Protein 7AYX (pdb70)

Radius of gyration: 32.82 Å; Cα contacts (8 Å, |Δi|>4): 1297; chains: 2; bounding box: 99×53×92 Å

Sequence (791 aa):
NDLSALTRLPFDRRIEEFFMYLGGRRGTEAVGESREPGVWEVFRYDEAVQVLGDHRTFSSDMNHFIPEEQRQLARAARGNFVGIDPPDHTQLRGLVSQAFSPRVTAALEPRIGRLAEQLLDDIVAERGDKASCDLVGEFAGPLSAIVIAELFGIPESDHTMIAEWAKALLGAMQNTADLVRRAGEYLVHHITERRARPQDDLTSRLATTEVDGKRLDDEEIVGVIGMFLIAGYLPASVLTANTVMALDEHPAALAEVRSDPALLPGAIEEVLRWRPPLVRDQRLTTRDADLGGRTVPAGSMVCVWLASAHRDPFRFENPDLFDIHRNAGRHLAFGKGIHYCLGAPLARLEARIAVETLLRRFERIEIPRDESVEFHESIGVLGPVRLPTTLFARRLNDLSALTRLPFDRRIEEFFMYLGGRRGTEAVGESREPGVWEVFRYDEAVQVLGDHRTFSSDMNHFIPEEQRQLARAARGNFVGIDPPDHTQLRGLVSQAFSPRVTAALEPRIGRLAEQLLDDIVAERGDKASCDLVGEFAGPLSAIVIAELFGIPESDHTMIAEWAKALLGAMQNTADLVRRAGEYLVHHITERRARPQDDLTSRLATTEVDGKRLDDEEIVGVIGMFLIAGYLPASVLTANTVMALDEHPAALAEVRSDPALLPGAIEEVLRWRPPLVRDQRLTTRDADLGGRTVPAGSMVCVWLASAHRDPFRFENPDLFDIHRNAGRHLAFGKGIHYCLGAPLARLEARIAVETLLRRFERIEIPRDESVEFHESIGVLGPVRLPTTLFARR

Solvent-accessible surface area: 36573 Å² total; per-residue (Å²): 56,94,32,70,30,13,36,180,44,27,12,54,115,5,23,91,68,5,28,123,33,0,22,48,48,24,60,112,51,12,1,1,92,20,196,108,144,39,24,19,4,0,0,45,15,94,32,0,36,86,0,3,40,50,55,166,3,2,0,12,20,84,46,81,107,62,73,156,167,130,34,133,181,24,144,36,75,134,2,36,8,84,24,22,32,49,107,92,4,88,90,23,47,29,2,0,49,106,3,17,12,112,167,15,9,58,60,5,69,76,88,2,20,148,22,0,58,86,16,0,63,78,6,35,83,135,90,34,109,136,0,63,10,21,2,10,34,64,0,0,2,22,0,0,0,12,1,10,1,40,4,1,12,10,57,152,97,32,19,104,100,12,14,97,39,0,109,64,38,32,58,140,138,132,104,48,43,68,47,79,167,161,19,18,68,55,6,51,126,13,0,63,68,18,95,64,144,80,105,122,9,0,0,5,69,1,5,84,26,92,46,142,60,101,138,4,67,45,90,30,0,14,15,0,1,13,14,23,7,92,58,24,15,22,25,9,1,0,3,2,1,0,0,9,2,0,0,37,73,48,100,73,13,33,57,65,1,70,94,62,69,83,46,0,58,31,0,2,36,0,0,3,0,29,5,0,8,70,0,72,39,59,13,12,0,28,108,88,2,114,4,28,89,103,79,0,64,49,40,6,56,0,9,0,4,5,0,0,0,0,14,3,60,108,64,5,28,42,18,92,84,15,39,10,113,20,126,3,59,142,18,2,14,24,12,89,42,51,35,79,47,36,24,0,67,10,13,77,20,3,0,54,10,0,1,50,4,0,14,106,53,1,68,110,12,73,25,39,201,87,118,49,5,88,22,20,106,38,34,5,11,3,0,0,38,133,0,44,4,36,0,58,27,136,260,114,82,93,34,67,41,7,30,186,46,27,13,54,115,6,23,92,69,6,27,125,10,0,21,45,11,25,61,113,49,13,1,0,94,23,182,114,141,40,26,19,7,1,0,44,13,95,32,0,33,84,0,3,43,50,57,167,3,2,0,11,21,83,44,79,108,62,75,141,169,137,46,138,182,26,132,35,78,133,2,39,8,85,22,26,34,47,110,91,2,88,79,20,48,30,1,0,48,111,3,17,12,110,168,14,8,60,62,9,69,76,100,2,19,154,21,0,56,96,16,0,64,82,11,33,83,166,121,34,109,109,0,54,11,23,1,10,34,77,0,0,2,23,0,0,0,10,1,9,2,40,4,1,13,9,48,142,98,31,19,103,100,13,15,96,38,0,108,65,38,31,70,133,139,133,93,52,42,68,48,80,165,162,18,19,63,57,6,50,126,12,0,62,66,19,95,64,145,78,104,122,10,0,0,6,71,1,6,83,26,91,46,141,61,102,136,5,66,44,92,28,0,15,16,0,1,14,17,23,8,91,58,24,15,22,26,9,1,0,2,2,1,0,0,8,2,0,1,36,72,50,101,72,12,17,58,68,1,68,93,63,69,84,44,0,60,31,0,2,36,0,0,2,0,29,5,0,8,70,0,73,39,59,14,11,0,29,109,88,2,111,4,27,88,102,80,0,65,48,42,5,56,0,7,0,5,5,0,0,0,0,13,4,60,108,66,5,28,42,17,93,85,14,40,9,113,18,124,3,58,140,17,0,14,22,12,90,43,54,35,77,47,34,22,0,69,10,13,76,22,3,0,52,10,0,1,50,4,0,15,107,54,2,62,85,10,86,18,33,181,85,126,49,4,86,22,22,135,38,36,5,11,3,0,0,41,136,0,45,4,29,0,56,27,138,257

Foldseek 3Di:
DPLLVLLVDQQVVSLVVLLVVLVVDVVPFQKADDPPDFAIEGQAQVQLQVLLAPCVFWPLALCPPPDPVRCPVSPDFQQDLSRHDPPVNVVSCVLLDVLLDVVLLVVCLVVLLVVLVVLVVVQCVVAPQWGKDWCLLSHLLLSQQQSLCVQAPPDPVCSVVSSVLLLVQPLVPPVVVVSLVVLLVVQLVVLVVCLVPNDSHSSVSLNPDDDPRDHGDSRSSSNNSVNCSVVGRQQLSQLLVLLVVVCVVPVVSVVVCLVPVVLSLLLSLLSCLQFQQFQWDKTAGCAFDDGRNDTRGHGGIYIYGLNSNQQHCVPAPPRNDRDSPDPSVSRQSQHDHPSRHPCVSNSSSSSSSNVVVLSQFFVDKAWDSDSQFNCSSDSRGRGGNTTIIIGRTDD/DDPLLVLLPDQQVVSLVVLLVVLVVDVVPFQKADDPPDFAIEGQAQVQLQVLLAPCVFWPLALCPPPDPVRCPVSDDFAQDLSRHGPPVNVVSCVLLDVLLDVVLLVVCLVVLLVVLVVLVVVQCVVPPQWGKDWCLLSHLLLSQQQSLCVQAPPDPVCSVVSSVLLLVLPLPVPVVVVSLVVLLVVQLVVLVVCLVPNDSHSSVSLNPDDDPRDHGDSRSSSNNSVNCSHVGRQQLSQLLVLLVVVCVVPVVSVVVCLVPVVLSLLLSLLSCLQFQQFQWDKTAGCAFDDGRNDTRGHGGIYIYGLNSNQQHCVPAPPRNDRDSPDPSVSRQSQHDHPSRHPCVSNSSSSSSSNVVVLSQFFVDKAWDSDSQFNCRSDSRGRGGNTTIIIGRTDD

InterPro domains:
  IPR001128 Cytochrome P450 [PF00067] (46-388)
  IPR002397 Cytochrome P450, B-class [PR00359] (85-96)
  IPR002397 Cytochrome P450, B-class [PR00359] (135-151)
  IPR002397 Cytochrome P450, B-class [PR00359] (152-167)
  IPR002397 Cytochrome P450, B-class [PR00359] (199-221)
  IPR002397 Cytochrome P450, B-class [PR00359] (280-291)
  IPR002397 Cytochrome P450, B-class [PR00359] (297-324)
  IPR002397 Cytochrome P450, B-class [PR00359] (325-340)
  IPR002397 Cytochrome P450, B-class [PR00359] (346-355)
  IPR002397 Cytochrome P450, B-class [PR00359] (355-366)
  IPR017972 Cytochrome P450, conserved site [PS00086] (348-357)
  IPR036396 Cytochrome P450 superfamily [G3DSA:1.10.630.10] (1-407)
  IPR036396 Cytochrome P450 superfamily [SSF48264] (26-408)

Organism: NCBI:txid457431

Structure (mmCIF, N/CA/C/O backbone):
data_7AYX
#
_entry.id   7AYX
#
_cell.length_a   149.263
_cell.length_b   149.263
_cell.length_c   107.188
_cell.angle_alpha   90.000
_cell.angle_beta   90.000
_cell.angle_gamma   120.000
#
_symmetry.space_group_name_H-M   'P 3 2 1'
#
loop_
_entity.id
_entity.type
_entity.pdbx_description
1 polymer 'Cytochrome P450 113A1'
2 non-polymer 'PROTOPORPHYRIN IX CONTAINING FE'
3 non-polymer 'SULFATE ION'
4 water water
#
loop_
_atom_site.group_PDB
_atom_site.id
_atom_site.type_symbol
_atom_site.label_atom_id
_atom_site.label_alt_id
_atom_site.label_comp_id
_atom_site.label_asym_id
_atom_site.label_entity_id
_atom_site.label_seq_id
_atom_site.pdbx_PDB_ins_code
_atom_site.Cartn_x
_atom_site.Cartn_y
_atom_site.Cartn_z
_atom_site.occupancy
_atom_site.B_iso_or_equiv
_atom_site.auth_seq_id
_atom_site.auth_comp_id
_atom_site.auth_asym_id
_atom_site.auth_atom_id
_atom_site.pdbx_PDB_model_num
ATOM 1 N N . ASN A 1 5 ? -55.417 94.176 38.933 1.00 96.12 2 ASN A N 1
ATOM 2 C CA . ASN A 1 5 ? -56.120 92.925 39.325 1.00 96.39 2 ASN A CA 1
ATOM 3 C C . ASN A 1 5 ? -56.158 92.810 40.854 1.00 95.93 2 ASN A C 1
ATOM 4 O O . ASN A 1 5 ? -57.238 92.485 41.383 1.00 93.95 2 ASN A O 1
ATOM 9 N N . ASP A 1 6 ? -55.030 93.067 41.527 1.00 95.58 3 ASP A N 1
ATOM 10 C CA . ASP A 1 6 ? -54.971 93.024 43.014 1.00 94.08 3 ASP A CA 1
ATOM 11 C C . ASP A 1 6 ? -55.511 91.683 43.519 1.00 91.93 3 ASP A C 1
ATOM 12 O O . ASP A 1 6 ? -56.379 91.698 44.411 1.00 91.05 3 ASP A O 1
ATOM 17 N N . LEU A 1 7 ? -55.026 90.573 42.958 1.00 88.27 4 LEU A N 1
ATOM 18 C CA . LEU A 1 7 ? -55.498 89.218 43.352 1.00 85.55 4 LEU A CA 1
ATOM 19 C C . LEU A 1 7 ? -55.182 88.957 44.829 1.00 84.01 4 LEU A C 1
ATOM 20 O O . LEU A 1 7 ? -55.993 88.289 45.491 1.00 83.03 4 LEU A O 1
ATOM 25 N N . SER A 1 8 ? -54.041 89.450 45.319 1.00 82.82 5 SER A N 1
ATOM 26 C CA . SER A 1 8 ? -53.637 89.235 46.734 1.00 81.39 5 SER A CA 1
ATOM 27 C C . SER A 1 8 ? -54.685 89.847 47.667 1.00 80.33 5 SER A C 1
ATOM 28 O O . SER A 1 8 ? -54.958 89.247 48.719 1.00 80.12 5 SER A O 1
ATOM 31 N N . ALA A 1 9 ? -55.240 91.001 47.295 1.00 79.24 6 ALA A N 1
ATOM 32 C CA . ALA A 1 9 ? -56.286 91.660 48.110 1.00 77.96 6 ALA A CA 1
ATOM 33 C C . ALA A 1 9 ? -57.524 90.764 48.217 1.00 76.90 6 ALA A C 1
ATOM 34 O O . ALA A 1 9 ? -58.161 90.781 49.285 1.00 76.30 6 ALA A O 1
ATOM 36 N N . LEU A 1 10 ? -57.866 90.035 47.149 1.00 74.90 7 LEU A N 1
ATOM 37 C CA . LEU A 1 10 ? -59.093 89.191 47.149 1.00 72.63 7 LEU A CA 1
ATOM 38 C C . LEU A 1 10 ? -58.989 88.139 48.256 1.00 71.12 7 LEU A C 1
ATOM 39 O O . LEU A 1 10 ? -60.011 87.890 48.916 1.00 70.21 7 LEU A O 1
ATOM 44 N N . THR A 1 11 ? -57.805 87.554 48.448 1.00 69.57 8 THR A N 1
ATOM 45 C CA . THR A 1 11 ? -57.618 86.475 49.455 1.00 68.57 8 THR A CA 1
ATOM 46 C C . THR A 1 11 ? -57.898 86.994 50.869 1.00 68.42 8 THR A C 1
ATOM 47 O O . THR A 1 11 ? -58.024 86.155 51.779 1.00 67.48 8 THR A O 1
ATOM 51 N N . ARG A 1 12 ? -57.996 88.314 51.043 1.00 68.47 9 ARG A N 1
ATOM 52 C CA . ARG A 1 12 ? -58.258 88.898 52.350 1.00 68.47 9 ARG A CA 1
ATOM 53 C C . ARG A 1 12 ? -59.711 89.337 52.560 1.00 66.70 9 ARG A C 1
ATOM 54 O O . ARG A 1 12 ? -60.117 89.565 53.699 1.00 67.23 9 ARG A O 1
ATOM 62 N N . LEU A 1 13 ? -60.489 89.439 51.472 1.00 64.10 10 LEU A N 1
ATOM 63 C CA . LEU A 1 13 ? -61.909 89.800 51.550 1.00 61.93 10 LEU A CA 1
ATOM 64 C C . LEU A 1 13 ? -62.719 88.710 52.247 1.00 60.25 10 LEU A C 1
ATOM 65 O O . LEU A 1 13 ? -62.294 87.559 52.287 1.00 59.39 10 LEU A O 1
ATOM 70 N N . PRO A 1 14 ? -63.911 89.023 52.809 1.00 60.04 11 PRO A N 1
ATOM 71 C CA . PRO A 1 14 ? -64.795 87.979 53.327 1.00 60.46 11 PRO A CA 1
ATOM 72 C C . PRO A 1 14 ? -65.126 86.997 52.197 1.00 61.52 11 PRO A C 1
ATOM 73 O O . PRO A 1 14 ? -65.251 87.418 51.041 1.00 62.68 11 PRO A O 1
ATOM 77 N N . PHE A 1 15 ? -65.251 85.708 52.533 1.00 61.71 12 PHE A N 1
ATOM 78 C CA . PHE A 1 15 ? -65.360 84.636 51.542 1.00 60.82 12 PHE A CA 1
ATOM 79 C C . PHE A 1 15 ? -66.432 84.910 50.479 1.00 61.66 12 PHE A C 1
ATOM 80 O O . PHE A 1 15 ? -66.187 84.708 49.293 1.00 61.42 12 PHE A O 1
ATOM 88 N N . ASP A 1 16 ? -67.605 85.387 50.910 1.00 62.99 13 ASP A N 1
ATOM 89 C CA . ASP A 1 16 ? -68.732 85.631 50.000 1.00 64.50 13 ASP A CA 1
ATOM 90 C C . ASP A 1 16 ? -68.386 86.635 48.893 1.00 65.38 13 ASP A C 1
ATOM 91 O O . ASP A 1 16 ? -68.721 86.419 47.723 1.00 64.38 13 ASP A O 1
ATOM 96 N N . ARG A 1 17 ? -67.697 87.717 49.271 1.00 66.98 14 ARG A N 1
ATOM 97 C CA . ARG A 1 17 ? -67.281 88.760 48.334 1.00 68.40 14 ARG A CA 1
ATOM 98 C C . ARG A 1 17 ? -65.974 88.426 47.605 1.00 64.40 14 ARG A C 1
ATOM 99 O O . ARG A 1 17 ? -65.694 88.982 46.537 1.00 62.28 14 ARG A O 1
ATOM 107 N N . ARG A 1 18 ? -65.177 87.523 48.189 1.00 61.09 15 ARG A N 1
ATOM 108 C CA . ARG A 1 18 ? -64.000 86.968 47.521 1.00 59.32 15 ARG A CA 1
ATOM 109 C C . ARG A 1 18 ? -64.422 86.189 46.283 1.00 59.48 15 ARG A C 1
ATOM 110 O O . ARG A 1 18 ? -63.860 86.380 45.204 1.00 58.29 15 ARG A O 1
ATOM 118 N N . ILE A 1 19 ? -65.409 85.301 46.467 1.00 59.79 16 ILE A N 1
ATOM 119 C CA . ILE A 1 19 ? -65.993 84.500 45.393 1.00 59.13 16 ILE A CA 1
ATOM 120 C C . ILE A 1 19 ? -66.508 85.435 44.305 1.00 59.21 16 ILE A C 1
ATOM 121 O O . ILE A 1 19 ? -66.161 85.271 43.138 1.00 58.73 16 ILE A O 1
ATOM 126 N N . GLU A 1 20 ? -67.319 86.419 44.712 1.00 60.20 17 GLU A N 1
ATOM 127 C CA . GLU A 1 20 ? -67.881 87.435 43.819 1.00 61.65 17 GLU A CA 1
ATOM 128 C C . GLU A 1 20 ? -66.847 88.103 42.923 1.00 60.35 17 GLU A C 1
ATOM 129 O O . GLU A 1 20 ? -66.917 88.004 41.697 1.00 59.79 17 GLU A O 1
ATOM 135 N N . GLU A 1 21 ? -65.896 88.801 43.549 1.00 59.15 18 GLU A N 1
ATOM 136 C CA . GLU A 1 21 ? -64.930 89.614 42.824 1.00 58.88 18 GLU A CA 1
ATOM 137 C C . GLU A 1 21 ? -63.881 88.774 42.099 1.00 55.99 18 GLU A C 1
ATOM 138 O O . GLU A 1 21 ? -63.285 89.232 41.122 1.00 54.84 18 GLU A O 1
ATOM 144 N N . PHE A 1 22 ? -63.677 87.540 42.573 1.00 53.52 19 PHE A N 1
ATOM 145 C CA . PHE A 1 22 ? -62.830 86.571 41.889 1.00 51.19 19 PHE A CA 1
ATOM 146 C C . PHE A 1 22 ? -63.418 86.226 40.515 1.00 50.53 19 PHE A C 1
ATOM 147 O O . PHE A 1 22 ? -62.723 86.299 39.503 1.00 49.48 19 PHE A O 1
ATOM 155 N N . PHE A 1 23 ? -64.708 85.870 40.495 1.00 50.17 20 PHE A N 1
ATOM 156 C CA . PHE A 1 23 ? -65.413 85.504 39.263 1.00 50.09 20 PHE A CA 1
ATOM 157 C C . PHE A 1 23 ? -65.731 86.704 38.374 1.00 51.62 20 PHE A C 1
ATOM 158 O O . PHE A 1 23 ? -65.782 86.563 37.150 1.00 52.66 20 PHE A O 1
ATOM 166 N N . MET A 1 24 ? -65.935 87.876 38.988 1.00 52.95 21 MET A N 1
ATOM 167 C CA . MET A 1 24 ? -66.024 89.133 38.243 1.00 53.75 21 MET A CA 1
ATOM 168 C C . MET A 1 24 ? -64.715 89.393 37.508 1.00 52.16 21 MET A C 1
ATOM 169 O O . MET A 1 24 ? -64.733 89.718 36.323 1.00 52.52 21 MET A O 1
ATOM 174 N N . TYR A 1 25 ? -63.586 89.239 38.214 1.00 50.11 22 TYR A N 1
ATOM 175 C CA . TYR A 1 25 ? -62.261 89.428 37.624 1.00 49.08 22 TYR A CA 1
ATOM 176 C C . TYR A 1 25 ? -62.089 88.548 36.385 1.00 49.54 22 TYR A C 1
ATOM 177 O O . TYR A 1 25 ? -61.739 89.046 35.307 1.00 49.00 22 TYR A O 1
ATOM 186 N N . LEU A 1 26 ? -62.345 87.243 36.556 1.00 50.19 23 LEU A N 1
ATOM 187 C CA . LEU A 1 26 ? -62.204 86.242 35.494 1.00 50.08 23 LEU A CA 1
ATOM 188 C C . LEU A 1 26 ? -63.179 86.497 34.344 1.00 50.00 23 LEU A C 1
ATOM 189 O O . LEU A 1 26 ? -62.796 86.413 33.177 1.00 50.45 23 LEU A O 1
ATOM 194 N N . GLY A 1 27 ? -64.432 86.821 34.688 1.00 49.75 24 GLY A N 1
ATOM 195 C CA . GLY A 1 27 ? -65.469 87.152 33.725 1.00 49.97 24 GLY A CA 1
ATOM 196 C C . GLY A 1 27 ? -65.091 88.273 32.768 1.00 50.27 24 GLY A C 1
ATOM 197 O O . GLY A 1 27 ? -65.221 88.128 31.549 1.00 49.71 24 GLY A O 1
ATOM 198 N N . GLY A 1 28 ? -64.619 89.390 33.336 1.00 50.38 25 GLY A N 1
ATOM 199 C CA . GLY A 1 28 ? -64.221 90.568 32.589 1.00 50.38 25 GLY A CA 1
ATOM 200 C C . GLY A 1 28 ? -63.163 90.271 31.550 1.00 50.67 25 GLY A C 1
ATOM 201 O O . GLY A 1 28 ? -63.303 90.646 30.387 1.00 51.44 25 GLY A O 1
ATOM 202 N N . ARG A 1 29 ? -62.103 89.579 31.973 1.00 50.74 26 ARG A N 1
ATOM 203 C CA . ARG A 1 29 ? -61.000 89.228 31.090 1.00 51.19 26 ARG A CA 1
ATOM 204 C C . ARG A 1 29 ? -61.399 88.160 30.071 1.00 51.34 26 ARG A C 1
ATOM 205 O O . ARG A 1 29 ? -61.069 88.275 28.898 1.00 51.39 26 ARG A O 1
ATOM 213 N N . ARG A 1 30 ? -62.123 87.132 30.526 1.00 51.91 27 ARG A N 1
ATOM 214 C CA . ARG A 1 30 ? -62.603 86.058 29.649 1.00 52.31 27 ARG A CA 1
ATOM 215 C C . ARG A 1 30 ? -63.493 86.612 28.541 1.00 53.26 27 ARG A C 1
ATOM 216 O O . ARG A 1 30 ? -63.419 86.165 27.393 1.00 53.20 27 ARG A O 1
ATOM 224 N N . GLY A 1 31 ? -64.344 87.577 28.908 1.00 53.83 28 GLY A N 1
ATOM 225 C CA . GLY A 1 31 ? -65.226 88.258 27.980 1.00 54.28 28 GLY A CA 1
ATOM 226 C C . GLY A 1 31 ? -64.504 88.820 26.773 1.00 54.70 28 GLY A C 1
ATOM 227 O O . GLY A 1 31 ? -65.001 88.711 25.662 1.00 54.65 28 GLY A O 1
ATOM 228 N N . THR A 1 32 ? -63.320 89.402 26.999 1.00 55.77 29 THR A N 1
ATOM 229 C CA . THR A 1 32 ? -62.554 90.089 25.962 1.00 56.97 29 THR A CA 1
ATOM 230 C C . THR A 1 32 ? -61.543 89.184 25.255 1.00 57.84 29 THR A C 1
ATOM 231 O O . THR A 1 32 ? -61.367 89.287 24.045 1.00 58.92 29 THR A O 1
ATOM 235 N N . GLU A 1 33 ? -60.881 88.309 26.021 1.00 58.88 30 GLU A N 1
ATOM 236 C CA . GLU A 1 33 ? -59.723 87.547 25.549 1.00 59.21 30 GLU A CA 1
ATOM 237 C C . GLU A 1 33 ? -59.699 86.115 26.089 1.00 58.97 30 GLU A C 1
ATOM 238 O O . GLU A 1 33 ? -60.063 85.866 27.239 1.00 59.02 30 GLU A O 1
ATOM 244 N N . ALA A 1 34 ? -59.253 85.183 25.241 1.00 58.38 31 ALA A N 1
ATOM 245 C CA . ALA A 1 34 ? -59.058 83.789 25.618 1.00 58.23 31 ALA A CA 1
ATOM 246 C C . ALA A 1 34 ? -57.808 83.645 26.482 1.00 58.55 31 ALA A C 1
ATOM 247 O O . ALA A 1 34 ? -57.797 82.901 27.460 1.00 57.69 31 ALA A O 1
ATOM 249 N N . VAL A 1 35 ? -56.757 84.370 26.087 1.00 60.17 32 VAL A N 1
ATOM 250 C CA . VAL A 1 35 ? -55.451 84.371 26.731 1.00 60.83 32 VAL A CA 1
ATOM 251 C C . VAL A 1 35 ? -55.036 85.817 26.956 1.00 61.83 32 VAL A C 1
ATOM 252 O O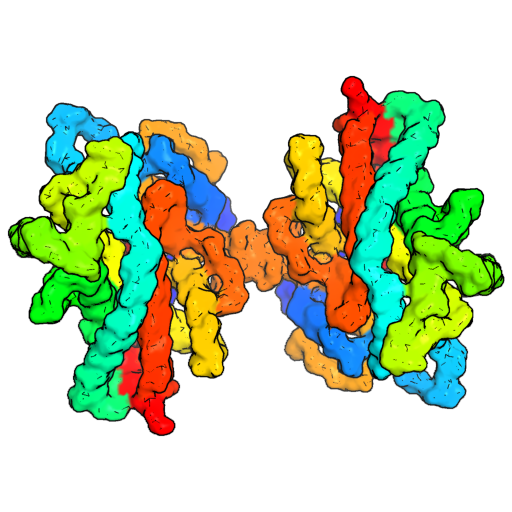 . VAL A 1 35 ? -55.434 86.704 26.206 1.00 62.87 32 VAL A O 1
ATOM 256 N N . GLY A 1 36 ? -54.226 86.047 27.993 1.00 62.94 33 GLY A N 1
ATOM 257 C CA . GLY A 1 36 ? -53.686 87.365 28.273 1.00 63.87 33 GLY A CA 1
ATOM 258 C C . GLY A 1 36 ? -52.486 87.335 29.191 1.00 63.45 33 GLY A C 1
ATOM 259 O O . GLY A 1 36 ? -52.184 86.309 29.793 1.00 63.42 33 GLY A O 1
ATOM 260 N N . GLU A 1 37 ? -51.805 88.480 29.291 1.00 63.53 34 GLU A N 1
ATOM 261 C CA . GLU A 1 37 ? -50.689 88.663 30.202 1.00 65.10 34 GLU A CA 1
ATOM 262 C C . GLU A 1 37 ? -51.250 89.171 31.517 1.00 66.13 34 GLU A C 1
ATOM 263 O O . GLU A 1 37 ? -52.326 89.764 31.546 1.00 65.16 34 GLU A O 1
ATOM 269 N N . SER A 1 38 ? -50.476 88.951 32.586 1.00 68.70 35 SER A N 1
ATOM 270 C CA . SER A 1 38 ? -50.882 89.392 33.943 1.00 71.37 35 SER A CA 1
ATOM 271 C C . SER A 1 38 ? -49.994 90.556 34.378 1.00 74.56 35 SER A C 1
ATOM 272 O O . SER A 1 38 ? -49.068 90.899 33.619 1.00 74.37 35 SER A O 1
ATOM 275 N N . ARG A 1 39 ? -50.254 91.124 35.558 1.00 79.00 36 ARG A N 1
ATOM 276 C CA . ARG A 1 39 ? -49.374 92.191 36.102 1.00 81.71 36 ARG A CA 1
ATOM 277 C C . ARG A 1 39 ? -47.996 91.584 36.371 1.00 82.08 36 ARG A C 1
ATOM 278 O O . ARG A 1 39 ? -46.994 92.280 36.122 1.00 81.59 36 ARG A O 1
ATOM 286 N N . GLU A 1 40 ? -47.954 90.339 36.864 1.00 82.64 37 GLU A N 1
ATOM 287 C CA . GLU A 1 40 ? -46.660 89.639 37.088 1.00 83.02 37 GLU A CA 1
ATOM 288 C C . GLU A 1 40 ? -45.810 89.778 35.818 1.00 82.49 37 GLU A C 1
ATOM 289 O O . GLU A 1 40 ? -46.409 89.757 34.725 1.00 80.39 37 GLU A O 1
ATOM 295 N N . PRO A 1 41 ? -44.451 89.822 35.862 1.00 83.58 38 PRO A N 1
ATOM 296 C CA . PRO A 1 41 ? -43.698 90.181 34.656 1.00 82.65 38 PRO A CA 1
ATOM 297 C C . PRO A 1 41 ? -43.797 89.189 33.494 1.00 80.89 38 PRO A C 1
ATOM 298 O O . PRO A 1 41 ? -44.213 89.587 32.401 1.00 83.12 38 PRO A O 1
ATOM 302 N N . GLY A 1 42 ? -43.421 87.927 33.738 1.00 77.05 39 GLY A N 1
ATOM 303 C CA . GLY A 1 42 ? -43.341 86.905 32.705 1.00 73.74 39 GLY A CA 1
ATOM 304 C C . GLY A 1 42 ? -44.343 85.779 32.876 1.00 70.39 39 GLY A C 1
ATOM 305 O O . GLY A 1 42 ? -43.975 84.613 32.740 1.00 70.97 39 GLY A O 1
ATOM 306 N N . VAL A 1 43 ? -45.604 86.133 33.167 1.00 65.45 40 VAL A N 1
ATOM 307 C CA . VAL A 1 43 ? -46.662 85.161 33.399 1.00 62.16 40 VAL A CA 1
ATOM 308 C C . VAL A 1 43 ? -47.916 85.502 32.585 1.00 60.59 40 VAL A C 1
ATOM 309 O O . VAL A 1 43 ? -48.341 86.652 32.508 1.00 59.54 40 VAL A O 1
ATOM 313 N N . TRP A 1 44 ? -48.488 84.469 31.960 1.00 60.50 41 TRP A N 1
ATOM 314 C CA . TRP A 1 44 ? -49.723 84.569 31.197 1.00 59.67 41 TRP A CA 1
ATOM 315 C C . TRP A 1 44 ? -50.841 83.812 31.900 1.00 57.95 41 TRP A C 1
ATOM 316 O O . TRP A 1 44 ? -50.591 82.845 32.622 1.00 57.35 41 TRP A O 1
ATOM 327 N N . GLU A 1 45 ? -52.077 84.269 31.676 1.00 56.46 42 GLU A N 1
ATOM 328 C CA . GLU A 1 45 ? -53.276 83.657 32.221 1.00 54.98 42 GLU A CA 1
ATOM 329 C C . GLU A 1 45 ? -54.136 83.128 31.070 1.00 53.73 42 GLU A C 1
ATOM 330 O O . GLU A 1 45 ? -54.170 83.724 29.986 1.00 53.34 42 GLU A O 1
ATOM 336 N N . VAL A 1 46 ? -54.811 81.997 31.312 1.00 51.58 43 VAL A N 1
ATOM 337 C CA . VAL A 1 46 ? -55.764 81.418 30.371 1.00 50.40 43 VAL A CA 1
ATOM 338 C C . VAL A 1 46 ? -57.155 81.443 30.990 1.00 49.24 43 VAL A C 1
ATOM 339 O O . VAL A 1 46 ? -57.329 81.024 32.129 1.00 48.88 43 VAL A O 1
ATOM 343 N N . PHE A 1 47 ? -58.136 81.932 30.221 1.00 48.79 44 PHE A N 1
ATOM 344 C CA . PHE A 1 47 ? -59.492 82.197 30.714 1.00 48.41 44 PHE A CA 1
ATOM 345 C C . PHE A 1 47 ? -60.599 81.362 30.067 1.00 46.79 44 PHE A C 1
ATOM 346 O O . PHE A 1 47 ? -61.672 81.192 30.658 1.00 45.16 44 PHE A O 1
ATOM 354 N N . ARG A 1 48 ? -60.341 80.858 28.854 1.00 45.33 45 ARG A N 1
ATOM 355 C CA . ARG A 1 48 ? -61.333 80.108 28.096 1.00 44.85 45 ARG A CA 1
ATOM 356 C C . ARG A 1 48 ? -61.045 78.619 28.031 1.00 43.86 45 ARG A C 1
ATOM 357 O O . ARG A 1 48 ? -59.886 78.196 28.128 1.00 44.21 45 ARG A O 1
ATOM 365 N N . TYR A 1 49 ? -62.122 77.843 27.852 1.00 41.93 46 TYR A N 1
ATOM 366 C CA . TYR A 1 49 ? -62.106 76.387 27.935 1.00 40.80 46 TYR A CA 1
ATOM 367 C C . TYR A 1 49 ? -61.157 75.718 26.931 1.00 40.79 46 TYR A C 1
ATOM 368 O O . TYR A 1 49 ? -60.228 75.002 27.315 1.00 39.96 46 TYR A O 1
ATOM 377 N N . ASP A 1 50 ? -61.395 75.966 25.639 1.00 41.00 47 ASP A N 1
ATOM 378 C CA . ASP A 1 50 ? -60.631 75.321 24.570 1.00 40.72 47 ASP A CA 1
ATOM 379 C C . ASP A 1 50 ? -59.128 75.512 24.757 1.00 40.21 47 ASP A C 1
ATOM 380 O O . ASP A 1 50 ? -58.352 74.588 24.533 1.00 40.97 47 ASP A O 1
ATOM 385 N N . GLU A 1 51 ? -58.729 76.716 25.177 1.00 39.63 48 GLU A N 1
ATOM 386 C CA . GLU A 1 51 ? -57.322 77.061 25.353 1.00 39.31 48 GLU A CA 1
ATOM 387 C C . GLU A 1 51 ? -56.742 76.410 26.607 1.00 38.82 48 GLU A C 1
ATOM 388 O O . GLU A 1 51 ? -55.585 75.979 26.607 1.00 38.39 48 GLU A O 1
ATOM 394 N N . ALA A 1 52 ? -57.557 76.333 27.667 1.00 37.91 49 ALA A N 1
ATOM 395 C CA . ALA A 1 52 ? -57.202 75.581 28.864 1.00 37.83 49 ALA A CA 1
ATOM 396 C C . ALA A 1 52 ? -56.936 74.130 28.481 1.00 37.47 49 ALA A C 1
ATOM 397 O O . ALA A 1 52 ? -55.879 73.587 28.796 1.00 37.68 49 ALA A O 1
ATOM 399 N N . VAL A 1 53 ? -57.895 73.524 27.770 1.00 36.92 50 VAL A N 1
ATOM 400 C CA . VAL A 1 53 ? -57.770 72.155 27.265 1.00 36.58 50 VAL A CA 1
ATOM 401 C C . VAL A 1 53 ? -56.495 71.980 26.444 1.00 36.31 50 VAL A C 1
ATOM 402 O O . VAL A 1 53 ? -55.742 71.025 26.655 1.00 36.42 50 VAL A O 1
ATOM 406 N N . GLN A 1 54 ? -56.262 72.910 25.510 1.00 35.96 51 GLN A N 1
ATOM 407 C CA . GLN A 1 54 ? -55.109 72.856 24.626 1.00 35.76 51 GLN A CA 1
ATOM 408 C C . GLN A 1 54 ? -53.823 72.833 25.423 1.00 36.03 51 GLN A C 1
ATOM 409 O O . GLN A 1 54 ? -52.912 72.061 25.111 1.00 35.96 51 GLN A O 1
ATOM 415 N N . VAL A 1 55 ? -53.763 73.692 26.447 1.00 36.49 52 VAL A N 1
ATOM 416 C CA . VAL A 1 55 ? -52.590 73.843 27.301 1.00 36.99 52 VAL A CA 1
ATOM 417 C C . VAL A 1 55 ? -52.270 72.547 28.060 1.00 37.48 52 VAL A C 1
ATOM 418 O O . VAL A 1 55 ? -51.126 72.079 28.041 1.00 37.87 52 VAL A O 1
ATOM 422 N N . LEU A 1 56 ? -53.287 71.970 28.712 1.00 37.17 53 LEU A N 1
ATOM 423 C CA . LEU A 1 56 ? -53.127 70.741 29.488 1.00 36.73 53 LEU A CA 1
ATOM 424 C C . LEU A 1 56 ? -52.780 69.549 28.590 1.00 37.48 53 LEU A C 1
ATOM 425 O O . LEU A 1 56 ? -51.996 68.678 28.969 1.00 37.98 53 LEU A O 1
ATOM 430 N N . GLY A 1 57 ? -53.369 69.522 27.391 1.00 38.12 54 GLY A N 1
ATOM 431 C CA . GLY A 1 57 ? -53.150 68.451 26.443 1.00 38.71 54 GLY A CA 1
ATOM 432 C C . GLY A 1 57 ? -51.741 68.431 25.889 1.00 38.98 54 GLY A C 1
ATOM 433 O O . GLY A 1 57 ? -51.146 67.361 25.740 1.00 38.60 54 GLY A O 1
ATOM 434 N N . ASP A 1 58 ? -51.214 69.625 25.589 1.00 39.95 55 ASP A N 1
ATOM 435 C CA . ASP A 1 58 ? -49.921 69.793 24.924 1.00 40.72 55 ASP A CA 1
ATOM 436 C C . ASP A 1 58 ? -48.813 69.916 25.959 1.00 41.03 55 ASP A C 1
ATOM 437 O O . ASP A 1 58 ? -48.239 70.984 26.147 1.00 41.38 55 ASP A O 1
ATOM 442 N N . HIS A 1 59 ? -48.517 68.795 26.627 1.00 41.72 56 HIS A N 1
ATOM 443 C CA . HIS A 1 59 ? -47.489 68.740 27.667 1.00 41.63 56 HIS A CA 1
ATOM 444 C C . HIS A 1 59 ? -46.073 68.970 27.125 1.00 43.37 56 HIS A C 1
ATOM 445 O O . HIS A 1 59 ? -45.186 69.361 27.875 1.00 43.60 56 HIS A O 1
ATOM 452 N N . ARG A 1 60 ? -45.877 68.737 25.821 1.00 45.62 57 ARG A N 1
ATOM 453 C CA . ARG A 1 60 ? -44.623 69.038 25.143 1.00 47.33 57 ARG A CA 1
ATOM 454 C C . ARG A 1 60 ? -44.301 70.523 25.240 1.00 47.29 57 ARG A C 1
ATOM 455 O O . ARG A 1 60 ? -43.224 70.899 25.693 1.00 47.65 57 ARG A O 1
ATOM 463 N N . THR A 1 61 ? -45.251 71.360 24.808 1.00 47.19 58 THR A N 1
ATOM 464 C CA . THR A 1 61 ? -45.093 72.811 24.782 1.00 46.99 58 THR A CA 1
ATOM 465 C C . THR A 1 61 ? -45.230 73.432 26.165 1.00 47.04 58 THR A C 1
ATOM 466 O O . THR A 1 61 ? -44.465 74.324 26.513 1.00 47.49 58 THR A O 1
ATOM 470 N N . PHE A 1 62 ? -46.226 72.968 26.930 1.00 47.48 59 PHE A N 1
ATOM 471 C CA . PHE A 1 62 ? -46.530 73.472 28.273 1.00 47.59 59 PHE A CA 1
ATOM 472 C C . PHE A 1 62 ? -46.140 72.432 29.332 1.00 47.75 59 PHE A C 1
ATOM 473 O O . PHE A 1 62 ? -46.910 71.511 29.618 1.00 48.59 59 PHE A O 1
ATOM 481 N N . SER A 1 63 ? -44.934 72.587 29.897 1.00 47.16 60 SER A N 1
ATOM 482 C CA . SER A 1 63 ? -44.352 71.614 30.822 1.00 47.09 60 SER A CA 1
ATOM 483 C C . SER A 1 63 ? -44.901 71.741 32.233 1.00 47.06 60 SER A C 1
ATOM 484 O O . SER A 1 63 ? -45.395 72.795 32.616 1.00 45.86 60 SER A O 1
ATOM 487 N N . SER A 1 64 ? -44.809 70.638 32.985 1.00 48.34 61 SER A N 1
ATOM 488 C CA . SER A 1 64 ? -45.175 70.570 34.399 1.00 50.04 61 SER A CA 1
ATOM 489 C C . SER A 1 64 ? -43.927 70.671 35.287 1.00 51.03 61 SER A C 1
ATOM 490 O O . SER A 1 64 ? -44.029 70.854 36.505 1.00 49.97 61 SER A O 1
ATOM 493 N N . ASP A 1 65 ? -42.754 70.550 34.652 1.00 52.65 62 ASP A N 1
ATOM 494 C CA . ASP A 1 65 ? -41.452 70.653 35.296 1.00 54.03 62 ASP A CA 1
ATOM 495 C C . ASP A 1 65 ? -40.981 72.109 35.283 1.00 55.23 62 ASP A C 1
ATOM 496 O O . ASP A 1 65 ? -40.463 72.593 34.276 1.00 55.30 62 ASP A O 1
ATOM 501 N N . MET A 1 66 ? -41.157 72.793 36.419 1.00 57.13 63 MET A N 1
ATOM 502 C CA . MET A 1 66 ? -40.859 74.221 36.549 1.00 58.52 63 MET A CA 1
ATOM 503 C C . MET A 1 66 ? -39.368 74.556 36.454 1.00 59.08 63 MET A C 1
ATOM 504 O O . MET A 1 66 ? -39.005 75.715 36.273 1.00 58.52 63 MET A O 1
ATOM 509 N N . ASN A 1 67 ? -38.517 73.530 36.569 1.00 60.11 64 ASN A N 1
ATOM 510 C CA . ASN A 1 67 ? -37.07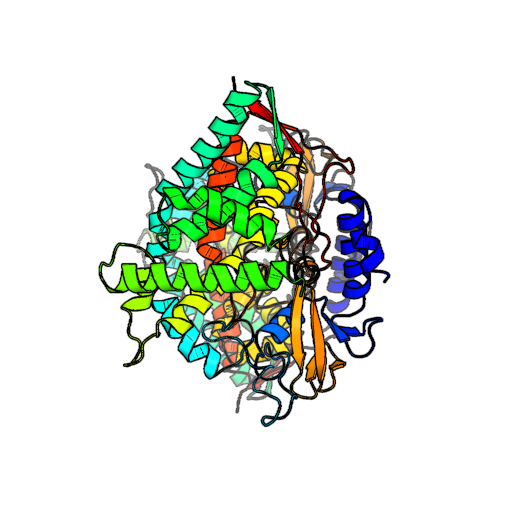9 73.651 36.369 1.00 60.73 64 ASN A CA 1
ATOM 511 C C . ASN A 1 67 ? -36.661 73.011 35.046 1.00 61.09 64 ASN A C 1
ATOM 512 O O . ASN A 1 67 ? -35.690 72.260 34.992 1.00 61.40 64 ASN A O 1
ATOM 517 N N . HIS A 1 68 ? -37.407 73.317 33.979 1.00 61.73 65 HIS A N 1
ATOM 518 C CA . HIS A 1 68 ? -37.128 72.795 32.642 1.00 62.44 65 HIS A CA 1
ATOM 519 C C . HIS A 1 68 ? -35.840 73.389 32.072 1.00 64.37 65 HIS A C 1
ATOM 520 O O . HIS A 1 68 ? -35.067 72.683 31.425 1.00 63.48 65 HIS A O 1
ATOM 527 N N . PHE A 1 69 ? -35.623 74.688 32.321 1.00 67.77 66 PHE A N 1
ATOM 528 C CA . PHE A 1 69 ? -34.527 75.451 31.715 1.00 69.63 66 PHE A CA 1
ATOM 529 C C . PHE A 1 69 ? -33.238 75.451 32.538 1.00 71.02 66 PHE A C 1
ATOM 530 O O . PHE A 1 69 ? -32.160 75.681 31.985 1.00 70.60 66 PHE A O 1
ATOM 538 N N . ILE A 1 70 ? -33.364 75.208 33.850 1.00 72.45 67 ILE A N 1
ATOM 539 C CA . ILE A 1 70 ? -32.224 75.023 34.750 1.00 73.49 67 ILE A CA 1
ATOM 540 C C . ILE A 1 70 ? -31.219 74.052 34.128 1.00 75.31 67 ILE A C 1
ATOM 541 O O . ILE A 1 70 ? -31.588 72.939 33.766 1.00 75.04 67 ILE A O 1
ATOM 546 N N . PRO A 1 71 ? -29.929 74.440 33.970 1.00 78.98 68 PRO A N 1
ATOM 547 C CA . PRO A 1 71 ? -28.928 73.553 33.365 1.00 80.95 68 PRO A CA 1
ATOM 548 C C . PRO A 1 71 ? -28.809 72.184 34.050 1.00 83.23 68 PRO A C 1
ATOM 549 O O . PRO A 1 71 ? -28.926 72.104 35.273 1.00 83.64 68 PRO A O 1
ATOM 553 N N . GLU A 1 72 ? -28.561 71.136 33.254 1.00 85.97 69 GLU A N 1
ATOM 554 C CA . GLU A 1 72 ? -28.407 69.757 33.741 1.00 88.80 69 GLU A CA 1
ATOM 555 C C . GLU A 1 72 ? -27.354 69.610 34.855 1.00 90.08 69 GLU A C 1
ATOM 556 O O . GLU A 1 72 ? -27.450 68.702 35.685 1.00 88.91 69 GLU A O 1
ATOM 562 N N . GLU A 1 73 ? -26.355 70.505 34.854 1.00 92.10 70 GLU A N 1
ATOM 563 C CA . GLU A 1 73 ? -25.321 70.572 35.892 1.00 92.50 70 GLU A CA 1
ATOM 564 C C . GLU A 1 73 ? -25.871 71.062 37.238 1.00 90.49 70 GLU A C 1
ATOM 565 O O . GLU A 1 73 ? -25.568 70.485 38.285 1.00 88.96 70 GLU A O 1
ATOM 571 N N . GLN A 1 74 ? -26.756 72.063 37.205 1.00 88.01 71 GLN A N 1
ATOM 572 C CA . GLN A 1 74 ? -27.357 72.604 38.457 1.00 85.55 71 GLN A CA 1
ATOM 573 C C . GLN A 1 74 ? -28.750 72.003 38.669 1.00 82.22 71 GLN A C 1
ATOM 574 O O . GLN A 1 74 ? -29.566 72.657 39.343 1.00 79.11 71 GLN A O 1
ATOM 580 N N . ARG A 1 75 ? -29.007 70.809 38.132 1.00 81.28 72 ARG A N 1
ATOM 581 C CA . ARG A 1 75 ? -30.366 70.202 38.194 1.00 80.91 72 ARG A CA 1
ATOM 582 C C . ARG A 1 75 ? -30.534 69.274 39.404 1.00 76.81 72 ARG A C 1
ATOM 583 O O . ARG A 1 75 ? -31.685 68.920 39.702 1.00 75.33 72 ARG A O 1
ATOM 591 N N . GLN A 1 76 ? -29.463 68.952 40.130 1.00 72.90 73 GLN A N 1
ATOM 592 C CA . GLN A 1 76 ? -29.580 67.927 41.208 1.00 70.71 73 GLN A CA 1
ATOM 593 C C . GLN A 1 76 ? -30.576 68.340 42.300 1.00 68.22 73 GLN A C 1
ATOM 594 O O . GLN A 1 76 ? -31.383 67.483 42.703 1.00 69.11 73 GLN A O 1
ATOM 600 N N . LEU A 1 77 ? -30.530 69.591 42.760 1.00 64.62 74 LEU A N 1
ATOM 601 C CA . LEU A 1 77 ? -31.420 70.018 43.871 1.00 62.27 74 LEU A CA 1
ATOM 602 C C . LEU A 1 77 ? -32.714 70.605 43.301 1.00 61.75 74 LEU A C 1
ATOM 603 O O . LEU A 1 77 ? -33.629 70.886 44.095 1.00 59.70 74 LEU A O 1
ATOM 608 N N . ALA A 1 78 ? -32.774 70.803 41.983 1.00 62.38 75 ALA A N 1
ATOM 609 C CA . ALA A 1 78 ? -34.012 71.295 41.337 1.00 63.28 75 ALA A CA 1
ATOM 610 C C . ALA A 1 78 ? -34.842 70.098 40.869 1.00 64.37 75 ALA A C 1
ATOM 611 O O . ALA A 1 78 ? -36.014 70.298 40.509 1.00 65.12 75 ALA A O 1
ATOM 613 N N . ARG A 1 79 ? -34.254 68.901 40.891 1.00 65.52 76 ARG A N 1
ATOM 614 C CA . ARG A 1 79 ? -34.947 67.669 40.428 1.00 65.41 76 ARG A CA 1
ATOM 615 C C . ARG A 1 79 ? -36.069 67.318 41.406 1.00 64.50 76 ARG A C 1
ATOM 616 O O . ARG A 1 79 ? -35.907 67.595 42.608 1.00 64.08 76 ARG A O 1
ATOM 624 N N . ALA A 1 80 ? -37.161 66.733 40.908 1.00 63.80 77 ALA A N 1
ATOM 625 C CA . ALA A 1 80 ? -38.272 66.297 41.786 1.00 62.66 77 ALA A CA 1
ATOM 626 C C . ALA A 1 80 ? -37.833 65.093 42.625 1.00 62.13 77 ALA A C 1
ATOM 627 O O . ALA A 1 80 ? -36.977 64.322 42.150 1.00 60.23 77 ALA A O 1
ATOM 629 N N . ALA A 1 81 ? -38.410 64.937 43.818 1.00 62.24 78 ALA A N 1
ATOM 630 C CA . ALA A 1 81 ? -38.017 63.843 44.736 1.00 63.66 78 ALA A CA 1
ATOM 631 C C . ALA A 1 81 ? -38.420 62.475 44.177 1.00 64.39 78 ALA A C 1
ATOM 632 O O . ALA A 1 81 ? -39.426 62.405 43.450 1.00 64.19 78 ALA A O 1
ATOM 634 N N . ARG A 1 82 ? -37.656 61.433 44.516 1.00 65.06 79 ARG A N 1
ATOM 635 C CA . ARG A 1 82 ? -37.937 60.061 44.017 1.00 65.30 79 ARG A CA 1
ATOM 636 C C . ARG A 1 82 ? -39.379 59.661 44.333 1.00 63.76 79 ARG A C 1
ATOM 637 O O . ARG A 1 82 ? -39.730 59.626 45.524 1.00 62.80 79 ARG A O 1
ATOM 645 N N . GLY A 1 83 ? -40.173 59.375 43.301 1.00 62.15 80 GLY A N 1
ATOM 646 C CA . GLY A 1 83 ? -41.548 58.933 43.478 1.00 60.80 80 GLY A CA 1
ATOM 647 C C . GLY A 1 83 ? -42.603 59.956 43.084 1.00 59.32 80 GLY A C 1
ATOM 648 O O . GLY A 1 83 ? -43.718 59.585 42.715 1.00 59.12 80 GLY A O 1
ATOM 649 N N . ASN A 1 84 ? -42.256 61.244 43.188 1.00 58.07 81 ASN A N 1
ATOM 650 C CA . ASN A 1 84 ? -43.142 62.332 42.798 1.00 57.82 81 ASN A CA 1
ATOM 651 C C . ASN A 1 84 ? -43.086 62.566 41.298 1.00 56.15 81 ASN A C 1
ATOM 652 O O . ASN A 1 84 ? -42.061 63.004 40.777 1.00 56.27 81 ASN A O 1
ATOM 657 N N . PHE A 1 85 ? -44.199 62.286 40.612 1.00 54.35 82 PHE A N 1
ATOM 658 C CA . PHE A 1 85 ? -44.292 62.473 39.167 1.00 52.75 82 PHE A CA 1
ATOM 659 C C . PHE A 1 85 ? -45.256 63.580 38.740 1.00 52.20 82 PHE A C 1
ATOM 660 O O . PHE A 1 85 ? -45.513 63.747 37.547 1.00 51.01 82 PHE A O 1
ATOM 668 N N . VAL A 1 86 ? -45.771 64.345 39.711 1.00 52.25 83 VAL A N 1
ATOM 669 C CA . VAL A 1 86 ? -46.687 65.448 39.418 1.00 52.73 83 VAL A CA 1
ATOM 670 C C . VAL A 1 86 ? -45.951 66.624 38.762 1.00 51.93 83 VAL A C 1
ATOM 671 O O . VAL A 1 86 ? -46.527 67.330 37.923 1.00 53.11 83 VAL A O 1
ATOM 675 N N . GLY A 1 87 ? -44.676 66.802 39.134 1.00 50.03 84 GLY A N 1
ATOM 676 C CA . GLY A 1 87 ? -43.845 67.887 38.646 1.00 48.19 84 GLY A CA 1
ATOM 677 C C . GLY A 1 87 ? -42.813 67.481 37.615 1.00 47.21 84 GLY A C 1
ATOM 678 O O . GLY A 1 87 ? -41.799 68.161 37.472 1.00 47.61 84 GLY A O 1
ATOM 679 N N . ILE A 1 88 ? -43.068 66.379 36.897 1.00 45.98 85 ILE A N 1
ATOM 680 C CA . ILE A 1 88 ? -42.190 65.927 35.810 1.00 45.25 85 ILE A CA 1
ATOM 681 C C . ILE A 1 88 ? -42.957 65.670 34.508 1.00 43.95 85 ILE A C 1
ATOM 682 O O . ILE A 1 88 ? -44.187 65.609 34.502 1.00 43.78 85 ILE A O 1
ATOM 687 N N . ASP A 1 89 ? -42.204 65.529 33.412 1.00 42.85 86 ASP A N 1
ATOM 688 C CA . ASP A 1 89 ? -42.742 65.344 32.067 1.00 42.11 86 ASP A CA 1
ATOM 689 C C . ASP A 1 89 ? -42.357 63.969 31.531 1.00 42.04 86 ASP A C 1
ATOM 690 O O . ASP A 1 89 ? -41.394 63.369 32.003 1.00 41.98 86 ASP A O 1
ATOM 695 N N . PRO A 1 90 ? -43.094 63.433 30.529 1.00 42.38 87 PRO A N 1
ATOM 696 C CA . PRO A 1 90 ? -42.665 62.223 29.820 1.00 42.40 87 PRO A CA 1
ATOM 697 C C . PRO A 1 90 ? -41.227 62.347 29.316 1.00 42.09 87 PRO A C 1
ATOM 698 O O . PRO A 1 90 ? -40.802 63.436 28.939 1.00 41.73 87 PRO A O 1
ATOM 702 N N . PRO A 1 91 ? -40.434 61.252 29.264 1.00 41.80 88 PRO A N 1
ATOM 703 C CA . PRO A 1 91 ? -40.914 59.901 29.567 1.00 42.41 88 PRO A CA 1
ATOM 704 C C . PRO A 1 91 ? -40.842 59.454 31.036 1.00 43.47 88 PRO A C 1
ATOM 705 O O . PRO A 1 91 ? -41.376 58.383 31.351 1.00 42.60 88 PRO A O 1
ATOM 709 N N . ASP A 1 92 ? -40.268 60.290 31.897 1.00 45.00 89 ASP A N 1
ATOM 710 C CA . ASP A 1 92 ? -40.099 59.939 33.328 1.00 45.70 89 ASP A CA 1
ATOM 711 C C . ASP A 1 92 ? -41.469 59.735 33.974 1.00 44.88 89 ASP A C 1
ATOM 712 O O . ASP A 1 92 ? -41.586 58.828 34.802 1.00 46.23 89 ASP A O 1
ATOM 717 N N . HIS A 1 93 ? -42.447 60.565 33.624 1.00 43.08 90 HIS A N 1
ATOM 718 C CA . HIS A 1 93 ? -43.816 60.465 34.189 1.00 42.22 90 HIS A CA 1
ATOM 719 C C . HIS A 1 93 ? -44.502 59.176 33.753 1.00 42.50 90 HIS A C 1
ATOM 720 O O . HIS A 1 93 ? -45.100 58.523 34.604 1.00 42.61 90 HIS A O 1
ATOM 727 N N . THR A 1 94 ? -44.389 58.823 32.479 1.00 42.88 91 THR A N 1
ATOM 728 C CA . THR A 1 94 ? -45.133 57.665 31.940 1.00 42.98 91 THR A CA 1
ATOM 729 C C . THR A 1 94 ? -44.777 56.404 32.712 1.00 42.89 91 THR A C 1
ATOM 730 O O . THR A 1 94 ? -45.696 55.691 33.111 1.00 42.69 91 THR A O 1
ATOM 734 N N . GLN A 1 95 ? -43.492 56.172 32.936 1.00 43.77 92 GLN A N 1
ATOM 735 C CA . GLN A 1 95 ? -43.052 54.930 33.564 1.00 45.04 92 GLN A CA 1
ATOM 736 C C . GLN A 1 95 ? -43.516 54.816 35.030 1.00 43.67 92 GLN A C 1
ATOM 737 O O . GLN A 1 95 ? -44.000 53.768 35.453 1.00 42.82 92 GLN A O 1
ATOM 743 N N . LEU A 1 96 ? -43.371 55.911 35.785 1.00 42.90 93 LEU A N 1
ATOM 744 C CA . LEU A 1 96 ? -43.763 55.979 37.197 1.00 42.60 93 LEU A CA 1
ATOM 745 C C . LEU A 1 96 ? -45.272 55.917 37.413 1.00 41.08 93 LEU A C 1
ATOM 746 O O . LEU A 1 96 ? -45.750 55.187 38.279 1.00 40.69 93 LEU A O 1
ATOM 751 N N . ARG A 1 97 ? -46.015 56.718 36.644 1.00 39.67 94 ARG A N 1
ATOM 752 C CA . ARG A 1 97 ? -47.472 56.731 36.709 1.00 38.48 94 ARG A CA 1
ATOM 753 C C . ARG A 1 97 ? -48.027 55.383 36.257 1.00 37.65 94 ARG A C 1
ATOM 754 O O . ARG A 1 97 ? -49.021 54.913 36.797 1.00 37.87 94 ARG A O 1
ATOM 762 N N . GLY A 1 98 ? -47.368 54.766 35.269 1.00 36.72 95 GLY A N 1
ATOM 763 C CA . GLY A 1 98 ? -47.738 53.454 34.771 1.00 36.13 95 GLY A CA 1
ATOM 764 C C . GLY A 1 98 ? -47.821 52.422 35.878 1.00 35.88 95 GLY A C 1
ATOM 765 O O . GLY A 1 98 ? -48.787 51.666 35.962 1.00 36.14 95 GLY A O 1
ATOM 766 N N . LEU A 1 99 ? -46.799 52.410 36.738 1.00 35.60 96 LEU A N 1
ATOM 767 C CA . LEU A 1 99 ? -46.726 51.498 37.868 1.00 35.52 96 LEU A CA 1
ATOM 768 C C . LEU A 1 99 ? -47.777 51.813 38.928 1.00 35.69 96 LEU A C 1
ATOM 769 O O . LEU A 1 99 ? -48.501 50.922 39.372 1.00 35.72 96 LEU A O 1
ATOM 774 N N . VAL A 1 100 ? -47.853 53.083 39.334 1.00 35.45 97 VAL A N 1
ATOM 775 C CA . VAL A 1 100 ? -48.795 53.510 40.363 1.00 35.59 97 VAL A CA 1
ATOM 776 C C . VAL A 1 100 ? -50.231 53.248 39.916 1.00 35.76 97 VAL A C 1
ATOM 777 O O . VAL A 1 100 ? -51.050 52.795 40.706 1.00 35.20 97 VAL A O 1
ATOM 781 N N . SER A 1 101 ? -50.512 53.517 38.636 1.00 37.04 98 SER A N 1
ATOM 782 C CA . SER A 1 101 ? -51.843 53.344 38.055 1.00 38.03 98 SER A CA 1
ATOM 783 C C . SER A 1 101 ? -52.294 51.879 38.064 1.00 37.86 98 SER A C 1
ATOM 784 O O . SER A 1 101 ? -53.429 51.579 38.446 1.00 37.56 98 SER A O 1
ATOM 787 N N . GLN A 1 102 ? -51.394 50.983 37.642 1.00 37.81 99 GLN A N 1
ATOM 788 C CA . GLN A 1 102 ? -51.623 49.536 37.663 1.00 38.51 99 GLN A CA 1
ATOM 789 C C . GLN A 1 102 ? -51.991 49.049 39.072 1.00 38.70 99 GLN A C 1
ATOM 790 O O . GLN A 1 102 ? -52.938 48.290 39.244 1.00 38.77 99 GLN A O 1
ATOM 796 N N . ALA A 1 103 ? -51.234 49.509 40.073 1.00 39.19 100 ALA A N 1
ATOM 797 C CA . ALA A 1 103 ? -51.434 49.137 41.469 1.00 39.55 100 ALA A CA 1
ATOM 798 C C . ALA A 1 103 ? -52.730 49.705 42.026 1.00 39.77 100 ALA A C 1
ATOM 799 O O . ALA A 1 103 ? -53.458 49.013 42.735 1.00 39.84 100 ALA A O 1
ATOM 801 N N . PHE A 1 104 ? -53.006 50.972 41.701 1.00 40.70 101 PHE A N 1
ATOM 802 C CA . PHE A 1 104 ? -54.177 51.688 42.201 1.00 41.26 101 PHE A CA 1
ATOM 803 C C . PHE A 1 104 ? -55.355 51.493 41.256 1.00 42.53 101 PHE A C 1
ATOM 804 O O . PHE A 1 104 ? -55.852 52.450 40.656 1.00 43.13 101 PHE A O 1
ATOM 812 N N . SER A 1 105 ? -55.798 50.235 41.139 1.00 43.66 102 SER A N 1
ATOM 813 C CA . SER A 1 105 ? -56.885 49.847 40.245 1.00 43.99 102 SER A CA 1
ATOM 814 C C . SER A 1 105 ? -58.223 50.297 40.826 1.00 44.07 102 SER A C 1
ATOM 815 O O . SER A 1 105 ? -58.336 50.532 42.027 1.00 44.02 102 SER A O 1
ATOM 818 N N . PRO A 1 106 ? -59.287 50.426 40.003 1.00 44.22 103 PRO A N 1
ATOM 819 C CA . PRO A 1 106 ? -60.558 50.953 40.496 1.00 43.70 103 PRO A CA 1
ATOM 820 C C . PRO A 1 106 ? -61.136 50.159 41.666 1.00 43.32 103 PRO A C 1
ATOM 821 O O . PRO A 1 106 ? -61.833 50.766 42.479 1.00 43.09 103 PRO A O 1
ATOM 825 N N . ARG A 1 107 ? -60.846 48.850 41.744 1.00 43.81 104 ARG A N 1
ATOM 826 C CA . ARG A 1 107 ? -61.367 48.012 42.841 1.00 44.81 104 ARG A 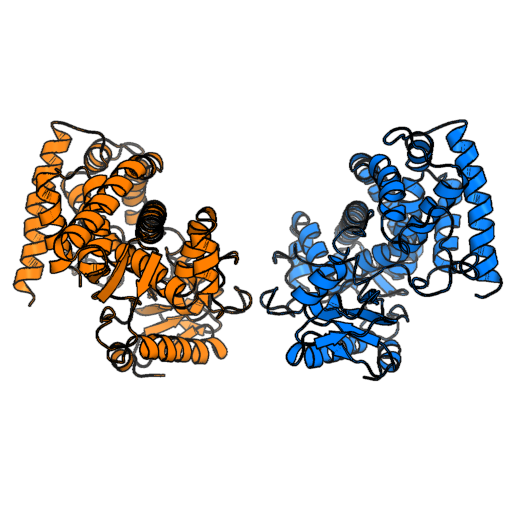CA 1
ATOM 827 C C . ARG A 1 107 ? -60.732 48.309 44.217 1.00 44.04 104 ARG A C 1
ATOM 828 O O . ARG A 1 107 ? -61.349 48.045 45.249 1.00 44.14 104 ARG A O 1
ATOM 836 N N . VAL A 1 108 ? -59.535 48.908 44.216 1.00 42.46 105 VAL A N 1
ATOM 837 C CA . VAL A 1 108 ? -58.891 49.389 45.434 1.00 41.49 105 VAL A CA 1
ATOM 838 C C . VAL A 1 108 ? -59.685 50.560 46.033 1.00 41.11 105 VAL A C 1
ATOM 839 O O . VAL A 1 108 ? -59.877 50.638 47.254 1.00 41.06 105 VAL A O 1
ATOM 843 N N . THR A 1 109 ? -60.132 51.471 45.162 1.00 39.95 106 THR A N 1
ATOM 844 C CA . THR A 1 109 ? -60.958 52.605 45.555 1.00 39.28 106 THR A CA 1
ATOM 845 C C . THR A 1 109 ? -62.343 52.127 45.991 1.00 38.52 106 THR A C 1
ATOM 846 O O . THR A 1 109 ? -62.849 52.535 47.032 1.00 38.65 106 THR A O 1
ATOM 850 N N . ALA A 1 110 ? -62.944 51.252 45.182 1.00 37.83 107 ALA A N 1
ATOM 851 C CA . ALA A 1 110 ? -64.289 50.754 45.432 1.00 37.69 107 ALA A CA 1
ATOM 852 C C . ALA A 1 110 ? -64.413 50.069 46.797 1.00 37.53 107 ALA A C 1
ATOM 853 O O . ALA A 1 110 ? -65.382 50.289 47.509 1.00 37.52 107 ALA A O 1
ATOM 855 N N . ALA A 1 111 ? -63.410 49.258 47.153 1.00 37.59 108 ALA A N 1
ATOM 856 C CA . ALA A 1 111 ? -63.407 48.465 48.383 1.00 37.58 108 ALA A CA 1
ATOM 857 C C . ALA A 1 111 ? -63.437 49.292 49.676 1.00 38.24 108 ALA A C 1
ATOM 858 O O . ALA A 1 111 ? -63.851 48.799 50.726 1.00 38.75 108 ALA A O 1
ATOM 860 N N . LEU A 1 112 ? -62.992 50.550 49.592 1.00 38.89 109 LEU A N 1
ATOM 861 C CA . LEU A 1 112 ? -62.962 51.458 50.733 1.00 39.38 109 LEU A CA 1
ATOM 862 C C . LEU A 1 112 ? -64.332 51.971 51.163 1.00 40.15 109 LEU A C 1
ATOM 863 O O . LEU A 1 112 ? -64.465 52.481 52.276 1.00 42.23 109 LEU A O 1
ATOM 868 N N . GLU A 1 113 ? -65.337 51.852 50.285 1.00 39.75 110 GLU A N 1
ATOM 869 C CA . GLU A 1 113 ? -66.648 52.485 50.491 1.00 39.40 110 GLU A CA 1
ATOM 870 C C . GLU A 1 113 ? -67.279 52.198 51.855 1.00 39.02 110 GLU A C 1
ATOM 871 O O . GLU A 1 113 ? -67.743 53.121 52.521 1.00 39.16 110 GLU A O 1
ATOM 877 N N . PRO A 1 114 ? -67.337 50.925 52.308 1.00 38.81 111 PRO A N 1
ATOM 878 C CA . PRO A 1 114 ? -67.803 50.612 53.662 1.00 39.36 111 PRO A CA 1
ATOM 879 C C . PRO A 1 114 ? -67.054 51.317 54.819 1.00 40.22 111 PRO A C 1
ATOM 880 O O . PRO A 1 114 ? -67.705 51.792 55.751 1.00 39.74 111 PRO A O 1
ATOM 884 N N . ARG A 1 115 ? -65.717 51.370 54.749 1.00 41.71 112 ARG A N 1
ATOM 885 C CA . ARG A 1 115 ? -64.893 52.019 55.771 1.00 42.82 112 ARG A CA 1
ATOM 886 C C . ARG A 1 115 ? -65.116 53.512 55.854 1.00 41.85 112 ARG A C 1
ATOM 887 O O . ARG A 1 115 ? -65.216 54.072 56.945 1.00 41.14 112 ARG A O 1
ATOM 895 N N . ILE A 1 116 ? -65.148 54.153 54.684 1.00 41.44 113 ILE A N 1
ATOM 896 C CA . ILE A 1 116 ? -65.404 55.585 54.573 1.00 41.49 113 ILE A CA 1
ATOM 897 C C . ILE A 1 116 ? -66.762 55.886 55.229 1.00 41.87 113 ILE A C 1
ATOM 898 O O . ILE A 1 116 ? -66.886 56.829 56.010 1.00 42.01 113 ILE A O 1
ATOM 903 N N . GLY A 1 117 ? -67.760 55.048 54.921 1.00 42.00 114 GLY A N 1
ATOM 904 C CA . GLY A 1 117 ? -69.067 55.103 55.542 1.00 42.34 114 GLY A CA 1
ATOM 905 C C . GLY A 1 117 ? -68.973 55.121 57.051 1.00 43.08 114 GLY A C 1
ATOM 906 O O . GLY A 1 117 ? -69.460 56.047 57.685 1.00 42.85 114 GLY A O 1
ATOM 907 N N . ARG A 1 118 ? -68.326 54.095 57.615 1.00 45.13 115 ARG A N 1
ATOM 908 C CA . ARG A 1 118 ? -68.180 53.932 59.066 1.00 46.85 115 ARG A CA 1
ATOM 909 C C . ARG A 1 118 ? -67.401 55.077 59.694 1.00 47.71 115 ARG A C 1
ATOM 910 O O . ARG A 1 118 ? -67.753 55.574 60.762 1.00 48.67 115 ARG A O 1
ATOM 918 N N . LEU A 1 119 ? -66.333 55.511 59.023 1.00 48.68 116 LEU A N 1
ATOM 919 C CA . LEU A 1 119 ? -65.487 56.617 59.546 1.00 49.56 116 LEU A CA 1
ATOM 920 C C . LEU A 1 119 ? -66.308 57.907 59.610 1.00 50.10 116 LEU A C 1
ATOM 921 O O . LEU A 1 119 ? -66.229 58.599 60.634 1.00 50.96 116 LEU A O 1
ATOM 926 N N . ALA A 1 120 ? -67.072 58.206 58.560 1.00 51.03 117 ALA A N 1
ATOM 927 C CA . ALA A 1 120 ? -67.852 59.463 58.521 1.00 51.69 117 ALA A CA 1
ATOM 928 C C . ALA A 1 120 ? -68.865 59.456 59.666 1.00 52.69 117 ALA A C 1
ATOM 929 O O . ALA A 1 120 ? -69.023 60.500 60.320 1.00 52.25 117 ALA A O 1
ATOM 931 N N . GLU A 1 121 ? -69.501 58.309 59.911 1.00 54.45 118 GLU A N 1
ATOM 932 C CA . GLU A 1 121 ? -70.469 58.190 61.029 1.00 56.30 118 GLU A CA 1
ATOM 933 C C . GLU A 1 121 ? -69.747 58.417 62.358 1.00 55.83 118 GLU A C 1
ATOM 934 O O . GLU A 1 121 ? -70.299 59.132 63.205 1.00 54.34 118 GLU A O 1
ATOM 940 N N . GLN A 1 122 ? -68.554 57.843 62.518 1.00 56.29 119 GLN A N 1
ATOM 941 C CA . GLN A 1 122 ? -67.808 57.959 63.798 1.00 57.82 119 GLN A CA 1
ATOM 942 C C . GLN A 1 122 ? -67.451 59.423 64.062 1.00 57.84 119 GLN A C 1
ATOM 943 O O . GLN A 1 122 ? -67.637 59.873 65.203 1.00 57.23 119 GLN A O 1
ATOM 949 N N . LEU A 1 123 ? -66.986 60.138 63.035 1.00 57.98 120 LEU A N 1
ATOM 950 C CA . LEU A 1 123 ? -66.584 61.557 63.210 1.00 57.77 120 LEU A CA 1
ATOM 951 C C . LEU A 1 123 ? -67.818 62.365 63.611 1.00 58.44 120 LEU A C 1
ATOM 952 O O . LEU A 1 123 ? -67.695 63.219 64.503 1.00 60.94 120 LEU A O 1
ATOM 957 N N . LEU A 1 124 ? -68.957 62.094 62.972 1.00 58.65 121 LEU A N 1
ATOM 958 C CA . LEU A 1 124 ? -70.227 62.797 63.296 1.00 58.76 121 LEU A CA 1
ATOM 959 C C . LEU A 1 124 ? -70.703 62.444 64.710 1.00 59.21 121 LEU A C 1
ATOM 960 O O . LEU A 1 124 ? -71.317 63.314 65.348 1.00 59.84 121 LEU A O 1
ATOM 965 N N . ASP A 1 125 ? -70.437 61.222 65.180 1.00 59.00 122 ASP A N 1
ATOM 966 C CA . ASP A 1 125 ? -70.951 60.794 66.507 1.00 58.47 122 ASP A CA 1
ATOM 967 C C . ASP A 1 125 ? -70.084 61.455 67.575 1.00 59.63 122 ASP A C 1
ATOM 968 O O . ASP A 1 125 ? -70.620 61.781 68.645 1.00 60.72 122 ASP A O 1
ATOM 973 N N . ASP A 1 126 ? -68.800 61.649 67.285 1.00 61.27 123 ASP A N 1
ATOM 974 C CA . ASP A 1 126 ? -67.904 62.368 68.227 1.00 62.07 123 ASP A CA 1
ATOM 975 C C . ASP A 1 126 ? -68.369 63.820 68.377 1.00 63.61 123 ASP A C 1
ATOM 976 O O . ASP A 1 126 ? -68.384 64.314 69.519 1.00 64.75 123 ASP A O 1
ATOM 981 N N . ILE A 1 127 ? -68.727 64.473 67.269 1.00 63.82 124 ILE A N 1
ATOM 982 C CA . ILE A 1 127 ? -69.232 65.876 67.319 1.00 64.64 124 ILE A CA 1
ATOM 983 C C . ILE A 1 127 ? -70.561 65.908 68.078 1.00 66.69 124 ILE A C 1
ATOM 984 O O . ILE A 1 127 ? -70.718 66.780 68.954 1.00 66.49 124 ILE A O 1
ATOM 989 N N . VAL A 1 128 ? -71.461 64.966 67.785 1.00 69.11 125 VAL A N 1
ATOM 990 C CA . VAL A 1 128 ? -72.822 64.981 68.401 1.00 72.29 125 VAL A CA 1
ATOM 991 C C . VAL A 1 128 ? -72.742 64.757 69.914 1.00 74.48 125 VAL A C 1
ATOM 992 O O . VAL A 1 128 ? -73.523 65.399 70.634 1.00 74.77 125 VAL A O 1
ATOM 996 N N . ALA A 1 129 ? -71.842 63.889 70.383 1.00 77.17 126 ALA A N 1
ATOM 997 C CA . ALA A 1 129 ? -71.812 63.557 71.825 1.00 78.61 126 ALA A CA 1
ATOM 998 C C . ALA A 1 129 ? -71.501 64.804 72.651 1.00 80.62 126 ALA A C 1
ATOM 999 O O . ALA A 1 129 ? -72.161 65.002 73.689 1.00 79.09 126 ALA A O 1
ATOM 1001 N N . GLU A 1 130 ? -70.535 65.609 72.206 1.00 85.02 127 GLU A N 1
ATOM 1002 C CA . GLU A 1 130 ? -70.113 66.803 72.985 1.00 88.65 127 GLU A CA 1
ATOM 1003 C C . GLU A 1 130 ? -71.209 67.872 73.081 1.00 90.56 127 GLU A C 1
ATOM 1004 O O . GLU A 1 130 ? -71.393 68.405 74.190 1.00 89.84 127 GLU A O 1
ATOM 1010 N N . ARG A 1 131 ? -71.912 68.180 71.985 1.00 91.25 128 ARG A N 1
ATOM 1011 C CA . ARG A 1 131 ? -72.869 69.322 72.038 1.00 92.55 128 ARG A CA 1
ATOM 1012 C C . ARG A 1 131 ? -74.342 68.905 71.914 1.00 91.22 128 ARG A C 1
ATOM 1013 O O . ARG A 1 131 ? -75.191 69.814 71.864 1.00 91.25 128 ARG A O 1
ATOM 1021 N N . GLY A 1 132 ? -74.650 67.608 71.873 1.00 88.64 129 GLY A N 1
ATOM 1022 C CA . GLY A 1 132 ? -76.066 67.183 71.849 1.00 86.94 129 GLY A CA 1
ATOM 1023 C C . GLY A 1 132 ? -76.726 67.341 70.487 1.00 86.06 129 GLY A C 1
ATOM 1024 O O . GLY A 1 132 ? -75.990 67.473 69.493 1.00 86.60 129 GLY A O 1
ATOM 1025 N N . ASP A 1 133 ? -78.066 67.326 70.440 1.00 83.86 130 ASP A N 1
ATOM 1026 C CA . ASP A 1 133 ? -78.820 67.404 69.155 1.00 80.65 130 ASP A CA 1
ATOM 1027 C C . ASP A 1 133 ? -78.511 68.699 68.396 1.00 77.33 130 ASP A C 1
ATOM 1028 O O . ASP A 1 133 ? -78.426 68.629 67.160 1.00 77.58 130 ASP A O 1
ATOM 1033 N N . LYS A 1 134 ? -78.375 69.831 69.089 1.00 74.32 131 LYS A N 1
ATOM 1034 C CA . LYS A 1 134 ? -77.986 71.075 68.423 1.00 72.94 131 LYS A CA 1
ATOM 1035 C C . LYS A 1 134 ? -76.504 71.262 68.683 1.00 70.77 131 LYS A C 1
ATOM 1036 O O . LYS A 1 134 ? -76.121 71.780 69.726 1.00 72.49 131 LYS A O 1
ATOM 1042 N N . ALA A 1 135 ? -75.673 70.824 67.733 1.00 68.46 132 ALA A N 1
ATOM 1043 C CA . ALA A 1 135 ? -74.223 70.792 67.901 1.00 67.43 132 ALA A CA 1
ATOM 1044 C C . ALA A 1 135 ? -73.505 71.689 66.906 1.00 65.48 132 ALA A C 1
ATOM 1045 O O . ALA A 1 135 ? -73.534 71.434 65.706 1.00 65.83 132 ALA A O 1
ATOM 1047 N N . SER A 1 136 ? -72.855 72.740 67.416 1.00 64.41 133 SER A N 1
ATOM 1048 C CA . SER A 1 136 ? -71.991 73.588 66.602 1.00 63.49 133 SER A CA 1
ATOM 1049 C C . SER A 1 136 ? -70.602 72.950 66.495 1.00 61.36 133 SER A C 1
ATOM 1050 O O . SER A 1 136 ? -70.116 72.340 67.449 1.00 59.96 133 SER A O 1
ATOM 1053 N N . CYS A 1 137 ? -69.995 73.059 65.308 1.00 59.47 134 CYS A N 1
ATOM 1054 C CA . CYS A 1 137 ? -68.672 72.423 65.078 1.00 57.80 134 CYS A CA 1
ATOM 1055 C C . CYS A 1 137 ? -67.969 73.075 63.890 1.00 56.51 134 CYS A C 1
ATOM 1056 O O . CYS A 1 137 ? -68.593 73.922 63.239 1.00 55.90 134 CYS A O 1
ATOM 1059 N N . ASP A 1 138 ? -66.729 72.667 63.609 1.00 55.00 135 ASP A N 1
ATOM 1060 C CA . ASP A 1 138 ? -66.029 73.146 62.391 1.00 53.42 135 ASP A CA 1
ATOM 1061 C C . ASP A 1 138 ? -66.117 71.980 61.410 1.00 52.65 135 ASP A C 1
ATOM 1062 O O . ASP A 1 138 ? -65.501 70.944 61.686 1.00 53.21 135 ASP A O 1
ATOM 1067 N N . LEU A 1 139 ? -66.865 72.139 60.319 1.00 50.87 136 LEU A N 1
ATOM 1068 C CA . LEU A 1 139 ? -67.073 70.994 59.396 1.00 48.55 136 LEU A CA 1
ATOM 1069 C C . LEU A 1 139 ? -65.744 70.577 58.760 1.00 46.51 136 LEU A C 1
ATOM 1070 O O . LEU A 1 139 ? -65.525 69.374 58.632 1.00 46.36 136 LEU A O 1
ATOM 1075 N N . VAL A 1 140 ? -64.910 71.533 58.350 1.00 45.23 137 VAL A N 1
ATOM 1076 C CA . VAL A 1 140 ? -63.569 71.169 57.805 1.00 44.77 137 VAL A CA 1
ATOM 1077 C C . VAL A 1 140 ? -62.685 70.590 58.912 1.00 45.45 137 VAL A C 1
ATOM 1078 O O . VAL A 1 140 ? -62.097 69.523 58.693 1.00 46.10 137 VAL A O 1
ATOM 1082 N N . GLY A 1 141 ? -62.631 71.247 60.071 1.00 45.76 138 GLY A N 1
ATOM 1083 C CA . GLY A 1 141 ? -61.730 70.813 61.157 1.00 45.71 138 GLY A CA 1
ATOM 1084 C C . GLY A 1 141 ? -62.104 69.494 61.800 1.00 45.89 138 GLY A C 1
ATOM 1085 O O . GLY A 1 141 ? -61.185 68.713 62.096 1.00 45.57 138 GLY A O 1
ATOM 1086 N N . GLU A 1 142 ? -63.394 69.263 62.048 1.00 46.73 139 GLU A N 1
ATOM 1087 C CA . GLU A 1 142 ? -63.805 68.046 62.796 1.00 47.29 139 GLU A CA 1
ATOM 1088 C C . GLU A 1 142 ? -64.381 66.972 61.866 1.00 47.74 139 GLU A C 1
ATOM 1089 O O . GLU A 1 142 ? -64.696 65.883 62.377 1.00 49.37 139 GLU A O 1
ATOM 1095 N N . PHE A 1 143 ? -64.521 67.250 60.568 1.00 46.99 140 PHE A N 1
ATOM 1096 C CA . PHE A 1 143 ? -65.170 66.234 59.698 1.00 46.16 140 PHE A CA 1
ATOM 1097 C C . PHE A 1 143 ? -64.456 66.076 58.353 1.00 45.50 140 PHE A C 1
ATOM 1098 O O . PHE A 1 143 ? -63.844 65.023 58.144 1.00 44.14 140 PHE A O 1
ATOM 1106 N N . ALA A 1 144 ? -64.526 67.084 57.480 1.00 45.27 141 ALA A N 1
ATOM 1107 C CA . ALA A 1 144 ? -63.972 66.948 56.112 1.00 45.10 141 ALA A CA 1
ATOM 1108 C C . ALA A 1 144 ? -62.457 66.725 56.117 1.00 44.94 141 ALA A C 1
ATOM 1109 O O . ALA A 1 144 ? -61.998 65.823 55.399 1.00 46.41 141 ALA A O 1
ATOM 1111 N N . GLY A 1 145 ? -61.715 67.511 56.897 1.00 44.31 142 GLY A N 1
ATOM 1112 C CA . GLY A 1 145 ? -60.250 67.358 56.956 1.00 44.04 142 GLY A CA 1
ATOM 1113 C C . GLY A 1 145 ? -59.809 66.030 57.543 1.00 43.92 142 GLY A C 1
ATOM 1114 O O . GLY A 1 145 ? -59.003 65.350 56.895 1.00 44.51 142 GLY A O 1
ATOM 1115 N N . PRO A 1 146 ? -60.345 65.567 58.693 1.00 43.63 143 PRO A N 1
ATOM 1116 C CA . PRO A 1 146 ? -60.000 64.241 59.200 1.00 43.44 143 PRO A CA 1
ATOM 1117 C C . PRO A 1 146 ? -60.411 63.151 58.203 1.00 42.88 143 PRO A C 1
ATOM 1118 O O . PRO A 1 146 ? -59.635 62.256 57.975 1.00 42.75 143 PRO A O 1
ATOM 1122 N N . LEU A 1 147 ? -61.589 63.287 57.595 1.00 41.71 144 LEU A N 1
ATOM 1123 C CA . LEU A 1 147 ? -62.080 62.258 56.644 1.00 41.04 144 LEU A CA 1
ATOM 1124 C C . LEU A 1 147 ? -61.112 62.163 55.469 1.00 40.96 144 LEU A C 1
ATOM 1125 O O . LEU A 1 147 ? -60.783 61.049 55.105 1.00 40.79 144 LEU A O 1
ATOM 1130 N N . SER A 1 148 ? -60.543 63.278 55.019 1.00 41.14 145 SER A N 1
ATOM 1131 C CA . SER A 1 148 ? -59.714 63.249 53.787 1.00 41.24 145 SER A CA 1
ATOM 1132 C C . SER A 1 148 ? -58.369 62.612 54.105 1.00 41.70 145 SER A C 1
ATOM 1133 O O . SER A 1 148 ? -57.905 61.779 53.313 1.00 41.71 145 SER A O 1
ATOM 1136 N N . ALA A 1 149 ? -57.806 62.969 55.253 1.00 41.57 146 ALA A N 1
ATOM 1137 C CA . ALA A 1 149 ? -56.512 62.447 55.695 1.00 40.96 146 ALA A CA 1
ATOM 1138 C C . ALA A 1 149 ? -56.587 60.952 56.015 1.00 40.52 146 ALA A C 1
ATOM 1139 O O . ALA A 1 149 ? -55.713 60.186 55.606 1.00 41.00 146 ALA A O 1
ATOM 1141 N N . ILE A 1 150 ? -57.642 60.543 56.728 1.00 39.42 147 ILE A N 1
ATOM 1142 C CA . ILE A 1 150 ? -57.797 59.160 57.176 1.00 39.29 147 ILE A CA 1
ATOM 1143 C C . ILE A 1 150 ? -58.219 58.221 56.030 1.00 38.47 147 ILE A C 1
ATOM 1144 O O . ILE A 1 150 ? -57.797 57.067 55.973 1.00 38.11 147 ILE A O 1
ATOM 1149 N N . VAL A 1 151 ? -59.041 58.725 55.106 1.00 38.09 148 VAL A N 1
ATOM 1150 C CA . VAL A 1 151 ? -59.367 57.987 53.893 1.00 37.79 148 VAL A CA 1
ATOM 1151 C C . VAL A 1 151 ? -58.079 57.642 53.147 1.00 37.37 148 VAL A C 1
ATOM 1152 O O . VAL A 1 151 ? -57.858 56.481 52.811 1.00 37.81 148 VAL A O 1
ATOM 1156 N N . ILE A 1 152 ? -57.223 58.645 52.910 1.00 36.75 149 ILE A N 1
ATOM 1157 C CA . ILE A 1 152 ? -55.943 58.415 52.226 1.00 36.84 149 ILE A CA 1
ATOM 1158 C C . ILE A 1 152 ? -55.058 57.471 53.058 1.00 36.63 149 ILE A C 1
ATOM 1159 O O . ILE A 1 152 ? -54.344 56.630 52.505 1.00 36.28 149 ILE A O 1
ATOM 1164 N N . ALA A 1 153 ? -55.130 57.612 54.388 1.00 36.52 150 ALA A N 1
ATOM 1165 C CA . ALA A 1 153 ? -54.443 56.726 55.324 1.00 36.26 150 ALA A CA 1
ATOM 1166 C C . ALA A 1 153 ? -54.921 55.290 55.143 1.00 36.11 150 ALA A C 1
ATOM 1167 O O . ALA A 1 153 ? -54.105 54.369 55.042 1.00 36.42 150 ALA A O 1
ATOM 1169 N N . GLU A 1 154 ? -56.248 55.114 55.091 1.00 35.68 151 GLU A N 1
ATOM 1170 C CA . GLU A 1 154 ? -56.870 53.807 54.874 1.00 35.71 151 GLU A CA 1
ATOM 1171 C C . GLU A 1 154 ? -56.433 53.145 53.565 1.00 35.43 151 GLU A C 1
ATOM 1172 O O . GLU A 1 154 ? -56.064 51.974 53.560 1.00 35.35 151 GLU A O 1
ATOM 1178 N N . LEU A 1 155 ? -56.477 53.911 52.468 1.00 35.17 152 LEU A N 1
ATOM 1179 C CA . LEU A 1 155 ? -56.038 53.453 51.152 1.00 35.17 152 LEU A CA 1
ATOM 1180 C C . LEU A 1 155 ? -54.686 52.731 51.221 1.00 35.50 152 LEU A C 1
ATOM 1181 O O . LEU A 1 155 ? -54.506 51.667 50.615 1.00 35.22 152 LEU A O 1
ATOM 1186 N N . PHE A 1 156 ? -53.743 53.321 51.967 1.00 35.96 153 PHE A N 1
ATOM 1187 C CA . PHE A 1 156 ? -52.375 52.807 52.090 1.00 36.08 153 PHE A CA 1
ATOM 1188 C C . PHE A 1 156 ? -52.185 51.788 53.207 1.00 36.77 153 PHE A C 1
ATOM 1189 O O . PHE A 1 156 ? -51.118 51.196 53.321 1.00 36.89 153 PHE A O 1
ATOM 1197 N N . GLY A 1 157 ? -53.232 51.573 54.010 1.00 37.83 154 GLY A N 1
ATOM 1198 C CA . GLY A 1 157 ? -53.231 50.546 55.033 1.00 38.96 154 GLY A CA 1
ATOM 1199 C C . GLY A 1 157 ? -52.439 50.951 56.257 1.00 39.84 154 GLY A C 1
ATOM 1200 O O . GLY A 1 157 ? -51.795 50.116 56.891 1.00 39.24 154 GLY A O 1
ATOM 1201 N N . ILE A 1 158 ? -52.497 52.247 56.579 1.00 41.34 155 ILE A N 1
ATOM 1202 C CA . ILE A 1 158 ? -51.904 52.801 57.786 1.00 42.71 155 ILE A CA 1
ATOM 1203 C C . ILE A 1 158 ? -52.726 52.283 58.964 1.00 44.27 155 ILE A C 1
ATOM 1204 O O . ILE A 1 158 ? -53.950 52.403 58.957 1.00 44.01 155 ILE A O 1
ATOM 1209 N N . PRO A 1 159 ? -52.101 51.687 60.008 1.00 46.39 156 PRO A N 1
ATOM 1210 C CA . PRO A 1 159 ? -52.853 51.158 61.147 1.00 47.62 156 PRO A CA 1
ATOM 1211 C C . PRO A 1 159 ? -53.846 52.141 61.747 1.00 48.97 156 PRO A C 1
ATOM 1212 O O . PRO A 1 159 ? -53.623 53.351 61.719 1.00 48.65 156 PRO A O 1
ATOM 1216 N N . GLU A 1 160 ? -54.932 51.587 62.295 1.00 51.72 157 GLU A N 1
ATOM 1217 C CA . GLU A 1 160 ? -56.045 52.337 62.864 1.00 53.28 157 GLU A CA 1
ATOM 1218 C C . GLU A 1 160 ? -55.556 53.272 63.961 1.00 52.22 157 GLU A C 1
ATOM 1219 O O . GLU A 1 160 ? -55.979 54.418 64.032 1.00 52.63 157 GLU A O 1
ATOM 1225 N N . SER A 1 161 ? -54.633 52.775 64.792 1.00 51.67 158 SER A N 1
ATOM 1226 C CA . SER A 1 161 ? -54.016 53.543 65.880 1.00 51.28 158 SER A CA 1
ATOM 1227 C C . SER A 1 161 ? -53.393 54.877 65.426 1.00 51.71 158 SER A C 1
ATOM 1228 O O . SER A 1 161 ? -53.465 55.885 66.134 1.00 51.29 158 SER A O 1
ATOM 1231 N N . ASP A 1 162 ? -52.799 54.879 64.230 1.00 52.09 159 ASP A N 1
ATOM 1232 C CA . ASP A 1 162 ? -52.049 56.023 63.735 1.00 52.46 159 ASP A CA 1
ATOM 1233 C C . ASP A 1 162 ? -52.880 57.036 62.936 1.00 53.18 159 ASP A C 1
ATOM 1234 O O . ASP A 1 162 ? -52.327 57.996 62.408 1.00 53.86 159 ASP A O 1
ATOM 1239 N N . HIS A 1 163 ? -54.202 56.834 62.862 1.00 53.48 160 HIS A N 1
ATOM 1240 C CA . HIS A 1 163 ? -55.078 57.665 62.026 1.00 53.46 160 HIS A CA 1
ATOM 1241 C C . HIS A 1 163 ? -55.271 59.082 62.554 1.00 54.98 160 HIS A C 1
ATOM 1242 O O . HIS A 1 163 ? -55.235 60.040 61.781 1.00 55.35 160 HIS A O 1
ATOM 1249 N N . THR A 1 164 ? -55.486 59.206 63.869 1.00 56.54 161 THR A N 1
ATOM 1250 C CA . THR A 1 164 ? -55.630 60.509 64.521 1.00 57.05 161 THR A CA 1
ATOM 1251 C C . THR A 1 164 ? -54.333 61.312 64.378 1.00 57.42 161 THR A C 1
ATOM 1252 O O . THR A 1 164 ? -54.362 62.536 64.248 1.00 57.64 161 THR A O 1
ATOM 1256 N N . MET A 1 165 ? -53.201 60.601 64.403 1.00 57.50 162 MET A N 1
ATOM 1257 C CA . MET A 1 165 ? -51.885 61.185 64.199 1.00 57.80 162 MET A CA 1
ATOM 1258 C C . MET A 1 165 ? -51.713 61.694 62.766 1.00 58.01 162 MET A C 1
ATOM 1259 O O . MET A 1 165 ? -51.289 62.829 62.560 1.00 60.40 162 MET A O 1
ATOM 1264 N N . ILE A 1 166 ? -52.043 60.846 61.783 1.00 56.84 163 ILE A N 1
ATOM 1265 C CA . ILE A 1 166 ? -51.950 61.203 60.370 1.00 55.09 163 ILE A CA 1
ATOM 1266 C C . ILE A 1 166 ? -52.837 62.407 60.058 1.00 54.81 163 ILE A C 1
ATOM 1267 O O . ILE A 1 166 ? -52.432 63.291 59.312 1.00 54.97 163 ILE A O 1
ATOM 1272 N N . ALA A 1 167 ? -54.043 62.430 60.637 1.00 54.50 164 ALA A N 1
ATOM 1273 C CA . ALA A 1 167 ? -54.984 63.533 60.453 1.00 55.47 164 ALA A CA 1
ATOM 1274 C C . ALA A 1 167 ? -54.415 64.851 60.970 1.00 57.32 164 ALA A C 1
ATOM 1275 O O . ALA A 1 167 ? -54.604 65.899 60.349 1.00 57.41 164 ALA A O 1
ATOM 1277 N N . GLU A 1 168 ? -53.719 64.780 62.112 1.00 59.73 165 GLU A N 1
ATOM 1278 C CA . GLU A 1 168 ? -53.059 65.927 62.734 1.00 60.81 165 GLU A CA 1
ATOM 1279 C C . GLU A 1 168 ? -51.824 66.365 61.951 1.00 60.27 165 GLU A C 1
ATOM 1280 O O . GLU A 1 168 ? -51.576 67.556 61.804 1.00 59.75 165 GLU A O 1
ATOM 1286 N N . TRP A 1 169 ? -51.053 65.389 61.460 1.00 60.68 166 TRP A N 1
ATOM 1287 C CA . TRP A 1 169 ? -49.884 65.645 60.624 1.00 61.58 166 TRP A CA 1
ATOM 1288 C C . TRP A 1 169 ? -50.256 66.425 59.359 1.00 62.97 166 TRP A C 1
ATOM 1289 O O . TRP A 1 169 ? -49.537 67.341 58.956 1.00 63.43 166 TRP A O 1
ATOM 1300 N N . ALA A 1 170 ? -51.382 66.044 58.742 1.00 63.80 167 ALA A N 1
ATOM 1301 C CA . ALA A 1 170 ? -51.874 66.665 57.515 1.00 63.84 167 ALA A CA 1
ATOM 1302 C C . ALA A 1 170 ? -52.386 68.084 57.761 1.00 63.68 167 ALA A C 1
ATOM 1303 O O . ALA A 1 170 ? -52.156 68.976 56.943 1.00 63.37 167 ALA A O 1
ATOM 1305 N N . LYS A 1 171 ? -53.083 68.281 58.886 1.00 63.61 168 LYS A N 1
ATOM 1306 C CA . LYS A 1 171 ? -53.554 69.605 59.290 1.00 65.02 168 LYS A CA 1
ATOM 1307 C C . LYS A 1 171 ? -52.382 70.565 59.516 1.00 64.01 168 LYS A C 1
ATOM 1308 O O . LYS A 1 171 ? -52.466 71.743 59.178 1.00 62.62 168 LYS A O 1
ATOM 1314 N N . ALA A 1 172 ? -51.293 70.039 60.092 1.00 63.60 169 ALA A N 1
ATOM 1315 C CA . ALA A 1 172 ? -50.095 70.813 60.387 1.00 62.63 169 ALA A CA 1
ATOM 1316 C C . ALA A 1 172 ? -49.408 71.264 59.102 1.00 62.23 169 ALA A C 1
ATOM 1317 O O . ALA A 1 172 ? -49.261 72.459 58.867 1.00 63.39 169 ALA A O 1
ATOM 1319 N N . LEU A 1 173 ? -49.008 70.300 58.267 1.00 61.78 170 LEU A N 1
ATOM 1320 C CA . LEU A 1 173 ? -48.296 70.584 57.021 1.00 62.56 170 LEU A CA 1
ATOM 1321 C C . LEU A 1 173 ? -49.130 71.412 56.018 1.00 63.88 170 LEU A C 1
ATOM 1322 O O . LEU A 1 173 ? -48.594 72.300 55.352 1.00 63.85 170 LEU A O 1
ATOM 1327 N N . LEU A 1 174 ? -50.440 71.129 55.946 1.00 65.15 171 LEU A N 1
ATOM 1328 C CA . LEU A 1 174 ? -51.315 71.613 54.872 1.00 65.56 171 LEU A CA 1
ATOM 1329 C C . LEU A 1 174 ? -52.515 72.418 55.393 1.00 67.48 171 LEU A C 1
ATOM 1330 O O . LEU A 1 174 ? -53.502 71.847 55.849 1.00 66.86 171 LEU A O 1
ATOM 1335 N N . GLY A 1 175 ? -52.414 73.752 55.312 1.00 70.47 172 GLY A N 1
ATOM 1336 C CA . GLY A 1 175 ? -53.466 74.662 55.737 1.00 71.16 172 GLY A CA 1
ATOM 1337 C C . GLY A 1 175 ? -53.057 76.118 55.590 1.00 71.68 172 GLY A C 1
ATOM 1338 O O . GLY A 1 175 ? -53.527 76.974 56.335 1.00 72.37 172 GLY A O 1
ATOM 1339 N N . ALA A 1 189 ? -39.775 74.822 54.129 1.00 98.34 186 ALA A N 1
ATOM 1340 C CA . ALA A 1 189 ? -39.452 76.240 54.250 1.00 97.79 186 ALA A CA 1
ATOM 1341 C C . ALA A 1 189 ? -39.103 76.576 55.699 1.00 97.89 186 ALA A C 1
ATOM 1342 O O . ALA A 1 189 ? -37.952 76.889 56.013 1.00 99.40 186 ALA A O 1
ATOM 1344 N N . MET A 1 190 ? -40.108 76.501 56.578 1.00 97.49 187 MET A N 1
ATOM 1345 C CA . MET A 1 190 ? -39.917 76.639 58.016 1.00 96.04 187 MET A CA 1
ATOM 1346 C C . MET A 1 190 ? -39.272 75.345 58.519 1.00 92.51 187 MET A C 1
ATOM 1347 O O . MET A 1 190 ? -39.482 74.260 57.947 1.00 93.71 187 MET A O 1
ATOM 1352 N N . GLN A 1 191 ? -38.468 75.460 59.580 1.00 87.10 188 GLN A N 1
ATOM 1353 C CA . GLN A 1 191 ? -37.761 74.313 60.167 1.00 81.98 188 GLN A CA 1
ATOM 1354 C C . GLN A 1 191 ? -38.682 73.124 60.471 1.00 77.55 188 GLN A C 1
ATOM 1355 O O . GLN A 1 191 ? -38.300 71.976 60.252 1.00 74.36 188 GLN A O 1
ATOM 1361 N N . ASN A 1 192 ? -39.885 73.421 60.981 1.00 74.49 189 ASN A N 1
ATOM 1362 C CA . ASN A 1 192 ? -40.945 72.433 61.216 1.00 72.49 189 ASN A CA 1
ATOM 1363 C C . ASN A 1 192 ? -41.409 71.730 59.945 1.00 69.04 189 ASN A C 1
ATOM 1364 O O . ASN A 1 192 ? -41.575 70.511 59.916 1.00 69.43 189 ASN A O 1
ATOM 1369 N N . THR A 1 193 ? -41.652 72.525 58.899 1.00 64.66 190 THR A N 1
ATOM 1370 C CA . THR A 1 193 ? -42.066 72.012 57.598 1.00 62.08 190 THR A CA 1
ATOM 1371 C C . THR A 1 193 ? -41.066 70.973 57.090 1.00 61.19 190 THR A C 1
ATOM 1372 O O . THR A 1 193 ? -41.463 69.915 56.597 1.00 61.51 190 THR A O 1
ATOM 1376 N N . ALA A 1 194 ? -39.770 71.282 57.229 1.00 59.60 191 ALA A N 1
ATOM 1377 C CA . ALA A 1 194 ? -38.685 70.356 56.907 1.00 58.32 191 ALA A CA 1
ATOM 1378 C C . ALA A 1 194 ? -38.760 69.086 57.752 1.00 57.28 191 ALA A C 1
ATOM 1379 O O . ALA A 1 194 ? -38.548 67.985 57.249 1.00 55.34 191 ALA A O 1
ATOM 1381 N N . ASP A 1 195 ? -39.061 69.263 59.043 1.00 57.94 192 ASP A N 1
ATOM 1382 C CA . ASP A 1 195 ? -39.191 68.170 60.006 1.00 58.09 192 ASP A CA 1
ATOM 1383 C C . ASP A 1 195 ? -40.356 67.236 59.707 1.00 56.59 192 ASP A C 1
ATOM 1384 O O . ASP A 1 195 ? -40.183 66.011 59.677 1.00 56.48 192 ASP A O 1
ATOM 1389 N N . LEU A 1 196 ? -41.542 67.824 59.510 1.00 55.48 193 LEU A N 1
ATOM 1390 C CA . LEU A 1 196 ? -42.748 67.076 59.173 1.00 54.52 193 LEU A CA 1
ATOM 1391 C C . LEU A 1 196 ? -42.515 66.215 57.933 1.00 53.56 193 LEU A C 1
ATOM 1392 O O . LEU A 1 196 ? -42.910 65.053 57.899 1.00 53.15 193 LEU A O 1
ATOM 1397 N N . VAL A 1 197 ? -41.863 66.793 56.919 1.00 52.71 194 VAL A N 1
ATOM 1398 C CA . VAL A 1 197 ? -41.540 66.070 55.692 1.00 52.19 194 VAL A CA 1
ATOM 1399 C C . VAL A 1 197 ? -40.539 64.951 55.963 1.00 51.54 194 VAL A C 1
ATOM 1400 O O . VAL A 1 197 ? -40.734 63.833 55.500 1.00 52.20 194 VAL A O 1
ATOM 1404 N N . ARG A 1 198 ? -39.479 65.253 56.721 1.00 51.24 195 ARG A N 1
ATOM 1405 C CA . ARG A 1 198 ? -38.426 64.274 56.995 1.00 51.35 195 ARG A CA 1
ATOM 1406 C C . ARG A 1 198 ? -38.914 63.110 57.865 1.00 51.61 195 ARG A C 1
ATOM 1407 O O . ARG A 1 198 ? -38.582 61.955 57.593 1.00 50.91 195 ARG A O 1
ATOM 1415 N N . ARG A 1 199 ? -39.719 63.416 58.890 1.00 52.48 196 ARG A N 1
ATOM 1416 C CA . ARG A 1 199 ? -40.246 62.388 59.797 1.00 53.32 196 ARG A CA 1
ATOM 1417 C C . ARG A 1 199 ? -41.298 61.499 59.129 1.00 52.10 196 ARG A C 1
ATOM 1418 O O . ARG A 1 199 ? -41.328 60.291 59.369 1.00 52.09 196 ARG A O 1
ATOM 1426 N N . ALA A 1 200 ? -42.152 62.105 58.296 1.00 50.67 197 ALA A N 1
ATOM 1427 C CA . ALA A 1 200 ? -43.090 61.367 57.448 1.00 49.53 197 ALA A CA 1
ATOM 1428 C C . ALA A 1 200 ? -42.319 60.349 56.615 1.00 49.00 197 ALA A C 1
ATOM 1429 O O . ALA A 1 200 ? -42.710 59.187 56.537 1.00 49.14 197 ALA A O 1
ATOM 1431 N N . GLY A 1 201 ? -41.207 60.797 56.021 1.00 48.49 198 GLY A N 1
ATOM 1432 C CA . GLY A 1 201 ? -40.271 59.936 55.318 1.00 49.15 198 GLY A CA 1
ATOM 1433 C C . GLY A 1 201 ? -39.830 58.724 56.126 1.00 49.69 198 GLY A C 1
ATOM 1434 O O . GLY A 1 201 ? -39.886 57.595 55.639 1.00 48.99 198 GLY A O 1
ATOM 1435 N N . GLU A 1 202 ? -39.401 58.964 57.370 1.00 51.47 199 GLU A N 1
ATOM 1436 C CA . GLU A 1 202 ? -38.940 57.904 58.266 1.00 53.16 199 GLU A CA 1
ATOM 1437 C C . GLU A 1 202 ? -40.065 56.910 58.562 1.00 52.27 199 GLU A C 1
ATOM 1438 O O . GLU A 1 202 ? -39.873 55.692 58.454 1.00 52.77 199 GLU A O 1
ATOM 1444 N N . TYR A 1 203 ? -41.236 57.455 58.914 1.00 50.60 200 TYR A N 1
ATOM 1445 C CA . TYR A 1 203 ? -42.451 56.693 59.204 1.00 49.77 200 TYR A CA 1
ATOM 1446 C C . TYR A 1 203 ? -42.874 55.780 58.044 1.00 49.17 200 TYR A C 1
ATOM 1447 O O . TYR A 1 203 ? -43.124 54.584 58.241 1.00 49.47 200 TYR A O 1
ATOM 1456 N N . LEU A 1 204 ? -42.952 56.354 56.839 1.00 48.11 201 LEU A N 1
ATOM 1457 C CA . LEU A 1 204 ? -43.427 55.640 55.651 1.00 47.71 201 LEU A CA 1
ATOM 1458 C C . LEU A 1 204 ? -42.466 54.518 55.219 1.00 47.74 201 LEU A C 1
ATOM 1459 O O . LEU A 1 204 ? -42.906 53.475 54.735 1.00 47.37 201 LEU A O 1
ATOM 1464 N N . VAL A 1 205 ? -41.160 54.736 55.418 1.00 48.09 202 VAL A N 1
ATOM 1465 C CA . VAL A 1 205 ? -40.147 53.716 55.153 1.00 48.24 202 VAL A CA 1
ATOM 1466 C C . VAL A 1 205 ? -40.396 52.494 56.025 1.00 48.90 202 VAL A C 1
ATOM 1467 O O . VAL A 1 205 ? -40.309 51.363 55.549 1.00 48.34 202 VAL A O 1
ATOM 1471 N N . HIS A 1 206 ? -40.697 52.737 57.307 1.00 50.09 203 HIS A N 1
ATOM 1472 C CA . HIS A 1 206 ? -41.017 51.671 58.255 1.00 51.08 203 HIS A CA 1
ATOM 1473 C C . HIS A 1 206 ? -42.294 50.944 57.838 1.00 50.34 203 HIS A C 1
ATOM 1474 O O . HIS A 1 206 ? -42.356 49.709 57.871 1.00 49.99 203 HIS A O 1
ATOM 1481 N N . HIS A 1 207 ? -43.304 51.722 57.435 1.00 48.88 204 HIS A N 1
ATOM 1482 C CA . HIS A 1 207 ? -44.556 51.172 56.943 1.00 47.64 204 HIS A CA 1
ATOM 1483 C C . HIS A 1 207 ? -44.326 50.294 55.713 1.00 46.63 204 HIS A C 1
ATOM 1484 O O . HIS A 1 207 ? -44.861 49.193 55.619 1.00 45.41 204 HIS A O 1
ATOM 1491 N N . ILE A 1 208 ? -43.508 50.788 54.780 1.00 46.95 205 ILE A N 1
ATOM 1492 C CA . ILE A 1 208 ? -43.238 50.093 53.526 1.00 47.45 205 ILE A CA 1
ATOM 1493 C C . ILE A 1 208 ? -42.503 48.770 53.750 1.00 47.74 205 ILE A C 1
ATOM 1494 O O . ILE A 1 208 ? -42.922 47.736 53.231 1.00 48.15 205 ILE A O 1
ATOM 1499 N N . THR A 1 209 ? -41.412 48.804 54.524 1.00 47.91 206 THR A N 1
ATOM 1500 C CA . THR A 1 209 ? -40.623 47.599 54.786 1.00 48.20 206 THR A CA 1
ATOM 1501 C C . THR A 1 209 ? -41.474 46.566 55.540 1.00 47.37 206 THR A C 1
ATOM 1502 O O . THR A 1 209 ? -41.339 45.362 55.311 1.00 47.71 206 THR A O 1
ATOM 1506 N N . GLU A 1 210 ? -42.372 47.057 56.404 1.00 46.39 207 GLU A N 1
ATOM 1507 C CA . GLU A 1 210 ? -43.318 46.223 57.143 1.00 46.05 207 GLU A CA 1
ATOM 1508 C C . GLU A 1 210 ? -44.302 45.522 56.216 1.00 46.04 207 GLU A C 1
ATOM 1509 O O . GLU A 1 210 ? -44.563 44.328 56.367 1.00 45.41 207 GLU A O 1
ATOM 1515 N N . ARG A 1 211 ? -44.858 46.285 55.268 1.00 47.03 208 ARG A N 1
ATOM 1516 C CA . ARG A 1 211 ? -45.848 45.780 54.315 1.00 47.40 208 ARG A CA 1
ATOM 1517 C C . ARG A 1 211 ? -45.227 44.985 53.171 1.00 47.62 208 ARG A C 1
ATOM 1518 O O . ARG A 1 211 ? -45.912 44.199 52.519 1.00 48.00 208 ARG A O 1
ATOM 1526 N N . ARG A 1 212 ? -43.932 45.210 52.927 1.00 48.01 209 ARG A N 1
ATOM 1527 C CA . ARG A 1 212 ? -43.161 44.412 51.987 1.00 49.11 209 ARG A CA 1
ATOM 1528 C C . ARG A 1 212 ? -42.906 43.017 52.592 1.00 49.59 209 ARG A C 1
ATOM 1529 O O . ARG A 1 212 ? -43.068 41.991 51.918 1.00 48.32 209 ARG A O 1
ATOM 1537 N N . ALA A 1 213 ? -42.533 42.999 53.878 1.00 50.45 210 ALA A N 1
ATOM 1538 C CA . ALA A 1 213 ? -42.277 41.771 54.632 1.00 51.07 210 ALA A CA 1
ATOM 1539 C C . ALA A 1 213 ? -43.555 40.958 54.874 1.00 51.73 210 ALA A C 1
ATOM 1540 O O . ALA A 1 213 ? -43.596 39.763 54.578 1.00 52.00 210 ALA A O 1
ATOM 1542 N N . ARG A 1 214 ? -44.581 41.619 55.428 1.00 51.78 211 ARG A N 1
ATOM 1543 C CA . ARG A 1 214 ? -45.904 41.030 55.668 1.00 50.65 211 ARG A CA 1
ATOM 1544 C C . ARG A 1 214 ? -46.987 41.840 54.961 1.00 48.20 211 ARG A C 1
ATOM 1545 O O . ARG A 1 214 ? -47.563 42.761 55.538 1.00 48.24 211 ARG A O 1
ATOM 1553 N N . PRO A 1 215 ? -47.348 41.502 53.691 1.00 45.19 212 PRO A N 1
ATOM 1554 C CA . PRO A 1 215 ? -48.348 42.262 52.932 1.00 44.51 212 PRO A CA 1
ATOM 1555 C C . PRO A 1 215 ? -49.810 42.117 53.377 1.00 43.24 212 PRO A C 1
ATOM 1556 O O . PRO A 1 215 ? -50.163 41.072 53.879 1.00 42.24 212 PRO A O 1
ATOM 1560 N N . GLN A 1 216 ? -50.612 43.166 53.172 1.00 43.10 213 GLN A N 1
ATOM 1561 C CA . GLN A 1 216 ? -52.058 43.153 53.527 1.00 42.83 213 GLN A CA 1
ATOM 1562 C C . GLN A 1 216 ? -52.822 43.811 52.373 1.00 42.30 213 GLN A C 1
ATOM 1563 O O . GLN A 1 216 ? -52.166 44.457 51.547 1.00 43.06 213 GLN A O 1
ATOM 1569 N N . ASP A 1 217 ? -54.140 43.614 52.297 1.00 41.57 214 ASP A N 1
ATOM 1570 C CA . ASP A 1 217 ? -54.963 44.190 51.198 1.00 41.11 214 ASP A CA 1
ATOM 1571 C C . ASP A 1 217 ? -54.962 45.720 51.277 1.00 40.27 214 ASP A C 1
ATOM 1572 O O . ASP A 1 217 ? -55.973 46.280 51.732 1.00 39.41 214 ASP A O 1
ATOM 1577 N N . ASP A 1 218 ? -53.880 46.363 50.842 1.00 39.76 215 ASP A N 1
ATOM 1578 C CA . ASP A 1 218 ? -53.785 47.821 50.808 1.00 39.94 215 ASP A CA 1
ATOM 1579 C C . ASP A 1 218 ? -52.857 48.266 49.686 1.00 39.58 215 ASP A C 1
ATOM 1580 O O . ASP A 1 218 ? -52.103 47.459 49.140 1.00 39.64 215 ASP A O 1
ATOM 1585 N N . LEU A 1 219 ? -52.918 49.559 49.349 1.00 39.08 216 LEU A N 1
ATOM 1586 C CA . LEU A 1 219 ? -52.180 50.096 48.213 1.00 38.88 216 LEU A CA 1
ATOM 1587 C C . LEU A 1 219 ? -50.656 50.041 48.413 1.00 39.11 216 LEU A C 1
ATOM 1588 O O . LEU A 1 219 ? -49.916 49.875 47.439 1.00 39.65 216 LEU A O 1
ATOM 1593 N N . THR A 1 220 ? -50.196 50.161 49.668 1.00 38.47 217 THR A N 1
ATOM 1594 C CA . THR A 1 220 ? -48.763 50.118 49.983 1.00 37.78 217 THR A CA 1
ATOM 1595 C C . THR A 1 220 ? -48.156 48.774 49.579 1.00 38.17 217 THR A C 1
ATOM 1596 O O . THR A 1 220 ? -47.102 48.737 48.932 1.00 37.62 217 THR A O 1
ATOM 1600 N N . SER A 1 221 ? -48.842 47.686 49.953 1.00 38.36 218 SER A N 1
ATOM 1601 C CA . SER A 1 221 ? -48.450 46.317 49.606 1.00 39.09 218 SER A CA 1
ATOM 1602 C C . SER A 1 221 ? -48.506 46.047 48.093 1.00 39.73 218 SER A C 1
ATOM 1603 O O . SER A 1 221 ? -47.671 45.317 47.552 1.00 39.53 218 SER A O 1
ATOM 1606 N N . ARG A 1 222 ? -49.512 46.631 47.430 1.00 40.42 219 ARG A N 1
ATOM 1607 C CA . ARG A 1 222 ? -49.709 46.509 45.985 1.00 40.09 219 ARG A CA 1
ATOM 1608 C C . ARG A 1 222 ? -48.616 47.238 45.227 1.00 40.34 219 ARG A C 1
ATOM 1609 O O . ARG A 1 222 ? -48.069 46.707 44.261 1.00 41.63 219 ARG A O 1
ATOM 1617 N N . LEU A 1 223 ? -48.301 48.460 45.670 1.00 39.83 220 LEU A N 1
ATOM 1618 C CA . LEU A 1 223 ? -47.205 49.230 45.099 1.00 40.08 220 LEU A CA 1
ATOM 1619 C C . LEU A 1 223 ? -45.908 48.439 45.188 1.00 40.53 220 LEU A C 1
ATOM 1620 O O . LEU A 1 223 ? -45.123 48.423 44.244 1.00 40.53 220 LEU A O 1
ATOM 1625 N N . ALA A 1 224 ? -45.708 47.762 46.325 1.00 41.24 221 ALA A N 1
ATOM 1626 C CA . ALA A 1 224 ? -44.513 46.962 46.571 1.00 41.74 221 ALA A CA 1
ATOM 1627 C C . ALA A 1 224 ? -44.410 45.688 45.725 1.00 42.28 221 ALA A C 1
ATOM 1628 O O . ALA A 1 224 ? -43.309 45.164 45.556 1.00 42.45 221 ALA A O 1
ATOM 1630 N N . THR A 1 225 ? -45.542 45.196 45.200 1.00 42.97 222 THR A N 1
ATOM 1631 C CA . THR A 1 225 ? -45.573 43.913 44.482 1.00 43.42 222 THR A CA 1
ATOM 1632 C C . THR A 1 225 ? -45.964 43.951 43.000 1.00 43.98 222 THR A C 1
ATOM 1633 O O . THR A 1 225 ? -45.973 42.898 42.363 1.00 44.12 222 THR A O 1
ATOM 1637 N N . THR A 1 226 ? -46.279 45.135 42.455 1.00 44.90 223 THR A N 1
ATOM 1638 C CA . THR A 1 226 ? -46.681 45.239 41.041 1.00 46.44 223 THR A CA 1
ATOM 1639 C C . THR A 1 226 ? -45.482 45.394 40.115 1.00 46.67 223 THR A C 1
ATOM 1640 O O . THR A 1 226 ? -44.549 46.143 40.415 1.00 45.48 223 THR A O 1
ATOM 1644 N N . GLU A 1 227 ? -45.533 44.664 38.995 1.00 47.93 224 GLU A N 1
ATOM 1645 C CA . GLU A 1 227 ? -44.611 44.791 37.871 1.00 49.23 224 GLU A CA 1
ATOM 1646 C C . GLU A 1 227 ? -45.338 45.389 36.683 1.00 47.83 224 GLU A C 1
ATOM 1647 O O . GLU A 1 227 ? -46.521 45.125 36.480 1.00 48.19 224 GLU A O 1
ATOM 1653 N N . VAL A 1 228 ? -44.616 46.178 35.884 1.00 46.30 225 VAL A N 1
ATOM 1654 C CA . VAL A 1 228 ? -45.101 46.640 34.590 1.00 45.18 225 VAL A CA 1
ATOM 1655 C C . VAL A 1 228 ? -43.975 46.527 33.579 1.00 44.55 225 VAL A C 1
ATOM 1656 O O . VAL A 1 228 ? -43.019 47.295 33.617 1.00 44.73 225 VAL A O 1
ATOM 1660 N N . ASP A 1 229 ? -44.107 45.552 32.675 1.00 44.38 226 ASP A N 1
ATOM 1661 C CA . ASP A 1 229 ? -43.103 45.235 31.665 1.00 43.95 226 ASP A CA 1
ATOM 1662 C C . ASP A 1 229 ? -41.724 45.147 32.308 1.00 44.06 226 ASP A C 1
ATOM 1663 O O . ASP A 1 229 ? -40.803 45.855 31.918 1.00 44.32 226 ASP A O 1
ATOM 1668 N N . GLY A 1 230 ? -41.619 44.289 33.330 1.00 44.81 227 GLY A N 1
ATOM 1669 C CA . GLY A 1 230 ? -40.369 43.963 33.992 1.00 45.50 227 GLY A CA 1
ATOM 1670 C C . GLY A 1 230 ? -39.808 44.979 34.976 1.00 46.07 227 GLY A C 1
ATOM 1671 O O . GLY A 1 230 ? -38.715 44.775 35.495 1.00 46.07 227 GLY A O 1
ATOM 1672 N N . LYS A 1 231 ? -40.554 46.060 35.234 1.00 47.21 228 LYS A N 1
ATOM 1673 C CA . LYS A 1 231 ? -40.119 47.146 36.112 1.00 48.09 228 LYS A CA 1
ATOM 1674 C C . LYS A 1 231 ? -40.940 47.192 37.392 1.00 48.36 228 LYS A C 1
ATOM 1675 O O . LYS A 1 231 ? -42.104 46.801 37.408 1.00 47.19 228 LYS A O 1
ATOM 1681 N N . ARG A 1 232 ? -40.310 47.691 38.461 1.00 49.79 229 ARG A N 1
ATOM 1682 C CA . ARG A 1 232 ? -40.898 47.767 39.789 1.00 50.98 229 ARG A CA 1
ATOM 1683 C C . ARG A 1 232 ? -40.617 49.117 40.412 1.00 50.44 229 ARG A C 1
ATOM 1684 O O . ARG A 1 232 ? -39.830 49.906 39.893 1.00 50.43 229 ARG A O 1
ATOM 1692 N N . LEU A 1 233 ? -41.279 49.368 41.541 1.00 50.31 230 LEU A N 1
ATOM 1693 C CA . LEU A 1 233 ? -41.044 50.535 42.364 1.00 50.54 230 LEU A CA 1
ATOM 1694 C C . LEU A 1 233 ? -40.174 50.113 43.545 1.00 51.92 230 LEU A C 1
ATOM 1695 O O . LEU A 1 233 ? -40.441 49.088 44.183 1.00 51.29 230 LEU A O 1
ATOM 1700 N N . ASP A 1 234 ? -39.122 50.894 43.823 1.00 53.20 231 ASP A N 1
ATOM 1701 C CA . ASP A 1 234 ? -38.295 50.674 45.005 1.00 54.17 231 ASP A CA 1
ATOM 1702 C C . ASP A 1 234 ? -38.865 51.449 46.205 1.00 53.58 231 ASP A C 1
ATOM 1703 O O . ASP A 1 234 ? -39.729 52.314 46.040 1.00 52.03 231 ASP A O 1
ATOM 1708 N N . ASP A 1 235 ? -38.377 51.111 47.405 1.00 53.34 232 ASP A N 1
ATOM 1709 C CA . ASP A 1 235 ? -38.887 51.639 48.664 1.00 52.76 232 ASP A CA 1
ATOM 1710 C C . ASP A 1 235 ? -38.915 53.156 48.685 1.00 53.34 232 ASP A C 1
ATOM 1711 O O . ASP A 1 235 ? -39.861 53.746 49.194 1.00 53.92 232 ASP A O 1
ATOM 1716 N N . GLU A 1 236 ? -37.880 53.789 48.124 1.00 54.23 233 GLU A N 1
ATOM 1717 C CA . GLU A 1 236 ? -37.751 55.243 48.186 1.00 55.50 233 GLU A CA 1
ATOM 1718 C C . GLU A 1 236 ? -38.706 55.968 47.215 1.00 53.45 233 GLU A C 1
ATOM 1719 O O . GLU A 1 236 ? -39.140 57.092 47.491 1.00 52.89 233 GLU A O 1
ATOM 1725 N N . GLU A 1 237 ? -39.037 55.308 46.096 1.00 51.51 234 GLU A N 1
ATOM 1726 C CA . GLU A 1 237 ? -40.056 55.784 45.153 1.00 50.21 234 GLU A CA 1
ATOM 1727 C C . GLU A 1 237 ? -41.463 55.677 45.739 1.00 47.90 234 GLU A C 1
ATOM 1728 O O . GLU A 1 237 ? -42.286 56.577 45.571 1.00 46.92 234 GLU A O 1
ATOM 1734 N N . ILE A 1 238 ? -41.729 54.558 46.420 1.00 45.47 235 ILE A N 1
ATOM 1735 C CA . ILE A 1 238 ? -43.008 54.322 47.071 1.00 44.13 235 ILE A CA 1
ATOM 1736 C C . ILE A 1 238 ? -43.272 55.409 48.118 1.00 43.78 235 ILE A C 1
ATOM 1737 O O . ILE A 1 238 ? -44.384 55.934 48.199 1.00 44.33 235 ILE A O 1
ATOM 1742 N N . VAL A 1 239 ? -42.236 55.763 48.889 1.00 42.95 236 VAL A N 1
ATOM 1743 C CA . VAL A 1 239 ? -42.317 56.835 49.885 1.00 42.51 236 VAL A CA 1
ATOM 1744 C C . VAL A 1 239 ? -42.808 58.142 49.243 1.00 41.76 236 VAL A C 1
ATOM 1745 O O . VAL A 1 239 ? -43.672 58.834 49.792 1.00 41.05 236 VAL A O 1
ATOM 1749 N N . GLY A 1 240 ? -42.238 58.470 48.078 1.00 41.28 237 GLY A N 1
ATOM 1750 C CA . GLY A 1 240 ? -42.604 59.651 47.319 1.00 40.90 237 GLY A CA 1
ATOM 1751 C C . GLY A 1 240 ? -44.032 59.604 46.813 1.00 40.49 237 GLY A C 1
ATOM 1752 O O . GLY A 1 240 ? -44.734 60.608 46.852 1.00 40.72 237 GLY A O 1
ATOM 1753 N N . VAL A 1 241 ? -44.453 58.428 46.334 1.00 40.34 238 VAL A N 1
ATOM 1754 C CA . VAL A 1 241 ? -45.822 58.199 45.866 1.00 40.14 238 VAL A CA 1
ATOM 1755 C C . VAL A 1 241 ? -46.833 58.412 46.999 1.00 39.62 238 VAL A C 1
ATOM 1756 O O . VAL A 1 241 ? -47.770 59.200 46.854 1.00 39.33 238 VAL A O 1
ATOM 1760 N N . ILE A 1 242 ? -46.624 57.723 48.128 1.00 38.95 239 ILE A N 1
ATOM 1761 C CA . ILE A 1 242 ? -47.496 57.855 49.299 1.00 38.60 239 ILE A CA 1
ATOM 1762 C C . ILE A 1 242 ? -47.571 59.329 49.713 1.00 38.44 239 ILE A C 1
ATOM 1763 O O . ILE A 1 242 ? -48.665 59.879 49.889 1.00 37.80 239 ILE A O 1
ATOM 1768 N N . GLY A 1 243 ? -46.397 59.961 49.837 1.00 38.80 240 GLY A N 1
ATOM 1769 C CA . GLY A 1 243 ? -46.279 61.366 50.188 1.00 39.17 240 GLY A CA 1
ATOM 1770 C C . GLY A 1 243 ? -46.982 62.292 49.208 1.00 39.60 240 GLY A C 1
ATOM 1771 O O . GLY A 1 243 ? -47.631 63.257 49.616 1.00 38.77 240 GLY A O 1
ATOM 1772 N N . MET A 1 244 ? -46.838 61.989 47.911 1.00 40.40 241 MET A N 1
ATOM 1773 C CA . MET A 1 244 ? -47.463 62.750 46.826 1.00 40.83 241 MET A CA 1
ATOM 1774 C C . MET A 1 244 ? -48.988 62.672 46.895 1.00 40.68 241 MET A C 1
ATOM 1775 O O . MET A 1 244 ? -49.670 63.673 46.665 1.00 40.67 241 MET A O 1
ATOM 1780 N N . PHE A 1 245 ? -49.506 61.476 47.201 1.00 40.29 242 PHE A N 1
ATOM 1781 C CA . PHE A 1 245 ? -50.939 61.244 47.352 1.00 40.58 242 PHE A CA 1
ATOM 1782 C C . PHE A 1 245 ? -51.530 62.080 48.487 1.00 41.47 242 PHE A C 1
ATOM 1783 O O . PHE A 1 245 ? -52.582 62.701 48.325 1.00 41.89 242 PHE A O 1
ATOM 1791 N N . LEU A 1 246 ? -50.851 62.084 49.639 1.00 42.27 243 LEU A N 1
ATOM 1792 C CA . LEU A 1 246 ? -51.295 62.857 50.798 1.00 43.01 243 LEU A CA 1
ATOM 1793 C C . LEU A 1 246 ? -51.321 64.355 50.504 1.00 43.23 243 LEU A C 1
ATOM 1794 O O . LEU A 1 246 ? -52.289 65.039 50.839 1.00 43.02 243 LEU A O 1
ATOM 1799 N N . ILE A 1 247 ? -50.247 64.847 49.874 1.00 43.51 244 ILE A N 1
ATOM 1800 C CA . ILE A 1 247 ? -50.052 66.274 49.616 1.00 43.76 244 ILE A CA 1
ATOM 1801 C C . ILE A 1 247 ? -51.024 66.778 48.555 1.00 44.38 244 ILE A C 1
ATOM 1802 O O . ILE A 1 247 ? -51.632 67.837 48.717 1.00 44.67 244 ILE A O 1
ATOM 1807 N N . ALA A 1 248 ? -51.159 66.005 47.473 1.00 44.72 245 ALA A N 1
ATOM 1808 C CA . ALA A 1 248 ? -52.063 66.327 46.379 1.00 45.09 245 ALA A CA 1
ATOM 1809 C C . ALA A 1 248 ? -53.534 66.169 46.768 1.00 45.35 245 ALA A C 1
ATOM 1810 O O . ALA A 1 248 ? -54.381 66.944 46.323 1.00 45.95 245 ALA A O 1
ATOM 1812 N N . GLY A 1 249 ? -53.823 65.168 47.608 1.00 45.35 246 GLY A N 1
ATOM 1813 C CA . GLY A 1 249 ? -55.179 64.703 47.851 1.00 45.10 246 GLY A CA 1
ATOM 1814 C C . GLY A 1 249 ? -55.946 65.241 49.043 1.00 44.48 246 GLY A C 1
ATOM 1815 O O . GLY A 1 249 ? -57.174 65.283 49.000 1.00 45.26 246 GLY A O 1
ATOM 1816 N N . TYR A 1 250 ? -55.230 65.642 50.100 1.00 43.71 247 TYR A N 1
ATOM 1817 C CA . TYR A 1 250 ? -55.841 65.999 51.384 1.00 43.06 247 TYR A CA 1
ATOM 1818 C C . TYR A 1 250 ? -56.740 67.234 51.326 1.00 42.17 247 TYR A C 1
ATOM 1819 O O . TYR A 1 250 ? -57.944 67.144 51.560 1.00 41.26 247 TYR A O 1
ATOM 1828 N N . LEU A 1 251 ? -56.140 68.392 51.040 1.00 42.45 248 LEU A N 1
ATOM 1829 C CA . LEU A 1 251 ? -56.864 69.655 51.065 1.00 43.13 248 LEU A CA 1
ATOM 1830 C C . LEU A 1 251 ? -58.033 69.628 50.081 1.00 43.45 248 LEU A C 1
ATOM 1831 O O . LEU A 1 251 ? -59.178 69.820 50.492 1.00 43.98 248 LEU A O 1
ATOM 1836 N N . PRO A 1 252 ? -57.795 69.362 48.773 1.00 42.89 249 PRO A N 1
ATOM 1837 C CA . PRO A 1 252 ? -58.864 69.400 47.772 1.00 42.64 249 PRO A CA 1
ATOM 1838 C C . PRO A 1 252 ? -60.078 68.537 48.109 1.00 42.07 249 PRO A C 1
ATOM 1839 O O . PRO A 1 252 ? -61.200 69.005 47.953 1.00 42.95 249 PRO A O 1
ATOM 1843 N N . ALA A 1 253 ? -59.847 67.301 48.563 1.00 41.24 250 ALA A N 1
ATOM 1844 C CA . ALA A 1 253 ? -60.929 66.391 48.932 1.00 41.18 250 ALA A CA 1
ATOM 1845 C C . ALA A 1 253 ? -61.799 66.956 50.055 1.00 40.93 250 ALA A C 1
ATOM 1846 O O . ALA A 1 253 ? -63.031 66.883 49.982 1.00 41.32 250 ALA A O 1
ATOM 1848 N N . SER A 1 254 ? -61.151 67.513 51.087 1.00 40.32 251 SER A N 1
ATOM 1849 C CA . SER A 1 254 ? -61.848 68.143 52.211 1.00 40.04 251 SER A CA 1
ATOM 1850 C C . SER A 1 254 ? -62.632 69.368 51.737 1.00 39.76 251 SER A C 1
ATOM 1851 O O . SER A 1 254 ? -63.768 69.599 52.163 1.00 39.33 251 SER A O 1
ATOM 1854 N N . VAL A 1 255 ? -62.016 70.142 50.839 1.00 39.66 252 VAL A N 1
ATOM 1855 C CA . VAL A 1 255 ? -62.649 71.319 50.260 1.00 40.23 252 VAL A CA 1
ATOM 1856 C C . VAL A 1 255 ? -63.843 70.926 49.365 1.00 40.80 252 VAL A C 1
ATOM 1857 O O . VAL A 1 255 ? -64.874 71.606 49.369 1.00 41.22 252 VAL A O 1
ATOM 1861 N N . LEU A 1 256 ? -63.712 69.831 48.610 1.00 40.78 253 LEU A N 1
ATOM 1862 C CA . LEU A 1 256 ? -64.842 69.339 47.776 1.00 40.58 253 LEU A CA 1
ATOM 1863 C C . LEU A 1 256 ? -66.010 69.001 48.701 1.00 40.70 253 LEU A C 1
ATOM 1864 O O . LEU A 1 256 ? -67.139 69.417 48.399 1.00 41.37 253 LEU A O 1
ATOM 1869 N N . THR A 1 257 ? -65.734 68.291 49.795 1.00 40.57 254 THR A N 1
ATOM 1870 C CA . THR A 1 257 ? -66.805 67.873 50.735 1.00 40.53 254 THR A CA 1
ATOM 1871 C C . THR A 1 257 ? -67.498 69.113 51.311 1.00 40.52 254 THR A C 1
ATOM 1872 O O . THR A 1 257 ? -68.734 69.094 51.396 1.00 39.59 254 THR A O 1
ATOM 1876 N N . ALA A 1 258 ? -66.743 70.167 51.634 1.00 40.65 255 ALA A N 1
ATOM 1877 C CA . ALA A 1 258 ? -67.354 71.352 52.278 1.00 40.75 255 ALA A CA 1
ATOM 1878 C C . ALA A 1 258 ? -67.974 72.264 51.216 1.00 40.59 255 ALA A C 1
ATOM 1879 O O . ALA A 1 258 ? -69.061 72.789 51.473 1.00 39.45 255 ALA A O 1
ATOM 1881 N N . ASN A 1 259 ? -67.301 72.449 50.078 1.00 40.95 256 ASN A N 1
ATOM 1882 C CA . ASN A 1 259 ? -67.895 73.215 48.974 1.00 41.22 256 ASN A CA 1
ATOM 1883 C C . ASN A 1 259 ? -69.251 72.687 48.497 1.00 42.10 256 ASN A C 1
ATOM 1884 O O . ASN A 1 259 ? -70.103 73.462 48.056 1.00 41.71 256 ASN A O 1
ATOM 1889 N N . THR A 1 260 ? -69.434 71.363 48.578 1.00 42.89 257 THR A N 1
ATOM 1890 C CA . THR A 1 260 ? -70.699 70.721 48.237 1.00 43.19 257 THR A CA 1
ATOM 1891 C C . THR A 1 260 ? -71.756 71.106 49.270 1.00 43.78 257 THR A C 1
ATOM 1892 O O . THR A 1 260 ? -72.840 71.572 48.912 1.00 44.29 257 THR A O 1
ATOM 1896 N N . VAL A 1 261 ? -71.414 70.929 50.552 1.00 43.92 258 VAL A N 1
ATOM 1897 C CA . VAL A 1 261 ? -72.268 71.334 51.674 1.00 43.67 258 VAL A CA 1
ATOM 1898 C C . VAL A 1 261 ? -72.666 72.811 51.557 1.00 43.41 258 VAL A C 1
ATOM 1899 O O . VAL A 1 261 ? -73.830 73.164 51.746 1.00 43.47 258 VAL A O 1
ATOM 1903 N N . MET A 1 262 ? -71.685 73.663 51.240 1.00 43.27 259 MET A N 1
ATOM 1904 C CA . MET A 1 262 ? -71.890 75.104 51.146 1.00 43.16 259 MET A CA 1
ATOM 1905 C C . MET A 1 262 ? -72.711 75.480 49.922 1.00 43.36 259 MET A C 1
ATOM 1906 O O . MET A 1 262 ? -73.611 76.315 50.025 1.00 43.59 259 MET A O 1
ATOM 1911 N N . ALA A 1 263 ? -72.405 74.859 48.775 1.00 42.96 260 ALA A N 1
ATOM 1912 C CA . ALA A 1 263 ? -73.084 75.158 47.512 1.00 42.91 260 ALA A CA 1
ATOM 1913 C C . ALA A 1 263 ? -74.561 74.751 47.546 1.00 42.78 260 ALA A C 1
ATOM 1914 O O . ALA A 1 263 ? -75.419 75.464 47.023 1.00 42.14 260 ALA A O 1
ATOM 1916 N N . LEU A 1 264 ? -74.845 73.606 48.178 1.00 43.24 261 LEU A N 1
ATOM 1917 C CA . LEU A 1 264 ? -76.216 73.145 48.403 1.00 44.30 261 LEU A CA 1
ATOM 1918 C C . LEU A 1 264 ? -76.956 74.018 49.430 1.00 44.88 261 LEU A C 1
ATOM 1919 O O . LEU A 1 264 ? -78.147 74.278 49.280 1.00 45.73 261 LEU A O 1
ATOM 1924 N N . ASP A 1 265 ? -76.239 74.455 50.473 1.00 44.94 262 ASP A N 1
ATOM 1925 C CA . ASP A 1 265 ? -76.766 75.381 51.477 1.00 45.06 262 ASP A CA 1
ATOM 1926 C C . ASP A 1 265 ? -77.185 76.707 50.835 1.00 44.22 262 ASP A C 1
ATOM 1927 O O . ASP A 1 265 ? -78.237 77.258 51.156 1.00 43.21 262 ASP A O 1
ATOM 1932 N N . GLU A 1 266 ? -76.359 77.196 49.904 1.00 44.63 263 GLU A N 1
ATOM 1933 C CA . GLU A 1 266 ? -76.615 78.447 49.183 1.00 45.44 263 GLU A CA 1
ATOM 1934 C C . GLU A 1 266 ? -77.669 78.321 48.075 1.00 45.86 263 GLU A C 1
ATOM 1935 O O . GLU A 1 266 ? -77.919 79.286 47.347 1.00 46.03 263 GLU A O 1
ATOM 1941 N N . HIS A 1 267 ? -78.277 77.132 47.957 1.00 46.18 264 HIS A N 1
ATOM 1942 C CA . HIS A 1 267 ? -79.291 76.829 46.952 1.00 45.59 264 HIS A CA 1
ATOM 1943 C C . HIS A 1 267 ? -80.361 75.907 47.533 1.00 45.23 264 HIS A C 1
ATOM 1944 O O . HIS A 1 267 ? -80.374 74.705 47.269 1.00 44.43 264 HIS A O 1
ATOM 1951 N N . PRO A 1 268 ? -81.294 76.453 48.347 1.00 44.86 265 PRO A N 1
ATOM 1952 C CA . PRO A 1 268 ? -82.273 75.637 49.070 1.00 44.70 265 PRO A CA 1
ATOM 1953 C C . PRO A 1 268 ? -83.068 74.629 48.232 1.00 43.71 265 PRO A C 1
ATOM 1954 O O . PRO A 1 268 ? -83.404 73.563 48.745 1.00 43.63 265 PRO A O 1
ATOM 1958 N N . ALA A 1 269 ? -83.371 74.976 46.976 1.00 42.70 266 ALA A N 1
ATOM 1959 C CA . ALA A 1 269 ? -84.144 74.110 46.092 1.00 42.15 266 ALA A CA 1
ATOM 1960 C C . ALA A 1 269 ? -83.342 72.871 45.716 1.00 41.78 266 ALA A C 1
ATOM 1961 O O . ALA A 1 269 ? -83.833 71.752 45.838 1.00 42.06 266 ALA A O 1
ATOM 1963 N N . ALA A 1 270 ? -82.103 73.086 45.260 1.00 41.22 267 ALA A N 1
ATOM 1964 C CA . ALA A 1 270 ? -81.167 72.004 44.974 1.00 41.16 267 ALA A CA 1
ATOM 1965 C C . ALA A 1 270 ? -81.054 71.095 46.189 1.00 41.38 267 ALA A C 1
ATOM 1966 O O . ALA A 1 270 ? -81.198 69.882 46.068 1.00 42.15 267 ALA A O 1
ATOM 1968 N N . LEU A 1 271 ? -80.814 71.698 47.361 1.00 41.16 268 LEU A N 1
ATOM 1969 C CA . LEU A 1 271 ? -80.698 70.975 48.626 1.00 40.60 268 LEU A CA 1
ATOM 1970 C C . LEU A 1 271 ? -81.908 70.097 48.902 1.00 39.74 268 LEU A C 1
ATOM 1971 O O . LEU A 1 271 ? -81.761 68.955 49.320 1.00 40.13 268 LEU A O 1
ATOM 1976 N N . ALA A 1 272 ? -83.105 70.641 48.675 1.00 39.17 269 ALA A N 1
ATOM 1977 C CA . ALA A 1 272 ? -84.342 69.905 48.902 1.00 39.62 269 ALA A CA 1
ATOM 1978 C C . ALA A 1 272 ? -84.425 68.691 47.984 1.00 39.92 269 ALA A C 1
ATOM 1979 O O . ALA A 1 272 ? -84.819 67.604 48.415 1.00 39.85 269 ALA A O 1
ATOM 1981 N N . GLU A 1 273 ? -84.048 68.892 46.716 1.00 40.24 270 GLU A N 1
ATOM 1982 C CA . GLU A 1 273 ? -84.057 67.837 45.712 1.00 40.64 270 GLU A CA 1
ATOM 1983 C C . GLU A 1 273 ? -83.164 66.676 46.135 1.00 40.49 270 GLU A C 1
ATOM 1984 O O . GLU A 1 273 ? -83.569 65.518 46.038 1.00 41.13 270 GLU A O 1
ATOM 1990 N N . VAL A 1 274 ? -81.963 67.001 46.626 1.00 39.70 271 VAL A N 1
ATOM 1991 C CA . VAL A 1 274 ? -80.966 66.006 46.988 1.00 39.94 271 VAL A CA 1
ATOM 1992 C C . VAL A 1 274 ? -81.334 65.299 48.283 1.00 40.04 271 VAL A C 1
ATOM 1993 O O . VAL A 1 274 ? -81.131 64.097 48.413 1.00 40.40 271 VAL A O 1
ATOM 1997 N N . ARG A 1 275 ? -81.879 66.047 49.244 1.00 40.68 272 ARG A N 1
ATOM 1998 C CA . ARG A 1 275 ? -82.358 65.460 50.491 1.00 41.27 272 ARG A CA 1
ATOM 1999 C C . ARG A 1 275 ? -83.447 64.415 50.216 1.00 41.42 272 ARG A C 1
ATOM 2000 O O . ARG A 1 275 ? -83.467 63.352 50.839 1.00 41.34 272 ARG A O 1
ATOM 2008 N N . SER A 1 276 ? -84.343 64.732 49.274 1.00 41.62 273 SER A N 1
ATOM 2009 C CA . SER A 1 276 ? -85.482 63.879 48.932 1.00 41.49 273 SER A CA 1
ATOM 2010 C C . SER A 1 276 ? -85.121 62.704 48.012 1.00 40.60 273 SER A C 1
ATOM 2011 O O . SER A 1 276 ? -85.767 61.663 48.068 1.00 40.95 273 SER A O 1
ATOM 2014 N N . ASP A 1 277 ? -84.099 62.889 47.169 1.00 39.89 274 ASP A N 1
ATOM 2015 C CA . ASP A 1 277 ? -83.602 61.853 46.261 1.00 40.00 274 ASP A CA 1
ATOM 2016 C C . ASP A 1 277 ? -82.074 61.844 46.253 1.00 39.28 274 ASP A C 1
ATOM 2017 O O . ASP A 1 277 ? -81.443 62.461 45.396 1.00 38.76 274 ASP A O 1
ATOM 2022 N N . PRO A 1 278 ? -81.426 61.132 47.202 1.00 38.96 275 PRO A N 1
ATOM 2023 C CA . PRO A 1 278 ? -79.966 61.169 47.329 1.00 39.00 275 PRO A CA 1
ATOM 2024 C C . PRO A 1 278 ? -79.192 60.612 46.128 1.00 38.73 275 PRO A C 1
ATOM 2025 O O . PRO A 1 278 ? -77.970 60.777 46.064 1.00 38.84 275 PRO A O 1
ATOM 2029 N N . ALA A 1 279 ? -79.903 59.964 45.197 1.00 38.21 276 ALA A N 1
ATOM 2030 C CA . ALA A 1 279 ? -79.337 59.514 43.929 1.00 37.45 276 ALA A CA 1
ATOM 2031 C C . ALA A 1 279 ? -78.799 60.684 43.107 1.00 36.97 276 ALA A C 1
ATOM 2032 O O . ALA A 1 279 ? -77.903 60.498 42.292 1.00 37.08 276 ALA A O 1
ATOM 2034 N N . LEU A 1 280 ? -79.360 61.880 43.330 1.00 36.42 277 LEU A N 1
ATOM 2035 C CA . LEU A 1 280 ? -78.939 63.114 42.662 1.00 36.60 277 LEU A CA 1
ATOM 2036 C C . LEU A 1 280 ? -77.575 63.664 43.086 1.00 37.07 277 LEU A C 1
ATOM 2037 O O . LEU A 1 280 ? -77.042 64.561 42.436 1.00 37.34 277 LEU A O 1
ATOM 2042 N N . LEU A 1 281 ? -77.019 63.129 44.176 1.00 37.58 278 LEU A N 1
ATOM 2043 C CA . LEU A 1 281 ? -75.863 63.719 44.834 1.00 37.74 278 LEU A CA 1
ATOM 2044 C C . LEU A 1 281 ? -74.587 63.703 43.991 1.00 37.49 278 LEU A C 1
ATOM 2045 O O . LEU A 1 281 ? -73.902 64.720 43.894 1.00 37.25 278 LEU A O 1
ATOM 2050 N N . PRO A 1 282 ? -74.215 62.574 43.341 1.00 37.27 279 PRO A N 1
ATOM 2051 C CA . PRO A 1 282 ? -73.016 62.549 42.503 1.00 36.99 279 PRO A CA 1
ATOM 2052 C C . PRO A 1 282 ? -73.059 63.590 41.387 1.00 36.58 279 PRO A C 1
ATOM 2053 O O . PRO A 1 282 ? -72.022 64.174 41.079 1.00 36.57 279 PRO A O 1
ATOM 2057 N N . GLY A 1 283 ? -74.245 63.809 40.806 1.00 35.94 280 GLY A N 1
ATOM 2058 C CA . GLY A 1 283 ? -74.455 64.831 39.795 1.00 36.00 280 GLY A CA 1
ATOM 2059 C C . GLY A 1 283 ? -74.241 66.222 40.360 1.00 36.22 280 GLY A C 1
ATOM 2060 O O . GLY A 1 283 ? -73.636 67.090 39.718 1.00 35.77 280 GLY A O 1
ATOM 2061 N N . ALA A 1 284 ? -74.737 66.429 41.584 1.00 36.65 281 ALA A N 1
ATOM 2062 C CA . ALA A 1 284 ? -74.543 67.677 42.321 1.00 37.04 281 ALA A CA 1
ATOM 2063 C C . ALA A 1 284 ? -73.054 67.953 42.579 1.00 36.83 281 ALA A C 1
ATOM 2064 O O . ALA A 1 284 ? -72.587 69.085 42.437 1.00 36.44 281 ALA A O 1
ATOM 2066 N N . ILE A 1 285 ? -72.320 66.900 42.952 1.00 36.74 282 ILE A N 1
ATOM 2067 C CA . ILE A 1 285 ? -70.891 66.987 43.210 1.00 36.83 282 ILE A CA 1
ATOM 2068 C C . ILE A 1 285 ? -70.128 67.394 41.945 1.00 37.29 282 ILE A C 1
ATOM 2069 O O . ILE A 1 285 ? -69.252 68.256 41.998 1.00 37.72 282 ILE A O 1
ATOM 2074 N N . GLU A 1 286 ? -70.482 66.789 40.807 1.00 37.97 283 GLU A N 1
ATOM 2075 C CA . GLU A 1 286 ? -69.892 67.151 39.518 1.00 38.51 283 GLU A CA 1
ATOM 2076 C C . GLU A 1 286 ? -70.124 68.614 39.205 1.00 38.54 283 GLU A C 1
ATOM 2077 O O . GLU A 1 286 ? -69.269 69.262 38.615 1.00 39.11 283 GLU A O 1
ATOM 2083 N N . GLU A 1 287 ? -71.297 69.128 39.588 1.00 38.45 284 GLU A N 1
ATOM 2084 C CA . GLU A 1 287 ? -71.628 70.524 39.351 1.00 38.39 284 GLU A CA 1
ATOM 2085 C C . GLU A 1 287 ? -70.787 71.421 40.257 1.00 38.70 284 GLU A C 1
ATOM 2086 O O . GLU A 1 287 ? -70.282 72.459 39.815 1.00 39.43 284 GLU A O 1
ATOM 2092 N N . VAL A 1 288 ? -70.629 71.003 41.519 1.00 38.65 285 VAL A N 1
ATOM 2093 C CA . VAL A 1 288 ? -69.796 71.709 42.491 1.00 38.16 285 VAL A CA 1
ATOM 2094 C C . VAL A 1 288 ? -68.363 71.833 41.958 1.00 38.17 285 VAL A C 1
ATOM 2095 O O . VAL A 1 288 ? -67.785 72.918 41.976 1.00 37.88 285 VAL A O 1
ATOM 2099 N N . LEU A 1 289 ? -67.816 70.720 41.455 1.00 38.33 286 LEU A N 1
ATOM 2100 C CA . LEU A 1 289 ? -66.488 70.693 40.840 1.00 38.52 286 LEU A CA 1
ATOM 2101 C C . LEU A 1 289 ? -66.318 71.692 39.693 1.00 38.63 286 LEU A C 1
ATOM 2102 O O . LEU A 1 289 ? -65.224 72.195 39.475 1.00 38.40 286 LEU A O 1
ATOM 2107 N N . ARG A 1 290 ? -67.406 71.960 38.960 1.00 39.35 287 ARG A N 1
ATOM 2108 C CA . ARG A 1 290 ? -67.415 72.939 37.869 1.00 39.72 287 ARG A CA 1
ATOM 2109 C C . ARG A 1 290 ? -67.561 74.364 38.400 1.00 40.00 287 ARG A C 1
ATOM 2110 O O . ARG A 1 290 ? -66.807 75.269 38.023 1.00 39.94 287 ARG A O 1
ATOM 2118 N N . TRP A 1 291 ? -68.546 74.543 39.284 1.00 40.23 288 TRP A N 1
ATOM 2119 C CA . TRP A 1 291 ? -69.045 75.852 39.682 1.00 40.66 288 TRP A CA 1
ATOM 2120 C C . TRP A 1 291 ? -68.302 76.476 40.875 1.00 41.13 288 TRP A C 1
ATOM 2121 O O . TRP A 1 291 ? -68.241 77.701 40.995 1.00 42.30 288 TRP A O 1
ATOM 2132 N N . ARG A 1 292 ? -67.761 75.629 41.758 1.00 40.88 289 ARG A N 1
ATOM 2133 C CA . ARG A 1 292 ? -66.837 76.062 42.802 1.00 40.36 289 ARG A CA 1
ATOM 2134 C C . ARG A 1 292 ? -65.725 75.031 42.988 1.00 40.05 289 ARG A C 1
ATOM 2135 O O . ARG A 1 292 ? -65.660 74.354 44.013 1.00 39.63 289 ARG A O 1
ATOM 2143 N N . PRO A 1 293 ? -64.811 74.891 41.999 1.00 39.91 290 PRO A N 1
ATOM 2144 C CA . PRO A 1 293 ? -63.739 73.897 42.071 1.00 40.40 290 PRO A CA 1
ATOM 2145 C C . PRO A 1 293 ? -62.796 74.154 43.242 1.00 41.22 290 PRO A C 1
ATOM 2146 O O . PRO A 1 293 ? -62.355 75.282 43.431 1.00 41.43 290 PRO A O 1
ATOM 2150 N N . PRO A 1 294 ? -62.477 73.130 44.068 1.00 42.72 291 PRO A N 1
ATOM 2151 C CA . PRO A 1 294 ? -61.470 73.271 45.123 1.00 43.61 291 PRO A CA 1
ATOM 2152 C C . PRO A 1 294 ? -60.148 73.865 44.623 1.00 44.79 291 PRO A C 1
ATOM 2153 O O . PRO A 1 294 ? -59.690 74.868 45.176 1.00 45.28 291 PRO A O 1
ATOM 2157 N N . LEU A 1 295 ? -59.558 73.251 43.590 1.00 45.17 292 LEU A N 1
ATOM 2158 C CA . LEU A 1 295 ? -58.377 73.791 42.936 1.00 44.97 292 LEU A CA 1
ATOM 2159 C C . LEU A 1 295 ? -58.848 74.576 41.737 1.00 46.00 292 LEU A C 1
ATOM 2160 O O . LEU A 1 295 ? -59.513 74.039 40.855 1.00 46.93 292 LEU A O 1
ATOM 2165 N N . VAL A 1 296 ? -58.470 75.855 41.720 1.00 47.49 293 VAL A N 1
ATOM 2166 C CA . VAL A 1 296 ? -59.027 76.878 40.845 1.00 48.43 293 VAL A CA 1
ATOM 2167 C C . VAL A 1 296 ? -58.113 77.207 39.639 1.00 48.89 293 VAL A C 1
ATOM 2168 O O . VAL A 1 296 ? -58.589 77.689 38.601 1.00 47.45 293 VAL A O 1
ATOM 2172 N N . ARG A 1 297 ? -56.807 76.946 39.789 1.00 49.75 294 ARG A N 1
ATOM 2173 C CA . ARG A 1 297 ? -55.846 77.053 38.695 1.00 50.59 294 ARG A CA 1
ATOM 2174 C C . ARG A 1 297 ? -54.904 75.853 38.626 1.00 49.21 294 ARG A C 1
ATOM 2175 O O . ARG A 1 297 ? -54.801 75.070 39.564 1.00 48.72 294 ARG A O 1
ATOM 2183 N N . ASP A 1 298 ? -54.226 75.731 37.483 1.00 48.37 295 ASP A N 1
ATOM 2184 C CA . ASP A 1 298 ? -53.283 74.661 37.193 1.00 48.35 295 ASP A CA 1
ATOM 2185 C C . ASP A 1 298 ? -52.190 75.337 36.380 1.00 48.54 295 ASP A C 1
ATOM 2186 O O . ASP A 1 298 ? -52.490 76.060 35.429 1.00 48.45 295 ASP A O 1
ATOM 2191 N N . GLN A 1 299 ? -50.930 75.129 36.772 1.00 48.95 296 GLN A N 1
ATOM 2192 C CA . GLN A 1 299 ? -49.818 75.888 36.217 1.00 49.53 296 GLN A CA 1
ATOM 2193 C C . GLN A 1 299 ? -48.906 75.059 35.336 1.00 48.08 296 GLN A C 1
ATOM 2194 O O . GLN A 1 299 ? -48.656 73.889 35.611 1.00 47.18 296 GLN A O 1
ATOM 2200 N N . ARG A 1 300 ? -48.418 75.694 34.266 1.00 47.35 297 ARG A N 1
ATOM 2201 C CA . ARG A 1 300 ? -47.467 75.102 33.335 1.00 47.04 297 ARG A CA 1
ATOM 2202 C C . ARG A 1 300 ? -46.371 76.116 32.993 1.00 46.99 297 ARG A C 1
ATOM 2203 O O . ARG A 1 300 ? -46.473 77.296 33.344 1.00 47.01 297 ARG A O 1
ATOM 2211 N N . LEU A 1 301 ? -45.325 75.629 32.316 1.00 47.08 298 LEU A N 1
ATOM 2212 C CA . LEU A 1 301 ? -44.185 76.425 31.878 1.00 47.49 298 LEU A CA 1
ATOM 2213 C C . LEU A 1 301 ? -43.902 76.113 30.412 1.00 47.78 298 LEU A C 1
ATOM 2214 O O . LEU A 1 301 ? -43.649 74.958 30.061 1.00 47.46 298 LEU A O 1
ATOM 2219 N N . THR A 1 302 ? -43.938 77.147 29.563 1.00 48.09 299 THR A N 1
ATOM 2220 C CA . THR A 1 302 ? -43.680 76.998 28.135 1.00 48.75 299 THR A CA 1
ATOM 2221 C C . THR A 1 302 ? -42.228 76.613 27.893 1.00 49.23 299 THR A C 1
ATOM 2222 O O . THR A 1 302 ? -41.319 77.250 28.413 1.00 48.39 299 THR A O 1
ATOM 2226 N N . THR A 1 303 ? -42.031 75.548 27.110 1.00 50.68 300 THR A N 1
ATOM 2227 C CA . THR A 1 303 ? -40.711 75.051 26.742 1.00 52.25 300 THR A CA 1
ATOM 2228 C C . THR A 1 303 ? -40.214 75.700 25.456 1.00 54.53 300 THR A C 1
ATOM 2229 O O . THR A 1 303 ? -39.045 75.571 25.102 1.00 55.85 300 THR A O 1
ATOM 2233 N N . ARG A 1 304 ? -41.128 76.374 24.751 1.00 57.22 301 ARG A N 1
ATOM 2234 C CA . ARG A 1 304 ? -40.862 77.025 23.475 1.00 58.59 301 ARG A CA 1
ATOM 2235 C C . ARG A 1 304 ? -41.892 78.136 23.256 1.00 58.72 301 ARG A C 1
ATOM 2236 O O . ARG A 1 304 ? -42.833 78.293 24.044 1.00 57.64 301 ARG A O 1
ATOM 2244 N N . ASP A 1 305 ? -41.692 78.921 22.192 1.00 59.56 302 ASP A N 1
ATOM 2245 C CA . ASP A 1 305 ? -42.639 79.960 21.807 1.00 59.65 302 ASP A CA 1
ATOM 2246 C C . ASP A 1 305 ? -43.939 79.263 21.381 1.00 57.74 302 ASP A C 1
ATOM 2247 O O . ASP A 1 305 ? -43.920 78.364 20.538 1.00 56.91 302 ASP A O 1
ATOM 2252 N N . ALA A 1 306 ? -45.057 79.675 21.990 1.00 56.11 303 ALA A N 1
ATOM 2253 C CA . ALA A 1 306 ? -46.317 78.943 21.909 1.00 56.15 303 ALA A CA 1
ATOM 2254 C C . ALA A 1 306 ? -47.479 79.790 21.419 1.00 55.05 303 ALA A C 1
ATOM 2255 O O . ALA A 1 306 ? -47.872 80.742 22.090 1.00 53.86 303 ALA A O 1
ATOM 2257 N N . ASP A 1 307 ? -48.042 79.408 20.265 1.00 55.07 304 ASP A N 1
ATOM 2258 C CA . ASP A 1 307 ? -49.244 80.033 19.722 1.00 55.11 304 ASP A CA 1
ATOM 2259 C C . ASP A 1 307 ? -50.466 79.515 20.472 1.00 53.48 304 ASP A C 1
ATOM 2260 O O . ASP A 1 307 ? -50.756 78.321 20.444 1.00 52.55 304 ASP A O 1
ATOM 2265 N N . LEU A 1 308 ? -51.172 80.432 21.142 1.00 52.49 305 LEU A N 1
ATOM 2266 C CA . LEU A 1 308 ? -52.320 80.114 21.984 1.00 52.28 305 LEU A CA 1
ATOM 2267 C C . LEU A 1 308 ? -53.292 81.294 22.055 1.00 51.84 305 LEU A C 1
ATOM 2268 O O . LEU A 1 308 ? -52.900 82.405 22.416 1.00 51.08 305 LEU A O 1
ATOM 2273 N N . GLY A 1 309 ? -54.560 81.033 21.714 1.00 51.74 306 GLY A N 1
ATOM 2274 C CA . GLY A 1 309 ? -55.636 82.006 21.815 1.00 52.53 306 GLY A CA 1
ATOM 2275 C C . GLY A 1 309 ? -55.419 83.266 20.997 1.00 52.76 306 GLY A C 1
ATOM 2276 O O . GLY A 1 309 ? -55.725 84.370 21.458 1.00 52.18 306 GLY A O 1
ATOM 2277 N N . GLY A 1 310 ? -54.886 83.086 19.782 1.00 54.09 307 GLY A N 1
ATOM 2278 C CA . GLY A 1 310 ? -54.568 84.169 18.862 1.00 54.70 307 GLY A CA 1
ATOM 2279 C C . GLY A 1 310 ? -53.323 84.963 19.221 1.00 54.98 307 GLY A C 1
ATOM 2280 O O . GLY A 1 310 ? -53.068 86.014 18.642 1.00 54.42 307 GLY A O 1
ATOM 2281 N N . ARG A 1 311 ? -52.544 84.445 20.176 1.00 56.22 308 ARG A N 1
ATOM 2282 C CA . ARG A 1 311 ? -51.404 85.144 20.753 1.00 56.36 308 ARG A CA 1
ATOM 2283 C C . ARG A 1 311 ? -50.225 84.200 20.858 1.00 56.54 308 ARG A C 1
ATOM 2284 O O . ARG A 1 311 ? -50.402 82.984 20.905 1.00 57.13 308 ARG A O 1
ATOM 2292 N N . THR A 1 312 ? -49.018 84.775 20.879 1.00 56.43 309 THR A N 1
ATOM 2293 C CA . THR A 1 312 ? -47.784 84.017 21.025 1.00 56.52 309 THR A CA 1
ATOM 2294 C C . THR A 1 312 ? -47.291 84.194 22.467 1.00 56.60 309 THR A C 1
ATOM 2295 O O . THR A 1 312 ? -47.127 85.321 22.944 1.00 56.26 309 THR A O 1
ATOM 2299 N N . VAL A 1 313 ? -47.116 83.065 23.166 1.00 56.55 310 VAL A N 1
ATOM 2300 C CA . VAL A 1 313 ? -46.572 83.032 24.516 1.00 56.81 310 VAL A CA 1
ATOM 2301 C C . VAL A 1 313 ? -45.101 82.653 24.389 1.00 56.69 310 VAL A C 1
ATOM 2302 O O . VAL A 1 313 ? -44.782 81.590 23.858 1.00 56.47 310 VAL A O 1
ATOM 2306 N N . PRO A 1 314 ? -44.164 83.511 24.858 1.00 56.70 311 PRO A N 1
ATOM 2307 C CA . PRO A 1 314 ? -42.736 83.260 24.659 1.00 56.60 311 PRO A CA 1
ATOM 2308 C C . PRO A 1 314 ? -42.200 82.145 25.556 1.00 55.84 311 PRO A C 1
ATOM 2309 O O . PRO A 1 314 ? -42.694 81.954 26.669 1.00 54.81 311 PRO A O 1
ATOM 2313 N N . ALA A 1 315 ? -41.196 81.417 25.056 1.00 55.11 312 ALA A N 1
ATOM 2314 C CA . ALA A 1 315 ? -40.502 80.395 25.826 1.00 55.10 312 ALA A CA 1
ATOM 2315 C C . ALA A 1 315 ? -40.042 80.990 27.155 1.00 55.46 312 ALA A C 1
ATOM 2316 O O . ALA A 1 315 ? -39.634 82.147 27.211 1.00 56.25 312 ALA A O 1
ATOM 2318 N N . GLY A 1 316 ? -40.129 80.189 28.223 1.00 56.32 313 GLY A N 1
ATOM 2319 C CA . GLY A 1 316 ? -39.764 80.599 29.572 1.00 55.43 313 GLY A CA 1
ATOM 2320 C C . GLY A 1 316 ? -40.906 81.156 30.402 1.00 54.55 313 GLY A C 1
ATOM 2321 O O . GLY A 1 316 ? -40.715 81.445 31.578 1.00 53.69 313 GLY A O 1
ATOM 2322 N N . SER A 1 317 ? -42.090 81.291 29.790 1.00 55.21 314 SER A N 1
ATOM 2323 C CA . SER A 1 317 ? -43.255 81.898 30.430 1.00 56.67 314 SER A CA 1
ATOM 2324 C C . SER A 1 317 ? -43.978 80.933 31.356 1.00 57.65 314 SER A C 1
ATOM 2325 O O . SER A 1 317 ? -44.213 79.779 31.007 1.00 57.58 314 SER A O 1
ATOM 2328 N N . MET A 1 318 ? -44.332 81.429 32.544 1.00 59.30 315 MET A N 1
ATOM 2329 C CA . MET A 1 318 ? -45.259 80.761 33.436 1.00 60.86 315 MET A CA 1
ATOM 2330 C C . MET A 1 318 ? -46.661 80.922 32.865 1.00 59.85 315 MET A C 1
ATOM 2331 O O . MET A 1 318 ? -47.070 82.032 32.531 1.00 59.89 315 MET A O 1
ATOM 2336 N N . VAL A 1 319 ? -47.390 79.808 32.745 1.00 58.03 316 VAL A N 1
ATOM 2337 C CA . VAL A 1 319 ? -48.782 79.837 32.312 1.00 56.35 316 VAL A CA 1
ATOM 2338 C C . VAL A 1 319 ? -49.660 79.412 33.477 1.00 55.03 316 VAL A C 1
ATOM 2339 O O . VAL A 1 319 ? -49.390 78.405 34.126 1.00 54.74 316 VAL A O 1
ATOM 2343 N N . CYS A 1 320 ? -50.692 80.220 33.742 1.00 54.34 317 CYS A N 1
ATOM 2344 C CA . CYS A 1 320 ? -51.652 80.007 34.813 1.00 53.88 317 CYS A CA 1
ATOM 2345 C C . CYS A 1 320 ? -53.012 79.744 34.175 1.00 54.44 317 CYS A C 1
ATOM 2346 O O . CYS A 1 320 ? -53.651 80.669 33.665 1.00 55.69 317 CYS A O 1
ATOM 2349 N N . VAL A 1 321 ? -53.439 78.475 34.185 1.00 53.64 318 VAL A N 1
ATOM 2350 C CA . VAL A 1 321 ? -54.692 78.063 33.562 1.00 53.00 318 VAL A CA 1
ATOM 2351 C C . VAL A 1 321 ? -55.807 78.189 34.583 1.00 52.15 318 VAL A C 1
ATOM 2352 O O . VAL A 1 321 ? -55.865 77.401 35.520 1.00 53.21 318 VAL A O 1
ATOM 2356 N N . TRP A 1 322 ? -56.681 79.187 34.406 1.00 51.13 319 TRP A N 1
ATOM 2357 C CA . TRP A 1 322 ? -57.823 79.379 35.298 1.00 51.23 319 TRP A CA 1
ATOM 2358 C C . TRP A 1 322 ? -58.919 78.369 34.968 1.00 49.64 319 TRP A C 1
ATOM 2359 O O . TRP A 1 322 ? -59.787 78.621 34.126 1.00 49.37 319 TRP A O 1
ATOM 2370 N N . LEU A 1 323 ? -58.859 77.217 35.643 1.00 47.61 320 LEU A N 1
ATOM 2371 C CA . LEU A 1 323 ? -59.882 76.184 35.542 1.00 46.06 320 LEU A CA 1
ATOM 2372 C C . LEU A 1 323 ? -61.255 76.772 35.892 1.00 44.76 320 LEU A C 1
ATOM 2373 O O . LEU A 1 323 ? -62.250 76.472 35.244 1.00 44.08 320 LEU A O 1
ATOM 2378 N N . ALA A 1 324 ? -61.284 77.628 36.919 1.00 44.18 321 ALA A N 1
ATOM 2379 C CA . ALA A 1 324 ? -62.517 78.234 37.409 1.00 44.12 321 ALA A CA 1
ATOM 2380 C C . ALA A 1 324 ? -63.183 79.099 36.346 1.00 43.46 321 ALA A C 1
ATOM 2381 O O . ALA A 1 324 ? -64.409 79.173 36.291 1.00 43.09 321 ALA A O 1
ATOM 2383 N N . SER A 1 325 ? -62.361 79.756 35.518 1.00 42.81 322 SER A N 1
ATOM 2384 C CA . SER A 1 325 ? -62.835 80.586 34.415 1.00 42.58 322 SER A CA 1
ATOM 2385 C C . SER A 1 325 ? -63.308 79.735 33.233 1.00 41.97 322 SER A C 1
ATOM 2386 O O . SER A 1 325 ? -64.352 80.014 32.645 1.00 41.79 322 SER A O 1
ATOM 2389 N N . ALA A 1 326 ? -62.527 78.701 32.899 1.00 41.44 323 ALA A N 1
ATOM 2390 C CA . ALA A 1 326 ? -62.872 77.726 31.858 1.00 41.28 323 ALA A CA 1
ATOM 2391 C C . ALA A 1 326 ? -64.258 77.104 32.067 1.00 40.94 323 ALA A C 1
ATOM 2392 O O . ALA A 1 326 ? -64.981 76.840 31.106 1.00 40.81 323 ALA A O 1
ATOM 2394 N N . HIS A 1 327 ? -64.614 76.879 33.335 1.00 40.37 324 HIS A N 1
ATOM 2395 C CA . HIS A 1 327 ? -65.897 76.305 33.705 1.00 39.80 324 HIS A CA 1
ATOM 2396 C C . HIS A 1 327 ? -67.063 77.262 33.504 1.00 39.99 324 HIS A C 1
ATOM 2397 O O . HIS A 1 327 ? -68.204 76.819 33.390 1.00 40.80 324 HIS A O 1
ATOM 2404 N N . ARG A 1 328 ? -66.778 78.571 33.493 1.00 39.68 325 ARG A N 1
ATOM 2405 C CA . ARG A 1 328 ? -67.799 79.594 33.289 1.00 39.80 325 ARG A CA 1
ATOM 2406 C C . ARG A 1 328 ? -67.850 80.083 31.843 1.00 40.10 325 ARG A C 1
ATOM 2407 O O . ARG A 1 328 ? -68.601 81.002 31.532 1.00 40.08 325 ARG A O 1
ATOM 2415 N N . ASP A 1 329 ? -67.049 79.466 30.966 1.00 40.93 326 ASP A N 1
ATOM 2416 C CA . ASP A 1 329 ? -67.005 79.819 29.552 1.00 41.37 326 ASP A CA 1
ATOM 2417 C C . ASP A 1 329 ? -68.331 79.451 28.891 1.00 41.86 326 ASP A C 1
ATOM 2418 O O . ASP A 1 329 ? -68.683 78.277 28.817 1.00 42.06 326 ASP A O 1
ATOM 2423 N N . PRO A 1 330 ? -69.116 80.436 28.396 1.00 42.72 327 PRO A N 1
ATOM 2424 C CA . PRO A 1 330 ? -70.400 80.138 27.753 1.00 43.23 327 PRO A CA 1
ATOM 2425 C C . PRO A 1 330 ? -70.300 79.441 26.388 1.00 43.25 327 PRO A C 1
ATOM 2426 O O . PRO A 1 330 ? -71.319 78.989 25.860 1.00 42.31 327 PRO A O 1
ATOM 2430 N N . PHE A 1 331 ? -69.081 79.358 25.842 1.00 43.65 328 PHE A N 1
ATOM 2431 C CA . PHE A 1 331 ? -68.818 78.644 24.602 1.00 44.45 328 PHE A CA 1
ATOM 2432 C C . PHE A 1 331 ? -68.916 77.136 24.815 1.00 43.97 328 PHE A C 1
ATOM 2433 O O . PHE A 1 331 ? -69.110 76.389 23.856 1.00 44.05 328 PHE A O 1
ATOM 2441 N N . ARG A 1 332 ? -68.784 76.709 26.080 1.00 43.65 329 ARG A N 1
ATOM 2442 C CA . ARG A 1 332 ? -68.699 75.301 26.473 1.00 43.28 329 ARG A CA 1
ATOM 2443 C C . ARG A 1 332 ? -69.849 74.841 27.368 1.00 42.74 329 ARG A C 1
ATOM 2444 O O . ARG A 1 332 ? -70.265 73.691 27.293 1.00 42.68 329 ARG A O 1
ATOM 2452 N N . PHE A 1 333 ? -70.336 75.735 28.232 1.00 42.34 330 PHE A N 1
ATOM 2453 C CA . PHE A 1 333 ? -71.426 75.433 29.146 1.00 42.48 330 PHE A CA 1
ATOM 2454 C C . PHE A 1 333 ? -72.564 76.430 28.959 1.00 42.56 330 PHE A C 1
ATOM 2455 O O . PHE A 1 333 ? -72.333 77.631 28.912 1.00 43.26 330 PHE A O 1
ATOM 2463 N N . GLU A 1 334 ? -73.795 75.919 28.851 1.00 42.38 331 GLU A N 1
ATOM 2464 C CA . GLU A 1 334 ? -74.987 76.755 28.769 1.00 42.08 331 GLU A CA 1
ATOM 2465 C C . GLU A 1 334 ? -75.263 77.374 30.146 1.00 42.22 331 GLU A C 1
ATOM 2466 O O . GLU A 1 334 ? -75.119 76.700 31.172 1.00 42.08 331 GLU A O 1
ATOM 2472 N N . ASN A 1 335 ? -75.636 78.661 30.157 1.00 41.98 332 ASN A N 1
ATOM 2473 C CA . ASN A 1 335 ? -75.999 79.370 31.382 1.00 41.52 332 ASN A CA 1
ATOM 2474 C C . ASN A 1 335 ? -74.904 79.165 32.428 1.00 41.53 332 ASN A C 1
ATOM 2475 O O . ASN A 1 335 ? -75.165 78.710 33.537 1.00 41.06 332 ASN A O 1
ATOM 2480 N N . PRO A 1 336 ? -73.637 79.508 32.102 1.00 41.88 333 PRO A N 1
ATOM 2481 C CA . PRO A 1 336 ? -72.484 79.012 32.858 1.00 42.00 333 PRO A CA 1
ATOM 2482 C C . PRO A 1 336 ? -72.476 79.350 34.337 1.00 41.93 333 PRO A C 1
ATOM 2483 O O . PRO A 1 336 ? -71.996 78.550 35.137 1.00 42.46 333 PRO A O 1
ATOM 2487 N N . ASP A 1 337 ? -72.989 80.532 34.686 1.00 41.53 334 ASP A N 1
ATOM 2488 C CA . ASP A 1 337 ? -72.924 81.038 36.052 1.00 41.23 334 ASP A CA 1
ATOM 2489 C C . ASP A 1 337 ? -74.094 80.565 36.920 1.00 40.54 334 ASP A C 1
ATOM 2490 O O . ASP A 1 337 ? -74.203 80.956 38.069 1.00 41.03 334 ASP A O 1
ATOM 2495 N N . LEU A 1 338 ? -74.962 79.717 36.359 1.00 40.20 335 LEU A N 1
ATOM 2496 C CA . LEU A 1 338 ? -76.045 79.087 37.105 1.00 40.21 335 LEU A CA 1
ATOM 2497 C C . LEU A 1 338 ? -75.573 77.763 37.689 1.00 40.05 335 LEU A C 1
ATOM 2498 O O . LEU A 1 338 ? -75.037 76.918 36.976 1.00 40.69 335 LEU A O 1
ATOM 2503 N N . PHE A 1 339 ? -75.795 77.590 38.993 1.00 39.76 336 PHE A N 1
ATOM 2504 C CA . PHE A 1 339 ? -75.560 76.328 39.676 1.00 39.52 336 PHE A CA 1
ATOM 2505 C C . PHE A 1 339 ? -76.764 75.424 39.407 1.00 39.95 336 PHE A C 1
ATOM 2506 O O . PHE A 1 339 ? -77.879 75.720 39.845 1.00 39.92 336 PHE A O 1
ATOM 2514 N N . ASP A 1 340 ? -76.520 74.328 38.678 1.00 40.20 337 ASP A N 1
ATOM 2515 C CA . ASP A 1 340 ? -77.561 73.417 38.195 1.00 39.97 337 ASP A CA 1
ATOM 2516 C C . ASP A 1 340 ? -77.135 71.966 38.427 1.00 39.31 337 ASP A C 1
ATOM 2517 O O . ASP A 1 340 ? -76.337 71.431 37.671 1.00 39.11 337 ASP A O 1
ATOM 2522 N N . ILE A 1 341 ? -77.682 71.336 39.475 1.00 38.86 338 ILE A N 1
ATOM 2523 C CA . ILE A 1 341 ? -77.335 69.959 39.834 1.00 38.48 338 ILE A CA 1
ATOM 2524 C C . ILE A 1 341 ? -77.804 68.926 38.805 1.00 38.67 338 ILE A C 1
ATOM 2525 O O . ILE A 1 341 ? -77.446 67.752 38.909 1.00 38.75 338 ILE A O 1
ATOM 2530 N N . HIS A 1 342 ? -78.615 69.373 37.836 1.00 39.20 339 HIS A N 1
ATOM 2531 C CA . HIS A 1 342 ? -79.143 68.537 36.757 1.00 40.05 339 HIS A CA 1
ATOM 2532 C C . HIS A 1 342 ? -78.394 68.679 35.444 1.00 40.36 339 HIS A C 1
ATOM 2533 O O . HIS A 1 342 ? -78.634 67.926 34.506 1.00 40.21 339 HIS A O 1
ATOM 2540 N N . ARG A 1 343 ? -77.504 69.672 35.388 1.00 41.49 340 ARG A N 1
ATOM 2541 C CA . ARG A 1 343 ? -76.627 69.933 34.261 1.00 42.06 340 ARG A CA 1
ATOM 2542 C C . ARG A 1 343 ? -75.742 68.733 33.978 1.00 43.07 340 ARG A C 1
ATOM 2543 O O . ARG A 1 343 ? -75.419 67.969 34.885 1.00 43.05 340 ARG A O 1
ATOM 2551 N N . ASN A 1 344 ? -75.358 68.574 32.707 1.00 44.52 341 ASN A N 1
ATOM 2552 C CA . ASN A 1 344 ? -74.255 67.714 32.329 1.00 45.73 341 ASN A CA 1
ATOM 2553 C C . ASN A 1 344 ? -72.952 68.507 32.498 1.00 46.44 341 ASN A C 1
ATOM 2554 O O . ASN A 1 344 ? -72.590 69.320 31.642 1.00 46.11 341 ASN A O 1
ATOM 2559 N N . ALA A 1 345 ? -72.274 68.278 33.631 1.00 47.41 342 ALA A N 1
ATOM 2560 C CA . ALA A 1 345 ? -71.021 68.959 33.983 1.00 47.46 342 ALA A CA 1
ATOM 2561 C C . ALA A 1 345 ? -69.770 68.177 33.554 1.00 47.73 342 ALA A C 1
ATOM 2562 O O . ALA A 1 345 ? -68.650 68.627 33.815 1.00 48.77 342 ALA A O 1
ATOM 2564 N N . GLY A 1 346 ? -69.976 67.038 32.870 1.00 47.23 343 GLY A N 1
ATOM 2565 C CA . GLY A 1 346 ? -68.937 66.075 32.508 1.00 46.30 343 GLY A CA 1
ATOM 2566 C C . GLY A 1 346 ? -67.648 66.614 31.898 1.00 45.38 343 GLY A C 1
ATOM 2567 O O . GLY A 1 346 ? -66.574 66.024 32.047 1.00 44.80 343 GLY A O 1
ATOM 2568 N N . ARG A 1 347 ? -67.754 67.757 31.219 1.00 44.86 344 ARG A N 1
ATOM 2569 C CA . ARG A 1 347 ? -66.622 68.370 30.549 1.00 44.64 344 ARG A CA 1
ATOM 2570 C C . ARG A 1 347 ? -65.741 69.240 31.446 1.00 43.12 344 ARG A C 1
ATOM 2571 O O . ARG A 1 347 ? -64.755 69.793 30.966 1.00 43.08 344 ARG A O 1
ATOM 2579 N N . HIS A 1 348 ? -66.081 69.354 32.737 1.00 41.13 345 HIS A N 1
ATOM 2580 C CA . HIS A 1 348 ? -65.281 70.148 33.674 1.00 40.31 345 HIS A CA 1
ATOM 2581 C C . HIS A 1 348 ? -63.825 69.643 33.767 1.00 40.24 345 HIS A C 1
ATOM 2582 O O . HIS A 1 348 ? -63.540 68.483 33.472 1.00 40.97 345 HIS A O 1
ATOM 2589 N N . LEU A 1 349 ? -62.919 70.545 34.164 1.00 39.70 346 LEU A N 1
ATOM 2590 C CA . LEU A 1 349 ? -61.483 70.288 34.284 1.00 39.32 346 LEU A CA 1
ATOM 2591 C C . LEU A 1 349 ? -60.964 70.292 35.734 1.00 38.88 346 LEU A C 1
ATOM 2592 O O . LEU A 1 349 ? -59.761 70.404 35.961 1.00 39.02 346 LEU A O 1
ATOM 2597 N N . ALA A 1 350 ? -61.874 70.168 36.705 1.00 38.28 347 ALA A N 1
ATOM 2598 C CA . ALA A 1 350 ? -61.543 70.204 38.136 1.00 37.82 347 ALA A CA 1
ATOM 2599 C C . ALA A 1 350 ? -60.467 69.208 38.556 1.00 37.07 347 ALA A C 1
ATOM 2600 O O . ALA A 1 350 ? -59.709 69.482 39.486 1.00 37.39 347 ALA A O 1
ATOM 2602 N N . PHE A 1 351 ? -60.434 68.051 37.878 1.00 36.28 348 PHE A N 1
ATOM 2603 C CA . PHE A 1 351 ? -59.454 66.987 38.102 1.00 35.35 348 PHE A CA 1
ATOM 2604 C C . PHE A 1 351 ? -58.350 66.997 37.046 1.00 34.92 348 PHE A C 1
ATOM 2605 O O . PHE A 1 351 ? -57.567 66.050 36.947 1.00 34.50 348 PHE A O 1
ATOM 2613 N N . GLY A 1 352 ? -58.296 68.078 36.261 1.00 34.95 349 GLY A N 1
ATOM 2614 C CA . GLY A 1 352 ? -57.315 68.257 35.211 1.00 34.96 349 GLY A CA 1
ATOM 2615 C C . GLY A 1 352 ? -57.706 67.584 33.915 1.00 34.76 349 GLY A C 1
ATOM 2616 O O . GLY A 1 352 ? -58.869 67.257 33.697 1.00 34.63 349 GLY A O 1
ATOM 2617 N N . LYS A 1 353 ? -56.711 67.381 33.049 1.00 35.11 350 LYS A N 1
ATOM 2618 C CA . LYS A 1 353 ? -56.912 66.763 31.755 1.00 35.56 350 LYS A CA 1
ATOM 2619 C C . LYS A 1 353 ? -55.580 66.360 31.118 1.00 35.25 350 LYS A C 1
ATOM 2620 O O . LYS A 1 353 ? -54.567 67.035 31.287 1.00 35.58 350 LYS A O 1
ATOM 2626 N N . GLY A 1 354 ? -55.595 65.239 30.393 1.00 35.15 351 GLY A N 1
ATOM 2627 C CA . GLY A 1 354 ? -54.412 64.678 29.779 1.00 35.36 351 GLY A CA 1
ATOM 2628 C C . GLY A 1 354 ? -53.684 63.729 30.712 1.00 35.67 351 GLY A C 1
ATOM 2629 O O . GLY A 1 354 ? -54.304 63.067 31.552 1.00 35.55 351 GLY A O 1
ATOM 2630 N N . ILE A 1 355 ? -52.357 63.678 30.563 1.00 36.11 352 ILE A N 1
ATOM 2631 C CA . ILE A 1 355 ? -51.511 62.687 31.228 1.00 36.63 352 ILE A CA 1
ATOM 2632 C C . ILE A 1 355 ? -51.448 62.793 32.763 1.00 37.09 352 ILE A C 1
ATOM 2633 O O . ILE A 1 355 ? -51.238 61.780 33.438 1.00 36.74 352 ILE A O 1
ATOM 2638 N N . HIS A 1 356 ? -51.622 64.014 33.293 1.00 37.66 353 HIS A N 1
ATOM 2639 C CA . HIS A 1 356 ? -51.565 64.297 34.736 1.00 37.90 353 HIS A CA 1
ATOM 2640 C C . HIS A 1 356 ? -52.934 64.260 35.430 1.00 37.50 353 HIS A C 1
ATOM 2641 O O . HIS A 1 356 ? -53.038 64.628 36.598 1.00 37.40 353 HIS A O 1
ATOM 2648 N N . TYR A 1 357 ? -53.973 63.813 34.710 1.00 37.19 354 TYR A N 1
ATOM 2649 C CA . TYR A 1 357 ? -55.331 63.693 35.253 1.00 36.68 354 TYR A CA 1
ATOM 2650 C C . TYR A 1 357 ? -55.313 63.014 36.621 1.00 36.48 354 TYR A C 1
ATOM 2651 O O . TYR A 1 357 ? -54.622 62.006 36.816 1.00 35.53 354 TYR A O 1
ATOM 2660 N N . CYS A 1 358 ? -56.087 63.579 37.557 1.00 36.54 355 CYS A N 1
ATOM 2661 C CA . CYS A 1 358 ? -56.070 63.179 38.960 1.00 36.58 355 CYS A CA 1
ATOM 2662 C C . CYS A 1 358 ? -56.299 61.682 39.139 1.00 36.59 355 CYS A C 1
ATOM 2663 O O . CYS A 1 358 ? -57.343 61.158 38.745 1.00 37.58 355 CYS A O 1
ATOM 2666 N N . LEU A 1 359 ? -55.320 61.000 39.743 1.00 35.66 356 LEU A N 1
ATOM 2667 C CA . LEU A 1 359 ? -55.444 59.585 40.064 1.00 35.24 356 LEU A CA 1
ATOM 2668 C C . LEU A 1 359 ? -56.423 59.345 41.216 1.00 34.73 356 LEU A C 1
ATOM 2669 O O . LEU A 1 359 ? -56.927 58.241 41.375 1.00 34.79 356 LEU A O 1
ATOM 2674 N N . GLY A 1 360 ? -56.693 60.387 42.009 1.00 33.98 357 GLY A N 1
ATOM 2675 C CA . GLY A 1 360 ? -57.590 60.287 43.142 1.00 34.11 357 GLY A CA 1
ATOM 2676 C C . GLY A 1 360 ? -59.027 60.683 42.874 1.00 34.23 357 GLY A C 1
ATOM 2677 O O . GLY A 1 360 ? -59.846 60.692 43.797 1.00 33.91 357 GLY A O 1
ATOM 2678 N N . ALA A 1 361 ? -59.337 61.012 41.615 1.00 34.43 358 ALA A N 1
ATOM 2679 C CA . ALA A 1 361 ? -60.658 61.522 41.234 1.00 34.37 358 ALA A CA 1
ATOM 2680 C C . ALA A 1 361 ? -61.781 60.569 41.637 1.00 34.15 358 ALA A C 1
ATOM 2681 O O . ALA A 1 361 ? -62.740 60.993 42.274 1.00 34.19 358 ALA A O 1
ATOM 2683 N N . PRO A 1 362 ? -61.698 59.259 41.305 1.00 34.43 359 PRO A N 1
ATOM 2684 C CA . PRO A 1 362 ? -62.708 58.294 41.745 1.00 34.49 359 PRO A CA 1
ATOM 2685 C C . PRO A 1 362 ? -62.893 58.281 43.252 1.00 34.41 359 PRO A C 1
ATOM 2686 O O . PRO A 1 362 ? -64.027 58.293 43.717 1.00 34.09 359 PRO A O 1
ATOM 2690 N N . LEU A 1 363 ? -61.782 58.271 43.996 1.00 34.80 360 LEU A N 1
ATOM 2691 C CA . LEU A 1 363 ? -61.812 58.234 45.459 1.00 34.99 360 LEU A CA 1
ATOM 2692 C C . LEU A 1 363 ? -62.436 59.496 46.060 1.00 35.35 360 LEU A C 1
ATOM 2693 O O . LEU A 1 363 ? -63.192 59.413 47.023 1.00 35.12 360 LEU A O 1
ATOM 2698 N N . ALA A 1 364 ? -62.109 60.658 45.481 1.00 36.28 361 ALA A N 1
ATOM 2699 C CA . ALA A 1 364 ? -62.635 61.950 45.931 1.00 36.74 361 ALA A CA 1
ATOM 2700 C C . ALA A 1 364 ? -64.149 62.043 45.754 1.00 36.61 361 ALA A C 1
ATOM 2701 O O . ALA A 1 364 ? -64.842 62.585 46.611 1.00 37.23 361 ALA A O 1
ATOM 2703 N N . ARG A 1 365 ? -64.645 61.520 44.628 1.00 36.49 362 ARG A N 1
ATOM 2704 C CA . ARG A 1 365 ? -66.072 61.492 44.324 1.00 36.74 362 ARG A CA 1
ATOM 2705 C C . ARG A 1 365 ? -66.816 60.584 45.289 1.00 36.75 362 ARG A C 1
ATOM 2706 O O . ARG A 1 365 ? -67.925 60.891 45.712 1.00 36.91 362 ARG A O 1
ATOM 2714 N N . LEU A 1 366 ? -66.190 59.452 45.612 1.00 36.96 363 LEU A N 1
ATOM 2715 C CA . LEU A 1 366 ? -66.716 58.493 46.566 1.00 37.64 363 LEU A CA 1
ATOM 2716 C C . LEU A 1 366 ? -66.684 59.070 47.980 1.00 38.43 363 LEU A C 1
ATOM 2717 O O . LEU A 1 366 ? -67.674 58.976 48.702 1.00 39.50 363 LEU A O 1
ATOM 2722 N N . GLU A 1 367 ? -65.542 59.666 48.359 1.00 38.81 364 GLU A N 1
ATOM 2723 C CA . GLU A 1 367 ? -65.347 60.303 49.671 1.00 38.78 364 GLU A CA 1
ATOM 2724 C C . GLU A 1 367 ? -66.411 61.377 49.906 1.00 38.30 364 GLU A C 1
ATOM 2725 O O . GLU A 1 367 ? -67.121 61.349 50.910 1.00 37.24 364 GLU A O 1
ATOM 2731 N N . ALA A 1 368 ? -66.526 62.296 48.942 1.00 38.43 365 ALA A N 1
ATOM 2732 C CA . ALA A 1 368 ? -67.464 63.414 48.990 1.00 38.53 365 ALA A CA 1
ATOM 2733 C C . ALA A 1 368 ? -68.918 62.958 49.046 1.00 39.09 365 ALA A C 1
ATOM 2734 O O . ALA A 1 368 ? -69.710 63.503 49.810 1.00 38.95 365 ALA A O 1
ATOM 2736 N N . ARG A 1 369 ? -69.265 61.960 48.225 1.00 40.14 366 ARG A N 1
ATOM 2737 C CA . ARG A 1 369 ? -70.630 61.445 48.161 1.00 41.16 366 ARG A CA 1
ATOM 2738 C C . ARG A 1 369 ? -71.058 60.890 49.519 1.00 40.95 366 ARG A C 1
ATOM 2739 O O . ARG A 1 369 ? -72.125 61.229 50.020 1.00 40.65 366 ARG A O 1
ATOM 2747 N N . ILE A 1 370 ? -70.221 60.042 50.117 1.00 40.32 367 ILE A N 1
ATOM 2748 C CA . ILE A 1 370 ? -70.570 59.403 51.420 1.00 40.09 367 ILE A CA 1
ATOM 2749 C C . ILE A 1 370 ? -70.637 60.476 52.509 1.00 39.97 367 ILE A C 1
ATOM 2750 O O . ILE A 1 370 ? -71.589 60.440 53.300 1.00 39.58 367 ILE A O 1
ATOM 2755 N N . ALA A 1 371 ? -69.664 61.385 52.557 1.00 40.28 368 ALA A N 1
ATOM 2756 C CA . ALA A 1 371 ? -69.618 62.414 53.621 1.00 39.99 368 ALA A CA 1
ATOM 2757 C C . ALA A 1 371 ? -70.878 63.286 53.613 1.00 40.34 368 ALA A C 1
ATOM 2758 O O . ALA A 1 371 ? -71.398 63.557 54.706 1.00 41.18 368 ALA A O 1
ATOM 2760 N N . VAL A 1 372 ? -71.371 63.683 52.438 1.00 40.49 369 VAL A N 1
ATOM 2761 C CA . VAL A 1 372 ? -72.544 64.605 52.378 1.00 41.04 369 VAL A CA 1
ATOM 2762 C C . VAL A 1 372 ? -73.794 63.735 52.507 1.00 42.20 369 VAL A C 1
ATOM 2763 O O . VAL A 1 372 ? -74.755 64.183 53.148 1.00 41.98 369 VAL A O 1
ATOM 2767 N N . GLU A 1 373 ? -73.761 62.522 51.956 1.00 44.12 370 GLU A N 1
ATOM 2768 C CA . GLU A 1 373 ? -74.862 61.571 52.118 1.00 45.14 370 GLU A CA 1
ATOM 2769 C C . GLU A 1 373 ? -75.179 61.375 53.596 1.00 44.29 370 GLU A C 1
ATOM 2770 O O . GLU A 1 373 ? -76.343 61.418 54.006 1.00 42.85 370 GLU A O 1
ATOM 2776 N N . THR A 1 374 ? -74.133 61.140 54.395 1.00 44.36 371 THR A N 1
ATOM 2777 C CA . THR A 1 374 ? -74.276 60.914 55.861 1.00 44.53 371 THR A CA 1
ATOM 2778 C C . THR A 1 374 ? -74.786 62.183 56.551 1.00 45.06 371 THR A C 1
ATOM 2779 O O . THR A 1 374 ? -75.727 62.066 57.351 1.00 45.28 371 THR A O 1
ATOM 2783 N N . LEU A 1 375 ? -74.178 63.337 56.269 1.00 45.74 372 LEU A N 1
ATOM 2784 C CA . LEU A 1 375 ? -74.551 64.599 56.966 1.00 46.48 372 LEU A CA 1
ATOM 2785 C C . LEU A 1 375 ? -76.031 64.913 56.737 1.00 46.44 372 LEU A C 1
ATOM 2786 O O . LEU A 1 375 ? -76.691 65.326 57.699 1.00 47.74 372 LEU A O 1
ATOM 2791 N N . LEU A 1 376 ? -76.527 64.729 55.513 1.00 45.72 373 LEU A N 1
ATOM 2792 C CA . LEU A 1 376 ? -77.937 65.081 55.207 1.00 45.44 373 LEU A CA 1
ATOM 2793 C C . LEU A 1 376 ? -78.864 64.094 55.919 1.00 45.83 373 LEU A C 1
ATOM 2794 O O . LEU A 1 376 ? -79.890 64.537 56.453 1.00 45.86 373 LEU A O 1
ATOM 2799 N N . ARG A 1 377 ? -78.502 62.813 55.933 1.00 47.26 374 ARG A N 1
ATOM 2800 C CA . ARG A 1 377 ? -79.321 61.795 56.582 1.00 48.96 374 ARG A CA 1
ATOM 2801 C C . ARG A 1 377 ? -79.424 61.995 58.097 1.00 50.15 374 ARG A C 1
ATOM 2802 O O . ARG A 1 377 ? -80.448 61.680 58.692 1.00 50.86 374 ARG A O 1
ATOM 2810 N N . ARG A 1 378 ? -78.351 62.511 58.710 1.00 51.36 375 ARG A N 1
ATOM 2811 C CA . ARG A 1 378 ? -78.258 62.657 60.163 1.00 52.27 375 ARG A CA 1
ATOM 2812 C C . ARG A 1 378 ? -78.660 64.017 60.708 1.00 52.13 375 ARG A C 1
ATOM 2813 O O . ARG A 1 378 ? -78.953 64.131 61.896 1.00 52.46 375 ARG A O 1
ATOM 2821 N N . PHE A 1 379 ? -78.659 65.040 59.843 1.00 52.03 376 PHE A N 1
ATOM 2822 C CA . PHE A 1 379 ? -78.910 66.418 60.251 1.00 51.96 376 PHE A CA 1
ATOM 2823 C C . PHE A 1 379 ? -79.894 67.121 59.324 1.00 52.05 376 PHE A C 1
ATOM 2824 O O . PHE A 1 379 ? -79.564 67.453 58.192 1.00 51.28 376 PHE A O 1
ATOM 2832 N N . GLU A 1 380 ? -81.109 67.342 59.836 1.00 53.22 377 GLU A N 1
ATOM 2833 C CA . GLU A 1 380 ? -82.203 67.948 59.087 1.00 55.02 377 GLU A CA 1
ATOM 2834 C C . GLU A 1 380 ? -82.015 69.441 58.826 1.00 55.86 377 GLU A C 1
ATOM 2835 O O . GLU A 1 380 ? -82.651 69.988 57.927 1.00 56.25 377 GLU A O 1
ATOM 2841 N N . ARG A 1 381 ? -81.166 70.093 59.631 1.00 58.05 378 ARG A N 1
ATOM 2842 C CA . ARG A 1 381 ? -80.770 71.488 59.428 1.00 60.68 378 ARG A CA 1
ATOM 2843 C C . ARG A 1 381 ? -79.246 71.600 59.566 1.00 59.33 378 ARG A C 1
ATOM 2844 O O . ARG A 1 381 ? -78.659 71.039 60.487 1.00 58.59 378 ARG A O 1
ATOM 2852 N N . ILE A 1 382 ? -78.621 72.307 58.619 1.00 58.58 379 ILE A N 1
ATOM 2853 C CA . ILE A 1 382 ? -77.196 72.623 58.641 1.00 58.34 379 ILE A CA 1
ATOM 2854 C C . ILE A 1 382 ? -77.045 74.127 58.407 1.00 59.01 379 ILE A C 1
ATOM 2855 O O . ILE A 1 382 ? -77.077 74.582 57.260 1.00 59.51 379 ILE A O 1
ATOM 2860 N N . GLU A 1 383 ? -76.908 74.891 59.501 1.00 60.00 380 GLU A N 1
ATOM 2861 C CA . GLU A 1 383 ? -76.836 76.358 59.446 1.00 60.40 380 GLU A CA 1
ATOM 2862 C C . GLU A 1 383 ? -75.393 76.822 59.283 1.00 59.44 380 GLU A C 1
ATOM 2863 O O . GLU A 1 383 ? -74.521 76.445 60.063 1.00 58.89 380 GLU A O 1
ATOM 2869 N N . ILE A 1 384 ? -75.158 77.630 58.244 1.00 59.78 381 ILE A N 1
ATOM 2870 C CA . ILE A 1 384 ? -73.835 78.120 57.879 1.00 61.07 381 ILE A CA 1
ATOM 2871 C C . ILE A 1 384 ? -73.873 79.643 57.786 1.00 62.87 381 ILE A C 1
ATOM 2872 O O . ILE A 1 384 ? -74.705 80.201 57.072 1.00 63.57 381 ILE A O 1
ATOM 2877 N N . PRO A 1 385 ? -72.973 80.357 58.501 1.00 64.67 382 PRO A N 1
ATOM 2878 C CA . PRO A 1 385 ? -73.000 81.819 58.520 1.00 65.42 382 PRO A CA 1
ATOM 2879 C C . PRO A 1 385 ? -72.430 82.466 57.256 1.00 66.84 382 PRO A C 1
ATOM 2880 O O . PRO A 1 385 ? -71.777 81.799 56.451 1.00 65.91 382 PRO A O 1
ATOM 2884 N N . ARG A 1 386 ? -72.698 83.770 57.105 1.00 69.68 383 ARG A N 1
ATOM 2885 C CA . ARG A 1 386 ? -72.155 84.615 56.038 1.00 71.66 383 ARG A CA 1
ATOM 2886 C C . ARG A 1 386 ? -71.091 85.585 56.607 1.00 72.05 383 ARG A C 1
ATOM 2887 O O . ARG A 1 386 ? -70.695 86.547 55.945 1.00 72.05 383 ARG A O 1
ATOM 2895 N N . ASP A 1 387 ? -70.629 85.295 57.834 1.00 72.52 384 ASP A N 1
ATOM 2896 C CA . ASP A 1 387 ? -69.644 86.084 58.579 1.00 71.48 384 ASP A CA 1
ATOM 2897 C C . ASP A 1 387 ? -68.246 85.857 58.041 1.00 71.32 384 ASP A C 1
ATOM 2898 O O . ASP A 1 387 ? -68.062 85.196 57.022 1.00 71.51 384 ASP A O 1
ATOM 2903 N N . GLU A 1 388 ? -67.258 86.405 58.757 1.00 71.95 385 GLU A N 1
ATOM 2904 C CA . GLU A 1 388 ? -65.845 86.095 58.554 1.00 72.10 385 GLU A CA 1
ATOM 2905 C C . GLU A 1 388 ? -65.382 84.963 59.480 1.00 69.23 385 GLU A C 1
ATOM 2906 O O . GLU A 1 388 ? -64.184 84.687 59.577 1.00 68.55 385 GLU A O 1
ATOM 2912 N N . SER A 1 389 ? -66.342 84.324 60.165 1.00 66.03 386 SER A N 1
ATOM 2913 C CA . SER A 1 389 ? -66.111 83.087 60.905 1.00 64.05 386 SER A CA 1
ATOM 2914 C C . SER A 1 389 ? -65.810 81.958 59.928 1.00 63.67 386 SER A C 1
ATOM 2915 O O . SER A 1 389 ? -65.084 81.022 60.267 1.00 64.67 386 SER A O 1
ATOM 2918 N N . VAL A 1 390 ? -66.377 82.062 58.718 1.00 62.78 387 VAL A N 1
ATOM 2919 C CA . VAL A 1 390 ? -66.056 81.183 57.596 1.00 61.54 387 VAL A CA 1
ATOM 2920 C C . VAL A 1 390 ? -64.740 81.664 56.975 1.00 60.77 387 VAL A C 1
ATOM 2921 O O . VAL A 1 390 ? -64.685 82.749 56.390 1.00 59.90 387 VAL A O 1
ATOM 2925 N N . GLU A 1 391 ? -63.691 80.844 57.124 1.00 60.69 388 GLU A N 1
ATOM 2926 C CA . GLU A 1 391 ? -62.328 81.180 56.720 1.00 61.50 388 GLU A CA 1
ATOM 2927 C C . GLU A 1 391 ? -61.886 80.335 55.525 1.00 60.47 388 GLU A C 1
ATOM 2928 O O . GLU A 1 391 ? -61.672 79.130 55.656 1.00 59.98 388 GLU A O 1
ATOM 2934 N N . PHE A 1 392 ? -61.747 80.990 54.366 1.00 59.62 389 PHE A N 1
ATOM 2935 C CA . PHE A 1 392 ? -61.294 80.358 53.125 1.00 58.82 389 PHE A CA 1
ATOM 2936 C C . PHE A 1 392 ? -59.777 80.245 53.106 1.00 58.75 389 PHE A C 1
ATOM 2937 O O . PHE A 1 392 ? -59.088 81.094 53.658 1.00 59.54 389 PHE A O 1
ATOM 2945 N N . HIS A 1 393 ? -59.270 79.181 52.472 1.00 59.14 390 HIS A N 1
ATOM 2946 C CA . HIS A 1 393 ? -57.841 78.943 52.353 1.00 59.09 390 HIS A CA 1
ATOM 2947 C C . HIS A 1 393 ? -57.196 80.136 51.653 1.00 60.43 390 HIS A C 1
ATOM 2948 O O . HIS A 1 393 ? -57.746 80.669 50.689 1.00 60.27 390 HIS A O 1
ATOM 2955 N N . GLU A 1 394 ? -56.025 80.537 52.163 1.00 62.47 391 GLU A N 1
ATOM 2956 C CA . GLU A 1 394 ? -55.392 81.820 51.847 1.00 62.60 391 GLU A CA 1
ATOM 2957 C C . GLU A 1 394 ? -54.846 81.926 50.423 1.00 59.51 391 GLU A C 1
ATOM 2958 O O . GLU A 1 394 ? -54.723 83.028 49.891 1.00 58.89 391 GLU A O 1
ATOM 2964 N N . SER A 1 395 ? -54.514 80.779 49.820 1.00 56.96 392 SER A N 1
ATOM 2965 C CA . SER A 1 395 ? -53.956 80.738 48.469 1.00 55.77 392 SER A CA 1
ATOM 2966 C C . SER A 1 395 ? -54.980 81.160 47.432 1.00 55.06 392 SER A C 1
ATOM 2967 O O . SER A 1 395 ? -56.156 80.834 47.545 1.00 55.23 392 SER A O 1
ATOM 2970 N N . ILE A 1 396 ? -54.512 81.882 46.410 1.00 54.65 393 ILE A N 1
ATOM 2971 C CA . ILE A 1 396 ? -55.350 82.295 45.295 1.00 54.61 393 ILE A CA 1
ATOM 2972 C C . ILE A 1 396 ? -55.788 81.077 44.478 1.00 54.14 393 ILE A C 1
ATOM 2973 O O . ILE A 1 396 ? -56.871 81.080 43.889 1.00 54.41 393 ILE A O 1
ATOM 2978 N N . GLY A 1 397 ? -54.945 80.035 44.472 1.00 52.85 394 GLY A N 1
ATOM 2979 C CA . GLY A 1 397 ? -55.202 78.795 43.757 1.00 52.03 394 GLY A CA 1
ATOM 2980 C C . GLY A 1 397 ? -56.167 77.810 44.410 1.00 50.61 394 GLY A C 1
ATOM 2981 O O . GLY A 1 397 ? -56.388 76.724 43.877 1.00 49.93 394 GLY A O 1
ATOM 2982 N N . VAL A 1 398 ? -56.724 78.181 45.569 1.00 49.78 395 VAL A N 1
ATOM 2983 C CA . VAL A 1 398 ? -57.726 77.384 46.265 1.00 48.92 395 VAL A CA 1
ATOM 2984 C C . VAL A 1 398 ? -58.974 78.232 46.442 1.00 49.43 395 VAL A C 1
ATOM 2985 O O . VAL A 1 398 ? -58.884 79.453 46.601 1.00 50.17 395 VAL A O 1
ATOM 2989 N N . LEU A 1 399 ? -60.137 77.573 46.406 1.00 49.54 396 LEU A N 1
ATOM 2990 C CA . LEU A 1 399 ? -61.425 78.223 46.592 1.00 49.80 396 LEU A CA 1
ATOM 2991 C C . LEU A 1 399 ? -62.332 77.351 47.444 1.00 49.67 396 LEU A C 1
ATOM 2992 O O . LEU A 1 399 ? -63.045 76.489 46.936 1.00 49.23 396 LEU A O 1
ATOM 2997 N N . GLY A 1 400 ? -62.291 77.588 48.756 1.00 50.39 397 GLY A N 1
ATOM 2998 C CA . GLY A 1 400 ? -63.108 76.865 49.710 1.00 50.80 397 GLY A CA 1
ATOM 2999 C C . GLY A 1 400 ? -62.524 76.977 51.113 1.00 50.88 397 GLY A C 1
ATOM 3000 O O . GLY A 1 400 ? -61.384 77.405 51.274 1.00 51.30 397 GLY A O 1
ATOM 3001 N N . PRO A 1 401 ? -63.282 76.578 52.158 1.00 51.49 398 PRO A N 1
ATOM 3002 C CA . PRO A 1 401 ? -62.895 76.843 53.544 1.00 52.49 398 PRO A CA 1
ATOM 3003 C C . PRO A 1 401 ? -61.823 75.911 54.119 1.00 53.73 398 PRO A C 1
ATOM 3004 O O . PRO A 1 401 ? -61.696 74.765 53.690 1.00 54.07 398 PRO A O 1
ATOM 3008 N N . VAL A 1 402 ? -61.059 76.435 55.085 1.00 54.65 399 VAL A N 1
ATOM 3009 C CA . VAL A 1 402 ? -60.192 75.647 55.966 1.00 54.95 399 VAL A CA 1
ATOM 3010 C C . VAL A 1 402 ? -60.696 75.682 57.412 1.00 55.48 399 VAL A C 1
ATOM 3011 O O . VAL A 1 402 ? -60.250 74.901 58.248 1.00 54.38 399 VAL A O 1
ATOM 3015 N N . ARG A 1 403 ? -61.616 76.613 57.691 1.00 57.81 400 ARG A N 1
ATOM 3016 C CA . ARG A 1 403 ? -62.332 76.711 58.953 1.00 60.65 400 ARG A CA 1
ATOM 3017 C C . ARG A 1 403 ? -63.769 77.061 58.560 1.00 59.46 400 ARG A C 1
ATOM 3018 O O . ARG A 1 403 ? -64.020 78.146 58.033 1.00 58.39 400 ARG A O 1
ATOM 3026 N N . LEU A 1 404 ? -64.693 76.115 58.777 1.00 59.38 401 LEU A N 1
ATOM 3027 C CA . LEU A 1 404 ? -66.113 76.266 58.445 1.00 58.68 401 LEU A CA 1
ATOM 3028 C C . LEU A 1 404 ? -66.990 75.939 59.653 1.00 57.94 401 LEU A C 1
ATOM 3029 O O . LEU A 1 404 ? -67.409 74.796 59.831 1.00 57.57 401 LEU A O 1
ATOM 3034 N N . PRO A 1 405 ? -67.302 76.930 60.520 1.00 57.02 402 PRO A N 1
ATOM 3035 C CA . PRO A 1 405 ? -68.166 76.678 61.673 1.00 56.70 402 PRO A CA 1
ATOM 3036 C C . PRO A 1 405 ? -69.610 76.561 61.218 1.00 56.19 402 PRO A C 1
ATOM 3037 O O . PRO A 1 405 ? -70.070 77.410 60.455 1.00 56.95 402 PRO A O 1
ATOM 3041 N N . THR A 1 406 ? -70.294 75.502 61.663 1.00 55.67 403 THR A N 1
ATOM 3042 C CA . THR A 1 406 ? -71.691 75.247 61.326 1.00 55.82 403 THR A CA 1
ATOM 3043 C C . THR A 1 406 ? -72.441 74.845 62.582 1.00 54.78 403 THR A C 1
ATOM 3044 O O . THR A 1 406 ? -71.828 74.606 63.613 1.00 54.67 403 THR A O 1
ATOM 3048 N N . THR A 1 407 ? -73.772 74.776 62.482 1.00 54.44 404 THR A N 1
ATOM 3049 C CA . THR A 1 407 ? -74.626 74.290 63.561 1.00 53.97 404 THR A CA 1
ATOM 3050 C C . THR A 1 407 ? -75.527 73.193 63.019 1.00 53.98 404 THR A C 1
ATOM 3051 O O . THR A 1 407 ? -76.366 73.441 62.154 1.00 54.59 404 THR A O 1
ATOM 3055 N N . LEU A 1 408 ? -75.342 71.978 63.545 1.00 53.91 405 LEU A N 1
ATOM 3056 C CA . LEU A 1 408 ? -76.030 70.783 63.080 1.00 53.80 405 LEU A CA 1
ATOM 3057 C C . LEU A 1 408 ? -77.191 70.438 64.003 1.00 53.90 405 LEU A C 1
ATOM 3058 O O . LEU A 1 408 ? -76.988 70.141 65.181 1.00 55.26 405 LEU A O 1
ATOM 3063 N N . PHE A 1 409 ? -78.408 70.474 63.456 1.00 53.69 406 PHE A N 1
ATOM 3064 C CA . PHE A 1 409 ? -79.600 70.038 64.160 1.00 54.24 406 PHE A CA 1
ATOM 3065 C C . PHE A 1 409 ? -79.949 68.629 63.685 1.00 54.03 406 PHE A C 1
ATOM 3066 O O . PHE A 1 409 ? -80.289 68.436 62.522 1.00 54.55 406 PHE A O 1
ATOM 3074 N N . ALA A 1 410 ? -79.848 67.650 64.590 1.00 54.42 407 ALA A N 1
ATOM 3075 C CA . ALA A 1 410 ? -80.108 66.245 64.277 1.00 55.31 407 ALA A CA 1
ATOM 3076 C C . ALA A 1 410 ? -81.581 66.024 63.940 1.00 55.74 407 ALA A C 1
ATOM 3077 O O . ALA A 1 410 ? -82.455 66.637 64.552 1.00 55.80 407 ALA A O 1
ATOM 3079 N N . ARG A 1 411 ? -81.852 65.150 62.962 1.00 57.16 408 ARG A N 1
ATOM 3080 C CA . ARG A 1 411 ? -83.220 64.932 62.490 1.00 58.52 408 ARG A CA 1
ATOM 3081 C C . ARG A 1 411 ? -84.031 64.226 63.562 1.00 60.60 408 ARG A C 1
ATOM 3082 O O . ARG A 1 411 ? -83.574 63.233 64.132 1.00 60.06 408 ARG A O 1
ATOM 3090 N N . ARG A 1 412 ? -85.237 64.747 63.824 1.00 63.27 409 ARG A N 1
ATOM 3091 C CA . ARG A 1 412 ? -86.123 64.222 64.859 1.00 65.43 409 ARG A CA 1
ATOM 3092 C C . ARG A 1 412 ? -86.742 62.900 64.425 1.00 65.02 409 ARG A C 1
ATOM 3093 O O . ARG A 1 412 ? -86.533 62.430 63.307 1.00 64.11 409 ARG A O 1
ATOM 3102 N N . LEU B 1 4 ? -93.761 92.401 18.282 1.00 100.85 1 LEU B N 1
ATOM 3103 C CA . LEU B 1 4 ? -93.216 93.678 17.716 1.00 101.53 1 LEU B CA 1
ATOM 3104 C C . LEU B 1 4 ? -93.371 93.717 16.177 1.00 100.48 1 LEU B C 1
ATOM 3105 O O . LEU B 1 4 ? -94.434 94.084 15.675 1.00 98.78 1 LEU B O 1
ATOM 3110 N N . ASN B 1 5 ? -92.324 93.304 15.449 1.00 100.02 2 ASN B N 1
ATOM 3111 C CA . ASN B 1 5 ? -92.263 93.387 13.985 1.00 99.13 2 ASN B CA 1
ATOM 3112 C C . ASN B 1 5 ? -93.518 92.865 13.266 1.00 99.34 2 ASN B C 1
ATOM 3113 O O . ASN B 1 5 ? -94.182 91.951 13.764 1.00 100.77 2 ASN B O 1
ATOM 3118 N N . ASP B 1 6 ? -93.838 93.481 12.121 1.00 97.45 3 ASP B N 1
ATOM 3119 C CA . ASP B 1 6 ? -94.826 92.972 11.170 1.00 95.76 3 ASP B CA 1
ATOM 3120 C C . ASP B 1 6 ? -94.164 91.805 10.434 1.00 92.00 3 ASP B C 1
ATOM 3121 O O . ASP B 1 6 ? -93.280 92.021 9.603 1.00 89.86 3 ASP B O 1
ATOM 3126 N N . LEU B 1 7 ? -94.601 90.576 10.745 1.00 87.16 4 LEU B N 1
ATOM 3127 C CA . LEU B 1 7 ? -93.922 89.353 10.326 1.00 83.74 4 LEU B CA 1
ATOM 3128 C C . LEU B 1 7 ? -94.174 88.950 8.871 1.00 82.53 4 LEU B C 1
ATOM 3129 O O . LEU B 1 7 ? -93.291 88.384 8.229 1.00 81.26 4 LEU B O 1
ATOM 3134 N N . SER B 1 8 ? -95.377 89.237 8.356 1.00 82.04 5 SER B N 1
ATOM 3135 C CA . SER B 1 8 ? -95.712 88.961 6.954 1.00 81.09 5 SER B CA 1
ATOM 3136 C C . SER B 1 8 ? -94.776 89.722 6.002 1.00 80.29 5 SER B C 1
ATOM 3137 O O . SER B 1 8 ? -94.519 89.269 4.890 1.00 80.15 5 SER B O 1
ATOM 3140 N N . ALA B 1 9 ? -94.266 90.870 6.468 1.00 79.06 6 ALA B N 1
ATOM 3141 C CA . ALA B 1 9 ? -93.241 91.649 5.769 1.00 78.27 6 ALA B CA 1
ATOM 3142 C C . ALA B 1 9 ? -91.926 90.872 5.579 1.00 77.15 6 ALA B C 1
ATOM 3143 O O . ALA B 1 9 ? -91.278 91.002 4.534 1.00 77.72 6 ALA B O 1
ATOM 3145 N N . LEU B 1 10 ? -91.547 90.081 6.596 1.00 74.59 7 LEU B N 1
ATOM 3146 C CA . LEU B 1 10 ? -90.324 89.269 6.588 1.00 71.93 7 LEU B CA 1
ATOM 3147 C C . LEU B 1 10 ? -90.275 88.288 5.431 1.00 69.79 7 LEU B C 1
ATOM 3148 O O . LEU B 1 10 ? -89.240 88.161 4.776 1.00 69.00 7 LEU B O 1
ATOM 3153 N N . THR B 1 11 ? -91.402 87.606 5.187 1.00 67.53 8 THR B N 1
ATOM 3154 C CA . THR B 1 11 ? -91.492 86.516 4.206 1.00 66.55 8 THR B CA 1
ATOM 3155 C C . THR B 1 11 ? -91.240 86.956 2.764 1.00 66.36 8 THR B C 1
ATOM 3156 O O . THR B 1 11 ? -91.063 86.115 1.883 1.00 65.68 8 THR B O 1
ATOM 3160 N N . ARG B 1 12 ? -91.244 88.275 2.534 1.00 66.87 9 ARG B N 1
ATOM 3161 C CA . ARG B 1 12 ? -90.986 88.859 1.227 1.00 67.34 9 ARG B CA 1
ATOM 3162 C C . ARG B 1 12 ? -89.540 89.316 1.018 1.00 66.17 9 ARG B C 1
ATOM 3163 O O . ARG B 1 12 ? -89.137 89.563 -0.116 1.00 67.09 9 ARG B O 1
ATOM 3171 N N . LEU B 1 13 ? -88.764 89.423 2.106 1.00 64.27 10 LEU B N 1
ATOM 3172 C CA . LEU B 1 13 ? -87.344 89.791 2.030 1.00 62.13 10 LEU B CA 1
ATOM 3173 C C . LEU B 1 13 ? -86.528 88.707 1.329 1.00 60.76 10 LEU B C 1
ATOM 3174 O O . LEU B 1 13 ? -86.950 87.555 1.280 1.00 60.19 10 LEU B O 1
ATOM 3179 N N . PRO B 1 14 ? -85.334 89.025 0.774 1.00 60.41 11 PRO B N 1
ATOM 3180 C CA . PRO B 1 14 ? -84.448 87.982 0.258 1.00 60.68 11 PRO B CA 1
ATOM 3181 C C . PRO B 1 14 ? -84.117 86.999 1.391 1.00 61.65 11 PRO B C 1
ATOM 3182 O O . PRO B 1 14 ? -84.001 87.416 2.550 1.00 62.96 11 PRO B O 1
ATOM 3186 N N . PHE B 1 15 ? -83.984 85.711 1.053 1.00 61.60 12 PHE B N 1
ATOM 3187 C CA . PHE B 1 15 ? -83.879 84.643 2.046 1.00 61.32 12 PHE B CA 1
ATOM 3188 C C . PHE B 1 15 ? -82.808 84.915 3.112 1.00 62.13 12 PHE B C 1
ATOM 3189 O O . PHE B 1 15 ? -83.053 84.710 4.300 1.00 62.73 12 PHE B O 1
ATOM 3197 N N . ASP B 1 16 ? -81.635 85.394 2.681 1.00 62.85 13 ASP B N 1
ATOM 3198 C CA . ASP B 1 16 ? -80.513 85.645 3.593 1.00 64.11 13 ASP B CA 1
ATOM 3199 C C . ASP B 1 16 ? -80.867 86.645 4.705 1.00 64.47 13 ASP B C 1
ATOM 3200 O O . ASP B 1 16 ? -80.533 86.425 5.875 1.00 63.82 13 ASP B O 1
ATOM 3205 N N . ARG B 1 17 ? -81.562 87.724 4.329 1.00 65.68 14 ARG B N 1
ATOM 3206 C CA . ARG B 1 17 ? -81.984 88.766 5.265 1.00 66.39 14 ARG B CA 1
ATOM 3207 C C . ARG B 1 17 ? -83.288 88.422 5.994 1.00 62.44 14 ARG B C 1
ATOM 3208 O O . ARG B 1 17 ? -83.568 88.973 7.062 1.00 59.82 14 ARG B O 1
ATOM 3216 N N . ARG B 1 18 ? -84.080 87.517 5.406 1.00 59.55 15 ARG B N 1
ATOM 3217 C CA . ARG B 1 18 ? -85.254 86.954 6.072 1.00 57.97 15 ARG B CA 1
ATOM 3218 C C . ARG B 1 18 ? -84.829 86.177 7.311 1.00 57.65 15 ARG B C 1
ATOM 3219 O O . ARG B 1 18 ? -85.394 86.365 8.390 1.00 57.43 15 ARG B O 1
ATOM 3227 N N . ILE B 1 19 ? -83.838 85.294 7.127 1.00 56.94 16 ILE B N 1
ATOM 3228 C CA . ILE B 1 19 ? -83.257 84.491 8.199 1.00 56.20 16 ILE B CA 1
ATOM 3229 C C . ILE B 1 19 ? -82.746 85.426 9.292 1.00 56.70 16 ILE B C 1
ATOM 3230 O O . ILE B 1 19 ? -83.096 85.261 10.462 1.00 55.27 16 ILE B O 1
ATOM 3235 N N . GLU B 1 20 ? -81.935 86.411 8.884 1.00 58.08 17 GLU B N 1
ATOM 3236 C CA . GLU B 1 20 ? -81.377 87.427 9.779 1.00 59.72 17 GLU B CA 1
ATOM 3237 C C . GLU B 1 20 ? -82.412 88.095 10.675 1.00 58.90 17 GLU B C 1
ATOM 3238 O O . GLU B 1 20 ? -82.344 87.994 11.901 1.00 58.33 17 GLU B O 1
ATOM 3244 N N . GLU B 1 21 ? -83.362 88.794 10.048 1.00 58.25 18 GLU B N 1
ATOM 3245 C CA . GLU B 1 21 ? -84.330 89.607 10.771 1.00 57.91 18 GLU B CA 1
ATOM 3246 C C . GLU B 1 21 ? -85.381 88.767 11.493 1.00 55.20 18 GLU B C 1
ATOM 3247 O O . GLU B 1 21 ? -85.979 89.223 12.469 1.00 54.39 18 GLU B O 1
ATOM 3253 N N . PHE B 1 22 ? -85.582 87.532 11.020 1.00 52.81 19 PHE B N 1
ATOM 3254 C CA . PHE B 1 22 ? -86.431 86.565 11.704 1.00 50.88 19 PHE B CA 1
ATOM 3255 C C . PHE B 1 22 ? -85.845 86.221 13.081 1.00 49.98 19 PHE B C 1
ATOM 3256 O O . PHE B 1 22 ? -86.542 86.294 14.091 1.00 49.14 19 PHE B O 1
ATOM 3264 N N . PHE B 1 23 ? -84.555 85.866 13.104 1.00 49.92 20 PHE B N 1
ATOM 3265 C CA . PHE B 1 23 ? -83.852 85.504 14.338 1.00 49.89 20 PHE B CA 1
ATOM 3266 C C . PHE B 1 23 ? -83.538 86.704 15.224 1.00 51.68 20 PHE B C 1
ATOM 3267 O O . PHE B 1 23 ? -83.488 86.566 16.447 1.00 53.16 20 PHE B O 1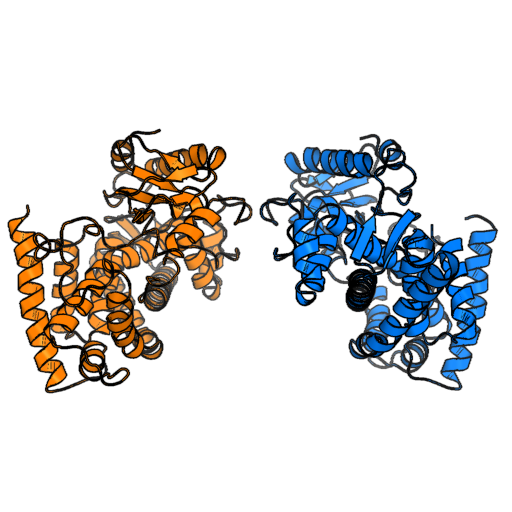
ATOM 3275 N N . MET B 1 24 ? -83.332 87.877 14.609 1.00 53.02 21 MET B N 1
ATOM 3276 C CA . MET B 1 24 ? -83.244 89.133 15.353 1.00 53.80 21 MET B CA 1
ATOM 3277 C C . MET B 1 24 ? -84.555 89.389 16.086 1.00 52.74 21 MET B C 1
ATOM 3278 O O . MET B 1 24 ? -84.537 89.718 17.272 1.00 54.29 21 MET B O 1
ATOM 3283 N N . TYR B 1 25 ? -85.683 89.233 15.378 1.00 50.82 22 TYR B N 1
ATOM 3284 C CA . TYR B 1 25 ? -87.009 89.422 15.967 1.00 50.24 22 TYR B CA 1
ATOM 3285 C C . TYR B 1 25 ? -87.181 88.544 17.209 1.00 50.22 22 TYR B C 1
ATOM 3286 O O . TYR B 1 25 ? -87.531 89.042 18.287 1.00 49.30 22 TYR B O 1
ATOM 3295 N N . LEU B 1 26 ? -86.924 87.239 17.039 1.00 50.57 23 LEU B N 1
ATOM 3296 C CA . LEU B 1 26 ? -87.066 86.240 18.103 1.00 50.52 23 LEU B CA 1
ATOM 3297 C C . LEU B 1 26 ? -86.092 86.495 19.252 1.00 50.58 23 LEU B C 1
ATOM 3298 O O . LEU B 1 26 ? -86.474 86.407 20.418 1.00 50.93 23 LEU B O 1
ATOM 3303 N N . GLY B 1 27 ? -84.841 86.822 18.907 1.00 50.63 24 GLY B N 1
ATOM 3304 C CA . GLY B 1 27 ? -83.801 87.156 19.868 1.00 50.94 24 GLY B CA 1
ATOM 3305 C C . GLY B 1 27 ? -84.177 88.273 20.827 1.00 50.74 24 GLY B C 1
ATOM 3306 O O . GLY B 1 27 ? -84.045 88.126 22.046 1.00 49.99 24 GLY B O 1
ATOM 3307 N N . GLY B 1 28 ? -84.651 89.389 20.260 1.00 50.92 25 GLY B N 1
ATOM 3308 C CA . GLY B 1 28 ? -85.044 90.568 21.011 1.00 51.14 25 GLY B CA 1
ATOM 3309 C C . GLY B 1 28 ? -86.101 90.270 22.051 1.00 51.28 25 GLY B C 1
ATOM 3310 O O . GLY B 1 28 ? -85.962 90.645 23.212 1.00 51.89 25 GLY B O 1
ATOM 3311 N N . ARG B 1 29 ? -87.161 89.576 21.627 1.00 51.54 26 ARG B N 1
ATOM 3312 C CA . ARG B 1 29 ? -88.264 89.223 22.508 1.00 52.06 26 ARG B CA 1
ATOM 3313 C C . ARG B 1 29 ? -87.865 88.157 23.529 1.00 51.43 26 ARG B C 1
ATOM 3314 O O . ARG B 1 29 ? -88.196 88.271 24.702 1.00 50.67 26 ARG B O 1
ATOM 3322 N N . ARG B 1 30 ? -87.141 87.129 23.073 1.00 51.74 27 ARG B N 1
ATOM 3323 C CA . ARG B 1 30 ? -86.661 86.057 23.950 1.00 51.83 27 ARG B CA 1
ATOM 3324 C C . ARG B 1 30 ? -85.769 86.612 25.057 1.00 52.51 27 ARG B C 1
ATOM 3325 O O . ARG B 1 30 ? -85.841 86.163 26.206 1.00 51.85 27 ARG B O 1
ATOM 3333 N N . GLY B 1 31 ? -84.919 87.577 24.688 1.00 52.65 28 GLY B N 1
ATOM 3334 C CA . GLY B 1 31 ? -84.039 88.260 25.615 1.00 53.41 28 GLY B CA 1
ATOM 3335 C C . GLY B 1 31 ? -84.763 88.818 26.825 1.00 54.13 28 GLY B C 1
ATOM 3336 O O . GLY B 1 31 ? -84.265 88.705 27.938 1.00 55.17 28 GLY B O 1
ATOM 3337 N N . THR B 1 32 ? -85.947 89.400 26.599 1.00 54.88 29 THR B N 1
ATOM 3338 C CA . THR B 1 32 ? -86.714 90.083 27.639 1.00 55.56 29 THR B CA 1
ATOM 3339 C C . THR B 1 32 ? -87.724 89.174 28.347 1.00 55.99 29 THR B C 1
ATOM 3340 O O . THR B 1 32 ? -87.900 89.272 29.558 1.00 56.57 29 THR B O 1
ATOM 3344 N N . GLU B 1 33 ? -88.385 88.300 27.579 1.00 56.64 30 GLU B N 1
ATOM 3345 C CA . GLU B 1 33 ? -89.540 87.533 28.051 1.00 57.13 30 GLU B CA 1
ATOM 3346 C C . GLU B 1 33 ? -89.562 86.103 27.508 1.00 56.70 30 GLU B C 1
ATOM 3347 O O . GLU B 1 33 ? -89.199 85.856 26.358 1.00 56.50 30 GLU B O 1
ATOM 3353 N N . ALA B 1 34 ? -90.004 85.168 28.354 1.00 56.35 31 ALA B N 1
ATOM 3354 C CA . ALA B 1 34 ? -90.198 83.776 27.977 1.00 56.95 31 ALA B CA 1
ATOM 3355 C C . ALA B 1 34 ? -91.453 83.632 27.118 1.00 57.40 31 ALA B C 1
ATOM 3356 O O . ALA B 1 34 ? -91.465 82.891 26.141 1.00 56.17 31 ALA B O 1
ATOM 3358 N N . VAL B 1 35 ? -92.504 84.355 27.517 1.00 59.60 32 VAL B N 1
ATOM 3359 C CA . VAL B 1 35 ? -93.810 84.356 26.872 1.00 60.51 32 VAL B CA 1
ATOM 3360 C C . VAL B 1 35 ? -94.230 85.801 26.650 1.00 61.56 32 VAL B C 1
ATOM 3361 O O . VAL B 1 35 ? -93.834 86.689 27.406 1.00 63.19 32 VAL B O 1
ATOM 3365 N N . GLY B 1 36 ? -95.037 86.031 25.611 1.00 62.21 33 GLY B N 1
ATOM 3366 C CA . GLY B 1 36 ? -95.565 87.349 25.320 1.00 63.42 33 GLY B CA 1
ATOM 3367 C C . GLY B 1 36 ? -96.762 87.330 24.401 1.00 63.34 33 GLY B C 1
ATOM 3368 O O . GLY B 1 36 ? -97.070 86.308 23.799 1.00 63.40 33 GLY B O 1
ATOM 3369 N N . GLU B 1 37 ? -97.435 88.479 24.307 1.00 64.01 34 GLU B N 1
ATOM 3370 C CA . GLU B 1 37 ? -98.549 88.674 23.399 1.00 65.68 34 GLU B CA 1
ATOM 3371 C C . GLU B 1 37 ? -97.996 89.181 22.080 1.00 66.75 34 GLU B C 1
ATOM 3372 O O . GLU B 1 37 ? -96.922 89.771 22.048 1.00 66.64 34 GLU B O 1
ATOM 3378 N N . SER B 1 38 ? -98.730 88.934 20.992 1.00 68.17 35 SER B N 1
ATOM 3379 C CA . SER B 1 38 ? -98.364 89.425 19.670 1.00 70.07 35 SER B CA 1
ATOM 3380 C C . SER B 1 38 ? -99.329 90.520 19.236 1.00 72.87 35 SER B C 1
ATOM 3381 O O . SER B 1 38 ? -100.317 90.784 19.923 1.00 72.56 35 SER B O 1
ATOM 3384 N N . ARG B 1 39 ? -99.024 91.163 18.100 1.00 77.44 36 ARG B N 1
ATOM 3385 C CA . ARG B 1 39 ? -99.868 92.208 17.513 1.00 80.44 36 ARG B CA 1
ATOM 3386 C C . ARG B 1 39 ? -101.307 91.716 17.366 1.00 80.04 36 ARG B C 1
ATOM 3387 O O . ARG B 1 39 ? -102.231 92.334 17.890 1.00 79.13 36 ARG B O 1
ATOM 3395 N N . GLU B 1 40 ? -101.471 90.583 16.673 1.00 80.30 37 GLU B N 1
ATOM 3396 C CA . GLU B 1 40 ? -102.768 89.928 16.481 1.00 80.82 37 GLU B CA 1
ATOM 3397 C C . GLU B 1 40 ? -103.481 89.782 17.825 1.00 80.73 37 GLU B C 1
ATOM 3398 O O . GLU B 1 40 ? -102.840 89.579 18.852 1.00 79.95 37 GLU B O 1
ATOM 3404 N N . PRO B 1 41 ? -104.831 89.860 17.861 1.00 82.44 38 PRO B N 1
ATOM 3405 C CA . PRO B 1 41 ? -105.540 90.224 19.091 1.00 82.25 38 PRO B CA 1
ATOM 3406 C C . PRO B 1 41 ? -105.427 89.222 20.245 1.00 81.30 38 PRO B C 1
ATOM 3407 O O . PRO B 1 41 ? -104.979 89.609 21.329 1.00 83.45 38 PRO B O 1
ATOM 3411 N N . GLY B 1 42 ? -105.826 87.965 20.001 1.00 78.05 39 GLY B N 1
ATOM 3412 C CA . GLY B 1 42 ? -105.889 86.927 21.024 1.00 74.94 39 GLY B CA 1
ATOM 3413 C C . GLY B 1 42 ? -104.900 85.794 20.800 1.00 72.10 39 GLY B C 1
ATOM 3414 O O . GLY B 1 42 ? -105.260 84.621 20.851 1.00 72.65 39 GLY B O 1
ATOM 3415 N N . VAL B 1 43 ? -103.637 86.161 20.563 1.00 68.48 40 VAL B N 1
ATOM 3416 C CA . VAL B 1 43 ? -102.573 85.227 20.216 1.00 65.33 40 VAL B CA 1
ATOM 3417 C C . VAL B 1 43 ? -101.330 85.514 21.051 1.00 63.66 40 VAL B C 1
ATOM 3418 O O . VAL B 1 43 ? -100.894 86.659 21.137 1.00 63.26 40 VAL B O 1
ATOM 3422 N N . TRP B 1 44 ? -100.765 84.464 21.656 1.00 62.60 41 TRP B N 1
ATOM 3423 C CA . TRP B 1 44 ? -99.529 84.552 22.420 1.00 61.45 41 TRP B CA 1
ATOM 3424 C C . TRP B 1 44 ? -98.415 83.795 21.712 1.00 59.54 41 TRP B C 1
ATOM 3425 O O . TRP B 1 44 ? -98.665 82.831 20.990 1.00 59.72 41 TRP B O 1
ATOM 3436 N N . GLU B 1 45 ? -97.178 84.253 21.932 1.00 57.20 42 GLU B N 1
ATOM 3437 C CA . GLU B 1 45 ? -95.981 83.639 21.385 1.00 55.13 42 GLU B CA 1
ATOM 3438 C C . GLU B 1 45 ? -95.122 83.115 22.536 1.00 53.56 42 GLU B C 1
ATOM 3439 O O . GLU B 1 45 ? -95.091 83.708 23.617 1.00 52.98 42 GLU B O 1
ATOM 3445 N N . VAL B 1 46 ? -94.446 81.984 22.297 1.00 51.86 43 VAL B N 1
ATOM 3446 C CA . VAL B 1 46 ? -93.493 81.405 23.237 1.00 50.45 43 VAL B CA 1
ATOM 3447 C C . VAL B 1 46 ? -92.102 81.432 22.614 1.00 49.44 43 VAL B C 1
ATOM 3448 O O . VAL B 1 46 ? -91.925 81.014 21.469 1.00 48.82 43 VAL B O 1
ATOM 3452 N N . PHE B 1 47 ? -91.123 81.924 23.383 1.00 48.68 44 PHE B N 1
ATOM 3453 C CA . PHE B 1 47 ? -89.769 82.191 22.893 1.00 48.83 44 PHE B CA 1
ATOM 3454 C C . PHE B 1 47 ? -88.661 81.357 23.541 1.00 47.42 44 PHE B C 1
ATOM 3455 O O . PHE B 1 47 ? -87.586 81.187 22.949 1.00 46.49 44 PHE B O 1
ATOM 3463 N N . ARG B 1 48 ? -88.919 80.851 24.752 1.00 45.60 45 ARG B N 1
ATOM 3464 C CA . ARG B 1 48 ? -87.928 80.097 25.508 1.00 45.35 45 ARG B CA 1
ATOM 3465 C C . ARG B 1 48 ? -88.222 78.608 25.573 1.00 44.28 45 ARG B C 1
ATOM 3466 O O . ARG B 1 48 ? -89.382 78.185 25.482 1.00 44.47 45 ARG B O 1
ATOM 3474 N N . TYR B 1 49 ? -87.144 77.830 25.744 1.00 42.28 46 TYR B N 1
ATOM 3475 C CA . TYR B 1 49 ? -87.162 76.374 25.660 1.00 40.91 46 TYR B CA 1
ATOM 3476 C C . TYR B 1 49 ? -88.107 75.708 26.674 1.00 40.66 46 TYR B C 1
ATOM 3477 O O . TYR B 1 49 ? -89.038 74.986 26.292 1.00 40.01 46 TYR B O 1
ATOM 3486 N N . ASP B 1 50 ? -87.864 75.958 27.965 1.00 40.12 47 ASP B N 1
ATOM 3487 C CA . ASP B 1 50 ? -88.624 75.310 29.034 1.00 39.93 47 ASP B CA 1
ATOM 3488 C C . ASP B 1 50 ? -90.130 75.492 28.852 1.00 39.06 47 ASP B C 1
ATOM 3489 O O . ASP B 1 50 ? -90.903 74.561 29.077 1.00 39.30 47 ASP B O 1
ATOM 3494 N N . GLU B 1 51 ? -90.531 76.696 28.435 1.00 38.18 48 GLU B N 1
ATOM 3495 C CA . GLU B 1 51 ? -91.939 77.039 28.263 1.00 37.52 48 GLU B CA 1
ATOM 3496 C C . GLU B 1 51 ? -92.520 76.387 27.008 1.00 36.72 48 GLU B C 1
ATOM 3497 O O . GLU B 1 51 ? -93.675 75.953 27.009 1.00 36.10 48 GLU B O 1
ATOM 3503 N N . ALA B 1 52 ? -91.709 76.315 25.946 1.00 36.23 49 ALA B N 1
ATOM 3504 C CA . ALA B 1 52 ? -92.062 75.564 24.747 1.00 36.44 49 ALA B CA 1
ATOM 3505 C C . ALA B 1 52 ? -92.326 74.111 25.129 1.00 36.60 49 ALA B C 1
ATOM 3506 O O . ALA B 1 52 ? -93.381 73.564 24.812 1.00 36.83 49 ALA B O 1
ATOM 3508 N N . VAL B 1 53 ? -91.368 73.507 25.841 1.00 36.54 50 VAL B N 1
ATOM 3509 C CA . VAL B 1 53 ? -91.493 72.138 26.344 1.00 36.35 50 VAL B CA 1
ATOM 3510 C C . VAL B 1 53 ? -92.767 71.959 27.168 1.00 36.18 50 VAL B C 1
ATOM 3511 O O . VAL B 1 53 ? -93.521 71.005 26.956 1.00 36.27 50 VAL B O 1
ATOM 3515 N N . GLN B 1 54 ? -92.996 72.884 28.104 1.00 36.19 51 GLN B N 1
ATOM 3516 C CA . GLN B 1 54 ? -94.151 72.831 28.989 1.00 36.56 51 GLN B CA 1
ATOM 3517 C C . GLN B 1 54 ? -95.439 72.806 28.189 1.00 37.46 51 GLN B C 1
ATOM 3518 O O . GLN B 1 54 ? -96.352 72.033 28.501 1.00 37.66 51 GLN B O 1
ATOM 3524 N N . VAL B 1 55 ? -95.500 73.669 27.166 1.00 38.13 52 VA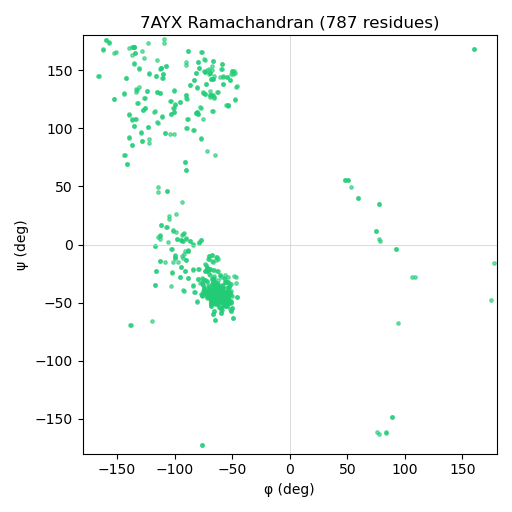L B N 1
ATOM 3525 C CA . VAL B 1 55 ? -96.670 73.818 26.310 1.00 38.52 52 VAL B CA 1
ATOM 3526 C C . VAL B 1 55 ? -96.988 72.519 25.550 1.00 39.04 52 VAL B C 1
ATOM 3527 O O . VAL B 1 55 ? -98.132 72.051 25.567 1.00 39.57 52 VAL B O 1
ATOM 3531 N N . LEU B 1 56 ? -95.970 71.944 24.898 1.00 38.46 53 LEU B N 1
ATOM 3532 C CA . LEU B 1 56 ? -96.128 70.714 24.123 1.00 38.02 53 LEU B CA 1
ATOM 3533 C C . LEU B 1 56 ? -96.468 69.520 25.018 1.00 38.57 53 LEU B C 1
ATOM 3534 O O . LEU B 1 56 ? -97.243 68.646 24.638 1.00 39.06 53 LEU B O 1
ATOM 3539 N N . GLY B 1 57 ? -95.884 69.495 26.217 1.00 39.21 54 GLY B N 1
ATOM 3540 C CA . GLY B 1 57 ? -96.108 68.424 27.166 1.00 39.86 54 GLY B CA 1
ATOM 3541 C C . GLY B 1 57 ? -97.520 68.406 27.715 1.00 40.11 54 GLY B C 1
ATOM 3542 O O . GLY B 1 57 ? -98.114 67.339 27.858 1.00 40.42 54 GLY B O 1
ATOM 3543 N N . ASP B 1 58 ? -98.047 69.599 28.018 1.00 40.72 55 ASP B N 1
ATOM 3544 C CA . ASP B 1 58 ? -99.342 69.767 28.679 1.00 41.27 55 ASP B CA 1
ATOM 3545 C C . ASP B 1 58 ? -100.452 69.893 27.641 1.00 41.47 55 ASP B C 1
ATOM 3546 O O . ASP B 1 58 ? -101.025 70.963 27.452 1.00 41.12 55 ASP B O 1
ATOM 3551 N N . HIS B 1 59 ? -100.746 68.773 26.973 1.00 42.16 56 HIS B N 1
ATOM 3552 C CA . HIS B 1 59 ? -101.774 68.717 25.935 1.00 42.34 56 HIS B CA 1
ATOM 3553 C C . HIS B 1 59 ? -103.193 68.953 26.471 1.00 43.44 56 HIS B C 1
ATOM 3554 O O . HIS B 1 59 ? -104.075 69.343 25.719 1.00 43.35 56 HIS B O 1
ATOM 3561 N N . ARG B 1 60 ? -103.394 68.720 27.772 1.00 45.33 57 ARG B N 1
ATOM 3562 C CA . ARG B 1 60 ? -104.649 69.027 28.447 1.00 46.88 57 ARG B CA 1
ATOM 3563 C C . ARG B 1 60 ? -104.965 70.514 28.353 1.00 47.09 57 ARG B C 1
ATOM 3564 O O . ARG B 1 60 ? -106.041 70.893 27.897 1.00 47.71 57 ARG B O 1
ATOM 3572 N N . THR B 1 61 ? -104.012 71.346 28.788 1.00 46.77 58 THR B N 1
ATOM 3573 C CA . THR B 1 61 ? -104.165 72.799 28.819 1.00 46.12 58 THR B CA 1
ATOM 3574 C C . THR B 1 61 ? -104.027 73.423 27.439 1.00 46.34 58 THR B C 1
ATOM 3575 O O . THR B 1 61 ? -104.792 74.318 27.091 1.00 47.36 58 THR B O 1
ATOM 3579 N N . PHE B 1 62 ? -103.034 72.955 26.672 1.00 46.78 59 PHE B N 1
ATOM 3580 C CA . PHE B 1 62 ? -102.729 73.461 25.330 1.00 47.06 59 PHE B CA 1
ATOM 3581 C C . PHE B 1 62 ? -103.123 72.421 24.272 1.00 46.96 59 PHE B C 1
ATOM 3582 O O . PHE B 1 62 ? -102.354 71.498 23.986 1.00 47.49 59 PHE B O 1
ATOM 3590 N N . SER B 1 63 ? -104.329 72.578 23.709 1.00 46.21 60 SER B N 1
ATOM 3591 C CA . SER B 1 63 ? -104.914 71.605 22.783 1.00 45.95 60 SER B CA 1
ATOM 3592 C C . SER B 1 63 ? -104.363 71.736 21.373 1.00 45.53 60 SER B C 1
ATOM 3593 O O . SER B 1 63 ? -103.866 72.790 20.992 1.00 44.17 60 SER B O 1
ATOM 3596 N N . SER B 1 64 ? -104.456 70.634 20.618 1.00 46.54 61 SER B N 1
ATOM 3597 C CA . SER B 1 64 ? -104.087 70.570 19.204 1.00 47.87 61 SER B CA 1
ATOM 3598 C C . SER B 1 64 ? -105.332 70.681 18.311 1.00 48.85 61 SER B C 1
ATOM 3599 O O . SER B 1 64 ? -105.226 70.870 17.095 1.00 47.39 61 SER B O 1
ATOM 3602 N N . ASP B 1 65 ? -106.507 70.566 18.943 1.00 50.82 62 ASP B N 1
ATOM 3603 C CA . ASP B 1 65 ? -107.805 70.676 18.294 1.00 52.77 62 ASP B CA 1
ATOM 3604 C C . ASP B 1 65 ? -108.272 72.136 18.310 1.00 54.48 62 ASP B C 1
ATOM 3605 O O . ASP B 1 65 ? -108.792 72.621 19.318 1.00 54.62 62 ASP B O 1
ATOM 3610 N N . MET B 1 66 ? -108.093 72.822 17.174 1.00 56.30 63 MET B N 1
ATOM 3611 C CA . MET B 1 66 ? -108.396 74.250 17.041 1.00 57.44 63 MET B CA 1
ATOM 3612 C C . MET B 1 66 ? -109.887 74.585 17.143 1.00 58.31 63 MET B C 1
ATOM 3613 O O . MET B 1 66 ? -110.252 75.746 17.326 1.00 58.13 63 MET B O 1
ATOM 3618 N N . ASN B 1 67 ? -110.737 73.559 17.026 1.00 59.27 64 ASN B N 1
ATOM 3619 C CA . ASN B 1 67 ? -112.174 73.680 17.222 1.00 59.94 64 ASN B CA 1
ATOM 3620 C C . ASN B 1 67 ? -112.595 73.039 18.544 1.00 60.21 64 ASN B C 1
ATOM 3621 O O . ASN B 1 67 ? -113.567 72.290 18.598 1.00 60.67 64 ASN B O 1
ATOM 3626 N N . HIS B 1 68 ? -111.850 73.344 19.614 1.00 60.53 65 HIS B N 1
ATOM 3627 C CA . HIS B 1 68 ? -112.134 72.820 20.950 1.00 61.08 65 HIS B CA 1
ATOM 3628 C C . HIS B 1 68 ? -113.420 73.419 21.518 1.00 62.45 65 HIS B C 1
ATOM 3629 O O . HIS B 1 68 ? -114.196 72.720 22.165 1.00 61.46 65 HIS B O 1
ATOM 3636 N N . PHE B 1 69 ? -113.628 74.717 21.266 1.00 65.30 66 PHE B N 1
ATOM 3637 C CA . PHE B 1 69 ? -114.721 75.492 21.863 1.00 66.92 66 PHE B CA 1
ATOM 3638 C C . PHE B 1 69 ? -116.006 75.502 21.039 1.00 67.83 66 PHE B C 1
ATOM 3639 O O . PHE B 1 69 ? -117.082 75.743 21.585 1.00 67.56 66 PHE B O 1
ATOM 3647 N N . ILE B 1 70 ? -115.881 75.252 19.729 1.00 69.13 67 ILE B N 1
ATOM 3648 C CA . ILE B 1 70 ? -117.021 75.066 18.829 1.00 70.22 67 ILE B CA 1
ATOM 3649 C C . ILE B 1 70 ? -118.027 74.102 19.457 1.00 72.85 67 ILE B C 1
ATOM 3650 O O . ILE B 1 70 ? -117.661 72.990 19.828 1.00 72.43 67 ILE B O 1
ATOM 3655 N N . PRO B 1 71 ? -119.318 74.492 19.609 1.00 77.49 68 PRO B N 1
ATOM 3656 C CA . PRO B 1 71 ? -120.321 73.610 20.218 1.00 80.00 68 PRO B CA 1
ATOM 3657 C C . PRO B 1 71 ? -120.436 72.237 19.543 1.00 83.29 68 PRO B C 1
ATOM 3658 O O . PRO B 1 71 ? -120.315 72.148 18.319 1.00 84.06 68 PRO B O 1
ATOM 3662 N N . GLU B 1 72 ? -120.692 71.193 20.343 1.00 87.19 69 GLU B N 1
ATOM 3663 C CA . GLU B 1 72 ? -120.814 69.811 19.852 1.00 90.70 69 GLU B CA 1
ATOM 3664 C C . GLU B 1 72 ? -121.886 69.656 18.752 1.00 92.73 69 GLU B C 1
ATOM 3665 O O . GLU B 1 72 ? -121.798 68.747 17.923 1.00 92.09 69 GLU B O 1
ATOM 3671 N N . GLU B 1 73 ? -122.885 70.549 18.759 1.00 95.19 70 GLU B N 1
ATOM 3672 C CA . GLU B 1 73 ? -123.921 70.624 17.722 1.00 95.72 70 GLU B CA 1
ATOM 3673 C C . GLU B 1 73 ? -123.376 71.111 16.372 1.00 94.09 70 GLU B C 1
ATOM 3674 O O . GLU B 1 73 ? -123.686 70.530 15.330 1.00 93.52 70 GLU B O 1
ATOM 3680 N N . GLN B 1 74 ? -122.560 72.172 16.408 1.00 92.16 71 GLN B N 1
ATOM 3681 C CA . GLN B 1 74 ? -121.979 72.785 15.211 1.00 90.57 71 GLN B CA 1
ATOM 3682 C C . GLN B 1 74 ? -120.592 72.223 14.887 1.00 87.30 71 GLN B C 1
ATOM 3683 O O . GLN B 1 74 ? -119.716 72.944 14.404 1.00 85.85 71 GLN B O 1
ATOM 3689 N N . ARG B 1 75 ? -120.422 70.918 15.123 1.00 85.54 72 ARG B N 1
ATOM 3690 C CA . ARG B 1 75 ? -119.116 70.267 15.176 1.00 84.41 72 ARG B CA 1
ATOM 3691 C C . ARG B 1 75 ? -118.761 69.463 13.917 1.00 79.95 72 ARG B C 1
ATOM 3692 O O . ARG B 1 75 ? -117.605 69.443 13.503 1.00 79.31 72 ARG B O 1
ATOM 3700 N N . GLN B 1 76 ? -119.768 68.827 13.309 1.00 75.32 73 GLN B N 1
ATOM 3701 C CA . GLN B 1 76 ? -119.584 67.848 12.230 1.00 72.39 73 GLN B CA 1
ATOM 3702 C C . GLN B 1 76 ? -118.617 68.238 11.082 1.00 69.76 73 GLN B C 1
ATOM 3703 O O . GLN B 1 76 ? -117.953 67.368 10.517 1.00 70.50 73 GLN B O 1
ATOM 3709 N N . LEU B 1 77 ? -118.555 69.536 10.749 1.00 65.72 74 LEU B N 1
ATOM 3710 C CA . LEU B 1 77 ? -117.675 70.066 9.697 1.00 63.47 74 LEU B CA 1
ATOM 3711 C C . LEU B 1 77 ? -116.449 70.823 10.226 1.00 62.81 74 LEU B C 1
ATOM 3712 O O . LEU B 1 77 ? -115.639 71.322 9.443 1.00 61.41 74 LEU B O 1
ATOM 3717 N N . ALA B 1 78 ? -116.318 70.858 11.552 1.00 63.20 75 ALA B N 1
ATOM 3718 C CA . ALA B 1 78 ? -115.113 71.442 12.180 1.00 64.44 75 ALA B CA 1
ATOM 3719 C C . ALA B 1 78 ? -114.344 70.248 12.744 1.00 65.20 75 ALA B C 1
ATOM 3720 O O . ALA B 1 78 ? -113.155 70.399 13.069 1.00 65.09 75 ALA B O 1
ATOM 3722 N N . ARG B 1 79 ? -115.013 69.096 12.831 1.00 66.80 76 ARG B N 1
ATOM 3723 C CA . ARG B 1 79 ? -114.387 67.847 13.337 1.00 66.57 76 ARG B CA 1
ATOM 3724 C C . ARG B 1 79 ? -113.297 67.412 12.355 1.00 65.98 76 ARG B C 1
ATOM 3725 O O . ARG B 1 79 ? -113.487 67.608 11.140 1.00 66.91 76 ARG B O 1
ATOM 3733 N N . ALA B 1 80 ? -112.204 66.842 12.865 1.00 64.26 77 ALA B N 1
ATOM 3734 C CA . ALA B 1 80 ? -111.099 66.383 11.995 1.00 62.60 77 ALA B CA 1
ATOM 3735 C C . ALA B 1 80 ? -111.538 65.176 11.165 1.00 61.05 77 ALA B C 1
ATOM 3736 O O . ALA B 1 80 ? -112.352 64.377 11.665 1.00 57.77 77 ALA B O 1
ATOM 3738 N N . ALA B 1 81 ? -111.002 65.047 9.952 1.00 60.82 78 ALA B N 1
ATOM 3739 C CA . ALA B 1 81 ? -111.349 63.951 9.048 1.00 61.84 78 ALA B CA 1
ATOM 3740 C C . ALA B 1 81 ? -110.817 62.595 9.511 1.00 62.30 78 ALA B C 1
ATOM 3741 O O . ALA B 1 81 ? -109.732 62.516 10.092 1.00 61.66 78 ALA B O 1
ATOM 3743 N N . ARG B 1 82 ? -111.584 61.534 9.216 1.00 63.15 79 ARG B N 1
ATOM 3744 C CA . ARG B 1 82 ? -111.304 60.169 9.676 1.00 63.17 79 ARG B CA 1
ATOM 3745 C C . ARG B 1 82 ? -109.902 59.717 9.287 1.00 61.79 79 ARG B C 1
ATOM 3746 O O . ARG B 1 82 ? -109.571 59.676 8.101 1.00 61.69 79 ARG B O 1
ATOM 3754 N N . GLY B 1 83 ? -109.090 59.386 10.300 1.00 59.96 80 GLY B N 1
ATOM 3755 C CA . GLY B 1 83 ? -107.715 58.949 10.119 1.00 58.73 80 GLY B CA 1
ATOM 3756 C C . GLY B 1 83 ? -106.663 59.978 10.509 1.00 57.24 80 GLY B C 1
ATOM 3757 O O . GLY B 1 83 ? -105.547 59.610 10.876 1.00 57.34 80 GLY B O 1
ATOM 3758 N N . ASN B 1 84 ? -107.014 61.265 10.404 1.00 55.77 81 ASN B N 1
ATOM 3759 C CA . ASN B 1 84 ? -106.127 62.356 10.790 1.00 55.05 81 ASN B CA 1
ATOM 3760 C C . ASN B 1 84 ? -106.175 62.591 12.292 1.00 54.02 81 ASN B C 1
ATOM 3761 O O . ASN B 1 84 ? -107.197 63.028 12.817 1.00 54.56 81 ASN B O 1
ATOM 3766 N N . PHE B 1 85 ? -105.062 62.307 12.977 1.00 52.50 82 PHE B N 1
ATOM 3767 C CA . PHE B 1 85 ? -104.968 62.493 14.420 1.00 51.26 82 PHE B CA 1
ATOM 3768 C C . PHE B 1 85 ? -104.001 63.592 14.849 1.00 50.83 82 PHE B C 1
ATOM 3769 O O . PHE B 1 85 ? -103.746 63.753 16.045 1.00 50.42 82 PHE B O 1
ATOM 3777 N N . VAL B 1 86 ? -103.487 64.363 13.882 1.00 50.92 83 VAL B N 1
ATOM 3778 C CA . VAL B 1 86 ? -102.565 65.465 14.187 1.00 51.28 83 VAL B CA 1
ATOM 3779 C C . VAL B 1 86 ? -103.306 66.636 14.847 1.00 50.86 83 VAL B C 1
ATOM 3780 O O . VAL B 1 86 ? -102.731 67.337 15.691 1.00 52.00 83 VAL B O 1
ATOM 3784 N N . GLY B 1 87 ? -104.582 66.815 14.475 1.00 49.10 84 GLY B N 1
ATOM 3785 C CA . GLY B 1 87 ? -105.411 67.900 14.960 1.00 47.31 84 GLY B CA 1
ATOM 3786 C C . GLY B 1 87 ? -106.446 67.490 15.989 1.00 46.45 84 GLY B C 1
ATOM 3787 O O . GLY B 1 87 ? -107.460 68.171 16.136 1.00 46.76 84 GLY B O 1
ATOM 3788 N N . ILE B 1 88 ? -106.206 66.358 16.655 1.00 45.24 85 ILE B N 1
ATOM 3789 C CA . ILE B 1 88 ? -107.159 65.867 17.692 1.00 44.78 85 ILE B CA 1
ATOM 3790 C C . ILE B 1 88 ? -106.428 65.689 19.024 1.00 43.56 85 ILE B C 1
ATOM 3791 O O . ILE B 1 88 ? -105.193 65.823 19.041 1.00 43.55 85 ILE B O 1
ATOM 3796 N N . ASP B 1 89 ? -107.172 65.391 20.089 1.00 42.64 86 ASP B N 1
ATOM 3797 C CA . ASP B 1 89 ? -106.580 65.272 21.445 1.00 41.83 86 ASP B CA 1
ATOM 3798 C C . ASP B 1 89 ? -106.966 63.917 22.034 1.00 41.34 86 ASP B C 1
ATOM 3799 O O . ASP B 1 89 ? -107.940 63.318 21.545 1.00 40.41 86 ASP B O 1
ATOM 3804 N N . PRO B 1 90 ? -106.249 63.409 23.059 1.00 41.67 87 PRO B N 1
ATOM 3805 C CA . PRO B 1 90 ? -106.636 62.164 23.721 1.00 41.99 87 PRO B CA 1
ATOM 3806 C C . PRO B 1 90 ? -108.038 62.304 24.332 1.00 41.93 87 PRO B C 1
ATOM 3807 O O . PRO B 1 90 ? -108.365 63.383 24.781 1.00 41.64 87 PRO B O 1
ATOM 3811 N N . PRO B 1 91 ? -108.886 61.251 24.343 1.00 42.37 88 PRO B N 1
ATOM 3812 C CA . PRO B 1 91 ? -108.455 59.875 24.071 1.00 43.13 88 PRO B CA 1
ATOM 3813 C C . PRO B 1 91 ? -108.520 59.411 22.609 1.00 44.08 88 PRO B C 1
ATOM 3814 O O . PRO B 1 91 ? -108.032 58.336 22.329 1.00 43.42 88 PRO B O 1
ATOM 3818 N N . ASP B 1 92 ? -109.071 60.237 21.717 1.00 45.78 89 ASP B N 1
ATOM 3819 C CA . ASP B 1 92 ? -109.237 59.842 20.293 1.00 46.35 89 ASP B CA 1
ATOM 3820 C C . ASP B 1 92 ? -107.859 59.689 19.643 1.00 45.29 89 ASP B C 1
ATOM 3821 O O . ASP B 1 92 ? -107.700 58.777 18.813 1.00 46.00 89 ASP B O 1
ATOM 3826 N N . HIS B 1 93 ? -106.914 60.562 19.995 1.00 43.21 90 HIS B N 1
ATOM 3827 C CA . HIS B 1 93 ? -105.541 60.504 19.428 1.00 42.19 90 HIS B CA 1
ATOM 3828 C C . HIS B 1 93 ? -104.832 59.215 19.847 1.00 42.20 90 HIS B C 1
ATOM 3829 O O . HIS B 1 93 ? -104.183 58.605 18.986 1.00 42.53 90 HIS B O 1
ATOM 3836 N N . THR B 1 94 ? -104.976 58.808 21.107 1.00 42.21 91 THR B N 1
ATOM 3837 C CA . THR B 1 94 ? -104.232 57.631 21.627 1.00 42.02 91 THR B CA 1
ATOM 3838 C C . THR B 1 94 ? -104.563 56.373 20.821 1.00 42.30 91 THR B C 1
ATOM 3839 O O . THR B 1 94 ? -103.616 55.665 20.442 1.00 42.45 91 THR B O 1
ATOM 3843 N N . GLN B 1 95 ? -105.845 56.111 20.564 1.00 42.72 92 GLN B N 1
ATOM 3844 C CA . GLN B 1 95 ? -106.247 54.854 19.879 1.00 43.87 92 GLN B CA 1
ATOM 384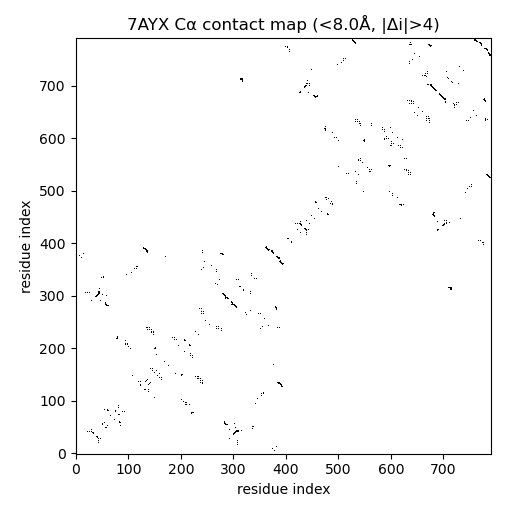5 C C . GLN B 1 95 ? -105.755 54.842 18.429 1.00 42.77 92 GLN B C 1
ATOM 3846 O O . GLN B 1 95 ? -105.258 53.792 17.993 1.00 42.20 92 GLN B O 1
ATOM 3852 N N . LEU B 1 96 ? -105.872 55.966 17.720 1.00 42.27 93 LEU B N 1
ATOM 3853 C CA . LEU B 1 96 ? -105.501 56.012 16.281 1.00 42.14 93 LEU B CA 1
ATOM 3854 C C . LEU B 1 96 ? -103.982 55.946 16.134 1.00 41.14 93 LEU B C 1
ATOM 3855 O O . LEU B 1 96 ? -103.509 55.184 15.276 1.00 41.32 93 LEU B O 1
ATOM 3860 N N . ARG B 1 97 ? -103.259 56.724 16.937 1.00 40.00 94 ARG B N 1
ATOM 3861 C CA . ARG B 1 97 ? -101.801 56.737 16.874 1.00 38.86 94 ARG B CA 1
ATOM 3862 C C . ARG B 1 97 ? -101.245 55.389 17.325 1.00 38.20 94 ARG B C 1
ATOM 3863 O O . ARG B 1 97 ? -100.250 54.919 16.784 1.00 37.78 94 ARG B O 1
ATOM 3871 N N . GLY B 1 98 ? -101.904 54.773 18.313 1.00 37.48 95 GLY B N 1
ATOM 3872 C CA . GLY B 1 98 ? -101.528 53.465 18.813 1.00 37.23 95 GLY B CA 1
ATOM 3873 C C . GLY B 1 98 ? -101.449 52.430 17.710 1.00 37.00 95 GLY B C 1
ATOM 3874 O O . GLY B 1 98 ? -100.484 51.674 17.630 1.00 37.19 95 GLY B O 1
ATOM 3875 N N . LEU B 1 99 ? -102.472 52.414 16.850 1.00 36.52 96 LEU B N 1
ATOM 3876 C CA . LEU B 1 99 ? -102.545 51.500 15.722 1.00 36.10 96 LEU B CA 1
ATOM 3877 C C . LEU B 1 99 ? -101.492 51.813 14.664 1.00 35.91 96 LEU B C 1
ATOM 3878 O O . LEU B 1 99 ? -100.767 50.920 14.225 1.00 36.11 96 LEU B O 1
ATOM 3883 N N . VAL B 1 100 ? -101.414 53.084 14.256 1.00 35.42 97 VAL B N 1
ATOM 3884 C CA . VAL B 1 100 ? -100.470 53.509 13.227 1.00 35.56 97 VAL B CA 1
ATOM 3885 C C . VAL B 1 100 ? -99.037 53.240 13.676 1.00 35.84 97 VAL B C 1
ATOM 3886 O O . VAL B 1 100 ? -98.222 52.781 12.890 1.00 35.73 97 VAL B O 1
ATOM 3890 N N . SER B 1 101 ? -98.754 53.514 14.954 1.00 36.92 98 SER B N 1
ATOM 3891 C CA . SER B 1 101 ? -97.424 53.348 15.532 1.00 37.55 98 SER B CA 1
ATOM 3892 C C . SER B 1 101 ? -96.974 51.884 15.533 1.00 37.27 98 SER B C 1
ATOM 3893 O O . SER B 1 101 ? -95.840 51.582 15.158 1.00 36.68 98 SER B O 1
ATOM 3896 N N . GLN B 1 102 ? -97.873 50.990 15.959 1.00 37.62 99 GLN B N 1
ATOM 3897 C CA . GLN B 1 102 ? -97.642 49.543 15.948 1.00 38.29 99 GLN B CA 1
ATOM 3898 C C . GLN B 1 102 ? -97.277 49.043 14.547 1.00 38.13 99 GLN B C 1
ATOM 3899 O O . GLN B 1 102 ? -96.327 48.284 14.384 1.00 37.72 99 GLN B O 1
ATOM 3905 N N . ALA B 1 103 ? -98.036 49.495 13.543 1.00 38.53 100 ALA B N 1
ATOM 3906 C CA . ALA B 1 103 ? -97.837 49.119 12.146 1.00 38.65 100 ALA B CA 1
ATOM 3907 C C . ALA B 1 103 ? -96.541 49.686 11.588 1.00 38.99 100 ALA B C 1
ATOM 3908 O O . ALA B 1 103 ? -95.814 48.995 10.884 1.00 39.23 100 ALA B O 1
ATOM 3910 N N . PHE B 1 104 ? -96.265 50.954 11.907 1.00 40.05 101 PHE B N 1
ATOM 3911 C CA . PHE B 1 104 ? -95.096 51.671 11.405 1.00 40.96 101 PHE B CA 1
ATOM 3912 C C . PHE B 1 104 ? -93.916 51.478 12.352 1.00 42.10 101 PHE B C 1
ATOM 3913 O O . PHE B 1 104 ? -93.420 52.436 12.953 1.00 43.17 101 PHE B O 1
ATOM 3921 N N . SER B 1 105 ? -93.473 50.220 12.470 1.00 42.56 102 SER B N 1
ATOM 3922 C CA . SER B 1 105 ? -92.378 49.831 13.349 1.00 42.50 102 SER B CA 1
ATOM 3923 C C . SER B 1 105 ? -91.045 50.289 12.761 1.00 42.81 102 SER B C 1
ATOM 3924 O O . SER B 1 105 ? -90.940 50.529 11.560 1.00 43.05 102 SER B O 1
ATOM 3927 N N . PRO B 1 106 ? -89.977 50.415 13.581 1.00 42.93 103 PRO B N 1
ATOM 3928 C CA . PRO B 1 106 ? -88.698 50.920 13.083 1.00 42.51 103 PRO B CA 1
ATOM 3929 C C . PRO B 1 106 ? -88.133 50.124 11.908 1.00 42.74 103 PRO B C 1
ATOM 3930 O O . PRO B 1 106 ? -87.439 50.725 11.101 1.00 42.44 103 PRO B O 1
ATOM 3934 N N . ARG B 1 107 ? -88.442 48.820 11.830 1.00 43.69 104 ARG B N 1
ATOM 3935 C CA . ARG B 1 107 ? -88.018 47.917 10.739 1.00 44.64 104 ARG B CA 1
ATOM 3936 C C . ARG B 1 107 ? -88.565 48.311 9.356 1.00 43.90 104 ARG B C 1
ATOM 3937 O O . ARG B 1 107 ? -87.940 48.042 8.321 1.00 43.72 104 ARG B O 1
ATOM 3945 N N . VAL B 1 108 ? -89.758 48.916 9.353 1.00 42.20 105 VAL B N 1
ATOM 3946 C CA . VAL B 1 108 ? -90.398 49.400 8.136 1.00 41.14 105 VAL B CA 1
ATOM 3947 C C . VAL B 1 108 ? -89.594 50.565 7.544 1.00 40.89 105 VAL B C 1
ATOM 3948 O O . VAL B 1 108 ? -89.397 50.641 6.325 1.00 40.93 105 VAL B O 1
ATOM 3952 N N . THR B 1 109 ? -89.146 51.472 8.421 1.00 39.72 106 THR B N 1
ATOM 3953 C CA . THR B 1 109 ? -88.313 52.603 8.038 1.00 39.00 106 THR B CA 1
ATOM 3954 C C . THR B 1 109 ? -86.928 52.122 7.601 1.00 38.49 106 THR B C 1
ATOM 3955 O O . THR B 1 109 ? -86.420 52.531 6.562 1.00 38.67 106 THR B O 1
ATOM 3959 N N . ALA B 1 110 ? -86.331 51.241 8.405 1.00 38.08 107 ALA B N 1
ATOM 3960 C CA . ALA B 1 110 ? -84.986 50.733 8.164 1.00 37.93 107 ALA B CA 1
ATOM 3961 C C . ALA B 1 110 ? -84.860 50.060 6.797 1.00 37.58 107 ALA B C 1
ATOM 3962 O O . ALA B 1 110 ? -83.886 50.285 6.090 1.00 37.92 107 ALA B O 1
ATOM 3964 N N . ALA B 1 111 ? -85.863 49.253 6.434 1.00 37.29 108 ALA B N 1
ATOM 3965 C CA . ALA B 1 111 ? -85.856 48.457 5.205 1.00 37.23 108 ALA B CA 1
ATOM 3966 C C . ALA B 1 111 ? -85.818 49.289 3.915 1.00 37.87 108 ALA B C 1
ATOM 3967 O O . ALA B 1 111 ? -85.398 48.796 2.863 1.00 37.83 108 ALA B O 1
ATOM 3969 N N . LEU B 1 112 ? -86.267 50.547 4.002 1.00 38.29 109 LEU B N 1
ATOM 3970 C CA . LEU B 1 112 ? -86.297 51.457 2.860 1.00 38.36 109 LEU B CA 1
ATOM 3971 C C . LEU B 1 112 ? -84.925 51.975 2.442 1.00 38.84 109 LEU B C 1
ATOM 3972 O O . LEU B 1 112 ? -84.791 52.493 1.339 1.00 40.53 109 LEU B O 1
ATOM 3977 N N . GLU B 1 113 ? -83.920 51.848 3.318 1.00 38.30 110 GLU B N 1
ATOM 3978 C CA . GLU B 1 113 ? -82.609 52.481 3.112 1.00 37.97 110 GLU B CA 1
ATOM 3979 C C . GLU B 1 113 ? -81.981 52.197 1.747 1.00 37.86 110 GLU B C 1
ATOM 3980 O O . GLU B 1 113 ? -81.519 53.121 1.082 1.00 38.22 110 GLU B O 1
ATOM 3986 N N . PRO B 1 114 ? -81.924 50.925 1.290 1.00 37.94 111 PRO B N 1
ATOM 3987 C CA . PRO B 1 114 ? -81.465 50.615 -0.067 1.00 38.57 111 PRO B CA 1
ATOM 3988 C C . PRO B 1 114 ? -82.219 51.322 -1.216 1.00 39.91 111 PRO B C 1
ATOM 3989 O O . PRO B 1 114 ? -81.571 51.794 -2.149 1.00 40.67 111 PRO B O 1
ATOM 3993 N N . ARG B 1 115 ? -83.555 51.378 -1.140 1.00 41.43 112 ARG B N 1
ATOM 3994 C CA . ARG B 1 115 ? -84.389 52.029 -2.160 1.00 42.69 112 ARG B CA 1
ATOM 3995 C C . ARG B 1 115 ? -84.156 53.519 -2.244 1.00 41.73 112 ARG B C 1
ATOM 3996 O O . ARG B 1 115 ? -84.052 54.078 -3.334 1.00 40.96 112 ARG B O 1
ATOM 4004 N N . ILE B 1 116 ? -84.117 54.164 -1.074 1.00 41.54 113 ILE B N 1
ATOM 4005 C CA . ILE B 1 116 ? -83.859 55.595 -0.961 1.00 41.29 113 ILE B CA 1
ATOM 4006 C C . ILE B 1 116 ? -82.501 55.890 -1.614 1.00 41.72 113 ILE B C 1
ATOM 4007 O O . ILE B 1 116 ? -82.375 56.834 -2.394 1.00 41.45 113 ILE B O 1
ATOM 4012 N N . GLY B 1 117 ? -81.504 55.049 -1.308 1.00 42.14 114 GLY B N 1
ATOM 4013 C CA . GLY B 1 117 ? -80.197 55.101 -1.929 1.00 42.82 114 GLY B CA 1
ATOM 4014 C C . GLY B 1 117 ? -80.293 55.122 -3.439 1.00 43.73 114 GLY B C 1
ATOM 4015 O O . GLY B 1 117 ? -79.804 56.051 -4.071 1.00 42.99 114 GLY B O 1
ATOM 4016 N N . ARG B 1 118 ? -80.944 54.096 -4.005 1.00 45.60 115 ARG B N 1
ATOM 4017 C CA . ARG B 1 118 ? -81.089 53.936 -5.456 1.00 47.22 115 ARG B CA 1
ATOM 4018 C C . ARG B 1 118 ? -81.869 55.084 -6.080 1.00 47.77 115 ARG B C 1
ATOM 4019 O O . ARG B 1 118 ? -81.520 55.581 -7.145 1.00 47.96 115 ARG B O 1
ATOM 4027 N N . LEU B 1 119 ? -82.921 55.536 -5.395 1.00 48.84 116 LEU B N 1
ATOM 4028 C CA . LEU B 1 119 ? -83.765 56.646 -5.913 1.00 49.49 116 LEU B CA 1
ATOM 4029 C C . LEU B 1 119 ? -82.943 57.935 -5.981 1.00 49.68 116 LEU B C 1
ATOM 4030 O O . LEU B 1 119 ? -83.037 58.638 -6.996 1.00 50.49 116 LEU B O 1
ATOM 4035 N N . ALA B 1 120 ? -82.165 58.223 -4.938 1.00 50.31 117 ALA B N 1
ATOM 4036 C CA . ALA B 1 120 ? -81.373 59.472 -4.902 1.00 51.01 117 ALA B CA 1
ATOM 4037 C C . ALA B 1 120 ? -80.376 59.456 -6.061 1.00 51.80 117 ALA B C 1
ATOM 4038 O O . ALA B 1 120 ? -80.212 60.500 -6.712 1.00 51.66 117 ALA B O 1
ATOM 4040 N N . GLU B 1 121 ? -79.763 58.301 -6.322 1.00 53.54 118 GLU B N 1
ATOM 4041 C CA . GLU B 1 121 ? -78.816 58.170 -7.458 1.00 55.42 118 GLU B CA 1
ATOM 4042 C C . GLU B 1 121 ? -79.559 58.412 -8.773 1.00 55.12 118 GLU B C 1
ATOM 4043 O O . GLU B 1 121 ? -79.009 59.117 -9.630 1.00 53.27 118 GLU B O 1
ATOM 4049 N N . GLN B 1 122 ? -80.766 57.861 -8.911 1.00 56.13 119 GLN B N 1
ATOM 4050 C CA . GLN B 1 122 ? -81.536 57.994 -10.173 1.00 57.83 119 GLN B CA 1
ATOM 4051 C C . GLN B 1 122 ? -81.865 59.466 -10.433 1.00 57.95 119 GLN B C 1
ATOM 4052 O O . GLN B 1 122 ? -81.679 59.912 -11.576 1.00 58.07 119 GLN B O 1
ATOM 4058 N N . LEU B 1 123 ? -82.308 60.192 -9.404 1.00 57.81 120 LEU B N 1
ATOM 4059 C CA . LEU B 1 123 ? -82.694 61.615 -9.584 1.00 57.48 120 LEU B CA 1
ATOM 4060 C C . LEU B 1 123 ? -81.451 62.403 -9.995 1.00 57.93 120 LEU B C 1
ATOM 4061 O O . LEU B 1 123 ? -81.565 63.249 -10.895 1.00 59.49 120 LEU B O 1
ATOM 4066 N N . LEU B 1 124 ? -80.314 62.122 -9.357 1.00 58.38 121 LEU B N 1
ATOM 4067 C CA . LEU B 1 124 ? -79.034 62.805 -9.683 1.00 58.63 121 LEU B CA 1
ATOM 4068 C C . LEU B 1 124 ? -78.561 62.442 -11.095 1.00 59.35 121 LEU B C 1
ATOM 4069 O O . LEU B 1 124 ? -77.956 63.311 -11.743 1.00 59.46 121 LEU B O 1
ATOM 4074 N N . ASP B 1 125 ? -78.823 61.214 -11.554 1.00 59.61 122 ASP B N 1
ATOM 4075 C CA . ASP B 1 125 ? -78.303 60.771 -12.874 1.00 59.08 122 ASP B CA 1
ATOM 4076 C C . ASP B 1 125 ? -79.156 61.428 -13.956 1.00 59.87 122 ASP B C 1
ATOM 4077 O O . ASP B 1 125 ? -78.611 61.720 -15.031 1.00 61.07 122 ASP B O 1
ATOM 4082 N N . ASP B 1 126 ? -80.437 61.654 -13.675 1.00 60.84 123 ASP B N 1
ATOM 4083 C CA . ASP B 1 126 ? -81.310 62.381 -14.631 1.00 61.78 123 ASP B CA 1
ATOM 4084 C C . ASP B 1 126 ? -80.819 63.823 -14.799 1.00 62.28 123 ASP B C 1
ATOM 4085 O O . ASP B 1 126 ? -80.786 64.299 -15.948 1.00 63.05 123 ASP B O 1
ATOM 4090 N N . ILE B 1 127 ? -80.464 64.490 -13.697 1.00 62.09 124 ILE B N 1
ATOM 4091 C CA . ILE B 1 127 ? -79.942 65.887 -13.765 1.00 62.33 124 ILE B CA 1
ATOM 4092 C C . ILE B 1 127 ? -78.600 65.894 -14.501 1.00 64.48 124 ILE B C 1
ATOM 4093 O O . ILE B 1 127 ? -78.423 66.743 -15.395 1.00 63.58 124 ILE B O 1
ATOM 4098 N N . VAL B 1 128 ? -77.710 64.957 -14.169 1.00 67.85 125 VAL B N 1
ATOM 4099 C CA . VAL B 1 128 ? -76.338 64.956 -14.761 1.00 71.19 125 VAL B CA 1
ATOM 4100 C C . VAL B 1 128 ? -76.403 64.697 -16.270 1.00 74.00 125 VAL B C 1
ATOM 4101 O O . VAL B 1 128 ? -75.619 65.321 -16.997 1.00 74.34 125 VAL B O 1
ATOM 4105 N N . ALA B 1 129 ? -77.298 63.817 -16.724 1.00 77.69 126 ALA B N 1
ATOM 4106 C CA . ALA B 1 129 ? -77.326 63.455 -18.159 1.00 79.77 126 ALA B CA 1
ATOM 4107 C C . ALA B 1 129 ? -77.649 64.685 -19.006 1.00 82.57 126 ALA B C 1
ATOM 4108 O O . ALA B 1 129 ? -76.991 64.872 -20.047 1.00 81.49 126 ALA B O 1
ATOM 4110 N N . GLU B 1 130 ? -78.624 65.486 -18.572 1.00 87.02 127 GLU B N 1
ATOM 4111 C CA . GLU B 1 130 ? -79.059 66.657 -19.378 1.00 89.41 127 GLU B CA 1
ATOM 4112 C C . GLU B 1 130 ? -77.961 67.719 -19.506 1.00 90.42 127 GLU B C 1
ATOM 4113 O O . GLU B 1 130 ? -77.777 68.220 -20.630 1.00 89.77 127 GLU B O 1
ATOM 4119 N N . ARG B 1 131 ? -77.255 68.054 -18.421 1.00 90.18 128 ARG B N 1
ATOM 4120 C CA . ARG B 1 131 ? -76.291 69.187 -18.519 1.00 90.64 128 ARG B CA 1
ATOM 4121 C C . ARG B 1 131 ? -74.827 68.763 -18.342 1.00 90.09 128 ARG B C 1
ATOM 4122 O O . ARG B 1 131 ? -73.967 69.661 -18.286 1.00 91.71 128 ARG B O 1
ATOM 4130 N N . GLY B 1 132 ? -74.536 67.466 -18.263 1.00 88.04 129 GLY B N 1
ATOM 4131 C CA . GLY B 1 132 ? -73.124 67.037 -18.203 1.00 87.18 129 GLY B CA 1
ATOM 4132 C C . GLY B 1 132 ? -72.470 67.255 -16.848 1.00 86.48 129 GLY B C 1
ATOM 4133 O O . GLY B 1 132 ? -73.209 67.421 -15.861 1.00 86.87 129 GLY B O 1
ATOM 4134 N N . ASP B 1 133 ? -71.132 67.261 -16.802 1.00 84.54 130 ASP B N 1
ATOM 4135 C CA . ASP B 1 133 ? -70.383 67.378 -15.519 1.00 81.63 130 ASP B CA 1
ATOM 4136 C C . ASP B 1 133 ? -70.701 68.684 -14.780 1.00 78.98 130 ASP B C 1
ATOM 4137 O O . ASP B 1 133 ? -70.729 68.644 -13.540 1.00 79.65 130 ASP B O 1
ATOM 4142 N N . LYS B 1 134 ? -70.909 69.793 -15.494 1.00 76.00 131 LYS B N 1
ATOM 4143 C CA . LYS B 1 134 ? -71.297 71.035 -14.834 1.00 74.22 131 LYS B CA 1
ATOM 4144 C C . LYS B 1 134 ? -72.777 71.227 -15.095 1.00 71.71 131 LYS B C 1
ATOM 4145 O O . LYS B 1 134 ? -73.157 71.755 -16.139 1.00 73.62 131 LYS B O 1
ATOM 4151 N N . ALA B 1 135 ? -73.611 70.789 -14.146 1.00 69.03 132 ALA B N 1
ATOM 4152 C CA . ALA B 1 135 ? -75.061 70.785 -14.317 1.00 68.03 132 ALA B CA 1
ATOM 4153 C C . ALA B 1 135 ? -75.761 71.692 -13.313 1.00 66.23 132 ALA B C 1
ATOM 4154 O O . ALA B 1 135 ? -75.726 71.442 -12.113 1.00 66.44 132 ALA B O 1
ATOM 4156 N N . SER B 1 136 ? -76.404 72.749 -13.818 1.00 65.30 133 SER B N 1
ATOM 4157 C CA . SER B 1 136 ? -77.262 73.601 -13.000 1.00 64.49 133 SER B CA 1
ATOM 4158 C C . SER B 1 136 ? -78.654 72.966 -12.892 1.00 62.53 133 SER B C 1
ATOM 4159 O O . SER B 1 136 ? -79.144 72.356 -13.850 1.00 61.27 133 SER B O 1
ATOM 4162 N N . CYS B 1 137 ? -79.262 73.079 -11.706 1.00 60.78 134 CYS B N 1
ATOM 4163 C CA . CYS B 1 137 ? -80.583 72.438 -11.477 1.00 59.13 134 CYS B CA 1
ATOM 4164 C C . CYS B 1 137 ? -81.296 73.086 -10.294 1.00 57.66 134 CYS B C 1
ATOM 4165 O O . CYS B 1 137 ? -80.681 73.936 -9.638 1.00 57.35 134 CYS B O 1
ATOM 4168 N N . ASP B 1 138 ? -82.533 72.666 -10.021 1.00 56.28 135 ASP B N 1
ATOM 4169 C CA . ASP B 1 138 ? -83.246 73.146 -8.811 1.00 54.70 135 ASP B CA 1
ATOM 4170 C C . ASP B 1 138 ? -83.154 71.988 -7.822 1.00 53.51 135 ASP B C 1
ATOM 4171 O O . ASP B 1 138 ? -83.765 70.949 -8.092 1.00 54.20 135 ASP B O 1
ATOM 4176 N N . LEU B 1 139 ? -82.408 72.157 -6.732 1.00 51.50 136 LEU B N 1
ATOM 4177 C CA . LEU B 1 139 ? -82.195 71.019 -5.802 1.00 48.91 136 LEU B CA 1
ATOM 4178 C C . LEU B 1 139 ? -83.523 70.598 -5.168 1.00 46.78 136 LEU B C 1
ATOM 4179 O O . LEU B 1 139 ? -83.737 69.392 -5.031 1.00 46.64 136 LEU B O 1
ATOM 4184 N N . VAL B 1 140 ? -84.365 71.551 -4.769 1.00 45.15 137 VAL B N 1
ATOM 4185 C CA . VAL B 1 140 ? -85.706 71.180 -4.228 1.00 44.86 137 VAL B CA 1
ATOM 4186 C C . VAL B 1 140 ? -86.574 70.581 -5.338 1.00 45.70 137 VAL B C 1
ATOM 4187 O O . VAL B 1 140 ? -87.161 69.514 -5.112 1.00 46.65 137 VAL B O 1
ATOM 4191 N N . GLY B 1 141 ? -86.626 71.225 -6.504 1.00 46.00 138 GLY B N 1
ATOM 4192 C CA . GLY B 1 141 ? -87.509 70.771 -7.595 1.00 46.02 138 GLY B CA 1
ATOM 4193 C C . GLY B 1 141 ? -87.111 69.458 -8.235 1.00 46.52 138 GLY B C 1
ATOM 4194 O O . GLY B 1 141 ? -88.016 68.666 -8.539 1.00 46.33 138 GLY B O 1
ATOM 4195 N N . GLU B 1 142 ? -85.816 69.247 -8.474 1.00 47.46 139 GLU B N 1
ATOM 4196 C CA . GLU B 1 142 ? -85.381 68.036 -9.221 1.00 47.95 139 GLU B CA 1
ATOM 4197 C C . GLU B 1 142 ? -84.816 66.960 -8.287 1.00 48.23 139 GLU B C 1
ATOM 4198 O O . GLU B 1 142 ? -84.482 65.877 -8.799 1.00 49.25 139 GLU B O 1
ATOM 4204 N N . PHE B 1 143 ? -84.698 67.233 -6.985 1.00 47.80 140 PHE B N 1
ATOM 4205 C CA . PHE B 1 143 ? -84.063 66.218 -6.104 1.00 47.20 140 PHE B CA 1
ATOM 4206 C C . PHE B 1 143 ? -84.788 66.068 -4.761 1.00 46.35 140 PHE B C 1
ATOM 4207 O O . PHE B 1 143 ? -85.409 65.018 -4.556 1.00 45.54 140 PHE B O 1
ATOM 4215 N N . ALA B 1 144 ? -84.717 67.074 -3.886 1.00 45.33 141 ALA B N 1
ATOM 4216 C CA . ALA B 1 144 ? -85.276 66.938 -2.520 1.00 44.72 141 ALA B CA 1
ATOM 4217 C C . ALA B 1 144 ? -86.792 66.720 -2.520 1.00 44.41 141 ALA B C 1
ATOM 4218 O O . ALA B 1 144 ? -87.252 65.825 -1.793 1.00 44.17 141 ALA B O 1
ATOM 4220 N N . GLY B 1 145 ? -87.535 67.506 -3.299 1.00 44.17 142 GLY B N 1
ATOM 4221 C CA . GLY B 1 145 ? -89.001 67.360 -3.354 1.00 43.83 142 GLY B CA 1
ATOM 4222 C C . GLY B 1 145 ? -89.449 66.032 -3.937 1.00 43.40 142 GLY B C 1
ATOM 4223 O O . GLY B 1 145 ? -90.258 65.360 -3.286 1.00 43.95 142 GLY B O 1
ATOM 4224 N N . PRO B 1 146 ? -88.918 65.563 -5.086 1.00 42.73 143 PRO B N 1
ATOM 4225 C CA . PRO B 1 146 ? -89.271 64.239 -5.591 1.00 42.27 143 PRO B CA 1
ATOM 4226 C C . PRO B 1 146 ? -88.861 63.151 -4.590 1.00 41.68 143 PRO B C 1
ATOM 4227 O O . PRO B 1 146 ? -89.641 62.262 -4.359 1.00 41.53 143 PRO B O 1
ATOM 4231 N N . LEU B 1 147 ? -87.680 63.283 -3.986 1.00 41.17 144 LEU B N 1
ATOM 4232 C CA . LEU B 1 147 ? -87.193 62.258 -3.026 1.00 40.93 144 LEU B CA 1
ATOM 4233 C C . LEU B 1 147 ? -88.160 62.179 -1.847 1.00 41.15 144 LEU B C 1
ATOM 4234 O O . LEU B 1 147 ? -88.493 61.070 -1.471 1.00 40.79 144 LEU B O 1
ATOM 4239 N N . SER B 1 148 ? -88.723 63.299 -1.404 1.00 41.47 145 SER B N 1
ATOM 4240 C CA . SER B 1 148 ? -89.554 63.286 -0.174 1.00 42.07 145 SER B CA 1
ATOM 4241 C C . SER B 1 148 ? -90.905 62.655 -0.485 1.00 42.45 145 SER B C 1
ATOM 4242 O O . SER B 1 148 ? -91.388 61.858 0.331 1.00 42.58 145 SER B O 1
ATOM 4245 N N . ALA B 1 149 ? -91.454 62.975 -1.651 1.00 42.33 146 ALA B N 1
ATOM 4246 C CA . ALA B 1 149 ? -92.748 62.451 -2.098 1.00 41.99 146 ALA B CA 1
ATOM 4247 C C . ALA B 1 149 ? -92.674 60.953 -2.415 1.00 41.51 146 ALA B C 1
ATOM 4248 O O . ALA B 1 149 ? -93.549 60.187 -2.005 1.00 41.86 146 ALA B O 1
ATOM 4250 N N . ILE B 1 150 ? -91.616 60.544 -3.125 1.00 40.38 147 ILE B N 1
ATOM 4251 C CA . ILE B 1 150 ? -91.462 59.160 -3.571 1.00 40.43 147 ILE B CA 1
ATOM 4252 C C . ILE B 1 150 ? -91.041 58.221 -2.424 1.00 39.44 147 ILE B C 1
ATOM 4253 O O . ILE B 1 150 ? -91.463 57.067 -2.367 1.00 38.75 147 ILE B O 1
ATOM 4258 N N . VAL B 1 151 ? -90.222 58.727 -1.499 1.00 38.98 148 VAL B N 1
ATOM 4259 C CA . VAL B 1 151 ? -89.897 57.989 -0.285 1.00 38.42 148 VAL B CA 1
ATOM 4260 C C . VAL B 1 151 ? -91.185 57.644 0.461 1.00 37.81 148 VAL B C 1
ATOM 4261 O O . VAL B 1 151 ? -91.407 56.486 0.798 1.00 37.91 148 VAL B O 1
ATOM 4265 N N . ILE B 1 152 ? -92.041 58.646 0.694 1.00 37.54 149 ILE B N 1
ATOM 4266 C CA . ILE B 1 152 ? -93.321 58.416 1.377 1.00 37.73 149 ILE B CA 1
ATOM 4267 C C . ILE B 1 152 ? -94.209 57.474 0.544 1.00 37.63 149 ILE B C 1
ATOM 4268 O O . ILE B 1 152 ? -94.926 56.634 1.097 1.00 37.28 149 ILE B O 1
ATOM 4273 N N . ALA B 1 153 ? -94.135 57.614 -0.786 1.00 37.29 150 ALA B N 1
ATOM 4274 C CA . ALA B 1 153 ? -94.817 56.723 -1.722 1.00 36.86 150 ALA B CA 1
ATOM 4275 C C . ALA B 1 153 ? -94.338 55.288 -1.536 1.00 36.52 150 ALA B C 1
ATOM 4276 O O . ALA B 1 153 ? -95.149 54.365 -1.436 1.00 36.56 150 ALA B O 1
ATOM 4278 N N . GLU B 1 154 ? -93.012 55.114 -1.479 1.00 36.50 151 GLU B N 1
ATOM 4279 C CA . GLU B 1 154 ? -92.386 53.807 -1.261 1.00 36.34 151 GLU B CA 1
ATOM 4280 C C . GLU B 1 154 ? -92.824 53.146 0.047 1.00 35.98 151 GLU B C 1
ATOM 4281 O O . GLU B 1 154 ? -93.193 51.974 0.053 1.00 35.52 151 GLU B O 1
ATOM 4287 N N . LEU B 1 155 ? -92.783 53.914 1.144 1.00 35.86 152 LEU B N 1
ATOM 4288 C CA . LEU B 1 155 ? -93.229 53.461 2.459 1.00 35.94 152 LEU B CA 1
ATOM 4289 C C . LEU B 1 155 ? -94.576 52.734 2.388 1.00 36.42 152 LEU B C 1
ATOM 4290 O O . LEU B 1 155 ? -94.754 51.668 2.993 1.00 36.56 152 LEU B O 1
ATOM 4295 N N . PHE B 1 156 ? -95.518 53.322 1.639 1.00 36.83 153 PHE B N 1
ATOM 4296 C CA . PHE B 1 156 ? -96.884 52.808 1.515 1.00 36.83 153 PHE B CA 1
ATOM 4297 C C . PHE B 1 156 ? -97.070 51.786 0.395 1.00 37.43 153 PHE B C 1
ATOM 4298 O O . PHE B 1 156 ? -98.137 51.188 0.279 1.00 37.68 153 PHE B O 1
ATOM 4306 N N . GLY B 1 157 ? -96.022 51.573 -0.405 1.00 38.14 154 GLY B N 1
ATOM 4307 C CA . GLY B 1 157 ? -96.022 50.543 -1.425 1.00 39.26 154 GLY B CA 1
ATOM 4308 C C . GLY B 1 157 ? -96.811 50.948 -2.653 1.00 40.06 154 GLY B C 1
ATOM 4309 O O . GLY B 1 157 ? -97.453 50.110 -3.290 1.00 39.65 154 GLY B O 1
ATOM 4310 N N . ILE B 1 158 ? -96.754 52.244 -2.974 1.00 41.34 155 ILE B N 1
ATOM 4311 C CA . ILE B 1 158 ? -97.351 52.797 -4.178 1.00 42.84 155 ILE B CA 1
ATOM 4312 C C . ILE B 1 158 ? -96.531 52.283 -5.361 1.00 44.62 155 ILE B C 1
ATOM 4313 O O . ILE B 1 158 ? -95.307 52.400 -5.356 1.00 43.72 155 ILE B O 1
ATOM 4318 N N . PRO B 1 159 ? -97.162 51.687 -6.401 1.00 47.21 156 PRO B N 1
ATOM 4319 C CA . PRO B 1 159 ? -96.419 51.156 -7.545 1.00 48.71 156 PRO B CA 1
ATOM 4320 C C . PRO B 1 159 ? -95.420 52.136 -8.141 1.00 50.36 156 PRO B C 1
ATOM 4321 O O . PRO B 1 159 ? -95.629 53.343 -8.114 1.00 50.57 156 PRO B O 1
ATOM 4325 N N . GLU B 1 160 ? -94.341 51.573 -8.688 1.00 53.14 157 GLU B N 1
ATOM 4326 C CA . GLU B 1 160 ? -93.212 52.296 -9.256 1.00 54.67 157 GLU B CA 1
ATOM 4327 C C . GLU B 1 160 ? -93.695 53.240 -10.354 1.00 53.62 157 GLU B C 1
ATOM 4328 O O . GLU B 1 160 ? -93.262 54.385 -10.426 1.00 53.08 157 GLU B O 1
ATOM 4334 N N . SER B 1 161 ? -94.622 52.751 -11.187 1.00 52.81 158 SER B N 1
ATOM 4335 C CA . SER B 1 161 ? -95.228 53.521 -12.277 1.00 52.64 158 SER B CA 1
ATOM 4336 C C . SER B 1 161 ? -95.845 54.860 -11.826 1.00 53.33 158 SER B C 1
ATOM 4337 O O . SER B 1 161 ? -95.768 55.865 -12.534 1.00 53.47 158 SER B O 1
ATOM 4340 N N . ASP B 1 162 ? -96.444 54.866 -10.633 1.00 54.07 159 ASP B N 1
ATOM 4341 C CA . ASP B 1 162 ? -97.193 56.012 -10.141 1.00 54.33 159 ASP B CA 1
ATOM 4342 C C . ASP B 1 162 ? -96.362 57.021 -9.335 1.00 55.36 159 ASP B C 1
ATOM 4343 O O . ASP B 1 162 ? -96.916 57.983 -8.804 1.00 56.62 159 ASP B O 1
ATOM 4348 N N . HIS B 1 163 ? -95.039 56.816 -9.263 1.00 55.33 160 HIS B N 1
ATOM 4349 C CA . HIS B 1 163 ? -94.162 57.649 -8.427 1.00 55.04 160 HIS B CA 1
ATOM 4350 C C . HIS B 1 163 ? -93.975 59.070 -8.953 1.00 55.52 160 HIS B C 1
ATOM 4351 O O . HIS B 1 163 ? -94.013 60.031 -8.185 1.00 55.67 160 HIS B O 1
ATOM 4358 N N . THR B 1 164 ? -93.760 59.193 -10.267 1.00 56.75 161 THR B N 1
ATOM 4359 C CA . THR B 1 164 ? -93.614 60.493 -10.921 1.00 57.61 161 THR B CA 1
ATOM 4360 C C . THR B 1 164 ? -94.911 61.303 -10.782 1.00 57.63 161 THR B C 1
ATOM 4361 O O . THR B 1 164 ? -94.885 62.530 -10.657 1.00 56.75 161 THR B O 1
ATOM 4365 N N . MET B 1 165 ? -96.043 60.590 -10.806 1.00 57.59 162 MET B N 1
ATOM 4366 C CA . MET B 1 165 ? -97.360 61.171 -10.606 1.00 57.58 162 MET B CA 1
ATOM 4367 C C . MET B 1 165 ? -97.535 61.684 -9.174 1.00 57.92 162 MET B C 1
ATOM 4368 O O . MET B 1 165 ? -97.962 62.823 -8.970 1.00 59.05 162 MET B O 1
ATOM 4373 N N . ILE B 1 166 ? -97.206 60.837 -8.191 1.00 56.69 163 ILE B N 1
ATOM 4374 C CA . ILE B 1 166 ? -97.301 61.195 -6.779 1.00 55.14 163 ILE B CA 1
ATOM 4375 C C . ILE B 1 166 ? -96.417 62.398 -6.466 1.00 54.70 163 ILE B C 1
ATOM 4376 O O . ILE B 1 166 ? -96.825 63.280 -5.716 1.00 55.13 163 ILE B O 1
ATOM 4381 N N . ALA B 1 167 ? -95.210 62.424 -7.044 1.00 54.14 164 ALA B N 1
ATOM 4382 C CA . ALA B 1 167 ? -94.270 63.528 -6.859 1.00 54.74 164 ALA B CA 1
ATOM 4383 C C . ALA B 1 167 ? -94.844 64.846 -7.371 1.00 56.31 164 ALA B C 1
ATOM 4384 O O . ALA B 1 167 ? -94.658 65.894 -6.749 1.00 55.77 164 ALA B O 1
ATOM 4386 N N . GLU B 1 168 ? -95.542 64.775 -8.512 1.00 58.94 165 GLU B N 1
ATOM 4387 C CA . GLU B 1 168 ? -96.201 65.925 -9.130 1.00 59.64 165 GLU B CA 1
ATOM 4388 C C . GLU B 1 168 ? -97.440 66.355 -8.351 1.00 59.25 165 GLU B C 1
ATOM 4389 O O . GLU B 1 168 ? -97.693 67.544 -8.201 1.00 59.07 165 GLU B O 1
ATOM 4395 N N . TRP B 1 169 ? -98.210 65.375 -7.865 1.00 59.95 166 TRP B N 1
ATOM 4396 C CA . TRP B 1 169 ? -99.381 65.627 -7.028 1.00 61.02 166 TRP B CA 1
ATOM 4397 C C . TRP B 1 169 ? -99.011 66.409 -5.761 1.00 62.61 166 TRP B C 1
ATOM 4398 O O . TRP B 1 169 ? -99.732 67.326 -5.357 1.00 63.21 166 TRP B O 1
ATOM 4409 N N . ALA B 1 170 ? -97.885 66.029 -5.143 1.00 63.93 167 ALA B N 1
ATOM 4410 C CA . ALA B 1 170 ? -97.393 66.650 -3.916 1.00 64.16 167 ALA B CA 1
ATOM 4411 C C . ALA B 1 170 ? -96.887 68.071 -4.159 1.00 64.34 167 ALA B C 1
ATOM 4412 O O . ALA B 1 170 ? -97.119 68.962 -3.340 1.00 63.74 167 ALA B O 1
ATOM 4414 N N . LYS B 1 171 ? -96.190 68.272 -5.284 1.00 64.52 168 LYS B N 1
ATOM 4415 C CA . LYS B 1 171 ? -95.722 69.596 -5.686 1.00 65.56 168 LYS B CA 1
ATOM 4416 C C . LYS B 1 171 ? -96.897 70.552 -5.911 1.00 65.21 168 LYS B C 1
ATOM 4417 O O . LYS B 1 171 ? -96.815 71.731 -5.570 1.00 64.79 168 LYS B O 1
ATOM 4423 N N . ALA B 1 172 ? -97.983 70.026 -6.489 1.00 64.80 169 ALA B N 1
ATOM 4424 C CA . ALA B 1 172 ? -99.187 70.798 -6.779 1.00 64.06 169 ALA B CA 1
ATOM 4425 C C . ALA B 1 172 ? -99.873 71.247 -5.491 1.00 63.39 169 ALA B C 1
ATOM 4426 O O . ALA B 1 172 ? -100.020 72.440 -5.253 1.00 63.46 169 ALA B O 1
ATOM 4428 N N . LEU B 1 173 ? -100.272 70.281 -4.658 1.00 63.53 170 LEU B N 1
ATOM 4429 C CA . LEU B 1 173 ? -100.987 70.562 -3.411 1.00 64.25 170 LEU B CA 1
ATOM 4430 C C . LEU B 1 173 ? -100.152 71.387 -2.407 1.00 65.51 170 LEU B C 1
ATOM 4431 O O . LEU B 1 173 ? -100.689 72.274 -1.734 1.00 65.13 170 LEU B O 1
ATOM 4436 N N . LEU B 1 174 ? -98.842 71.107 -2.339 1.00 67.08 171 LEU B N 1
ATOM 4437 C CA . LEU B 1 174 ? -97.967 71.589 -1.265 1.00 67.87 171 LEU B CA 1
ATOM 4438 C C . LEU B 1 174 ? -96.770 72.401 -1.782 1.00 69.75 171 LEU B C 1
ATOM 4439 O O . LEU B 1 174 ? -95.784 71.835 -2.244 1.00 70.19 171 LEU B O 1
ATOM 4444 N N . GLY B 1 175 ? -96.870 73.733 -1.689 1.00 72.53 172 GLY B N 1
ATOM 4445 C CA . GLY B 1 175 ? -95.808 74.644 -2.096 1.00 73.12 172 GLY B CA 1
ATOM 4446 C C . GLY B 1 175 ? -96.214 76.106 -2.012 1.00 74.00 172 GLY B C 1
ATOM 4447 O O . GLY B 1 175 ? -95.887 76.905 -2.896 1.00 75.01 172 GLY B O 1
ATOM 4448 N N . ALA B 1 189 ? -108.324 79.073 -7.607 1.00 89.91 186 ALA B N 1
ATOM 4449 C CA . ALA B 1 189 ? -107.464 78.784 -6.471 1.00 90.44 186 ALA B CA 1
ATOM 4450 C C . ALA B 1 189 ? -107.930 77.525 -5.731 1.00 90.68 186 ALA B C 1
ATOM 4451 O O . ALA B 1 189 ? -107.237 76.509 -5.721 1.00 90.40 186 ALA B O 1
ATOM 4453 N N . MET B 1 190 ? -109.118 77.602 -5.122 1.00 90.72 187 MET B N 1
ATOM 4454 C CA . MET B 1 190 ? -109.589 76.582 -4.190 1.00 89.40 187 MET B CA 1
ATOM 4455 C C . MET B 1 190 ? -110.115 75.295 -4.844 1.00 87.38 187 MET B C 1
ATOM 4456 O O . MET B 1 190 ? -109.840 74.221 -4.338 1.00 87.79 187 MET B O 1
ATOM 4461 N N . GLN B 1 191 ? -110.900 75.415 -5.923 1.00 84.34 188 GLN B N 1
ATOM 4462 C CA . GLN B 1 191 ? -111.609 74.275 -6.519 1.00 80.78 188 GLN B CA 1
ATOM 4463 C C . GLN B 1 191 ? -110.687 73.089 -6.836 1.00 78.57 188 GLN B C 1
ATOM 4464 O O . GLN B 1 191 ? -111.066 71.930 -6.613 1.00 77.28 188 GLN B O 1
ATOM 4470 N N . ASN B 1 192 ? -109.489 73.381 -7.359 1.00 76.57 189 ASN B N 1
ATOM 4471 C CA . ASN B 1 192 ? -108.518 72.317 -7.643 1.00 74.85 189 ASN B CA 1
ATOM 4472 C C . ASN B 1 192 ? -107.926 71.696 -6.368 1.00 70.84 189 ASN B C 1
ATOM 4473 O O . ASN B 1 192 ? -107.743 70.485 -6.319 1.00 71.60 189 ASN B O 1
ATOM 4478 N N . THR B 1 193 ? -107.678 72.511 -5.336 1.00 66.06 190 THR B N 1
ATOM 4479 C CA . THR B 1 193 ? -107.234 72.007 -4.038 1.00 63.83 190 THR B CA 1
ATOM 4480 C C . THR B 1 193 ? -108.222 70.962 -3.496 1.00 63.53 190 THR B C 1
ATOM 4481 O O . THR B 1 193 ? -107.814 69.910 -2.995 1.00 64.29 190 THR B O 1
ATOM 4485 N N . ALA B 1 194 ? -109.522 71.260 -3.620 1.00 61.75 191 ALA B N 1
ATOM 4486 C CA . ALA B 1 194 ? -110.596 70.327 -3.274 1.00 60.01 191 ALA B CA 1
ATOM 4487 C C . ALA B 1 194 ? -110.529 69.056 -4.117 1.00 58.29 191 ALA B C 1
ATOM 4488 O O . ALA B 1 194 ? -110.735 67.958 -3.615 1.00 56.26 191 ALA B O 1
ATOM 4490 N N . ASP B 1 195 ? -110.245 69.231 -5.412 1.00 58.43 192 ASP B N 1
ATOM 4491 C CA . ASP B 1 195 ? -110.119 68.132 -6.367 1.00 58.35 192 ASP B CA 1
ATOM 4492 C C . ASP B 1 195 ? -108.937 67.217 -6.086 1.00 56.94 192 ASP B C 1
ATOM 4493 O O . ASP B 1 195 ? -109.094 66.000 -6.058 1.00 57.13 192 ASP B O 1
ATOM 4498 N N . LEU B 1 196 ? -107.752 67.810 -5.899 1.00 55.02 193 LEU B N 1
ATOM 4499 C CA . LEU B 1 196 ? -106.537 67.069 -5.564 1.00 53.26 193 LEU B CA 1
ATOM 4500 C C . LEU B 1 196 ? -106.758 66.207 -4.324 1.00 51.78 193 LEU B C 1
ATOM 4501 O O . LEU B 1 196 ? -106.359 65.047 -4.297 1.00 51.38 193 LEU B O 1
ATOM 4506 N N . VAL B 1 197 ? -107.410 66.782 -3.307 1.00 50.71 194 VAL B N 1
ATOM 4507 C CA . VAL B 1 197 ? -107.731 66.056 -2.081 1.00 50.06 194 VAL B CA 1
ATOM 4508 C C . VAL B 1 197 ? -108.727 64.928 -2.355 1.00 50.06 194 VAL B C 1
ATOM 4509 O O . VAL B 1 197 ? -108.524 63.810 -1.900 1.00 50.65 194 VAL B O 1
ATOM 4513 N N . ARG B 1 198 ? -109.791 65.224 -3.109 1.00 50.38 195 ARG B N 1
ATOM 4514 C CA . ARG B 1 198 ? -110.835 64.240 -3.391 1.00 51.10 195 ARG B CA 1
ATOM 4515 C C . ARG B 1 198 ? -110.340 63.085 -4.274 1.00 52.01 195 ARG B C 1
ATOM 4516 O O . ARG B 1 198 ? -110.671 61.930 -4.013 1.00 52.28 195 ARG B O 1
ATOM 4524 N N . ARG B 1 199 ? -109.536 63.400 -5.298 1.00 53.20 196 ARG B N 1
ATOM 4525 C CA . ARG B 1 199 ? -108.987 62.386 -6.204 1.00 54.76 196 ARG B CA 1
ATOM 4526 C C . ARG B 1 199 ? -107.951 61.488 -5.533 1.00 53.37 196 ARG B C 1
ATOM 4527 O O . ARG B 1 199 ? -107.919 60.278 -5.783 1.00 52.94 196 ARG B O 1
ATOM 4535 N N . ALA B 1 200 ? -107.099 62.091 -4.692 1.00 52.19 197 ALA B N 1
ATOM 4536 C CA . ALA B 1 200 ? -106.156 61.354 -3.855 1.00 50.82 197 ALA B CA 1
ATOM 4537 C C . ALA B 1 200 ? -106.927 60.332 -3.026 1.00 50.13 197 ALA B C 1
ATOM 4538 O O . ALA B 1 200 ? -106.534 59.171 -2.952 1.00 49.63 197 ALA B O 1
ATOM 4540 N N . GLY B 1 201 ? -108.042 60.777 -2.432 1.00 49.44 198 GLY B N 1
ATOM 4541 C CA . GLY B 1 201 ? -108.976 59.914 -1.730 1.00 50.04 198 GLY B CA 1
ATOM 4542 C C . GLY B 1 201 ? -109.413 58.704 -2.542 1.00 50.75 198 GLY B C 1
ATOM 4543 O O . GLY B 1 201 ? -109.358 57.578 -2.057 1.00 49.71 198 GLY B O 1
ATOM 4544 N N . GLU B 1 202 ? -109.840 58.943 -3.788 1.00 52.20 199 GLU B N 1
ATOM 4545 C CA . GLU B 1 202 ? -110.299 57.881 -4.683 1.00 53.58 199 GLU B CA 1
ATOM 4546 C C . GLU B 1 202 ? -109.172 56.892 -4.979 1.00 51.91 199 GLU B C 1
ATOM 4547 O O . GLU B 1 202 ? -109.363 55.677 -4.873 1.00 51.45 199 GLU B O 1
ATOM 4553 N N . TYR B 1 203 ? -108.001 57.439 -5.328 1.00 49.97 200 TYR B N 1
ATOM 4554 C CA . TYR B 1 203 ? -106.786 56.679 -5.620 1.00 48.69 200 TYR B CA 1
ATOM 4555 C C . TYR B 1 203 ? -106.364 55.765 -4.459 1.00 48.04 200 TYR B C 1
ATOM 4556 O O . TYR B 1 203 ? -106.117 54.568 -4.656 1.00 48.10 200 TYR B O 1
ATOM 4565 N N . LEU B 1 204 ? -106.286 56.340 -3.253 1.00 47.18 201 LEU B N 1
ATOM 4566 C CA . LEU B 1 204 ? -105.814 55.627 -2.067 1.00 46.99 201 LEU B CA 1
ATOM 4567 C C . LEU B 1 204 ? -106.778 54.509 -1.634 1.00 47.58 201 LEU B C 1
ATOM 4568 O O . LEU B 1 204 ? -106.341 53.466 -1.148 1.00 47.70 201 LEU B O 1
ATOM 4573 N N . VAL B 1 205 ? -108.085 54.726 -1.833 1.00 47.89 202 VAL B N 1
ATOM 4574 C CA . VAL B 1 205 ? -109.098 53.708 -1.567 1.00 48.14 202 VAL B CA 1
ATOM 4575 C C . VAL B 1 205 ? -108.851 52.486 -2.435 1.00 48.80 202 VAL B C 1
ATOM 4576 O O . VAL B 1 205 ? -108.940 51.357 -1.957 1.00 48.68 202 VAL B O 1
ATOM 4580 N N . HIS B 1 206 ? -108.549 52.724 -3.717 1.00 50.40 203 HIS B N 1
ATOM 4581 C CA . HIS B 1 206 ? -108.230 51.656 -4.663 1.00 51.58 203 HIS B CA 1
ATOM 4582 C C . HIS B 1 206 ? -106.955 50.932 -4.245 1.00 50.57 203 HIS B C 1
ATOM 4583 O O . HIS B 1 206 ? -106.894 49.699 -4.275 1.00 49.96 203 HIS B O 1
ATOM 4590 N N . HIS B 1 207 ? -105.943 51.710 -3.844 1.00 49.26 204 HIS B N 1
ATOM 4591 C CA . HIS B 1 207 ? -104.692 51.161 -3.350 1.00 47.99 204 HIS B CA 1
ATOM 4592 C C . HIS B 1 207 ? -104.923 50.290 -2.114 1.00 47.22 204 HIS B C 1
ATOM 4593 O O . HIS B 1 207 ? -104.389 49.189 -2.014 1.00 46.38 204 HIS B O 1
ATOM 4600 N N . ILE B 1 208 ? -105.741 50.787 -1.183 1.00 47.23 205 ILE B N 1
ATOM 4601 C CA . ILE B 1 208 ? -106.012 50.093 0.072 1.00 48.03 205 ILE B CA 1
ATOM 4602 C C . ILE B 1 208 ? -106.747 48.771 -0.148 1.00 48.67 205 ILE B C 1
ATOM 4603 O O . ILE B 1 208 ? -106.328 47.736 0.370 1.00 49.54 205 ILE B O 1
ATOM 4608 N N . THR B 1 209 ? -107.838 48.805 -0.921 1.00 49.35 206 THR B N 1
ATOM 4609 C CA . THR B 1 209 ? -108.628 47.597 -1.183 1.00 49.71 206 THR B CA 1
ATOM 4610 C C . THR B 1 209 ? -107.776 46.566 -1.936 1.00 48.89 206 THR B C 1
ATOM 4611 O O . THR B 1 209 ? -107.912 45.364 -1.706 1.00 49.34 206 THR B O 1
ATOM 4615 N N . GLU B 1 210 ? -106.878 47.056 -2.800 1.00 47.82 207 GLU B N 1
ATOM 4616 C CA . GLU B 1 210 ? -105.933 46.222 -3.541 1.00 47.81 207 GLU B CA 1
ATOM 4617 C C . GLU B 1 210 ? -104.949 45.522 -2.613 1.00 47.62 207 GLU B C 1
ATOM 4618 O O . GLU B 1 210 ? -104.685 44.329 -2.765 1.00 47.53 207 GLU B O 1
ATOM 4624 N N . ARG B 1 211 ? -104.396 46.283 -1.663 1.00 47.75 208 ARG B N 1
ATOM 4625 C CA . ARG B 1 211 ? -103.405 45.775 -0.711 1.00 48.07 208 ARG B CA 1
ATOM 4626 C C . ARG B 1 211 ? -104.027 44.984 0.435 1.00 48.08 208 ARG B C 1
ATOM 4627 O O . ARG B 1 211 ? -103.345 44.196 1.088 1.00 48.13 208 ARG B O 1
ATOM 4635 N N . ARG B 1 212 ? -105.321 45.209 0.679 1.00 48.39 209 ARG B N 1
ATOM 4636 C CA . ARG B 1 212 ? -106.092 44.411 1.619 1.00 49.24 209 ARG B CA 1
ATOM 4637 C C . ARG B 1 212 ? -106.351 43.016 1.012 1.00 49.42 209 ARG B C 1
ATOM 4638 O O . ARG B 1 212 ? -106.196 41.992 1.684 1.00 48.14 209 ARG B O 1
ATOM 4646 N N . ALA B 1 213 ? -106.722 43.001 -0.275 1.00 50.20 210 ALA B N 1
ATOM 4647 C CA . ALA B 1 213 ? -106.980 41.779 -1.035 1.00 50.83 210 ALA B CA 1
ATOM 4648 C C . ALA B 1 213 ? -105.705 40.963 -1.275 1.00 51.72 210 ALA B C 1
ATOM 4649 O O . ALA B 1 213 ? -105.669 39.768 -0.982 1.00 52.26 210 ALA B O 1
ATOM 4651 N N . ARG B 1 214 ? -104.675 41.622 -1.825 1.00 52.12 211 ARG B N 1
ATOM 4652 C CA . ARG B 1 214 ? -103.355 41.028 -2.060 1.00 51.56 211 ARG B CA 1
ATOM 4653 C C . ARG B 1 214 ? -102.271 41.835 -1.350 1.00 49.66 211 ARG B C 1
ATOM 4654 O O . ARG B 1 214 ? -101.690 42.752 -1.926 1.00 49.85 211 ARG B O 1
ATOM 4662 N N . PRO B 1 215 ? -101.987 41.534 -0.067 1.00 47.59 212 PRO B N 1
ATOM 4663 C CA . PRO B 1 215 ? -100.953 42.251 0.679 1.00 47.01 212 PRO B CA 1
ATOM 4664 C C . PRO B 1 215 ? -99.519 42.026 0.193 1.00 45.36 212 PRO B C 1
ATOM 4665 O O . PRO B 1 215 ? -99.216 40.997 -0.409 1.00 44.30 212 PRO B O 1
ATOM 4669 N N . GLN B 1 216 ? -98.669 43.027 0.461 1.00 44.74 213 GLN B N 1
ATOM 4670 C CA . GLN B 1 216 ? -97.229 43.026 0.187 1.00 43.76 213 GLN B CA 1
ATOM 4671 C C . GLN B 1 216 ? -96.518 43.688 1.364 1.00 42.67 213 GLN B C 1
ATOM 4672 O O . GLN B 1 216 ? -97.159 44.303 2.214 1.00 42.97 213 GLN B O 1
ATOM 4678 N N . ASP B 1 217 ? -95.187 43.573 1.398 1.00 41.46 214 ASP B N 1
ATOM 4679 C CA . ASP B 1 217 ? -94.372 44.172 2.459 1.00 40.42 214 ASP B CA 1
ATOM 4680 C C . ASP B 1 217 ? -94.319 45.699 2.302 1.00 39.60 214 ASP B C 1
ATOM 4681 O O . ASP B 1 217 ? -93.354 46.257 1.769 1.00 38.93 214 ASP B O 1
ATOM 4686 N N . ASP B 1 218 ? -95.389 46.360 2.760 1.00 39.26 215 ASP B N 1
ATOM 4687 C CA . ASP B 1 218 ? -95.482 47.819 2.792 1.00 39.49 215 ASP B CA 1
ATOM 4688 C C . ASP B 1 218 ? -96.411 48.264 3.913 1.00 39.05 215 ASP B C 1
ATOM 4689 O O . ASP B 1 218 ? -97.168 47.457 4.458 1.00 38.77 215 ASP B O 1
ATOM 4694 N N . LEU B 1 219 ? -96.344 49.556 4.254 1.00 38.54 216 LEU B N 1
ATOM 4695 C CA . LEU B 1 219 ? -97.083 50.092 5.390 1.00 38.41 216 LEU B CA 1
ATOM 4696 C C . LEU B 1 219 ? -98.609 50.038 5.187 1.00 38.43 216 LEU B C 1
ATOM 4697 O O . LEU B 1 219 ? -99.350 49.871 6.161 1.00 39.02 216 LEU B O 1
ATOM 4702 N N . THR B 1 220 ? -99.066 50.159 3.931 1.00 37.86 217 THR B N 1
ATOM 4703 C CA . THR B 1 220 ? -100.497 50.116 3.613 1.00 37.40 217 THR B CA 1
ATOM 4704 C C . THR B 1 220 ? -101.109 48.775 4.017 1.00 37.56 217 THR B C 1
ATOM 4705 O O . THR B 1 220 ? -102.162 48.741 4.661 1.00 36.60 217 THR B O 1
ATOM 4709 N N . SER B 1 221 ? -100.426 47.686 3.644 1.00 38.28 218 SER B N 1
ATOM 4710 C CA . SER B 1 221 ? -100.820 46.318 3.991 1.00 39.27 218 SER B CA 1
ATOM 4711 C C . SER B 1 221 ? -100.766 46.047 5.503 1.00 39.98 218 SER B C 1
ATOM 4712 O O . SER B 1 221 ? -101.604 45.318 6.044 1.00 40.49 218 SER B O 1
ATOM 4715 N N . ARG B 1 222 ? -99.758 46.627 6.168 1.00 40.23 219 ARG B N 1
ATOM 4716 C CA . ARG B 1 222 ? -99.565 46.502 7.612 1.00 39.52 219 ARG B CA 1
ATOM 4717 C C . ARG B 1 222 ? -100.658 47.233 8.371 1.00 39.01 219 ARG B C 1
ATOM 4718 O O . ARG B 1 222 ? -101.207 46.703 9.336 1.00 39.16 219 ARG B O 1
ATOM 4726 N N . LEU B 1 223 ? -100.969 48.455 7.929 1.00 38.54 220 LEU B N 1
ATOM 4727 C CA . LEU B 1 223 ? -102.065 49.227 8.497 1.00 38.95 220 LEU B CA 1
ATOM 4728 C C . LEU B 1 223 ? -103.365 48.441 8.403 1.00 39.32 220 LEU B C 1
ATOM 4729 O O . LEU B 1 223 ? -104.153 48.426 9.348 1.00 39.50 220 LEU B O 1
ATOM 4734 N N . ALA B 1 224 ? -103.564 47.767 7.265 1.00 39.61 221 ALA B N 1
ATOM 4735 C CA . ALA B 1 224 ? -104.757 46.968 7.017 1.00 39.92 221 ALA B CA 1
ATOM 4736 C C . ALA B 1 224 ? -104.865 45.693 7.862 1.00 39.94 221 ALA B C 1
ATOM 4737 O O . ALA B 1 224 ? -105.964 45.169 8.026 1.00 39.85 221 ALA B O 1
ATOM 4739 N N . THR B 1 225 ? -103.737 45.200 8.390 1.00 40.43 222 THR B N 1
ATOM 4740 C CA . THR B 1 225 ? -103.710 43.916 9.107 1.00 40.72 222 THR B CA 1
ATOM 4741 C C . THR B 1 225 ? -103.323 43.952 10.589 1.00 40.70 222 THR B C 1
ATOM 4742 O O . THR B 1 225 ? -103.318 42.901 11.225 1.00 40.40 222 THR B O 1
ATOM 4746 N N . THR B 1 226 ? -103.008 45.136 11.135 1.00 41.36 223 THR B N 1
ATOM 4747 C CA . THR B 1 226 ? -102.617 45.240 12.548 1.00 42.78 223 THR B CA 1
ATOM 4748 C C . THR B 1 226 ? -103.817 45.399 13.471 1.00 43.16 223 THR B C 1
ATOM 4749 O O . THR B 1 226 ? -104.744 46.150 13.172 1.00 42.37 223 THR B O 1
ATOM 4753 N N . GLU B 1 227 ? -103.770 44.667 14.591 1.00 44.86 224 GLU B N 1
ATOM 4754 C CA . GLU B 1 227 ? -104.695 44.795 15.714 1.00 46.67 224 GLU B CA 1
ATOM 4755 C C . GLU B 1 227 ? -103.965 45.395 16.903 1.00 45.19 224 GLU B C 1
ATOM 4756 O O . GLU B 1 227 ? -102.783 45.130 17.103 1.00 45.51 224 GLU B O 1
ATOM 4762 N N . VAL B 1 228 ? -104.685 46.185 17.704 1.00 43.78 225 VAL B N 1
ATOM 4763 C CA . VAL B 1 228 ? -104.193 46.651 18.995 1.00 42.61 225 VAL B CA 1
ATOM 4764 C C . VAL B 1 228 ? -105.314 46.543 20.015 1.00 41.78 225 VAL B C 1
ATOM 4765 O O . VAL B 1 228 ? -106.266 47.318 19.985 1.00 41.18 225 VAL B O 1
ATOM 4769 N N . ASP B 1 229 ? -105.181 45.563 20.912 1.00 41.95 226 ASP B N 1
ATOM 4770 C CA . ASP B 1 229 ? -106.170 45.254 21.934 1.00 41.99 226 ASP B CA 1
ATOM 4771 C C . ASP B 1 229 ? -107.561 45.186 21.314 1.00 42.54 226 ASP B C 1
ATOM 4772 O O . ASP B 1 229 ? -108.467 45.904 21.715 1.00 42.55 226 ASP B O 1
ATOM 4777 N N . GLY B 1 230 ? -107.691 44.327 20.298 1.00 43.91 227 GLY B N 1
ATOM 4778 C CA . GLY B 1 230 ? -108.955 44.009 19.659 1.00 44.82 227 GLY B CA 1
ATOM 4779 C C . GLY B 1 230 ? -109.497 45.011 18.656 1.00 45.51 227 GLY B C 1
ATOM 4780 O O . GLY B 1 230 ? -110.591 44.806 18.140 1.00 46.28 227 GLY B O 1
ATOM 4781 N N . LYS B 1 231 ? -108.746 46.087 18.387 1.00 46.91 228 LYS B N 1
ATOM 4782 C CA . LYS B 1 231 ? -109.185 47.169 17.504 1.00 48.13 228 LYS B CA 1
ATOM 4783 C C . LYS B 1 231 ? -108.365 47.209 16.217 1.00 48.67 228 LYS B C 1
ATOM 4784 O O . LYS B 1 231 ? -107.199 46.810 16.197 1.00 47.73 228 LYS B O 1
ATOM 4790 N N . ARG B 1 232 ? -108.995 47.709 15.148 1.00 49.91 229 ARG B N 1
ATOM 4791 C CA . ARG B 1 232 ? -108.398 47.783 13.820 1.00 51.21 229 ARG B CA 1
ATOM 4792 C C . ARG B 1 232 ? -108.672 49.128 13.189 1.00 50.32 229 ARG B C 1
ATOM 4793 O O . ARG B 1 232 ? -109.459 49.916 13.703 1.00 49.53 229 ARG B O 1
ATOM 4801 N N . LEU B 1 233 ? -108.002 49.375 12.062 1.00 50.20 230 LEU B N 1
ATOM 4802 C CA . LEU B 1 233 ? -108.232 50.536 11.232 1.00 50.58 230 LEU B CA 1
ATOM 4803 C C . LEU B 1 233 ? -109.098 50.117 10.049 1.00 51.51 230 LEU B C 1
ATOM 4804 O O . LEU B 1 233 ? -108.825 49.099 9.412 1.00 51.46 230 LEU B O 1
ATOM 4809 N N . ASP B 1 234 ? -110.151 50.896 9.770 1.00 52.53 231 ASP B N 1
ATOM 4810 C CA . ASP B 1 234 ? -110.974 50.680 8.583 1.00 53.73 231 ASP B CA 1
ATOM 4811 C C . ASP B 1 234 ? -110.400 51.456 7.385 1.00 53.66 231 ASP B C 1
ATOM 4812 O O . ASP B 1 234 ? -109.534 52.322 7.552 1.00 52.67 231 ASP B O 1
ATOM 4817 N N . ASP B 1 235 ? -110.887 51.118 6.184 1.00 53.81 232 ASP B N 1
ATOM 4818 C CA . ASP B 1 235 ? -110.373 51.649 4.928 1.00 53.57 232 ASP B CA 1
ATOM 4819 C C . ASP B 1 235 ? -110.343 53.168 4.906 1.00 53.93 232 ASP B C 1
ATOM 4820 O O . ASP B 1 235 ? -109.397 53.756 4.400 1.00 54.30 232 ASP B O 1
ATOM 4825 N N . GLU B 1 236 ? -111.376 53.802 5.467 1.00 54.74 233 GLU B N 1
ATOM 4826 C CA . GLU B 1 236 ? -111.500 55.258 5.406 1.00 56.10 233 GLU B CA 1
ATOM 4827 C C . GLU B 1 236 ? -110.550 55.980 6.382 1.00 53.68 233 GLU B C 1
ATOM 4828 O O . GLU B 1 236 ? -110.115 57.101 6.108 1.00 52.06 233 GLU B O 1
ATOM 4834 N N . GLU B 1 237 ? -110.224 55.319 7.500 1.00 52.24 234 GLU B N 1
ATOM 4835 C CA . GLU B 1 237 ? -109.205 55.791 8.448 1.00 50.94 234 GLU B CA 1
ATOM 4836 C C . GLU B 1 237 ? -107.797 55.684 7.865 1.00 48.64 234 GLU B C 1
ATOM 4837 O O . GLU B 1 237 ? -106.973 56.585 8.034 1.00 47.55 234 GLU B O 1
ATOM 4843 N N . ILE B 1 238 ? -107.531 54.566 7.182 1.00 46.50 235 ILE B N 1
ATOM 4844 C CA . ILE B 1 238 ? -106.251 54.330 6.530 1.00 45.46 235 ILE B CA 1
ATOM 4845 C C . ILE B 1 238 ? -105.986 55.418 5.484 1.00 45.12 235 ILE B C 1
ATOM 4846 O O . ILE B 1 238 ? -104.875 55.944 5.405 1.00 46.02 235 ILE B O 1
ATOM 4851 N N . VAL B 1 239 ? -107.021 55.768 4.709 1.00 44.20 236 VAL B N 1
ATOM 4852 C CA . VAL B 1 239 ? -106.941 56.840 3.713 1.00 43.15 236 VAL B CA 1
ATOM 4853 C C . VAL B 1 239 ? -106.453 58.147 4.353 1.00 42.28 236 VAL B C 1
ATOM 4854 O O . VAL B 1 239 ? -105.592 58.838 3.802 1.00 41.49 236 VAL B O 1
ATOM 4858 N N . GLY B 1 240 ? -107.026 58.476 5.518 1.00 41.95 237 GLY B N 1
ATOM 4859 C CA . GLY B 1 240 ? -106.665 59.659 6.276 1.00 41.44 237 GLY B CA 1
ATOM 4860 C C . GLY B 1 240 ? -105.237 59.617 6.781 1.00 40.96 237 GLY B C 1
ATOM 4861 O O . GLY B 1 240 ? -104.538 60.623 6.741 1.00 40.65 237 GLY B O 1
ATOM 4862 N N . VAL B 1 241 ? -104.814 58.443 7.264 1.00 41.15 238 VAL B N 1
ATOM 4863 C CA . VAL B 1 241 ? -103.446 58.218 7.732 1.00 41.34 238 VAL B CA 1
ATOM 4864 C C . VAL B 1 241 ? -102.434 58.431 6.599 1.00 41.20 238 VAL B C 1
ATOM 4865 O O . VAL B 1 241 ? -101.499 59.221 6.744 1.00 41.25 238 VAL B O 1
ATOM 4869 N N . ILE B 1 242 ? -102.641 57.741 5.471 1.00 40.28 239 ILE B N 1
ATOM 4870 C CA . ILE B 1 242 ? -101.770 57.873 4.300 1.00 39.72 239 ILE B CA 1
ATOM 4871 C C . ILE B 1 242 ? -101.699 59.348 3.885 1.00 39.70 239 ILE B C 1
ATOM 4872 O O . ILE B 1 242 ? -100.609 59.900 3.708 1.00 39.63 239 ILE B O 1
ATOM 4877 N N . GLY B 1 243 ? -102.873 59.978 3.761 1.00 39.74 240 GLY B N 1
ATOM 4878 C CA . GLY B 1 243 ? -102.994 61.381 3.405 1.00 39.85 240 GLY B CA 1
ATOM 4879 C C . GLY B 1 243 ? -102.295 62.311 4.384 1.00 40.06 240 GLY B C 1
ATOM 4880 O O . GLY B 1 243 ? -101.641 63.278 3.971 1.00 39.19 240 GLY B O 1
ATOM 4881 N N . MET B 1 244 ? -102.441 62.010 5.682 1.00 40.44 241 MET B N 1
ATOM 4882 C CA . MET B 1 244 ? -101.815 62.772 6.765 1.00 40.68 241 MET B CA 1
ATOM 4883 C C . MET B 1 244 ? -100.290 62.696 6.696 1.00 40.44 241 MET B C 1
ATOM 4884 O O . MET B 1 244 ? -99.611 63.698 6.922 1.00 40.06 241 MET B O 1
ATOM 4889 N N . PHE B 1 245 ? -99.770 61.498 6.396 1.00 40.26 242 PHE B N 1
ATOM 4890 C CA . PHE B 1 245 ? -98.337 61.262 6.246 1.00 40.51 242 PHE B CA 1
ATOM 4891 C C . PHE B 1 245 ? -97.747 62.096 5.109 1.00 41.22 242 PHE B C 1
ATOM 4892 O O . PHE B 1 245 ? -96.694 62.714 5.269 1.00 41.79 242 PHE B O 1
ATOM 4900 N N . LEU B 1 246 ? -98.426 62.101 3.957 1.00 41.58 243 LEU B N 1
ATOM 4901 C CA . LEU B 1 246 ? -97.973 62.866 2.796 1.00 41.88 243 LEU B CA 1
ATOM 4902 C C . LEU B 1 246 ? -97.941 64.364 3.082 1.00 42.29 243 LEU B C 1
ATOM 4903 O O . LEU B 1 246 ? -96.970 65.047 2.749 1.00 42.05 243 LEU B O 1
ATOM 4908 N N . ILE B 1 247 ? -99.015 64.861 3.708 1.00 43.02 244 ILE B N 1
ATOM 4909 C CA . ILE B 1 247 ? -99.204 66.287 3.963 1.00 43.41 244 ILE B CA 1
ATOM 4910 C C . ILE B 1 247 ? -98.236 66.789 5.027 1.00 43.76 244 ILE B C 1
ATOM 4911 O O . ILE B 1 247 ? -97.624 67.843 4.868 1.00 44.27 244 ILE B O 1
ATOM 4916 N N . ALA B 1 248 ? -98.108 66.019 6.111 1.00 44.16 245 ALA B N 1
ATOM 4917 C CA . ALA B 1 248 ? -97.204 66.338 7.208 1.00 44.81 245 ALA B CA 1
ATOM 4918 C C . ALA B 1 248 ? -95.734 66.174 6.825 1.00 45.10 245 ALA B C 1
ATOM 4919 O O . ALA B 1 248 ? -94.886 66.947 7.274 1.00 45.56 245 ALA B O 1
ATOM 4921 N N . GLY B 1 249 ? -95.445 65.172 5.986 1.00 44.86 246 GLY B N 1
ATOM 4922 C CA . GLY B 1 249 ? -94.090 64.704 5.750 1.00 44.77 246 GLY B CA 1
ATOM 4923 C C . GLY B 1 249 ? -93.315 65.244 4.563 1.00 44.66 246 GLY B C 1
ATOM 4924 O O . GLY B 1 249 ? -92.087 65.288 4.612 1.00 45.33 246 GLY B O 1
ATOM 4925 N N . TYR B 1 250 ? -94.027 65.638 3.501 1.00 44.47 247 TYR B N 1
ATOM 4926 C CA . TYR B 1 250 ? -93.413 65.995 2.218 1.00 43.92 247 TYR B CA 1
ATOM 4927 C C . TYR B 1 250 ? -92.517 67.232 2.275 1.00 42.77 247 TYR B C 1
ATOM 4928 O O . TYR B 1 250 ? -91.315 67.144 2.044 1.00 42.20 247 TYR B O 1
ATOM 4937 N N . LEU B 1 251 ? -93.118 68.390 2.559 1.00 42.80 248 LEU B N 1
ATOM 4938 C CA . LEU B 1 251 ? -92.392 69.652 2.531 1.00 43.19 248 LEU B CA 1
ATOM 4939 C C . LEU B 1 251 ? -91.226 69.628 3.518 1.00 42.92 248 LEU B C 1
ATOM 4940 O O . LEU B 1 251 ? -90.080 69.820 3.111 1.00 43.39 248 LEU B O 1
ATOM 4945 N N . PRO B 1 252 ? -91.468 69.366 4.827 1.00 42.07 249 PRO B N 1
ATOM 4946 C CA . PRO B 1 252 ? -90.402 69.408 5.830 1.00 41.70 249 PRO B CA 1
ATOM 4947 C C . PRO B 1 252 ? -89.184 68.541 5.497 1.00 41.09 249 PRO B C 1
ATOM 4948 O O . PRO B 1 252 ? -88.062 69.007 5.656 1.00 40.94 249 PRO B O 1
ATOM 4952 N N . ALA B 1 253 ? -89.416 67.305 5.043 1.00 40.51 250 ALA B N 1
ATOM 4953 C CA . ALA B 1 253 ? -88.334 66.393 4.679 1.00 40.63 250 ALA B CA 1
ATOM 4954 C C . ALA B 1 253 ? -87.460 66.955 3.557 1.00 40.88 250 ALA B C 1
ATOM 4955 O O . ALA B 1 253 ? -86.228 66.881 3.632 1.00 40.97 250 ALA B O 1
ATOM 4957 N N . SER B 1 254 ? -88.106 67.512 2.524 1.00 40.88 251 SER B N 1
ATOM 4958 C CA . SER B 1 254 ? -87.406 68.142 1.401 1.00 41.00 251 SER B CA 1
ATOM 4959 C C . SER B 1 254 ? -86.624 69.365 1.877 1.00 40.58 251 SER B C 1
ATOM 4960 O O . SER B 1 254 ? -85.488 69.594 1.451 1.00 40.35 251 SER B O 1
ATOM 4963 N N . VAL B 1 255 ? -87.241 70.142 2.772 1.00 40.02 252 VAL B N 1
ATOM 4964 C CA . VAL B 1 255 ? -86.609 71.318 3.354 1.00 40.19 252 VAL B CA 1
ATOM 4965 C C . VAL B 1 255 ? -85.416 70.925 4.249 1.00 40.72 252 VAL B C 1
ATOM 4966 O O . VAL B 1 255 ? -84.385 71.606 4.246 1.00 40.88 252 VAL B O 1
ATOM 4970 N N . LEU B 1 256 ? -85.547 69.827 4.999 1.00 40.81 253 LEU B N 1
ATOM 4971 C CA . LEU B 1 256 ? -84.422 69.335 5.841 1.00 40.80 253 LEU B CA 1
ATOM 4972 C C . LEU B 1 256 ? -83.244 69.005 4.927 1.00 40.65 253 LEU B C 1
ATOM 4973 O O . LEU B 1 256 ? -82.122 69.431 5.239 1.00 41.07 253 LEU B O 1
ATOM 4978 N N . THR B 1 257 ? -83.503 68.287 3.834 1.00 40.24 254 THR B N 1
ATOM 4979 C CA . THR B 1 257 ? -82.420 67.873 2.905 1.00 39.96 254 THR B CA 1
ATOM 4980 C C . THR B 1 257 ? -81.735 69.115 2.327 1.00 40.25 254 THR B C 1
ATOM 4981 O O . THR B 1 257 ? -80.498 69.112 2.257 1.00 39.20 254 THR B O 1
ATOM 4985 N N . ALA B 1 258 ? -82.501 70.158 1.993 1.00 41.12 255 ALA B N 1
ATOM 4986 C CA . ALA B 1 258 ? -81.903 71.344 1.340 1.00 41.35 255 ALA B CA 1
ATOM 4987 C C . ALA B 1 258 ? -81.286 72.259 2.396 1.00 41.58 255 ALA B C 1
ATOM 4988 O O . ALA B 1 258 ? -80.199 72.788 2.137 1.00 41.66 255 ALA B O 1
ATOM 4990 N N . ASN B 1 259 ? -81.958 72.443 3.533 1.00 41.78 256 ASN B N 1
ATOM 4991 C CA . ASN B 1 259 ? -81.364 73.214 4.632 1.00 42.04 256 ASN B CA 1
ATOM 4992 C C . ASN B 1 259 ? -80.007 72.688 5.108 1.00 42.39 256 ASN B C 1
ATOM 4993 O O . ASN B 1 259 ? -79.154 73.464 5.551 1.00 42.95 256 ASN B O 1
ATOM 4998 N N . THR B 1 260 ? -79.822 71.365 5.030 1.00 42.35 257 THR B N 1
ATOM 4999 C CA . THR B 1 260 ? -78.556 70.725 5.370 1.00 41.92 257 THR B CA 1
ATOM 5000 C C . THR B 1 260 ? -77.501 71.113 4.337 1.00 41.92 257 THR B C 1
ATOM 5001 O O . THR B 1 260 ? -76.416 71.580 4.694 1.00 42.05 257 THR B O 1
ATOM 5005 N N . VAL B 1 261 ? -77.846 70.937 3.054 1.00 41.65 258 VAL B N 1
ATOM 5006 C CA . VAL B 1 261 ? -76.996 71.341 1.932 1.00 41.51 258 VAL B CA 1
ATOM 5007 C C . VAL B 1 261 ? -76.596 72.819 2.048 1.00 41.54 258 VAL B C 1
ATOM 5008 O O . VAL B 1 261 ? -75.432 73.172 1.857 1.00 41.42 258 VAL B O 1
ATOM 5012 N N . MET B 1 262 ? -77.577 73.670 2.368 1.00 41.64 259 MET B N 1
ATOM 5013 C CA . MET B 1 262 ? -77.373 75.110 2.461 1.00 41.94 259 MET B CA 1
ATOM 5014 C C . MET B 1 262 ? -76.550 75.488 3.680 1.00 41.79 259 MET B C 1
ATOM 5015 O O . MET B 1 262 ? -75.652 76.322 3.575 1.00 41.72 259 MET B O 1
ATOM 5020 N N . ALA B 1 263 ? -76.855 74.868 4.828 1.00 41.92 260 ALA B N 1
ATOM 5021 C CA . ALA B 1 263 ? -76.171 75.166 6.090 1.00 42.35 260 ALA B CA 1
ATOM 5022 C C . ALA B 1 263 ? -74.691 74.760 6.051 1.00 42.71 260 ALA B C 1
ATOM 5023 O O . ALA B 1 263 ? -73.833 75.473 6.573 1.00 41.66 260 ALA B O 1
ATOM 5025 N N . LEU B 1 264 ? -74.406 73.616 5.417 1.00 43.40 261 LEU B N 1
ATOM 5026 C CA . LEU B 1 264 ? -73.035 73.155 5.189 1.00 43.86 261 LEU B CA 1
ATOM 5027 C C . LEU B 1 264 ? -72.298 74.027 4.161 1.00 44.47 261 LEU B C 1
ATOM 5028 O O . LEU B 1 264 ? -71.106 74.287 4.308 1.00 44.92 261 LEU B O 1
ATOM 5033 N N . ASP B 1 265 ? -73.019 74.465 3.1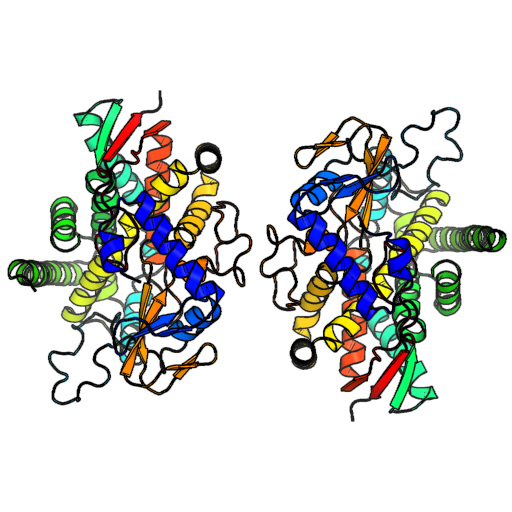22 1.00 45.01 262 ASP B N 1
ATOM 5034 C CA . ASP B 1 265 ? -72.497 75.390 2.116 1.00 45.04 262 ASP B CA 1
ATOM 5035 C C . ASP B 1 265 ? -72.075 76.714 2.758 1.00 44.35 262 ASP B C 1
ATOM 5036 O O . ASP B 1 265 ? -71.025 77.266 2.432 1.00 43.50 262 ASP B O 1
ATOM 5041 N N . GLU B 1 266 ? -72.898 77.202 3.692 1.00 44.63 263 GLU B N 1
ATOM 5042 C CA . GLU B 1 266 ? -72.643 78.454 4.410 1.00 45.20 263 GLU B CA 1
ATOM 5043 C C . GLU B 1 266 ? -71.583 78.327 5.516 1.00 45.62 263 GLU B C 1
ATOM 5044 O O . GLU B 1 266 ? -71.332 79.290 6.245 1.00 46.17 263 GLU B O 1
ATOM 5050 N N . HIS B 1 267 ? -70.973 77.139 5.631 1.00 45.42 264 HIS B N 1
ATOM 5051 C CA . HIS B 1 267 ? -69.960 76.836 6.638 1.00 44.75 264 HIS B CA 1
ATOM 5052 C C . HIS B 1 267 ? -68.889 75.912 6.058 1.00 44.43 264 HIS B C 1
ATOM 5053 O O . HIS B 1 267 ? -68.876 74.710 6.325 1.00 43.44 264 HIS B O 1
ATOM 5060 N N . PRO B 1 268 ? -67.957 76.457 5.242 1.00 44.36 265 PRO B N 1
ATOM 5061 C CA . PRO B 1 268 ? -66.976 75.640 4.522 1.00 44.49 265 PRO B CA 1
ATOM 5062 C C . PRO B 1 268 ? -66.186 74.628 5.359 1.00 43.97 265 PRO B C 1
ATOM 5063 O O . PRO B 1 268 ? -65.852 73.561 4.849 1.00 44.00 265 PRO B O 1
ATOM 5067 N N . ALA B 1 269 ? -65.884 74.974 6.614 1.00 43.78 266 ALA B N 1
ATOM 5068 C CA . ALA B 1 269 ? -65.108 74.109 7.499 1.00 43.56 266 ALA B CA 1
ATOM 5069 C C . ALA B 1 269 ? -65.912 72.871 7.874 1.00 43.56 266 ALA B C 1
ATOM 5070 O O . ALA B 1 269 ? -65.420 71.750 7.748 1.00 44.23 266 ALA B O 1
ATOM 5072 N N . ALA B 1 270 ? -67.150 73.089 8.334 1.00 42.97 267 ALA B N 1
ATOM 5073 C CA . ALA B 1 270 ? -68.088 72.010 8.622 1.00 42.38 267 ALA B CA 1
ATOM 5074 C C . ALA B 1 270 ? -68.203 71.098 7.407 1.00 42.29 267 ALA B C 1
ATOM 5075 O O . ALA B 1 270 ? -68.057 69.884 7.530 1.00 42.88 267 ALA B O 1
ATOM 5077 N N . LEU B 1 271 ? -68.444 71.701 6.235 1.00 41.72 268 LEU B N 1
ATOM 5078 C CA . LEU B 1 271 ? -68.563 70.978 4.969 1.00 40.82 268 LEU B CA 1
ATOM 5079 C C . LEU B 1 271 ? -67.356 70.095 4.696 1.00 39.58 268 LEU B C 1
ATOM 5080 O O . LEU B 1 271 ? -67.506 68.955 4.280 1.00 39.66 268 LEU B O 1
ATOM 5085 N N . ALA B 1 272 ? -66.158 70.637 4.920 1.00 39.12 269 ALA B N 1
ATOM 5086 C CA . ALA B 1 272 ? -64.925 69.898 4.687 1.00 39.58 269 ALA B CA 1
ATOM 5087 C C . ALA B 1 272 ? -64.839 68.684 5.606 1.00 39.66 269 ALA B C 1
ATOM 5088 O O . ALA B 1 272 ? -64.447 67.596 5.171 1.00 39.67 269 ALA B O 1
ATOM 5090 N N . GLU B 1 273 ? -65.211 68.885 6.876 1.00 39.56 270 GLU B N 1
ATOM 5091 C CA . GLU B 1 273 ? -65.202 67.829 7.880 1.00 39.62 270 GLU B CA 1
ATOM 5092 C C . GLU B 1 273 ? -66.095 66.666 7.455 1.00 39.35 270 GLU B C 1
ATOM 5093 O O . GLU B 1 273 ? -65.693 65.505 7.547 1.00 39.29 270 GLU B O 1
ATOM 5099 N N . VAL B 1 274 ? -67.297 66.994 6.969 1.00 38.99 271 VAL B N 1
ATOM 5100 C CA . VAL B 1 274 ? -68.299 66.004 6.610 1.00 39.33 271 VAL B CA 1
ATOM 5101 C C . VAL B 1 274 ? -67.937 65.298 5.311 1.00 40.09 271 VAL B C 1
ATOM 5102 O O . VAL B 1 274 ? -68.145 64.096 5.180 1.00 40.55 271 VAL B O 1
ATOM 5106 N N . ARG B 1 275 ? -67.394 66.048 4.349 1.00 41.21 272 ARG B N 1
ATOM 5107 C CA . ARG B 1 275 ? -66.922 65.462 3.097 1.00 42.19 272 ARG B CA 1
ATOM 5108 C C . ARG B 1 275 ? -65.835 64.416 3.365 1.00 42.57 272 ARG B C 1
ATOM 5109 O O . ARG B 1 275 ? -65.823 63.353 2.740 1.00 42.51 272 ARG B O 1
ATOM 5117 N N . SER B 1 276 ? -64.933 64.730 4.304 1.00 43.16 273 SER B N 1
ATOM 5118 C CA . SER B 1 276 ? -63.794 63.873 4.642 1.00 43.43 273 SER B CA 1
ATOM 5119 C C . SER B 1 276 ? -64.155 62.697 5.559 1.00 42.63 273 SER B C 1
ATOM 5120 O O . SER B 1 276 ? -63.511 61.656 5.495 1.00 43.33 273 SER B O 1
ATOM 5123 N N . ASP B 1 277 ? -65.173 62.880 6.408 1.00 41.97 274 ASP B N 1
ATOM 5124 C CA . ASP B 1 277 ? -65.669 61.836 7.311 1.00 42.34 274 ASP B CA 1
ATOM 5125 C C . ASP B 1 277 ? -67.197 61.828 7.320 1.00 41.60 274 ASP B C 1
ATOM 5126 O O . ASP B 1 277 ? -67.824 62.441 8.181 1.00 41.53 274 ASP B O 1
ATOM 5131 N N . PRO B 1 278 ? -67.848 61.123 6.366 1.00 40.92 275 PRO B N 1
ATOM 5132 C CA . PRO B 1 278 ? -69.308 61.161 6.239 1.00 40.85 275 PRO B CA 1
ATOM 5133 C C . PRO B 1 278 ? -70.086 60.606 7.440 1.00 40.15 275 PRO B C 1
ATOM 5134 O O . PRO B 1 278 ? -71.306 60.785 7.503 1.00 40.11 275 PRO B O 1
ATOM 5138 N N . ALA B 1 279 ? -69.380 59.951 8.368 1.00 39.20 276 ALA B N 1
ATOM 5139 C CA . ALA B 1 279 ? -69.950 59.501 9.632 1.00 38.46 276 ALA B CA 1
ATOM 5140 C C . ALA B 1 279 ? -70.482 60.668 10.459 1.00 38.21 276 ALA B C 1
ATOM 5141 O O . ALA B 1 279 ? -71.378 60.481 11.276 1.00 38.52 276 ALA B O 1
ATOM 5143 N N . LEU B 1 280 ? -69.915 61.864 10.242 1.00 37.59 277 LEU B N 1
ATOM 5144 C CA . LEU B 1 280 ? -70.329 63.097 10.915 1.00 37.50 277 LEU B CA 1
ATOM 5145 C C . LEU B 1 280 ? -71.695 63.653 10.501 1.00 38.00 277 LEU B C 1
ATOM 5146 O O . LEU B 1 280 ? -72.226 64.554 11.157 1.00 38.65 277 LEU B O 1
ATOM 5151 N N . LEU B 1 281 ? -72.253 63.126 9.407 1.00 38.04 278 LEU B N 1
ATOM 5152 C CA . LEU B 1 281 ? -73.410 63.721 8.758 1.00 38.08 278 LEU B CA 1
ATOM 5153 C C . LEU B 1 281 ? -74.686 63.703 9.603 1.00 37.48 278 LEU B C 1
ATOM 5154 O O . LEU B 1 281 ? -75.368 64.718 9.704 1.00 37.05 278 LEU B O 1
ATOM 5159 N N . PRO B 1 282 ? -75.058 62.575 10.249 1.00 37.62 279 PRO B N 1
ATOM 5160 C CA . PRO B 1 282 ? -76.252 62.550 11.095 1.00 37.53 279 PRO B CA 1
ATOM 5161 C C . PRO B 1 282 ? -76.206 63.588 12.211 1.00 37.19 279 PRO B C 1
ATOM 5162 O O . PRO B 1 282 ? -77.244 64.174 12.522 1.00 37.65 279 PRO B O 1
ATOM 5166 N N . GLY B 1 283 ? -75.020 63.806 12.790 1.00 36.24 280 GLY B N 1
ATOM 5167 C CA . GLY B 1 283 ? -74.814 64.828 13.801 1.00 36.52 280 GLY B CA 1
ATOM 5168 C C . GLY B 1 283 ? -75.032 66.221 13.237 1.00 36.76 280 GLY B C 1
ATOM 5169 O O . GLY B 1 283 ? -75.638 67.085 13.879 1.00 36.06 280 GLY B O 1
ATOM 5170 N N . ALA B 1 284 ? -74.537 66.430 12.013 1.00 37.58 281 ALA B N 1
ATOM 5171 C CA . ALA B 1 284 ? -74.730 67.676 11.278 1.00 38.01 281 ALA B CA 1
ATOM 5172 C C . ALA B 1 284 ? -76.218 67.952 11.018 1.00 38.03 281 ALA B C 1
ATOM 5173 O O . ALA B 1 284 ? -76.686 69.084 11.159 1.00 37.96 281 ALA B O 1
ATOM 5175 N N . ILE B 1 285 ? -76.952 66.898 10.647 1.00 38.00 282 ILE B N 1
ATOM 5176 C CA . ILE B 1 285 ? -78.380 66.984 10.390 1.00 38.21 282 ILE B CA 1
ATOM 5177 C C . ILE B 1 285 ? -79.145 67.392 11.650 1.00 38.41 282 ILE B C 1
ATOM 5178 O O . ILE B 1 285 ? -80.023 68.255 11.592 1.00 38.42 282 ILE B O 1
ATOM 5183 N N . GLU B 1 286 ? -78.793 66.785 12.790 1.00 39.07 283 GLU B N 1
ATOM 5184 C CA . GLU B 1 286 ? -79.385 67.148 14.080 1.00 39.25 283 GLU B CA 1
ATOM 5185 C C . GLU B 1 286 ? -79.152 68.613 14.390 1.00 38.59 283 GLU B C 1
ATOM 5186 O O . GLU B 1 286 ? -80.004 69.259 14.978 1.00 38.19 283 GLU B O 1
ATOM 5192 N N . GLU B 1 287 ? -77.979 69.126 14.008 1.00 38.55 284 GLU B N 1
ATOM 5193 C CA . GLU B 1 287 ? -77.643 70.521 14.247 1.00 38.73 284 GLU B CA 1
ATOM 5194 C C . GLU B 1 287 ? -78.480 71.420 13.343 1.00 39.31 284 GLU B C 1
ATOM 5195 O O . GLU B 1 287 ? -78.984 72.457 13.788 1.00 39.75 284 GLU B O 1
ATOM 5201 N N . VAL B 1 288 ? -78.640 71.003 12.081 1.00 39.66 285 VAL B N 1
ATOM 5202 C CA . VAL B 1 288 ? -79.475 71.711 11.111 1.00 39.43 285 VAL B CA 1
ATOM 5203 C C . VAL B 1 288 ? -80.906 71.834 11.646 1.00 39.46 285 VAL B C 1
ATOM 5204 O O . VAL B 1 288 ? -81.480 72.919 11.633 1.00 39.59 285 VAL B O 1
ATOM 5208 N N . LEU B 1 289 ? -81.455 70.720 12.144 1.00 39.21 286 LEU B N 1
ATOM 5209 C CA . LEU B 1 289 ? -82.784 70.695 12.761 1.00 39.26 286 LEU B CA 1
ATOM 5210 C C . LEU B 1 289 ? -82.951 71.693 13.912 1.00 39.28 286 LEU B C 1
ATOM 5211 O O . LEU B 1 289 ? -84.043 72.196 14.133 1.00 39.30 286 LEU B O 1
ATOM 5216 N N . ARG B 1 290 ? -81.863 71.960 14.644 1.00 39.68 287 ARG B N 1
ATOM 5217 C CA . ARG B 1 290 ? -81.851 72.938 15.736 1.00 39.84 287 ARG B CA 1
ATOM 5218 C C . ARG B 1 290 ? -81.703 74.363 15.206 1.00 40.00 287 ARG B C 1
ATOM 5219 O O . ARG B 1 290 ? -82.455 75.266 15.585 1.00 39.48 287 ARG B O 1
ATOM 5227 N N . TRP B 1 291 ? -80.716 74.543 14.323 1.00 40.55 288 TRP B N 1
ATOM 5228 C CA . TRP B 1 291 ? -80.213 75.851 13.925 1.00 40.97 288 TRP B CA 1
ATOM 5229 C C . TRP B 1 291 ? -80.953 76.474 12.731 1.00 41.57 288 TRP B C 1
ATOM 5230 O O . TRP B 1 291 ? -81.015 77.701 12.611 1.00 42.73 288 TRP B O 1
ATOM 5241 N N . ARG B 1 292 ? -81.493 75.626 11.846 1.00 40.93 289 ARG B N 1
ATOM 5242 C CA . ARG B 1 292 ? -82.419 76.061 10.803 1.00 40.40 289 ARG B CA 1
ATOM 5243 C C . ARG B 1 292 ? -83.532 75.030 10.616 1.00 39.77 289 ARG B C 1
ATOM 5244 O O . ARG B 1 292 ? -83.599 74.355 9.589 1.00 38.84 289 ARG B O 1
ATOM 5252 N N . PRO B 1 293 ? -84.445 74.890 11.606 1.00 39.34 290 PRO B N 1
ATOM 5253 C CA . PRO B 1 293 ? -85.520 73.899 11.533 1.00 39.86 290 PRO B CA 1
ATOM 5254 C C . PRO B 1 293 ? -86.461 74.154 10.361 1.00 40.46 290 PRO B C 1
ATOM 5255 O O . PRO B 1 293 ? -86.901 75.282 10.168 1.00 40.54 290 PRO B O 1
ATOM 5259 N N . PRO B 1 294 ? -86.780 73.127 9.539 1.00 41.72 291 PRO B N 1
ATOM 5260 C CA . PRO B 1 294 ? -87.789 73.264 8.486 1.00 42.58 291 PRO B CA 1
ATOM 5261 C C . PRO B 1 294 ? -89.111 73.860 8.986 1.00 43.70 291 PRO B C 1
ATOM 5262 O O . PRO B 1 294 ? -89.570 74.860 8.432 1.00 43.90 291 PRO B O 1
ATOM 5266 N N . LEU B 1 295 ? -89.699 73.250 10.022 1.00 44.27 292 LEU B N 1
ATOM 5267 C CA . LEU B 1 295 ? -90.879 73.790 10.675 1.00 44.19 292 LEU B CA 1
ATOM 5268 C C . LEU B 1 295 ? -90.405 74.577 11.870 1.00 45.02 292 LEU B C 1
ATOM 5269 O O . LEU B 1 295 ? -89.739 74.044 12.752 1.00 46.18 292 LEU B O 1
ATOM 5274 N N . VAL B 1 296 ? -90.784 75.856 11.883 1.00 46.31 293 VAL B N 1
ATOM 5275 C CA . VAL B 1 296 ? -90.229 76.885 12.750 1.00 46.89 293 VAL B CA 1
ATOM 5276 C C . VAL B 1 296 ? -91.146 77.216 13.954 1.00 48.08 293 VAL B C 1
ATOM 5277 O O . VAL B 1 296 ? -90.671 77.697 14.992 1.00 46.69 293 VAL B O 1
ATOM 5281 N N . ARG B 1 297 ? -92.452 76.947 13.808 1.00 49.49 294 ARG B N 1
ATOM 5282 C CA . ARG B 1 297 ? -93.412 77.046 14.902 1.00 50.71 294 ARG B CA 1
ATOM 5283 C C . ARG B 1 297 ? -94.350 75.843 14.975 1.00 49.51 294 ARG B C 1
ATOM 5284 O O . ARG B 1 297 ? -94.444 75.057 14.042 1.00 48.22 294 ARG B O 1
ATOM 5292 N N . ASP B 1 298 ? -95.028 75.719 16.118 1.00 49.20 295 ASP B N 1
ATOM 5293 C CA . ASP B 1 298 ? -95.971 74.648 16.410 1.00 49.36 295 ASP B CA 1
ATOM 5294 C C . ASP B 1 298 ? -97.063 75.326 17.224 1.00 50.29 295 ASP B C 1
ATOM 5295 O O . ASP B 1 298 ? -96.764 76.044 18.181 1.00 50.78 295 ASP B O 1
ATOM 5300 N N . GLN B 1 299 ? -98.324 75.120 16.831 1.00 51.51 296 GLN B N 1
ATOM 5301 C CA . GLN B 1 299 ? -99.438 75.880 17.386 1.00 52.49 296 GLN B CA 1
ATOM 5302 C C . GLN B 1 299 ? -100.358 75.052 18.263 1.00 50.82 296 GLN B C 1
ATOM 5303 O O . GLN B 1 299 ? -100.592 73.878 17.996 1.00 49.64 296 GLN B O 1
ATOM 5309 N N . ARG B 1 300 ? -100.847 75.686 19.334 1.00 49.88 297 ARG B N 1
ATOM 5310 C CA . ARG B 1 300 ? -101.792 75.093 20.271 1.00 49.63 297 ARG B CA 1
ATOM 5311 C C . ARG B 1 300 ? -102.885 76.112 20.617 1.00 50.04 297 ARG B C 1
ATOM 5312 O O . ARG B 1 300 ? -102.784 77.294 20.270 1.00 50.63 297 ARG B O 1
ATOM 5320 N N . LEU B 1 301 ? -103.931 75.627 21.295 1.00 50.02 298 LEU B N 1
ATOM 5321 C CA . LEU B 1 301 ? -105.074 76.421 21.727 1.00 49.76 298 LEU B CA 1
ATOM 5322 C C . LEU B 1 301 ? -105.358 76.108 23.192 1.00 49.73 298 LEU B C 1
ATOM 5323 O O . LEU B 1 301 ? -105.610 74.955 23.543 1.00 48.86 298 LEU B O 1
ATOM 5328 N N . THR B 1 302 ? -105.323 77.142 24.041 1.00 50.30 299 THR B N 1
ATOM 5329 C CA . THR B 1 302 ? -105.574 76.993 25.470 1.00 50.64 299 THR B CA 1
ATOM 5330 C C . THR B 1 302 ? -107.024 76.608 25.714 1.00 51.38 299 THR B C 1
ATOM 5331 O O . THR B 1 302 ? -107.933 77.247 25.193 1.00 51.58 299 THR B O 1
ATOM 5335 N N . THR B 1 303 ? -107.223 75.543 26.497 1.00 52.58 300 THR B N 1
ATOM 5336 C CA . THR B 1 303 ? -108.546 75.048 26.864 1.00 53.63 300 THR B CA 1
ATOM 5337 C C . THR B 1 303 ? -109.047 75.700 28.147 1.00 55.64 300 THR B C 1
ATOM 5338 O O . THR B 1 303 ? -110.220 75.577 28.490 1.00 56.57 300 THR B O 1
ATOM 5342 N N . ARG B 1 304 ? -108.132 76.368 28.858 1.00 58.05 301 ARG B N 1
ATOM 5343 C CA . ARG B 1 304 ? -108.407 77.036 30.120 1.00 59.35 301 ARG B CA 1
ATOM 5344 C C . ARG B 1 304 ? -107.368 78.135 30.347 1.00 59.17 301 ARG B C 1
ATOM 5345 O O . ARG B 1 304 ? -106.427 78.287 29.564 1.00 57.56 301 ARG B O 1
ATOM 5353 N N . ASP B 1 305 ? -107.566 78.922 31.409 1.00 60.21 302 ASP B N 1
ATOM 5354 C CA . ASP B 1 305 ? -106.621 79.962 31.796 1.00 60.44 302 ASP B CA 1
ATOM 5355 C C . ASP B 1 305 ? -105.321 79.267 32.223 1.00 58.24 302 ASP B C 1
ATOM 5356 O O . ASP B 1 305 ? -105.343 78.374 33.070 1.00 57.35 302 ASP B O 1
ATOM 5361 N N . ALA B 1 306 ? -104.201 79.674 31.612 1.00 56.03 303 ALA B N 1
ATOM 5362 C CA . ALA B 1 306 ? -102.943 78.939 31.696 1.00 55.70 303 ALA B CA 1
ATOM 5363 C C . ALA B 1 306 ? -101.777 79.785 32.180 1.00 54.63 303 ALA B C 1
ATOM 5364 O O . ALA B 1 306 ? -101.383 80.740 31.513 1.00 53.02 303 ALA B O 1
ATOM 5366 N N . ASP B 1 307 ? -101.213 79.403 33.332 1.00 54.71 304 ASP B N 1
ATOM 5367 C CA . ASP B 1 307 ? -100.011 80.029 33.876 1.00 54.68 304 ASP B CA 1
ATOM 5368 C C . ASP B 1 307 ? -98.789 79.512 33.122 1.00 52.67 304 ASP B C 1
ATOM 5369 O O . ASP B 1 307 ? -98.502 78.316 33.144 1.00 50.85 304 ASP B O 1
ATOM 5374 N N . LEU B 1 308 ? -98.085 80.431 32.450 1.00 51.76 305 LEU B N 1
ATOM 5375 C CA . LEU B 1 308 ? -96.938 80.114 31.606 1.00 51.76 305 LEU B CA 1
ATOM 5376 C C . LEU B 1 308 ? -95.963 81.290 31.532 1.00 51.47 305 LEU B C 1
ATOM 5377 O O . LEU B 1 308 ? -96.355 82.398 31.178 1.00 51.07 305 LEU B O 1
ATOM 5382 N N . GLY B 1 309 ? -94.693 81.028 31.865 1.00 51.70 306 GLY B N 1
ATOM 5383 C CA . GLY B 1 309 ? -93.616 81.998 31.757 1.00 52.54 306 GLY B CA 1
ATOM 5384 C C . GLY B 1 309 ? -93.822 83.255 32.581 1.00 53.31 306 GLY B C 1
ATOM 5385 O O . GLY B 1 309 ? -93.511 84.356 32.124 1.00 52.45 306 GLY B O 1
ATOM 5386 N N . GLY B 1 310 ? -94.350 83.075 33.799 1.00 55.19 307 GLY B N 1
ATOM 5387 C CA . GLY B 1 310 ? -94.659 84.157 34.722 1.00 56.21 307 GLY B CA 1
ATOM 5388 C C . GLY B 1 310 ? -95.902 84.958 34.367 1.00 56.79 307 GLY B C 1
ATOM 5389 O O . GLY B 1 310 ? -96.145 86.013 34.942 1.00 56.73 307 GLY B O 1
ATOM 5390 N N . ARG B 1 311 ? -96.691 84.441 33.419 1.00 58.11 308 ARG B N 1
ATOM 5391 C CA . ARG B 1 311 ? -97.833 85.146 32.849 1.00 58.37 308 ARG B CA 1
ATOM 5392 C C . ARG B 1 311 ? -99.016 84.202 32.756 1.00 58.11 308 ARG B C 1
ATOM 5393 O O . ARG B 1 311 ? -98.841 82.983 32.715 1.00 58.42 308 ARG B O 1
ATOM 5401 N N . THR B 1 312 ? -100.223 84.778 32.735 1.00 57.67 309 THR B N 1
ATOM 5402 C CA . THR B 1 312 ? -101.457 84.018 32.585 1.00 57.64 309 THR B CA 1
ATOM 5403 C C . THR B 1 312 ? -101.947 84.195 31.141 1.00 57.07 309 THR B C 1
ATOM 5404 O O . THR B 1 312 ? -102.108 85.321 30.664 1.00 55.63 309 THR B O 1
ATOM 5408 N N . VAL B 1 313 ? -102.125 83.066 30.443 1.00 57.27 310 VAL B N 1
ATOM 5409 C CA . VAL B 1 313 ? -102.671 83.035 29.092 1.00 57.70 310 VAL B CA 1
ATOM 5410 C C . VAL B 1 313 ? -104.143 82.653 29.219 1.00 57.21 310 VAL B C 1
ATOM 5411 O O . VAL B 1 313 ? -104.463 81.589 29.746 1.00 57.40 310 VAL B O 1
ATOM 5415 N N . PRO B 1 314 ? -105.079 83.512 28.753 1.00 56.87 311 PRO B N 1
ATOM 5416 C CA . PRO B 1 314 ? -106.508 83.259 28.951 1.00 56.57 311 PRO B CA 1
ATOM 5417 C C . PRO B 1 314 ? -107.044 82.143 28.052 1.00 56.05 311 PRO B C 1
ATOM 5418 O O . PRO B 1 314 ? -106.548 81.951 26.939 1.00 55.03 311 PRO B O 1
ATOM 5422 N N . ALA B 1 315 ? -108.052 81.419 28.550 1.00 55.62 312 ALA B N 1
ATOM 5423 C CA . ALA B 1 315 ? -108.748 80.400 27.777 1.00 55.85 312 ALA B CA 1
ATOM 5424 C C . ALA B 1 315 ? -109.203 80.994 26.447 1.00 56.40 312 ALA B C 1
ATOM 5425 O O . ALA B 1 315 ? -109.606 82.153 26.391 1.00 57.41 312 ALA B O 1
ATOM 5427 N N . GLY B 1 316 ? -109.117 80.190 25.380 1.00 57.10 313 GLY B N 1
ATOM 5428 C CA . GLY B 1 316 ? -109.481 80.598 24.033 1.00 56.80 313 GLY B CA 1
ATOM 5429 C C . GLY B 1 316 ? -108.340 81.160 23.204 1.00 56.83 313 GLY B C 1
ATOM 5430 O O . GLY B 1 316 ? -108.532 81.461 22.027 1.00 56.20 313 GLY B O 1
ATOM 5431 N N . SER B 1 317 ? -107.154 81.291 23.816 1.00 57.71 314 SER B N 1
ATOM 5432 C CA . SER B 1 317 ? -105.990 81.904 23.174 1.00 58.91 314 SER B CA 1
ATOM 5433 C C . SER B 1 317 ? -105.271 80.936 22.247 1.00 60.12 314 SER B C 1
ATOM 5434 O O . SER B 1 317 ? -105.039 79.778 22.598 1.00 60.82 314 SER B O 1
ATOM 5437 N N . MET B 1 318 ? -104.917 81.432 21.058 1.00 61.20 315 MET B N 1
ATOM 5438 C CA . MET B 1 318 ? -103.989 80.762 20.167 1.00 62.36 315 MET B CA 1
ATOM 5439 C C . MET B 1 318 ? -102.589 80.921 20.742 1.00 60.44 315 MET B C 1
ATOM 5440 O O . MET B 1 318 ? -102.179 82.036 21.074 1.00 60.05 315 MET B O 1
ATOM 5445 N N . VAL B 1 319 ? -101.862 79.805 20.864 1.00 57.88 316 VAL B N 1
ATOM 5446 C CA . VAL B 1 319 ? -100.473 79.828 21.299 1.00 56.16 316 VAL B CA 1
ATOM 5447 C C . VAL B 1 319 ? -99.594 79.399 20.134 1.00 54.83 316 VAL B C 1
ATOM 5448 O O . VAL B 1 319 ? -99.865 78.392 19.487 1.00 54.63 316 VAL B O 1
ATOM 5452 N N . CYS B 1 320 ? -98.560 80.203 19.868 1.00 54.04 317 CYS B N 1
ATOM 5453 C CA . CYS B 1 320 ? -97.602 79.987 18.798 1.00 53.71 317 CYS B CA 1
ATOM 5454 C C . CYS B 1 320 ? -96.242 79.726 19.439 1.00 53.90 317 CYS B C 1
ATOM 5455 O O . CYS B 1 320 ? -95.602 80.650 19.944 1.00 55.32 317 CYS B O 1
ATOM 5458 N N . VAL B 1 321 ? -95.814 78.457 19.430 1.00 52.64 318 VAL B N 1
ATOM 5459 C CA . VAL B 1 321 ? -94.555 78.047 20.044 1.00 51.37 318 VAL B CA 1
ATOM 5460 C C . VAL B 1 321 ? -93.448 78.179 19.016 1.00 50.52 318 VAL B C 1
ATOM 5461 O O . VAL B 1 321 ? -93.393 77.391 18.077 1.00 51.46 318 VAL B O 1
ATOM 5465 N N . TRP B 1 322 ? -92.575 79.179 19.190 1.00 49.55 319 TRP B N 1
ATOM 5466 C CA . TRP B 1 322 ? -91.437 79.373 18.293 1.00 49.32 319 TRP B CA 1
ATOM 5467 C C . TRP B 1 322 ? -90.340 78.362 18.623 1.00 47.64 319 TRP B C 1
ATOM 5468 O O . TRP B 1 322 ? -89.474 78.613 19.464 1.00 47.23 319 TRP B O 1
ATOM 5479 N N . LEU B 1 323 ? -90.397 77.212 17.945 1.00 45.62 320 LEU B N 1
ATOM 5480 C CA . LEU B 1 323 ? -89.374 76.180 18.042 1.00 44.43 320 LEU B CA 1
ATOM 5481 C C . LEU B 1 323 ? -88.002 76.773 17.697 1.00 43.40 320 LEU B C 1
ATOM 5482 O O . LEU B 1 323 ? -87.007 76.475 18.347 1.00 42.48 320 LEU B O 1
ATOM 5487 N N . ALA B 1 324 ? -87.972 77.629 16.672 1.00 43.07 321 ALA B N 1
ATOM 5488 C CA . ALA B 1 324 ? -86.740 78.237 16.186 1.00 43.58 321 ALA B CA 1
ATOM 5489 C C . ALA B 1 324 ? -86.078 79.106 17.250 1.00 43.04 321 ALA B C 1
ATOM 5490 O O . ALA B 1 324 ? -84.854 79.184 17.308 1.00 43.18 321 ALA B O 1
ATOM 5492 N N . SER B 1 325 ? -86.902 79.757 18.078 1.00 42.51 322 SER B N 1
ATOM 5493 C CA . SER B 1 325 ? -86.432 80.587 19.184 1.00 42.54 322 SER B CA 1
ATOM 5494 C C . SER B 1 325 ? -85.957 79.736 20.364 1.00 41.91 322 SER B C 1
ATOM 5495 O O . SER B 1 325 ? -84.912 80.016 20.951 1.00 41.60 322 SER B O 1
ATOM 5498 N N . ALA B 1 326 ? -86.737 78.701 20.696 1.00 41.38 323 ALA B N 1
ATOM 5499 C CA . ALA B 1 326 ? -86.393 77.725 21.737 1.00 41.15 323 ALA B CA 1
ATOM 5500 C C . ALA B 1 326 ? -85.008 77.107 21.530 1.00 40.58 323 ALA B C 1
ATOM 5501 O O . ALA B 1 326 ? -84.287 76.841 22.489 1.00 40.68 323 ALA B O 1
ATOM 5503 N N . HIS B 1 327 ? -84.651 76.881 20.263 1.00 40.05 324 HIS B N 1
ATOM 5504 C CA . HIS B 1 327 ? -83.368 76.308 19.891 1.00 39.29 324 HIS B CA 1
ATOM 5505 C C . HIS B 1 327 ? -82.204 77.266 20.087 1.00 39.47 324 HIS B C 1
ATOM 5506 O O . HIS B 1 327 ? -81.065 76.822 20.200 1.00 40.72 324 HIS B O 1
ATOM 5513 N N . ARG B 1 328 ? -82.489 78.574 20.101 1.00 39.25 325 ARG B N 1
ATOM 5514 C CA . ARG B 1 328 ? -81.469 79.598 20.310 1.00 39.53 325 ARG B CA 1
ATOM 5515 C C . ARG B 1 328 ? -81.422 80.086 21.757 1.00 39.69 325 ARG B C 1
ATOM 5516 O O . ARG B 1 328 ? -80.674 81.007 22.070 1.00 40.25 325 ARG B O 1
ATOM 5524 N N . ASP B 1 329 ? -82.225 79.467 22.632 1.00 40.19 326 ASP B N 1
ATOM 5525 C CA . ASP B 1 329 ? -82.270 79.818 24.048 1.00 40.56 326 ASP B CA 1
ATOM 5526 C C . ASP B 1 329 ? -80.944 79.451 24.710 1.00 40.78 326 ASP B C 1
ATOM 5527 O O . ASP B 1 329 ? -80.593 78.278 24.782 1.00 40.70 326 ASP B O 1
ATOM 5532 N N . PRO B 1 330 ? -80.160 80.436 25.204 1.00 41.86 327 PRO B N 1
ATOM 5533 C CA . PRO B 1 330 ? -78.877 80.136 25.849 1.00 42.05 327 PRO B CA 1
ATOM 5534 C C . PRO B 1 330 ? -78.977 79.441 27.213 1.00 41.46 327 PRO B C 1
ATOM 5535 O O . PRO B 1 330 ? -77.959 78.989 27.737 1.00 40.64 327 PRO B O 1
ATOM 5539 N N . PHE B 1 331 ? -80.193 79.357 27.762 1.00 41.75 328 PHE B N 1
ATOM 5540 C CA . PHE B 1 331 ? -80.454 78.637 28.999 1.00 42.96 328 PHE B CA 1
ATOM 5541 C C . PHE B 1 331 ? -80.355 77.128 28.781 1.00 42.96 328 PHE B C 1
ATOM 5542 O O . PHE B 1 331 ? -80.159 76.377 29.739 1.00 43.43 328 PHE B O 1
ATOM 5550 N N . ARG B 1 332 ? -80.489 76.704 27.517 1.00 42.64 329 ARG B N 1
ATOM 5551 C CA . ARG B 1 332 ? -80.573 75.299 27.122 1.00 42.49 329 ARG B CA 1
ATOM 5552 C C . ARG B 1 332 ? -79.426 74.840 26.225 1.00 41.73 329 ARG B C 1
ATOM 5553 O O . ARG B 1 332 ? -79.011 73.693 26.301 1.00 41.43 329 ARG B O 1
ATOM 5561 N N . PHE B 1 333 ? -78.941 75.735 25.361 1.00 41.48 330 PHE B N 1
ATOM 5562 C CA . PHE B 1 333 ? -77.854 75.435 24.447 1.00 42.23 330 PHE B CA 1
ATOM 5563 C C . PHE B 1 333 ? -76.713 76.431 24.632 1.00 42.32 330 PHE B C 1
ATOM 5564 O O . PHE B 1 333 ? -76.941 77.634 24.683 1.00 42.80 330 PHE B O 1
ATOM 5572 N N . GLU B 1 334 ? -75.484 75.914 24.732 1.00 42.01 331 GLU B N 1
ATOM 5573 C CA . GLU B 1 334 ? -74.289 76.740 24.815 1.00 41.73 331 GLU B CA 1
ATOM 5574 C C . GLU B 1 334 ? -74.014 77.365 23.444 1.00 42.11 331 GLU B C 1
ATOM 5575 O O . GLU B 1 334 ? -74.162 76.698 22.417 1.00 41.85 331 GLU B O 1
ATOM 5581 N N . ASN B 1 335 ? -73.635 78.652 23.438 1.00 42.50 332 ASN B N 1
ATOM 5582 C CA . ASN B 1 335 ? -73.272 79.367 22.216 1.00 42.19 332 ASN B CA 1
ATOM 5583 C C . ASN B 1 335 ? -74.366 79.167 21.169 1.00 42.18 332 ASN B C 1
ATOM 5584 O O . ASN B 1 335 ? -74.102 78.714 20.059 1.00 42.04 332 ASN B O 1
ATOM 5589 N N . PRO B 1 336 ? -75.634 79.510 21.493 1.00 42.32 333 PRO B N 1
ATOM 5590 C CA . PRO B 1 336 ? -76.786 79.015 20.736 1.00 42.30 333 PRO B CA 1
ATOM 5591 C C . PRO B 1 336 ? -76.789 79.351 19.256 1.00 42.44 333 PRO B C 1
ATOM 5592 O O . PRO B 1 336 ? -77.261 78.551 18.455 1.00 42.56 333 PRO B O 1
ATOM 5596 N N . ASP B 1 337 ? -76.276 80.535 18.908 1.00 42.77 334 ASP B N 1
ATOM 5597 C CA . ASP B 1 337 ? -76.335 81.043 17.542 1.00 42.41 334 ASP B CA 1
ATOM 5598 C C . ASP B 1 337 ? -75.161 80.572 16.677 1.00 42.19 334 ASP B C 1
ATOM 5599 O O . ASP B 1 337 ? -75.049 80.964 15.525 1.00 42.97 334 ASP B O 1
ATOM 5604 N N . LEU B 1 338 ? -74.289 79.728 17.240 1.00 41.89 335 LEU B N 1
ATOM 5605 C CA . LEU B 1 338 ? -73.210 79.095 16.493 1.00 41.42 335 LEU B CA 1
ATOM 5606 C C . LEU B 1 338 ? -73.684 77.768 15.908 1.00 41.30 335 LEU B C 1
ATOM 5607 O O . LEU B 1 338 ? -74.220 76.921 16.623 1.00 41.42 335 LEU B O 1
ATOM 5612 N N . PHE B 1 339 ? -73.461 77.594 14.603 1.00 40.76 336 PHE B N 1
ATOM 5613 C CA . PHE B 1 339 ? -73.694 76.332 13.919 1.00 39.96 336 PHE B CA 1
ATOM 5614 C C . PHE B 1 339 ? -72.493 75.428 14.190 1.00 40.12 336 PHE B C 1
ATOM 5615 O O . PHE B 1 339 ? -71.376 75.724 13.756 1.00 40.14 336 PHE B O 1
ATOM 5623 N N . ASP B 1 340 ? -72.739 74.330 14.917 1.00 40.06 337 ASP B N 1
ATOM 5624 C CA . ASP B 1 340 ? -71.698 73.418 15.399 1.00 39.52 337 ASP B CA 1
ATOM 5625 C C . ASP B 1 340 ? -72.128 71.968 15.163 1.00 38.89 337 ASP B C 1
ATOM 5626 O O . ASP B 1 340 ? -72.928 71.433 15.919 1.00 38.67 337 ASP B O 1
ATOM 5631 N N . ILE B 1 341 ? -71.582 71.340 14.114 1.00 38.37 338 ILE B N 1
ATOM 5632 C CA . ILE B 1 341 ? -71.935 69.963 13.753 1.00 38.18 338 ILE B CA 1
ATOM 5633 C C . ILE B 1 341 ? -71.469 68.929 14.782 1.00 38.24 338 ILE B C 1
ATOM 5634 O O . ILE B 1 341 ? -71.830 67.756 14.676 1.00 38.71 338 ILE B O 1
ATOM 5639 N N . HIS B 1 342 ? -70.659 69.373 15.752 1.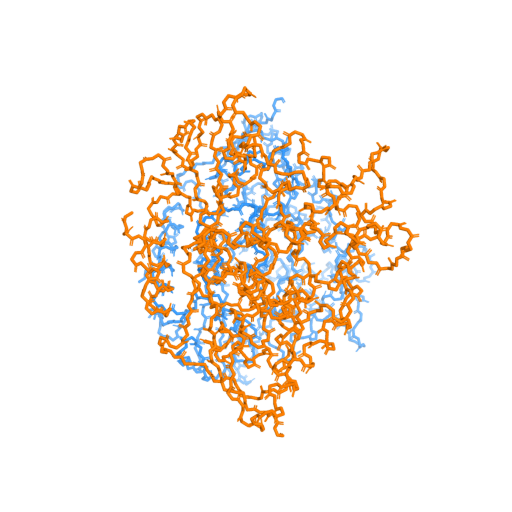00 38.05 339 HIS B N 1
ATOM 5640 C CA . HIS B 1 342 ? -70.132 68.534 16.829 1.00 38.33 339 HIS B CA 1
ATOM 5641 C C . HIS B 1 342 ? -70.881 68.675 18.142 1.00 38.68 339 HIS B C 1
ATOM 5642 O O . HIS B 1 342 ? -70.641 67.921 19.081 1.00 38.75 339 HIS B O 1
ATOM 5649 N N . ARG B 1 343 ? -71.772 69.666 18.196 1.00 39.36 340 ARG B N 1
ATOM 5650 C CA . ARG B 1 343 ? -72.646 69.927 19.326 1.00 39.79 340 ARG B CA 1
ATOM 5651 C C . ARG B 1 343 ? -73.535 68.725 19.606 1.00 40.90 340 ARG B C 1
ATOM 5652 O O . ARG B 1 343 ? -73.859 67.966 18.698 1.00 41.58 340 ARG B O 1
ATOM 5660 N N . ASN B 1 344 ? -73.920 68.561 20.875 1.00 42.03 341 ASN B N 1
ATOM 5661 C CA . ASN B 1 344 ? -75.026 67.706 21.251 1.00 43.09 341 ASN B CA 1
ATOM 5662 C C . ASN B 1 344 ? -76.322 68.513 21.089 1.00 44.48 341 ASN B C 1
ATOM 5663 O O . ASN B 1 344 ? -76.680 69.327 21.953 1.00 43.93 341 ASN B O 1
ATOM 5668 N N . ALA B 1 345 ? -77.004 68.293 19.956 1.00 45.83 342 ALA B N 1
ATOM 5669 C CA . ALA B 1 345 ? -78.256 68.978 19.612 1.00 46.43 342 ALA B CA 1
ATOM 5670 C C . ALA B 1 345 ? -79.509 68.201 20.051 1.00 46.83 342 ALA B C 1
ATOM 5671 O O . ALA B 1 345 ? -80.628 68.648 19.793 1.00 47.73 342 ALA B O 1
ATOM 5673 N N . GLY B 1 346 ? -79.304 67.062 20.731 1.00 46.73 343 GLY B N 1
ATOM 5674 C CA . GLY B 1 346 ? -80.344 66.090 21.071 1.00 46.21 343 GLY B CA 1
ATOM 5675 C C . GLY B 1 346 ? -81.631 66.617 21.687 1.00 45.13 343 GLY B C 1
ATOM 5676 O O . GLY B 1 346 ? -82.699 66.022 21.536 1.00 44.40 343 GLY B O 1
ATOM 5677 N N . ARG B 1 347 ? -81.528 67.756 22.373 1.00 44.93 344 ARG B N 1
ATOM 5678 C CA . ARG B 1 347 ? -82.661 68.360 23.049 1.00 44.61 344 ARG B CA 1
ATOM 5679 C C . ARG B 1 347 ? -83.546 69.226 22.156 1.00 42.50 344 ARG B C 1
ATOM 5680 O O . ARG B 1 347 ? -84.534 69.764 22.638 1.00 42.29 344 ARG B O 1
ATOM 5688 N N . HIS B 1 348 ? -83.205 69.348 20.865 1.00 40.37 345 HIS B N 1
ATOM 5689 C CA . HIS B 1 348 ? -84.002 70.141 19.929 1.00 39.31 345 HIS B CA 1
ATOM 5690 C C . HIS B 1 348 ? -85.455 69.634 19.833 1.00 39.07 345 HIS B C 1
ATOM 5691 O O . HIS B 1 348 ? -85.741 68.471 20.123 1.00 39.21 345 HIS B O 1
ATOM 5698 N N . LEU B 1 349 ? -86.359 70.537 19.438 1.00 38.60 346 LEU B N 1
ATOM 5699 C CA . LEU B 1 349 ? -87.796 70.278 19.318 1.00 38.11 346 LEU B CA 1
ATOM 5700 C C . LEU B 1 349 ? -88.315 70.285 17.867 1.00 37.71 346 LEU B C 1
ATOM 5701 O O . LEU B 1 349 ? -89.518 70.393 17.644 1.00 37.49 346 LEU B O 1
ATOM 5706 N N . ALA B 1 350 ? -87.403 70.169 16.894 1.00 37.03 347 ALA B N 1
ATOM 5707 C CA . ALA B 1 350 ? -87.736 70.210 15.465 1.00 36.65 347 ALA B CA 1
ATOM 5708 C C . ALA B 1 350 ? -88.813 69.208 15.044 1.00 36.27 347 ALA B C 1
ATOM 5709 O O . ALA B 1 350 ? -89.573 69.482 14.115 1.00 36.98 347 ALA B O 1
ATOM 5711 N N . PHE B 1 351 ? -88.843 68.051 15.722 1.00 35.31 348 PHE B N 1
ATOM 5712 C CA . PHE B 1 351 ? -89.819 66.986 15.501 1.00 34.58 348 PHE B CA 1
ATOM 5713 C C . PHE B 1 351 ? -90.922 66.991 16.557 1.00 34.27 348 PHE B C 1
ATOM 5714 O O . PHE B 1 351 ? -91.700 66.041 16.659 1.00 34.06 348 PHE B O 1
ATOM 5722 N N . GLY B 1 352 ? -90.984 68.073 17.340 1.00 34.27 349 GLY B N 1
ATOM 5723 C CA . GLY B 1 352 ? -91.962 68.236 18.397 1.00 34.32 349 GLY B CA 1
ATOM 5724 C C . GLY B 1 352 ? -91.553 67.566 19.692 1.00 34.11 349 GLY B C 1
ATOM 5725 O O . GLY B 1 352 ? -90.389 67.239 19.902 1.00 33.41 349 GLY B O 1
ATOM 5726 N N . LYS B 1 353 ? -92.538 67.365 20.570 1.00 34.59 350 LYS B N 1
ATOM 5727 C CA . LYS B 1 353 ? -92.324 66.742 21.863 1.00 35.14 350 LYS B CA 1
ATOM 5728 C C . LYS B 1 353 ? -93.654 66.321 22.494 1.00 35.06 350 LYS B C 1
ATOM 5729 O O . LYS B 1 353 ? -94.668 66.998 22.331 1.00 35.59 350 LYS B O 1
ATOM 5735 N N . GLY B 1 354 ? -93.636 65.195 23.211 1.00 34.84 351 GLY B N 1
ATOM 5736 C CA . GLY B 1 354 ? -94.821 64.633 23.827 1.00 35.13 351 GLY B CA 1
ATOM 5737 C C . GLY B 1 354 ? -95.565 63.692 22.894 1.00 35.61 351 GLY B C 1
ATOM 5738 O O . GLY B 1 354 ? -94.957 63.030 22.055 1.00 35.54 351 GLY B O 1
ATOM 5739 N N . ILE B 1 355 ? -96.894 63.651 23.044 1.00 36.09 352 ILE B N 1
ATOM 5740 C CA . ILE B 1 355 ? -97.749 62.669 22.381 1.00 36.58 352 ILE B CA 1
ATOM 5741 C C . ILE B 1 355 ? -97.820 62.778 20.848 1.00 37.48 352 ILE B C 1
ATOM 5742 O O . ILE B 1 355 ? -98.038 61.767 20.172 1.00 37.45 352 ILE B O 1
ATOM 5747 N N . HIS B 1 356 ? -97.609 63.989 20.308 1.00 38.47 353 HIS B N 1
ATOM 5748 C CA . HIS B 1 356 ? -97.712 64.234 18.840 1.00 38.51 353 HIS B CA 1
ATOM 5749 C C . HIS B 1 356 ? -96.330 64.222 18.180 1.00 37.61 353 HIS B C 1
ATOM 5750 O O . HIS B 1 356 ? -96.247 64.627 17.011 1.00 37.35 353 HIS B O 1
ATOM 5757 N N . TYR B 1 357 ? -95.293 63.798 18.902 1.00 37.00 354 TYR B N 1
ATOM 5758 C CA . TYR B 1 357 ? -93.935 63.684 18.357 1.00 36.36 354 TYR B CA 1
ATOM 5759 C C . TYR B 1 357 ? -93.954 63.011 16.986 1.00 35.95 354 TYR B C 1
ATOM 5760 O O . TYR B 1 357 ? -94.646 62.007 16.787 1.00 35.21 354 TYR B O 1
ATOM 5769 N N . CYS B 1 358 ? -93.180 63.575 16.052 1.00 35.92 355 CYS B N 1
ATOM 5770 C CA . CYS B 1 358 ? -93.200 63.176 14.650 1.00 36.43 355 CYS B CA 1
ATOM 5771 C C . CYS B 1 358 ? -92.974 61.678 14.468 1.00 36.87 355 CYS B C 1
ATOM 5772 O O . CYS B 1 358 ? -91.931 61.151 14.859 1.00 38.04 355 CYS B O 1
ATOM 5775 N N . LEU B 1 359 ? -93.954 61.001 13.861 1.00 36.45 356 LEU B N 1
ATOM 5776 C CA . LEU B 1 359 ? -93.829 59.585 13.537 1.00 36.32 356 LEU B CA 1
ATOM 5777 C C . LEU B 1 359 ? -92.853 59.347 12.384 1.00 35.88 356 LEU B C 1
ATOM 5778 O O . LEU B 1 359 ? -92.357 58.244 12.218 1.00 36.13 356 LEU B O 1
ATOM 5783 N N . GLY B 1 360 ? -92.581 60.390 11.595 1.00 35.60 357 GLY B N 1
ATOM 5784 C CA . GLY B 1 360 ? -91.686 60.291 10.460 1.00 35.88 357 GLY B CA 1
ATOM 5785 C C . GLY B 1 360 ? -90.248 60.686 10.725 1.00 36.00 357 GLY B C 1
ATOM 5786 O O . GLY B 1 360 ? -89.427 60.690 9.798 1.00 36.16 357 GLY B O 1
ATOM 5787 N N . ALA B 1 361 ? -89.938 61.013 11.987 1.00 35.94 358 ALA B N 1
ATOM 5788 C CA . ALA B 1 361 ? -88.616 61.519 12.368 1.00 35.47 358 ALA B CA 1
ATOM 5789 C C . ALA B 1 361 ? -87.493 60.565 11.963 1.00 34.85 358 ALA B C 1
ATOM 5790 O O . ALA B 1 361 ? -86.534 60.989 11.326 1.00 34.29 358 ALA B O 1
ATOM 5792 N N . PRO B 1 362 ? -87.579 59.254 12.291 1.00 35.07 359 PRO B N 1
ATOM 5793 C CA . PRO B 1 362 ? -86.569 58.289 11.854 1.00 35.15 359 PRO B CA 1
ATOM 5794 C C . PRO B 1 362 ? -86.380 58.276 10.347 1.00 35.16 359 PRO B C 1
ATOM 5795 O O . PRO B 1 362 ? -85.245 58.289 9.887 1.00 35.53 359 PRO B O 1
ATOM 5799 N N . LEU B 1 363 ? -87.489 58.268 9.600 1.00 35.45 360 LEU B N 1
ATOM 5800 C CA . LEU B 1 363 ? -87.453 58.231 8.138 1.00 35.67 360 LEU B CA 1
ATOM 5801 C C . LEU B 1 363 ? -86.829 59.495 7.538 1.00 35.84 360 LEU B C 1
ATOM 5802 O O . LEU B 1 363 ? -86.072 59.413 6.575 1.00 35.74 360 LEU B O 1
ATOM 5807 N N . ALA B 1 364 ? -87.158 60.657 8.116 1.00 36.27 361 ALA B N 1
ATOM 5808 C CA . ALA B 1 364 ? -86.633 61.948 7.666 1.00 36.71 361 ALA B CA 1
ATOM 5809 C C . ALA B 1 364 ? -85.118 62.040 7.847 1.00 36.92 361 ALA B C 1
ATOM 5810 O O . ALA B 1 364 ? -84.420 62.580 6.990 1.00 37.61 361 ALA B O 1
ATOM 5812 N N . ARG B 1 365 ? -84.625 61.517 8.974 1.00 37.04 362 ARG B N 1
ATOM 5813 C CA . ARG B 1 365 ? -83.200 61.489 9.278 1.00 37.56 362 ARG B CA 1
ATOM 5814 C C . ARG B 1 365 ? -82.451 60.582 8.317 1.00 37.29 362 ARG B C 1
ATOM 5815 O O . ARG B 1 365 ? -81.339 60.893 7.893 1.00 37.47 362 ARG B O 1
ATOM 5823 N N . LEU B 1 366 ? -83.074 59.446 7.996 1.00 37.11 363 LEU B N 1
ATOM 5824 C CA . LEU B 1 366 ? -82.548 58.487 7.041 1.00 37.46 363 LEU B CA 1
ATOM 5825 C C . LEU B 1 366 ? -82.574 59.067 5.624 1.00 37.69 363 LEU B C 1
ATOM 5826 O O . LEU B 1 366 ? -81.579 58.976 4.907 1.00 38.36 363 LEU B O 1
ATOM 5831 N N . GLU B 1 367 ? -83.714 59.666 5.244 1.00 37.79 364 GLU B N 1
ATOM 5832 C CA . GLU B 1 367 ? -83.907 60.303 3.931 1.00 37.86 364 GLU B CA 1
ATOM 5833 C C . GLU B 1 367 ? -82.843 61.375 3.698 1.00 37.29 364 GLU B C 1
ATOM 5834 O O . GLU B 1 367 ? -82.133 61.346 2.697 1.00 35.69 364 GLU B O 1
ATOM 5840 N N . ALA B 1 368 ? -82.729 62.293 4.663 1.00 37.90 365 ALA B N 1
ATOM 5841 C CA . ALA B 1 368 ? -81.793 63.412 4.614 1.00 38.61 365 ALA B CA 1
ATOM 5842 C C . ALA B 1 368 ? -80.338 62.957 4.559 1.00 39.12 365 ALA B C 1
ATOM 5843 O O . ALA B 1 368 ? -79.546 63.503 3.796 1.00 39.26 365 ALA B O 1
ATOM 5845 N N . ARG B 1 369 ? -79.991 61.960 5.380 1.00 40.23 366 ARG B N 1
ATOM 5846 C CA . ARG B 1 369 ? -78.623 61.450 5.445 1.00 40.95 366 ARG B CA 1
ATOM 5847 C C . ARG B 1 369 ? -78.193 60.895 4.087 1.00 40.59 366 ARG B C 1
ATOM 5848 O O . ARG B 1 369 ? -77.128 61.237 3.586 1.00 39.81 366 ARG B O 1
ATOM 5856 N N . ILE B 1 370 ? -79.027 60.046 3.488 1.00 40.32 367 ILE B N 1
ATOM 5857 C CA . ILE B 1 370 ? -78.677 59.409 2.183 1.00 40.12 367 ILE B CA 1
ATOM 5858 C C . ILE B 1 370 ? -78.621 60.479 1.089 1.00 40.19 367 ILE B C 1
ATOM 5859 O O . ILE B 1 370 ? -77.667 60.450 0.299 1.00 40.02 367 ILE B O 1
ATOM 5864 N N . ALA B 1 371 ? -79.601 61.379 1.037 1.00 40.55 368 ALA B N 1
ATOM 5865 C CA . ALA B 1 371 ? -79.656 62.401 -0.033 1.00 40.54 368 ALA B CA 1
ATOM 5866 C C . ALA B 1 371 ? -78.398 63.277 -0.033 1.00 41.14 368 ALA B C 1
ATOM 5867 O O . ALA B 1 371 ? -77.889 63.554 -1.129 1.00 42.03 368 ALA B O 1
ATOM 5869 N N . VAL B 1 372 ? -77.902 63.676 1.139 1.00 41.81 369 VAL B N 1
ATOM 5870 C CA . VAL B 1 372 ? -76.729 64.598 1.197 1.00 42.91 369 VAL B CA 1
ATOM 5871 C C . VAL B 1 372 ? -75.477 63.730 1.069 1.00 44.50 369 VAL B C 1
ATOM 5872 O O . VAL B 1 372 ? -74.526 64.170 0.406 1.00 44.73 369 VAL B O 1
ATOM 5876 N N . GLU B 1 373 ? -75.497 62.528 1.645 1.00 46.00 370 GLU B N 1
ATOM 5877 C CA . GLU B 1 373 ? -74.395 61.581 1.483 1.00 46.75 370 GLU B CA 1
ATOM 5878 C C . GLU B 1 373 ? -74.078 61.380 0.007 1.00 45.80 370 GLU B C 1
ATOM 5879 O O . GLU B 1 373 ? -72.918 61.422 -0.404 1.00 44.04 370 GLU B O 1
ATOM 5885 N N . THR B 1 374 ? -75.125 61.150 -0.792 1.00 46.28 371 THR B N 1
ATOM 5886 C CA . THR B 1 374 ? -74.982 60.923 -2.258 1.00 46.38 371 THR B CA 1
ATOM 5887 C C . THR B 1 374 ? -74.483 62.193 -2.953 1.00 46.93 371 THR B C 1
ATOM 5888 O O . THR B 1 374 ? -73.538 62.082 -3.749 1.00 47.16 371 THR B O 1
ATOM 5892 N N . LEU B 1 375 ? -75.099 63.345 -2.676 1.00 47.41 372 LEU B N 1
ATOM 5893 C CA . LEU B 1 375 ? -74.740 64.603 -3.384 1.00 48.39 372 LEU B CA 1
ATOM 5894 C C . LEU B 1 375 ? -73.260 64.924 -3.170 1.00 48.52 372 LEU B C 1
ATOM 5895 O O . LEU B 1 375 ? -72.608 65.331 -4.140 1.00 49.54 372 LEU B O 1
ATOM 5900 N N . LEU B 1 376 ? -72.754 64.752 -1.948 1.00 48.58 373 LEU B N 1
ATOM 5901 C CA . LEU B 1 376 ? -71.342 65.101 -1.649 1.00 48.20 373 LEU B CA 1
ATOM 5902 C C . LEU B 1 376 ? -70.416 64.103 -2.350 1.00 48.84 373 LEU B C 1
ATOM 5903 O O . LEU B 1 376 ? -69.391 64.540 -2.895 1.00 48.92 373 LEU B O 1
ATOM 5908 N N . ARG B 1 377 ? -70.771 62.818 -2.339 1.00 49.80 374 ARG B N 1
ATOM 5909 C CA . ARG B 1 377 ? -69.953 61.799 -2.987 1.00 51.35 374 ARG B CA 1
ATOM 5910 C C . ARG B 1 377 ? -69.849 61.996 -4.498 1.00 51.85 374 ARG B C 1
ATOM 5911 O O . ARG B 1 377 ? -68.821 61.680 -5.092 1.00 52.30 374 ARG B O 1
ATOM 5919 N N . ARG B 1 378 ? -70.922 62.510 -5.110 1.00 52.85 375 ARG B N 1
ATOM 5920 C CA . ARG B 1 378 ? -71.020 62.654 -6.563 1.00 53.57 375 ARG B CA 1
ATOM 5921 C C . ARG B 1 378 ? -70.619 64.015 -7.108 1.00 52.70 375 ARG B C 1
ATOM 5922 O O . ARG B 1 378 ? -70.325 64.127 -8.293 1.00 52.43 375 ARG B O 1
ATOM 5930 N N . PHE B 1 379 ? -70.615 65.038 -6.245 1.00 52.03 376 PHE B N 1
ATOM 5931 C CA . PHE B 1 379 ? -70.364 66.415 -6.651 1.00 51.64 376 PHE B CA 1
ATOM 5932 C C . PHE B 1 379 ? -69.382 67.119 -5.722 1.00 50.95 376 PHE B C 1
ATOM 5933 O O . PHE B 1 379 ? -69.710 67.453 -4.594 1.00 49.68 376 PHE B O 1
ATOM 5941 N N . GLU B 1 380 ? -68.167 67.338 -6.230 1.00 51.87 377 GLU B N 1
ATOM 5942 C CA . GLU B 1 380 ? -67.075 67.948 -5.481 1.00 53.84 377 GLU B CA 1
ATOM 5943 C C . GLU B 1 380 ? -67.260 69.445 -5.228 1.00 54.70 377 GLU B C 1
ATOM 5944 O O . GLU B 1 380 ? -66.623 69.997 -4.331 1.00 54.41 377 GLU B O 1
ATOM 5950 N N . ARG B 1 381 ? -68.113 70.092 -6.033 1.00 56.90 378 ARG B N 1
ATOM 5951 C CA . ARG B 1 381 ? -68.516 71.487 -5.819 1.00 59.26 378 ARG B CA 1
ATOM 5952 C C . ARG B 1 381 ? -70.042 71.592 -5.952 1.00 58.13 378 ARG B C 1
ATOM 5953 O O . ARG B 1 381 ? -70.625 71.034 -6.880 1.00 57.82 378 ARG B O 1
ATOM 5961 N N . ILE B 1 382 ? -70.672 72.284 -4.994 1.00 57.39 379 ILE B N 1
ATOM 5962 C CA . ILE B 1 382 ? -72.098 72.591 -5.016 1.00 57.51 379 ILE B CA 1
ATOM 5963 C C . ILE B 1 382 ? -72.266 74.090 -4.772 1.00 58.62 379 ILE B C 1
ATOM 5964 O O . ILE B 1 382 ? -72.268 74.533 -3.622 1.00 59.03 379 ILE B O 1
ATOM 5969 N N . GLU B 1 383 ? -72.387 74.863 -5.863 1.00 59.53 380 GLU B N 1
ATOM 5970 C CA . GLU B 1 383 ? -72.434 76.329 -5.801 1.00 59.86 380 GLU B CA 1
ATOM 5971 C C . GLU B 1 383 ? -73.871 76.817 -5.659 1.00 58.66 380 GLU B C 1
ATOM 5972 O O . GLU B 1 383 ? -74.737 76.450 -6.447 1.00 57.67 380 GLU B O 1
ATOM 5978 N N . ILE B 1 384 ? -74.107 77.631 -4.624 1.00 58.93 381 ILE B N 1
ATOM 5979 C CA . ILE B 1 384 ? -75.427 78.135 -4.270 1.00 60.03 381 ILE B CA 1
ATOM 5980 C C . ILE B 1 384 ? -75.385 79.657 -4.184 1.00 60.69 381 ILE B C 1
ATOM 5981 O O . ILE B 1 384 ? -74.556 80.216 -3.468 1.00 61.05 381 ILE B O 1
ATOM 5986 N N . PRO B 1 385 ? -76.279 80.372 -4.906 1.00 61.66 382 PRO B N 1
ATOM 5987 C CA . PRO B 1 385 ? -76.257 81.834 -4.923 1.00 62.69 382 PRO B CA 1
ATOM 5988 C C . PRO B 1 385 ? -76.830 82.481 -3.658 1.00 64.54 382 PRO B C 1
ATOM 5989 O O . PRO B 1 385 ? -77.490 81.810 -2.863 1.00 63.78 382 PRO B O 1
ATOM 5993 N N . ARG B 1 386 ? -76.560 83.784 -3.501 1.00 67.96 383 ARG B N 1
ATOM 5994 C CA . ARG B 1 386 ? -77.111 84.625 -2.438 1.00 69.98 383 ARG B CA 1
ATOM 5995 C C . ARG B 1 386 ? -78.179 85.593 -3.004 1.00 70.03 383 ARG B C 1
ATOM 5996 O O . ARG B 1 386 ? -78.575 86.550 -2.336 1.00 69.69 383 ARG B O 1
ATOM 6004 N N . ASP B 1 387 ? -78.642 85.305 -4.230 1.00 70.72 384 ASP B N 1
ATOM 6005 C CA . ASP B 1 387 ? -79.630 86.099 -4.970 1.00 70.17 384 ASP B CA 1
ATOM 6006 C C . ASP B 1 387 ? -81.029 85.871 -4.427 1.00 70.36 384 ASP B C 1
ATOM 6007 O O . ASP B 1 387 ? -81.207 85.199 -3.411 1.00 70.84 384 ASP B O 1
ATOM 6012 N N . GLU B 1 388 ? -82.023 86.426 -5.133 1.00 70.54 385 GLU B N 1
ATOM 6013 C CA . GLU B 1 388 ? -83.433 86.096 -4.940 1.00 70.13 385 GLU B CA 1
ATOM 6014 C C . GLU B 1 388 ? -83.887 84.967 -5.876 1.00 67.94 385 GLU B C 1
ATOM 6015 O O . GLU B 1 388 ? -85.082 84.689 -5.981 1.00 66.66 385 GLU B O 1
ATOM 6021 N N . SER B 1 389 ? -82.922 84.331 -6.556 1.00 65.18 386 SER B N 1
ATOM 6022 C CA . SER B 1 389 ? -83.148 83.094 -7.297 1.00 63.41 386 SER B CA 1
ATOM 6023 C C . SER B 1 389 ? -83.446 81.962 -6.322 1.00 62.36 386 SER B C 1
ATOM 6024 O O . SER B 1 389 ? -84.166 81.022 -6.661 1.00 62.51 386 SER B O 1
ATOM 6027 N N . VAL B 1 390 ? -82.880 82.068 -5.112 1.00 60.91 387 VAL B N 1
ATOM 6028 C CA . VAL B 1 390 ? -83.199 81.189 -3.992 1.00 59.50 387 VAL B CA 1
ATOM 6029 C C . VAL B 1 390 ? -84.512 81.671 -3.370 1.00 58.11 387 VAL B C 1
ATOM 6030 O O . VAL B 1 390 ? -84.565 82.753 -2.783 1.00 57.09 387 VAL B O 1
ATOM 6034 N N . GLU B 1 391 ? -85.564 80.854 -3.518 1.00 57.93 388 GLU B N 1
ATOM 6035 C CA . GLU B 1 391 ? -86.928 81.190 -3.118 1.00 58.43 388 GLU B CA 1
ATOM 6036 C C . GLU B 1 391 ? -87.370 80.350 -1.923 1.00 57.60 388 GLU B C 1
ATOM 6037 O O . GLU B 1 391 ? -87.584 79.145 -2.052 1.00 57.44 388 GLU B O 1
ATOM 6043 N N . PHE B 1 392 ? -87.508 81.007 -0.764 1.00 57.02 389 PHE B N 1
ATOM 6044 C CA . PHE B 1 392 ? -87.957 80.374 0.477 1.00 56.77 389 PHE B CA 1
ATOM 6045 C C . PHE B 1 392 ? -89.475 80.261 0.501 1.00 56.76 389 PHE B C 1
ATOM 6046 O O . PHE B 1 392 ? -90.166 81.112 -0.047 1.00 57.06 389 PHE B O 1
ATOM 6054 N N . HIS B 1 393 ? -89.979 79.194 1.135 1.00 57.07 390 HIS B N 1
ATOM 6055 C CA . HIS B 1 393 ? -91.407 78.945 1.251 1.00 57.35 390 HIS B CA 1
ATOM 6056 C C . HIS B 1 393 ? -92.057 80.131 1.948 1.00 58.03 390 HIS B C 1
ATOM 6057 O O . HIS B 1 393 ? -91.513 80.664 2.915 1.00 57.42 390 HIS B O 1
ATOM 6064 N N . GLU B 1 394 ? -93.227 80.527 1.435 1.00 59.33 391 GLU B N 1
ATOM 6065 C CA . GLU B 1 394 ? -93.877 81.802 1.749 1.00 59.13 391 GLU B CA 1
ATOM 6066 C C . GLU B 1 394 ? -94.419 81.904 3.174 1.00 56.62 391 GLU B C 1
ATOM 6067 O O . GLU B 1 394 ? -94.547 83.003 3.705 1.00 55.64 391 GLU B O 1
ATOM 6073 N N . SER B 1 395 ? -94.742 80.757 3.783 1.00 54.78 392 SER B N 1
ATOM 6074 C CA . SER B 1 395 ? -95.308 80.717 5.130 1.00 53.77 392 SER B CA 1
ATOM 6075 C C . SER B 1 395 ? -94.284 81.141 6.167 1.00 53.45 392 SER B C 1
ATOM 6076 O O . SER B 1 395 ? -93.105 80.814 6.056 1.00 54.20 392 SER B O 1
ATOM 6079 N N . ILE B 1 396 ? -94.753 81.866 7.185 1.00 53.25 393 ILE B N 1
ATOM 6080 C CA . ILE B 1 396 ? -93.918 82.281 8.301 1.00 53.01 393 ILE B CA 1
ATOM 6081 C C . ILE B 1 396 ? -93.479 81.065 9.122 1.00 52.47 393 ILE B C 1
ATOM 6082 O O . ILE B 1 396 ? -92.401 81.069 9.714 1.00 53.16 393 ILE B O 1
ATOM 6087 N N . GLY B 1 397 ? -94.317 80.021 9.126 1.00 51.37 394 GLY B N 1
ATOM 6088 C CA . GLY B 1 397 ? -94.059 78.783 9.842 1.00 50.69 394 GLY B CA 1
ATOM 6089 C C . GLY B 1 397 ? -93.096 77.796 9.192 1.00 49.33 394 GLY B C 1
ATOM 6090 O O . GLY B 1 397 ? -92.876 76.714 9.728 1.00 48.23 394 GLY B O 1
ATOM 6091 N N . VAL B 1 398 ? -92.537 78.166 8.034 1.00 48.49 395 VAL B N 1
ATOM 6092 C CA . VAL B 1 398 ? -91.531 77.370 7.343 1.00 48.29 395 VAL B CA 1
ATOM 6093 C C . VAL B 1 398 ? -90.285 78.220 7.168 1.00 49.08 395 VAL B C 1
ATOM 6094 O O . VAL B 1 398 ? -90.380 79.437 7.011 1.00 49.69 395 VAL B O 1
ATOM 6098 N N . LEU B 1 399 ? -89.119 77.566 7.202 1.00 49.70 396 LEU B N 1
ATOM 6099 C CA . LEU B 1 399 ? -87.832 78.222 7.012 1.00 50.14 396 LEU B CA 1
ATOM 6100 C C . LEU B 1 399 ? -86.923 77.356 6.157 1.00 49.90 396 LEU B C 1
ATOM 6101 O O . LEU B 1 399 ? -86.211 76.490 6.665 1.00 49.26 396 LEU B O 1
ATOM 6106 N N . GLY B 1 400 ? -86.964 77.597 4.845 1.00 50.41 397 GLY B N 1
ATOM 6107 C CA . GLY B 1 400 ? -86.150 76.872 3.892 1.00 50.65 397 GLY B CA 1
ATOM 6108 C C . GLY B 1 400 ? -86.733 76.990 2.489 1.00 50.59 397 GLY B C 1
ATOM 6109 O O . GLY B 1 400 ? -87.869 77.424 2.329 1.00 51.14 397 GLY B O 1
ATOM 6110 N N . PRO B 1 401 ? -85.980 76.589 1.443 1.00 51.31 398 PRO B N 1
ATOM 6111 C CA . PRO B 1 401 ? -86.368 76.855 0.058 1.00 52.28 398 PRO B CA 1
ATOM 6112 C C . PRO B 1 401 ? -87.445 75.928 -0.516 1.00 53.57 398 PRO B C 1
ATOM 6113 O O . PRO B 1 401 ? -87.579 74.781 -0.084 1.00 53.62 398 PRO B O 1
ATOM 6117 N N . VAL B 1 402 ? -88.206 76.454 -1.484 1.00 54.94 399 VAL B N 1
ATOM 6118 C CA . VAL B 1 402 ? -89.073 75.669 -2.367 1.00 55.47 399 VAL B CA 1
ATOM 6119 C C . VAL B 1 402 ? -88.568 75.704 -3.813 1.00 56.40 399 VAL B C 1
ATOM 6120 O O . VAL B 1 402 ? -89.019 74.928 -4.649 1.00 56.19 399 VAL B O 1
ATOM 6124 N N . ARG B 1 403 ? -87.645 76.633 -4.090 1.00 58.99 400 ARG B N 1
ATOM 6125 C CA . ARG B 1 403 ? -86.923 76.722 -5.351 1.00 62.13 400 ARG B CA 1
ATOM 6126 C C . ARG B 1 403 ? -85.485 77.071 -4.954 1.00 60.19 400 ARG B C 1
ATOM 6127 O O . ARG B 1 403 ? -85.235 78.153 -4.425 1.00 58.89 400 ARG B O 1
ATOM 6135 N N . LEU B 1 404 ? -84.563 76.124 -5.173 1.00 59.19 401 LEU B N 1
ATOM 6136 C CA . LEU B 1 404 ? -83.143 76.270 -4.836 1.00 58.69 401 LEU B CA 1
ATOM 6137 C C . LEU B 1 404 ? -82.263 75.945 -6.041 1.00 58.04 401 LEU B C 1
ATOM 6138 O O . LEU B 1 404 ? -81.846 74.803 -6.221 1.00 57.38 401 LEU B O 1
ATOM 6143 N N . PRO B 1 405 ? -81.945 76.936 -6.903 1.00 58.27 402 PRO B N 1
ATOM 6144 C CA . PRO B 1 405 ? -81.079 76.684 -8.055 1.00 58.37 402 PRO B CA 1
ATOM 6145 C C . PRO B 1 405 ? -79.637 76.565 -7.595 1.00 58.23 402 PRO B C 1
ATOM 6146 O O . PRO B 1 405 ? -79.175 77.412 -6.827 1.00 57.56 402 PRO B O 1
ATOM 6150 N N . THR B 1 406 ? -78.957 75.505 -8.044 1.00 58.61 403 THR B N 1
ATOM 6151 C CA . THR B 1 406 ? -77.561 75.245 -7.708 1.00 59.00 403 THR B CA 1
ATOM 6152 C C . THR B 1 406 ? -76.813 74.847 -8.967 1.00 57.54 403 THR B C 1
ATOM 6153 O O . THR B 1 406 ? -77.426 74.617 -10.005 1.00 57.72 403 THR B O 1
ATOM 6157 N N . THR B 1 407 ? -75.482 74.773 -8.865 1.00 56.26 404 THR B N 1
ATOM 6158 C CA . THR B 1 407 ? -74.631 74.296 -9.949 1.00 55.87 404 THR B CA 1
ATOM 6159 C C . THR B 1 407 ? -73.730 73.194 -9.416 1.00 56.04 404 THR B C 1
ATOM 6160 O O . THR B 1 407 ? -72.896 73.436 -8.541 1.00 56.64 404 THR B O 1
ATOM 6164 N N . LEU B 1 408 ? -73.916 71.982 -9.951 1.00 55.97 405 LEU B N 1
ATOM 6165 C CA . LEU B 1 408 ? -73.237 70.782 -9.487 1.00 55.77 405 LEU B CA 1
ATOM 6166 C C . LEU B 1 408 ? -72.079 70.434 -10.408 1.00 56.25 405 LEU B C 1
ATOM 6167 O O . LEU B 1 408 ? -72.281 70.140 -11.587 1.00 57.23 405 LEU B O 1
ATOM 6172 N N . PHE B 1 409 ? -70.862 70.466 -9.857 1.00 56.26 406 PHE B N 1
ATOM 6173 C CA . PHE B 1 409 ? -69.669 70.029 -10.558 1.00 56.40 406 PHE B CA 1
ATOM 6174 C C . PHE B 1 409 ? -69.325 68.620 -10.082 1.00 55.86 406 PHE B C 1
ATOM 6175 O O . PHE B 1 409 ? -68.987 68.429 -8.918 1.00 56.47 406 PHE B O 1
ATOM 6183 N N . ALA B 1 410 ? -69.425 67.639 -10.986 1.00 55.44 407 ALA B N 1
ATOM 6184 C CA . ALA B 1 410 ? -69.164 66.233 -10.668 1.00 56.35 407 ALA B CA 1
ATOM 6185 C C . ALA B 1 410 ? -67.693 66.011 -10.324 1.00 57.23 407 ALA B C 1
ATOM 6186 O O . ALA B 1 410 ? -66.819 66.622 -10.938 1.00 57.08 407 ALA B O 1
ATOM 6188 N N . ARG B 1 411 ? -67.424 65.138 -9.342 1.00 58.59 408 ARG B N 1
ATOM 6189 C CA . ARG B 1 411 ? -66.059 64.917 -8.868 1.00 60.24 408 ARG B CA 1
ATOM 6190 C C . ARG B 1 411 ? -65.266 64.209 -9.951 1.00 62.66 408 ARG B C 1
ATOM 6191 O O . ARG B 1 411 ? -65.711 63.199 -10.488 1.00 63.23 408 ARG B O 1
ATOM 6199 N N . ARG B 1 412 ? -64.118 64.789 -10.313 1.00 65.64 409 ARG B N 1
ATOM 6200 C CA . ARG B 1 412 ? -63.264 64.227 -11.350 1.00 66.76 409 ARG B CA 1
ATOM 6201 C C . ARG B 1 412 ? -62.351 63.205 -10.707 1.00 65.62 409 ARG B C 1
ATOM 6202 O O . ARG B 1 412 ? -61.723 63.478 -9.688 1.00 65.67 409 ARG B O 1
#

Secondary structure (DSSP, 8-state):
--HHHHTTS-HHHHHHHHHHHHHHHHHH-SEEE-SSTTEEEE-SHHHHHHHHH-TTTEES-TTSSS-GGG-TTTSPPTT--TT--TTHHHHHHHHHHHHS-HHHHHTTHHHHHHHHHHHHHHHHHHH-SEEEEEHIIIIIHHHHHHHHHHHHT--GGGHHHHHHHHHHH----HHHHHHHHHHHHHHHHHHHHHHHS--SSHHHHHHH--BTTB---HHHHHHHHHHHHHHHHHHHHHHHHHHHHHHHT-HHHHHHHHH-GGGHHHHHHHHHHHS-SB-EEEEEESS-EEETTEEEPTT-EEEEEHHHHTT-TTTSSSTTS--TTS--TT--TT--STT--TTHHHHHHHHHHHHHHHHHHEEEEE--SSSSSEE-SSTTB-SEEE-EEEEEE--/---STTGGGS-HHHHHHHHHHHHHHHHHH-SEEE-SSTTEEEE-SHHHHHHHHH-TTTEES-TTSSS-GGG-TTTSPPTT--TT--TTHHHHHHHHHHHHS-HHHHHTTHHHHHHHHHHHHHHHHHHH-SEEEEEHIIIIIHHHHHHHHHHHHT--GGGHHHHHHHHHHH---HHHHHHHHHHHHHHHHHHHHHHHHS--SSHHHHHHH--BTTB---HHHHHHHHHHHHHHHHHHHHHHHHHHHHHHHT-HHHHHHHHH-GGGHHHHHHHHHHHS-SB-EEEEEESS-EEETTEEEPTT-EEEEEHHHHTT-TTTSSSTTS--TTS--TT--TT--STT--TTHHHHHHHHHHHHHHHHHHEEEEE--SSSSSEE-SSTTB-SEEE-EEEEEE--

Nearest PDB structures (foldseek):
  7ayx-assembly1_A  TM=1.001E+00  e=9.689E-64  Streptomyces filamentosus NRRL 15998
  5z9i-assembly1_A  TM=9.029E-01  e=3.796E-29  Streptomyces himastatinicus ATCC 53653
  5z9j-assembly4_D  TM=9.124E-01  e=2.180E-28  Streptomyces himastatinicus ATCC 53653
  5l90-assembly2_B  TM=8.776E-01  e=7.807E-28  Priestia megaterium DSM 319
  4l0e-assembly1_A  TM=8.405E-01  e=2.646E-20  Streptomyces sp. Acta 2897

B-factor: mean 51.6, std 14.14, range [18.83, 129.56]